Protein AF-A0A931KEI7-F1 (afdb_monomer)

Nearest PDB structures (foldseek):
  4uic-assembly1_A  TM=3.845E-01  e=1.133E+00  Geobacillus stearothermophilus
  4i5s-assembly1_B  TM=2.636E-01  e=1.294E+00  Streptococcus mutans UA159

Radius of gyration: 51.46 Å; Cα contacts (8 Å, |Δi|>4): 623; chains: 1; bounding box: 124×108×132 Å

Solvent-accessible surface area (backbone atoms only — not comparable to full-atom v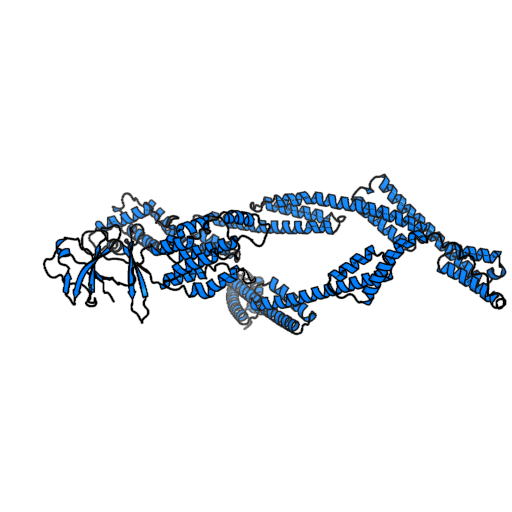alues): 50758 Å² total; per-residue (Å²): 132,82,58,68,68,63,52,48,57,49,47,52,54,50,32,71,74,45,74,80,46,62,66,50,55,54,51,45,53,54,50,49,56,53,47,52,56,47,49,53,54,51,42,55,52,24,54,77,69,64,37,60,74,56,41,51,51,52,51,45,54,66,71,73,52,90,58,92,64,77,76,58,66,67,58,57,51,47,54,54,48,47,49,53,50,47,52,51,51,51,52,25,50,54,42,50,55,31,48,52,48,25,51,51,20,52,75,71,66,37,65,74,66,22,47,63,32,49,55,52,37,52,59,47,37,73,77,36,74,76,48,51,55,76,70,55,45,49,52,52,50,52,53,50,53,50,52,53,50,52,52,53,48,53,50,51,52,47,55,51,49,51,48,52,51,51,49,52,51,37,60,73,72,60,53,59,63,84,68,48,50,61,49,53,51,53,49,56,73,66,78,54,90,71,56,69,67,60,50,53,50,51,56,49,49,52,55,50,50,63,53,42,70,69,45,65,80,72,56,85,81,71,84,85,76,74,85,82,75,82,83,86,82,86,81,76,85,84,34,76,79,54,38,56,60,43,49,49,50,46,50,47,47,49,38,48,49,24,50,74,68,67,34,48,70,59,28,50,51,51,48,53,45,30,51,71,77,37,48,76,54,43,69,32,72,68,43,46,51,49,51,53,50,48,54,50,51,44,56,53,49,51,52,40,50,53,52,38,51,54,51,50,50,51,48,50,52,58,50,50,54,35,51,74,70,51,47,65,79,39,56,87,30,44,67,56,45,52,49,54,49,52,52,51,46,48,38,57,72,65,70,49,38,76,49,72,65,52,42,48,53,52,50,52,51,46,52,55,44,49,55,48,42,52,54,32,43,51,52,38,43,50,54,51,50,61,67,44,48,62,52,54,50,54,56,72,69,53,57,84,85,64,55,47,70,71,54,47,52,50,45,52,51,46,52,55,50,50,54,49,49,65,66,69,40,76,79,40,53,67,72,64,57,55,62,51,49,64,53,50,54,50,48,51,54,49,41,54,54,36,52,54,44,36,51,49,52,53,54,47,50,58,32,57,74,24,66,95,39,58,71,54,27,51,50,41,51,50,52,48,26,68,76,37,67,88,39,73,64,28,51,53,48,46,55,43,47,69,68,47,50,75,48,44,61,52,49,49,52,49,53,53,45,50,55,55,51,71,72,42,68,74,91,49,65,90,70,63,50,70,68,58,52,50,53,51,49,55,52,48,55,55,43,58,75,68,55,85,83,58,71,84,55,21,45,102,83,67,46,70,64,86,50,74,62,60,55,50,52,54,49,57,58,52,65,58,48,78,75,49,102,57,100,45,79,52,60,61,49,63,78,77,68,61,89,81,54,77,93,77,69,77,69,72,50,82,48,72,47,79,45,91,68,87,93,48,88,41,65,36,47,31,47,38,66,66,85,77,94,67,92,80,92,77,90,80,84,70,58,57,79,47,57,57,69,56,55,53,47,49,36,48,49,50,53,62,69,51,51,72,82,53,82,86,46,80,89,54,95,44,66,65,52,73,53,48,49,51,42,64,68,52,46,70,68,62,46,75,57,102,46,39,71,62,49,47,53,47,52,51,47,52,56,69,70,41,84,80,52,55,73,67,60,33,50,58,51,47,46,51,50,52,52,51,37,32,76,59,30,74,67,42,35,62,77,42,41,69,58,54,51,52,64,59,68,67,68,69,70,87,87,68,70,76,86,45,92,77,38,64,65,54,54,53,42,50,57,53,52,73,68,58,62,87,75,73,50,89,57,50,66,59,49,54,52,46,52,63,64,72,44,91,67,83,69,92,71,64,51,64,42,86,60,49,72,53,76,88,89,61,94,70,85,82,80,77,91,57,75,92,82,66,76,61,31,44,24,27,34,71,46,63,90,52,103,62,72,44,78,42,81,46,33,37,34,55,82,94,45,77,50,62,46,70,78,58,76,72,59,75,66,90,59,68,56,39,30,35,31,41,76,120

Foldseek 3Di:
DDDLVVVLVVLVVVCVVPVPPPVSVVVNLVSLVVVLVVLLVQLVVCLVVLPLVSLVVSLCCLVVDPRPDRRPPVSNVSSVVSNVVSVLVVLLVLLVVLLVQLLVCVVVVPLVSNPVSLVSNVVSCVVPVVSDDPVSVVSSVVSVVVSVVVVVVVVLVVVLVVLLVVLVVCLVVVPQLVVNVVSVVVNVVSVDDDPPVSVVSNVVSVVVNVVCVVCVVPPPPPPDPPVPPDDPDDDPDVQDPVVLVCVLVVLLVQLVVCVVVLVLVSNVVSLVCCCVVPVVSNPPPSNVVSVVVSVVSVVVVVVLVVVLCVVVVVLVVVVVVCVVVVVLQELVCLVVLVVSLVVLVCCVPVCSQVDPVSNVSSVVVNVVSVVSNVNSQVVLLVVLVVQCVVLVVLLVVLDLVDQDPVSLVVLVVSLVSLVVSLVVSPSHDPVSSVVCVVSNVSSVVSNVSSVVVVVVVVLVVCLVVCPPPLVSNLVSLVVVLVVVPPDPVSVVSVVCCVVCVLVSVLVVLVVVVVVVVVVDPLVPLVPDDPVNVVVVVVSVVVNVVSPDDDQVCADVVSHGPPDPVVVSVVVSLQVVVVPDPDPDVSVVCPPPPPPPDPVPADDWDWAWDWDDDDPDTWIWIWTWGDFDDDDDDDRDTDTDTDGLVVLLVQLCCCCVVVVLPCVVVPPDPQPLCVLVVCCVPPNSVPCSDPCLLVSLLVSLVCLLVDPRDDLLRSLSSNQSSLVSSLSRDVLSVVLCVVVNVLSVVLPLDPPDPCVDPPDPSNVVSVVSSVPVCVSVPPCSSVVSVVSSVPPDDPPPQKHKAFQAFDAPPDDDDDFGPDDQPDDKAFKWAFDPVDPDTDTDTFFIDDRRDTGGDPVVVVPPDRGGTMIGIDGD

Structure (mmCIF, N/CA/C/O backbone):
data_AF-A0A931KEI7-F1
#
_entry.id   AF-A0A931KEI7-F1
#
loop_
_atom_site.group_PDB
_atom_site.id
_atom_site.type_symbol
_atom_site.label_atom_id
_atom_site.label_alt_id
_atom_site.label_comp_id
_atom_site.label_asym_id
_atom_site.label_entity_id
_atom_site.label_seq_id
_atom_site.pdbx_PDB_ins_code
_atom_site.Cartn_x
_atom_site.Cartn_y
_atom_site.Cartn_z
_atom_site.occupancy
_atom_site.B_iso_or_equiv
_atom_site.auth_seq_id
_atom_site.auth_comp_id
_atom_site.auth_asym_id
_atom_site.auth_atom_id
_atom_site.pdbx_PDB_model_num
ATOM 1 N N . MET A 1 1 ? 12.509 -29.101 49.940 1.00 75.06 1 MET A N 1
ATOM 2 C CA . MET A 1 1 ? 11.294 -29.617 49.263 1.00 75.06 1 MET A CA 1
ATOM 3 C C . MET A 1 1 ? 11.361 -29.255 47.787 1.00 75.06 1 MET A C 1
ATOM 5 O O . MET A 1 1 ? 11.865 -28.183 47.482 1.00 75.06 1 MET A O 1
ATOM 9 N N . ALA A 1 2 ? 10.894 -30.124 46.886 1.00 88.81 2 ALA A N 1
ATOM 10 C CA . ALA A 1 2 ? 10.884 -29.839 45.448 1.00 88.81 2 ALA A CA 1
ATOM 11 C C . ALA A 1 2 ? 9.892 -28.702 45.088 1.00 88.81 2 AL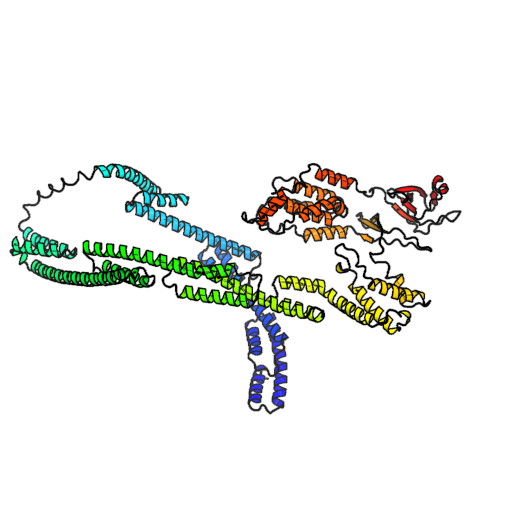A A C 1
ATOM 13 O O . ALA A 1 2 ? 8.851 -28.584 45.749 1.00 88.81 2 ALA A O 1
ATOM 14 N N . PRO A 1 3 ? 10.168 -27.889 44.048 1.00 94.88 3 PRO A N 1
ATOM 15 C CA . PRO A 1 3 ? 9.237 -26.889 43.517 1.00 94.88 3 PRO A CA 1
ATOM 16 C C . PRO A 1 3 ? 7.835 -27.456 43.258 1.00 94.88 3 PRO A C 1
ATOM 18 O O . PRO A 1 3 ? 7.691 -28.615 42.861 1.00 94.88 3 PRO A O 1
ATOM 21 N N . LEU A 1 4 ? 6.791 -26.650 43.484 1.00 94.75 4 LEU A N 1
ATOM 22 C CA . LEU A 1 4 ? 5.400 -27.101 43.359 1.00 94.75 4 LEU A CA 1
ATOM 23 C C . LEU A 1 4 ? 5.068 -27.590 41.943 1.00 94.75 4 LEU A C 1
ATOM 25 O O . LEU A 1 4 ? 4.407 -28.613 41.803 1.00 94.75 4 LEU A O 1
ATOM 29 N N . ARG A 1 5 ? 5.615 -26.936 40.912 1.00 94.38 5 ARG A N 1
ATOM 30 C CA . ARG A 1 5 ? 5.492 -27.358 39.509 1.00 94.38 5 ARG A CA 1
ATOM 31 C C . ARG A 1 5 ? 5.973 -28.794 39.266 1.00 94.38 5 ARG A C 1
ATOM 33 O O . ARG A 1 5 ? 5.245 -29.585 38.683 1.00 94.38 5 ARG A O 1
ATOM 40 N N . ILE A 1 6 ? 7.163 -29.150 39.759 1.00 94.69 6 ILE A N 1
ATOM 41 C CA . ILE A 1 6 ? 7.731 -30.502 39.589 1.00 94.69 6 ILE A CA 1
ATOM 42 C C . ILE A 1 6 ? 6.861 -31.539 40.310 1.00 94.69 6 ILE A C 1
ATOM 44 O O . ILE A 1 6 ? 6.619 -32.629 39.795 1.00 94.69 6 ILE A O 1
ATOM 48 N N . ARG A 1 7 ? 6.354 -31.190 41.499 1.00 96.25 7 ARG A N 1
ATOM 49 C CA . ARG A 1 7 ? 5.428 -32.053 42.245 1.00 96.25 7 ARG A CA 1
ATOM 50 C C . ARG A 1 7 ? 4.106 -32.249 41.499 1.00 96.25 7 ARG A C 1
ATOM 52 O O . ARG A 1 7 ? 3.625 -33.373 41.456 1.00 96.25 7 ARG A O 1
ATOM 59 N N . LEU A 1 8 ? 3.562 -31.198 40.882 1.00 95.38 8 LEU A N 1
ATOM 60 C CA . LEU A 1 8 ? 2.362 -31.265 40.041 1.00 95.38 8 LEU A CA 1
ATOM 61 C C . LEU A 1 8 ? 2.558 -32.150 38.811 1.00 95.38 8 LEU A C 1
ATOM 63 O O . LEU A 1 8 ? 1.709 -32.988 38.534 1.00 95.38 8 LEU A O 1
ATOM 67 N N . GLU A 1 9 ? 3.678 -32.010 38.100 1.00 95.00 9 GLU A N 1
ATOM 68 C CA . GLU A 1 9 ? 3.996 -32.864 36.948 1.00 95.00 9 GLU A CA 1
ATOM 69 C C . GLU A 1 9 ? 4.062 -34.348 37.341 1.00 95.00 9 GLU A C 1
ATOM 71 O O . GLU A 1 9 ? 3.535 -35.201 36.628 1.00 95.00 9 GLU A O 1
ATOM 76 N N . LEU A 1 10 ? 4.664 -34.669 38.493 1.00 95.94 10 LEU A N 1
ATOM 77 C CA . LEU A 1 10 ? 4.686 -36.038 39.011 1.00 95.94 10 LEU A CA 1
ATOM 78 C C . LEU A 1 10 ? 3.283 -36.522 39.404 1.00 95.94 10 LEU A C 1
ATOM 80 O O . LEU A 1 10 ? 2.912 -37.642 39.067 1.00 95.94 10 LEU A O 1
ATOM 84 N N . LEU A 1 11 ? 2.498 -35.683 40.082 1.00 95.88 11 LEU A N 1
ATOM 85 C CA . LEU A 1 11 ? 1.150 -36.029 40.533 1.00 95.88 11 LEU A CA 1
ATOM 86 C C . LEU A 1 11 ? 0.189 -36.250 39.355 1.00 95.88 11 LEU A C 1
ATOM 88 O O . LEU A 1 11 ? -0.601 -37.185 39.392 1.00 95.88 11 LEU A O 1
ATOM 92 N N . ARG A 1 12 ? 0.323 -35.470 38.273 1.00 96.12 12 ARG A N 1
ATOM 93 C CA . ARG A 1 12 ? -0.392 -35.693 37.005 1.00 96.12 12 ARG A CA 1
ATOM 94 C C . ARG A 1 12 ? -0.027 -37.037 36.379 1.00 96.12 12 ARG A C 1
ATOM 96 O O . ARG A 1 12 ? -0.917 -37.765 35.958 1.00 96.12 12 ARG A O 1
ATOM 103 N N . LYS A 1 13 ? 1.262 -37.403 36.367 1.00 96.38 13 LYS A N 1
ATOM 104 C CA . LYS A 1 13 ? 1.710 -38.723 35.884 1.00 96.38 13 LYS A CA 1
ATOM 105 C C . LYS A 1 13 ? 1.154 -39.864 36.733 1.00 96.38 13 LYS A C 1
ATOM 107 O O . LYS A 1 13 ? 0.731 -40.865 36.172 1.00 96.38 13 LYS A O 1
ATOM 112 N N . LEU A 1 14 ? 1.135 -39.715 38.059 1.00 96.31 14 LEU A N 1
ATOM 113 C CA . LEU A 1 14 ? 0.547 -40.709 38.960 1.00 96.31 14 LEU A CA 1
ATOM 114 C C . LEU A 1 14 ? -0.962 -40.840 38.718 1.00 96.31 14 LEU A C 1
ATOM 116 O O . LEU A 1 14 ? -1.428 -41.936 38.433 1.00 96.31 14 LEU A O 1
ATOM 120 N N . HIS A 1 15 ? -1.702 -39.730 38.711 1.00 96.31 15 HIS A N 1
ATOM 121 C CA . HIS A 1 15 ? -3.138 -39.718 38.416 1.00 96.31 15 HIS A CA 1
ATOM 122 C C . HIS A 1 15 ? -3.471 -40.314 37.037 1.00 96.31 15 HIS A C 1
ATOM 124 O O . HIS A 1 15 ? -4.461 -41.022 36.898 1.00 96.31 15 HIS A O 1
ATOM 130 N N . ALA A 1 16 ? -2.632 -40.090 36.021 1.00 96.06 16 ALA A N 1
ATOM 131 C CA . ALA A 1 16 ? -2.802 -40.710 34.707 1.00 96.06 16 ALA A CA 1
ATOM 132 C C . ALA A 1 16 ? -2.604 -42.240 34.724 1.00 96.06 16 ALA A C 1
ATOM 134 O O . ALA A 1 16 ? -3.198 -42.933 33.902 1.00 96.06 16 ALA A O 1
ATOM 135 N N . ILE A 1 17 ? -1.781 -42.768 35.640 1.00 97.50 17 ILE A N 1
ATOM 136 C CA . ILE A 1 17 ? -1.536 -44.212 35.798 1.00 97.50 17 ILE A CA 1
ATOM 137 C C . ILE A 1 17 ? -2.688 -44.897 36.550 1.00 97.50 17 ILE A C 1
ATOM 139 O O . ILE A 1 17 ? -3.071 -46.001 36.171 1.00 97.50 17 ILE A O 1
ATOM 143 N N . ASP A 1 18 ? -3.258 -44.262 37.580 1.00 97.19 18 ASP A N 1
ATOM 144 C CA . ASP A 1 18 ? -4.456 -44.758 38.278 1.00 97.19 18 ASP A CA 1
ATOM 145 C C . ASP A 1 18 ? -5.475 -43.624 38.519 1.00 97.19 18 ASP A C 1
ATOM 147 O O . ASP A 1 18 ? -5.464 -42.968 39.567 1.00 97.19 18 ASP A O 1
ATOM 151 N N . PRO A 1 19 ? -6.392 -43.408 37.554 1.00 96.50 19 PRO A N 1
ATOM 152 C CA . PRO A 1 19 ? -7.440 -42.391 37.650 1.00 96.50 19 PRO A CA 1
ATOM 153 C C . PRO A 1 19 ? -8.527 -42.706 38.688 1.00 96.50 19 PRO A C 1
ATOM 155 O O . PRO A 1 19 ? -9.360 -41.849 38.977 1.00 96.50 19 PRO A O 1
ATOM 158 N N . THR A 1 20 ? -8.581 -43.936 39.216 1.00 95.75 20 THR A N 1
ATOM 159 C CA . THR A 1 20 ? -9.622 -44.348 40.176 1.00 95.75 20 THR A CA 1
ATOM 160 C C . THR A 1 20 ? -9.281 -43.963 41.614 1.00 95.75 20 THR A C 1
ATOM 162 O O . THR A 1 20 ? -10.154 -43.961 42.486 1.00 95.75 20 THR A O 1
ATOM 165 N N . ASN A 1 21 ? -8.028 -43.577 41.864 1.00 97.06 21 ASN A N 1
ATOM 166 C CA . ASN A 1 21 ? -7.574 -43.121 43.164 1.00 97.06 21 ASN A CA 1
ATOM 167 C C . ASN A 1 21 ? -8.061 -41.693 43.466 1.00 97.06 21 ASN A C 1
ATOM 169 O O . ASN A 1 21 ? -7.445 -40.698 43.078 1.00 97.06 21 ASN A O 1
ATOM 173 N N . ILE A 1 22 ? -9.154 -41.601 44.228 1.00 95.31 22 ILE A N 1
ATOM 174 C CA . ILE A 1 22 ? -9.779 -40.333 44.645 1.00 95.31 22 ILE A CA 1
ATOM 175 C C . ILE A 1 22 ? -8.781 -39.418 45.377 1.00 95.31 22 ILE A C 1
ATOM 177 O O . ILE A 1 22 ? -8.804 -38.204 45.178 1.00 95.31 22 ILE A O 1
ATOM 181 N N . GLY A 1 23 ? -7.858 -39.986 46.164 1.00 95.38 23 GLY A N 1
ATOM 182 C CA . GLY A 1 23 ? -6.859 -39.208 46.900 1.00 95.38 23 GLY A CA 1
ATOM 183 C C . GLY A 1 23 ? -5.922 -38.426 45.979 1.00 95.38 23 GLY A C 1
ATOM 184 O O . GLY A 1 23 ? -5.623 -37.265 46.247 1.00 95.38 23 GLY A O 1
ATOM 185 N N . TRP A 1 24 ? -5.515 -39.016 44.850 1.00 96.31 24 TRP A N 1
ATOM 186 C CA . TRP A 1 24 ? -4.667 -38.331 43.870 1.00 96.31 24 TRP A CA 1
ATOM 187 C C . TRP A 1 24 ? -5.403 -37.209 43.144 1.00 96.31 24 TRP A C 1
ATOM 189 O O . TRP A 1 24 ? -4.799 -36.171 42.882 1.00 96.31 24 TRP A O 1
ATOM 199 N N . ALA A 1 25 ? -6.695 -37.379 42.860 1.00 95.50 25 ALA A N 1
ATOM 200 C CA . ALA A 1 25 ? -7.513 -36.329 42.258 1.00 95.50 25 ALA A CA 1
ATOM 201 C C . ALA A 1 25 ? -7.696 -35.126 43.207 1.00 95.50 25 ALA A C 1
ATOM 203 O O . ALA A 1 25 ? -7.568 -33.974 42.781 1.00 95.50 25 ALA A O 1
ATOM 204 N N . ASP A 1 26 ? -7.945 -35.376 44.496 1.00 96.19 26 ASP A N 1
ATOM 205 C CA . ASP A 1 26 ? -8.097 -34.318 45.502 1.00 96.19 26 ASP A CA 1
ATOM 206 C C . ASP A 1 26 ? -6.776 -33.584 45.773 1.00 96.19 26 ASP A C 1
ATOM 208 O O . ASP A 1 26 ? -6.748 -32.345 45.799 1.00 96.19 26 ASP A O 1
ATOM 212 N N . ASP A 1 27 ? -5.667 -34.323 45.890 1.00 97.19 27 ASP A N 1
ATOM 213 C CA . ASP A 1 27 ? -4.329 -33.740 46.006 1.00 97.19 27 ASP A CA 1
ATOM 214 C C . ASP A 1 27 ? -3.969 -32.925 44.758 1.00 97.19 27 ASP A C 1
ATOM 216 O O . ASP A 1 27 ? -3.408 -31.832 44.878 1.00 97.19 27 ASP A O 1
ATOM 220 N N . LEU A 1 28 ? -4.333 -33.398 43.560 1.00 96.56 28 LEU A N 1
ATOM 221 C CA . LEU A 1 28 ? -4.081 -32.688 42.307 1.00 96.56 28 LEU A CA 1
ATOM 222 C C . LEU A 1 28 ? -4.798 -31.340 42.292 1.00 96.56 28 LEU A C 1
ATOM 224 O O . LEU A 1 28 ? -4.142 -30.312 42.123 1.00 96.56 28 LEU A O 1
ATOM 228 N N . ARG A 1 29 ? -6.099 -31.310 42.598 1.00 96.88 29 ARG A N 1
ATOM 229 C CA . ARG A 1 29 ? -6.868 -30.057 42.717 1.00 96.88 29 ARG A CA 1
ATOM 230 C C . ARG A 1 29 ? -6.311 -29.128 43.796 1.00 96.88 29 ARG A C 1
ATOM 232 O O . ARG A 1 29 ? -6.292 -27.908 43.625 1.00 96.88 29 ARG A O 1
ATOM 239 N N . LEU A 1 30 ? -5.869 -29.669 44.934 1.00 96.75 30 LEU A N 1
ATOM 240 C CA . LEU A 1 30 ? -5.268 -28.874 46.009 1.00 96.75 30 LEU A CA 1
ATOM 241 C C . LEU A 1 30 ? -3.943 -28.233 45.567 1.00 96.75 30 LEU A C 1
ATOM 243 O O . LEU A 1 30 ? -3.689 -27.060 45.861 1.00 96.75 30 LEU A O 1
ATOM 247 N N . PHE A 1 31 ? -3.090 -28.987 44.873 1.00 96.88 31 PHE A N 1
ATOM 248 C CA . PHE A 1 31 ? -1.799 -28.508 44.385 1.00 96.88 31 PHE A CA 1
ATOM 249 C C . PHE A 1 31 ? -1.965 -27.525 43.224 1.00 96.88 31 PHE A C 1
ATOM 251 O O . PHE A 1 31 ? -1.252 -26.521 43.191 1.00 96.88 31 PHE A O 1
ATOM 258 N N . GLU A 1 32 ? -2.924 -27.753 42.325 1.00 97.00 32 GLU A N 1
ATOM 259 C CA . GLU A 1 32 ? -3.250 -26.838 41.229 1.00 97.00 32 GLU A CA 1
ATOM 260 C C . GLU A 1 32 ? -3.725 -25.483 41.758 1.00 97.00 32 GLU A C 1
ATOM 262 O O . GLU A 1 32 ? -3.168 -24.455 41.374 1.00 97.00 32 GLU A O 1
ATOM 267 N N . ARG A 1 33 ? -4.643 -25.463 42.735 1.00 97.50 33 ARG A N 1
ATOM 268 C CA . ARG A 1 33 ? -5.083 -24.218 43.392 1.00 97.50 33 ARG A CA 1
ATOM 269 C C . ARG A 1 33 ? -3.926 -23.462 44.047 1.00 97.50 33 ARG A C 1
ATOM 271 O O . ARG A 1 33 ? -3.823 -22.243 43.903 1.00 97.50 33 ARG A O 1
ATOM 278 N N . L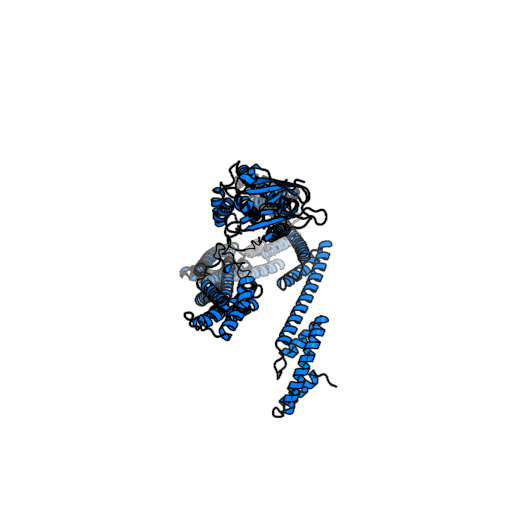YS A 1 34 ? -3.016 -24.169 44.729 1.00 97.31 34 LYS A N 1
ATOM 279 C CA . LYS A 1 34 ? -1.803 -23.553 45.299 1.00 97.31 34 LYS A CA 1
ATOM 280 C C . LYS A 1 34 ? -0.873 -23.008 44.215 1.00 97.31 34 LYS A C 1
ATOM 282 O O . LYS A 1 34 ? -0.327 -21.922 44.392 1.00 97.31 34 LYS A O 1
ATOM 287 N N . ARG A 1 35 ? -0.710 -23.720 43.096 1.00 96.94 35 ARG A N 1
ATOM 288 C CA . ARG A 1 35 ? 0.150 -23.281 41.992 1.00 96.94 35 ARG A CA 1
ATOM 289 C C . ARG A 1 35 ? -0.420 -22.070 41.274 1.00 96.94 35 ARG A C 1
ATOM 291 O O . ARG A 1 35 ? 0.343 -21.166 40.968 1.00 96.94 35 ARG A O 1
ATOM 298 N N . LEU A 1 36 ? -1.732 -21.996 41.073 1.00 97.44 36 LEU A N 1
ATOM 299 C CA . LEU A 1 36 ? -2.374 -20.810 40.502 1.00 97.44 36 LEU A CA 1
ATOM 300 C C . LEU A 1 36 ? -2.149 -19.567 41.381 1.00 97.44 36 LEU A C 1
ATOM 302 O O . LEU A 1 36 ? -1.811 -18.510 40.853 1.00 97.44 36 LEU A O 1
ATOM 306 N N . ALA A 1 37 ? -2.213 -19.705 42.711 1.00 97.44 37 ALA A N 1
ATOM 307 C CA . ALA A 1 37 ? -1.876 -18.620 43.638 1.00 97.44 37 ALA A CA 1
ATOM 308 C C . ALA A 1 37 ? -0.376 -18.244 43.624 1.00 97.44 37 ALA A C 1
ATOM 310 O O . ALA A 1 37 ? -0.025 -17.077 43.812 1.00 97.44 37 ALA A O 1
ATOM 311 N N . GLU A 1 38 ? 0.530 -19.206 43.405 1.00 97.62 38 GLU A N 1
ATOM 312 C CA . GLU A 1 38 ? 1.952 -18.914 43.159 1.00 97.62 38 GLU A CA 1
ATOM 313 C C . GLU A 1 38 ? 2.149 -18.172 41.832 1.00 97.62 38 GLU A C 1
ATOM 315 O O . GLU A 1 38 ? 2.857 -17.169 41.811 1.00 97.62 38 GLU A O 1
ATOM 320 N N . ILE A 1 39 ? 1.493 -18.613 40.752 1.00 97.75 39 ILE A N 1
ATOM 321 C CA . ILE A 1 39 ? 1.566 -17.979 39.430 1.00 97.75 39 ILE A CA 1
ATOM 322 C C . ILE A 1 39 ? 1.065 -16.535 39.496 1.00 97.75 39 ILE A C 1
ATOM 324 O O . ILE A 1 39 ? 1.699 -15.662 38.916 1.00 97.75 39 ILE A O 1
ATOM 328 N N . GLU A 1 40 ? -0.010 -16.252 40.233 1.00 98.06 40 GLU A N 1
ATOM 329 C CA . GLU A 1 40 ? -0.500 -14.885 40.445 1.00 98.06 40 GLU A CA 1
ATOM 330 C C . GLU A 1 40 ? 0.561 -13.986 41.102 1.00 98.06 40 GLU A C 1
ATOM 332 O O . GLU A 1 40 ? 0.867 -12.898 40.603 1.00 98.06 40 GLU A O 1
ATOM 337 N N . LYS A 1 41 ? 1.197 -14.462 42.181 1.00 98.00 41 LYS A N 1
ATOM 338 C CA . LYS A 1 41 ? 2.279 -13.730 42.861 1.00 98.00 41 LYS A CA 1
ATOM 339 C C . LYS A 1 41 ? 3.507 -13.564 41.969 1.00 98.00 41 LYS A C 1
ATOM 341 O O . LYS A 1 41 ? 4.096 -12.484 41.924 1.00 98.00 41 LYS A O 1
ATOM 346 N N . GLU A 1 42 ? 3.900 -14.619 41.258 1.00 98.00 42 GLU A N 1
ATOM 347 C CA . GLU A 1 42 ? 5.031 -14.596 40.331 1.00 98.00 42 GLU A CA 1
ATOM 348 C C . GLU A 1 42 ? 4.777 -13.665 39.142 1.00 98.00 42 GLU A C 1
ATOM 350 O O . GLU A 1 42 ? 5.704 -12.973 38.724 1.00 98.00 42 GLU A O 1
ATOM 355 N N . ALA A 1 43 ? 3.547 -13.620 38.625 1.00 97.75 43 ALA A N 1
ATOM 356 C CA . ALA A 1 43 ? 3.141 -12.742 37.538 1.00 97.75 43 ALA A CA 1
ATOM 357 C C . ALA A 1 43 ? 3.159 -11.277 37.970 1.00 97.75 43 ALA A C 1
ATOM 359 O O . ALA A 1 43 ? 3.747 -10.455 37.275 1.00 97.75 43 ALA A O 1
ATOM 360 N N . SER A 1 44 ? 2.605 -10.955 39.143 1.00 97.12 44 SER A N 1
ATOM 361 C CA . SER A 1 44 ? 2.664 -9.596 39.694 1.00 97.12 44 SER A CA 1
ATOM 362 C C . SER A 1 44 ? 4.111 -9.145 39.938 1.00 97.12 44 SER A C 1
ATOM 364 O O . SER A 1 44 ? 4.498 -8.037 39.563 1.00 97.12 44 SER A O 1
ATOM 366 N N . ALA A 1 45 ? 4.958 -10.022 40.491 1.00 97.44 45 ALA A N 1
ATOM 367 C CA . ALA A 1 45 ? 6.381 -9.734 40.664 1.00 97.44 45 ALA A CA 1
ATOM 368 C C . ALA A 1 45 ? 7.101 -9.531 39.317 1.00 97.44 45 ALA A C 1
ATOM 370 O O . ALA A 1 45 ? 7.886 -8.595 39.180 1.00 97.44 45 ALA A O 1
ATOM 371 N N . ALA A 1 46 ? 6.811 -10.370 38.317 1.00 97.50 46 ALA A N 1
ATOM 372 C CA . ALA A 1 46 ? 7.382 -10.263 36.976 1.00 97.50 46 ALA A CA 1
ATOM 373 C C . ALA A 1 46 ? 6.923 -8.993 36.243 1.00 97.50 46 ALA A C 1
ATOM 375 O O . ALA A 1 46 ? 7.719 -8.373 35.542 1.00 97.50 46 ALA A O 1
ATOM 376 N N . GLU A 1 47 ? 5.666 -8.581 36.421 1.00 97.12 47 GLU A N 1
ATOM 377 C CA . GLU A 1 47 ? 5.139 -7.327 35.884 1.00 97.12 47 GLU A CA 1
ATOM 378 C C . GLU A 1 47 ? 5.873 -6.119 36.470 1.00 97.12 47 GLU A C 1
ATOM 380 O O . GLU A 1 47 ? 6.399 -5.294 35.720 1.00 97.12 47 GLU A O 1
ATOM 385 N N . ASN A 1 48 ? 5.988 -6.063 37.800 1.00 95.75 48 ASN A N 1
ATOM 386 C CA . ASN A 1 48 ? 6.689 -4.987 38.502 1.00 95.75 48 ASN A CA 1
ATOM 387 C C . ASN A 1 48 ? 8.177 -4.918 38.124 1.00 95.75 48 ASN A C 1
ATOM 389 O O . ASN A 1 48 ? 8.735 -3.829 37.996 1.00 95.75 48 ASN A O 1
ATOM 393 N N . ALA A 1 49 ? 8.811 -6.073 37.903 1.00 96.69 49 ALA A N 1
ATOM 394 C CA . ALA A 1 49 ? 10.203 -6.167 37.471 1.00 96.69 49 ALA A CA 1
ATOM 395 C C . ALA A 1 49 ? 10.404 -5.973 35.951 1.00 96.69 49 ALA A C 1
ATOM 397 O O . ALA A 1 49 ? 11.540 -5.866 35.493 1.00 96.69 49 ALA A O 1
ATOM 398 N N . GLY A 1 50 ? 9.338 -5.928 35.141 1.00 95.50 50 GLY A N 1
ATOM 399 C CA . GLY A 1 50 ? 9.445 -5.844 33.678 1.00 95.50 50 GLY A CA 1
ATOM 400 C C . GLY A 1 50 ? 9.991 -7.116 33.002 1.00 95.50 50 GLY A C 1
ATOM 401 O O . GLY A 1 50 ? 10.536 -7.054 31.890 1.00 95.50 50 GLY A O 1
ATOM 402 N N . GLU A 1 51 ? 9.863 -8.277 33.650 1.00 97.81 51 GLU A N 1
ATOM 403 C CA . GLU A 1 51 ? 10.394 -9.572 33.205 1.00 97.81 51 GLU A CA 1
ATOM 404 C C . GLU A 1 51 ? 9.480 -10.256 32.172 1.00 97.81 51 GLU A C 1
ATOM 406 O O . GLU A 1 51 ? 8.776 -11.227 32.465 1.00 97.81 51 GLU A O 1
ATOM 411 N N . LEU A 1 52 ? 9.527 -9.783 30.921 1.00 96.88 52 LEU A N 1
ATOM 412 C CA . LEU A 1 52 ? 8.715 -10.319 29.818 1.00 96.88 52 LEU A CA 1
ATOM 413 C C . LEU A 1 52 ? 8.804 -11.850 29.688 1.00 96.88 52 LEU A C 1
ATOM 415 O O . LEU A 1 52 ? 7.781 -12.526 29.660 1.00 96.88 52 LEU A O 1
ATOM 419 N N . SER A 1 53 ? 10.017 -12.408 29.671 1.00 96.88 53 SER A N 1
ATOM 420 C CA . SER A 1 53 ? 10.232 -13.850 29.485 1.00 96.88 53 SER A CA 1
ATOM 421 C C . SER A 1 53 ? 9.687 -14.696 30.639 1.00 96.88 53 SER A C 1
ATOM 423 O O . SER A 1 53 ? 9.393 -15.877 30.464 1.00 96.88 53 SER A O 1
ATOM 425 N N . LYS A 1 54 ? 9.555 -14.131 31.847 1.00 97.69 54 LYS A N 1
ATOM 426 C CA . LYS A 1 54 ? 8.915 -14.829 32.966 1.00 97.69 54 LYS A CA 1
ATOM 427 C C . LYS A 1 54 ? 7.399 -14.836 32.793 1.00 97.69 54 LYS A C 1
ATOM 429 O O . LYS A 1 54 ? 6.805 -15.902 32.903 1.00 97.69 54 LYS A O 1
ATOM 434 N N . LEU A 1 55 ? 6.796 -13.706 32.422 1.00 97.75 55 LEU A N 1
ATOM 435 C CA . LEU A 1 55 ? 5.365 -13.641 32.114 1.00 97.75 55 LEU A CA 1
ATOM 436 C C . LEU A 1 55 ? 4.963 -14.535 30.932 1.00 97.75 55 LEU A C 1
ATOM 438 O O . LEU A 1 55 ? 3.908 -15.155 30.987 1.00 97.75 55 LEU A O 1
ATOM 442 N N . GLU A 1 56 ? 5.791 -14.641 29.889 1.00 97.62 56 GLU A N 1
ATOM 443 C CA . GLU A 1 56 ? 5.519 -15.526 28.743 1.00 97.62 56 GLU A CA 1
ATOM 444 C C . GLU A 1 56 ? 5.522 -16.995 29.172 1.00 97.62 56 GLU A C 1
ATOM 446 O O . GLU A 1 56 ? 4.610 -17.740 28.824 1.00 97.62 56 GLU A O 1
ATOM 451 N N . ARG A 1 57 ? 6.488 -17.395 30.009 1.00 97.31 57 ARG A N 1
ATOM 452 C CA . ARG A 1 57 ? 6.518 -18.745 30.589 1.00 97.31 57 ARG A CA 1
ATOM 453 C C . ARG A 1 57 ? 5.292 -19.030 31.455 1.00 97.31 57 ARG A C 1
ATOM 455 O O . ARG A 1 57 ? 4.737 -20.115 31.341 1.00 97.31 57 ARG A O 1
ATOM 462 N N . LEU A 1 58 ? 4.861 -18.079 32.288 1.00 97.25 58 LEU A N 1
ATOM 463 C CA . LEU A 1 58 ? 3.664 -18.232 33.126 1.00 97.25 58 LEU A CA 1
ATOM 464 C C . LEU A 1 58 ? 2.379 -18.297 32.284 1.00 97.25 58 LEU A C 1
ATOM 466 O O . LEU A 1 58 ? 1.494 -19.094 32.579 1.00 97.25 58 LEU A O 1
ATOM 470 N N . ALA A 1 59 ? 2.285 -17.501 31.214 1.00 97.31 59 ALA A N 1
ATOM 471 C CA . ALA A 1 59 ? 1.160 -17.547 30.283 1.00 97.31 59 ALA A CA 1
ATOM 472 C C . ALA A 1 59 ? 1.075 -18.893 29.550 1.00 97.31 59 ALA A C 1
ATOM 474 O O . ALA A 1 59 ? -0.014 -19.462 29.459 1.00 97.31 59 ALA A O 1
ATOM 475 N N . ASN A 1 60 ? 2.213 -19.423 29.091 1.00 96.56 60 ASN A N 1
ATOM 476 C CA . ASN A 1 60 ? 2.277 -20.746 28.475 1.00 96.56 60 ASN A CA 1
ATOM 477 C C . ASN A 1 60 ? 1.950 -21.848 29.491 1.00 96.56 60 ASN A C 1
ATOM 479 O O . ASN A 1 60 ? 1.167 -22.733 29.178 1.00 96.56 60 ASN A O 1
ATOM 483 N N . GLU A 1 61 ? 2.453 -21.764 30.731 1.00 96.06 61 GLU A N 1
ATOM 484 C CA . GLU A 1 61 ? 2.130 -22.731 31.796 1.00 96.06 61 GLU A CA 1
ATOM 485 C C . GLU A 1 61 ? 0.616 -22.801 32.057 1.00 96.06 61 GLU A C 1
ATOM 487 O O . GLU A 1 61 ? 0.069 -23.889 32.240 1.00 96.06 61 GLU A O 1
ATOM 492 N N . ILE A 1 62 ? -0.077 -21.660 32.012 1.00 96.81 62 ILE A N 1
ATOM 493 C CA . ILE A 1 62 ? -1.536 -21.582 32.137 1.00 96.81 62 ILE A CA 1
ATOM 494 C C . ILE A 1 62 ? -2.261 -22.135 30.898 1.00 96.81 62 ILE A C 1
ATOM 496 O O . ILE A 1 62 ? -3.294 -22.776 31.069 1.00 96.81 62 ILE A O 1
ATOM 500 N N . GLN A 1 63 ? -1.761 -21.895 29.678 1.00 95.38 63 GLN A N 1
ATOM 501 C CA . GLN A 1 63 ? -2.420 -22.324 28.431 1.00 95.38 63 GLN A CA 1
ATOM 502 C C . GLN A 1 63 ? -2.185 -23.791 28.056 1.00 95.38 63 GLN A C 1
ATOM 504 O O . GLN A 1 63 ? -3.090 -24.415 27.512 1.00 95.38 63 GLN A O 1
ATOM 509 N N . GLU A 1 64 ? -0.982 -24.316 28.285 1.00 87.50 64 GLU A N 1
ATOM 510 C CA . GLU A 1 64 ? -0.563 -25.647 27.823 1.00 87.50 64 GLU A CA 1
ATOM 511 C C . GLU A 1 64 ? -0.867 -26.754 28.839 1.00 87.50 64 GLU A C 1
ATOM 513 O O . GLU A 1 64 ? -0.908 -27.928 28.480 1.00 87.50 64 GLU A O 1
ATOM 518 N N . SER A 1 65 ? -1.068 -26.408 30.113 1.00 79.69 65 SER A N 1
ATOM 519 C CA . SER A 1 65 ? -1.325 -27.409 31.149 1.00 79.69 65 SER A CA 1
ATOM 520 C C . SER A 1 65 ? -2.759 -27.935 31.088 1.00 79.69 65 SER A C 1
ATOM 522 O O . SER A 1 65 ? -3.717 -27.163 31.081 1.00 79.69 65 SER A O 1
ATOM 524 N N . GLU A 1 66 ? -2.902 -29.258 31.169 1.00 89.81 66 GLU A N 1
ATOM 525 C CA . GLU A 1 66 ? -4.165 -29.954 31.439 1.00 89.81 66 GLU A CA 1
ATOM 526 C C . GLU A 1 66 ? -4.600 -29.715 32.893 1.00 89.81 66 GLU A C 1
ATOM 528 O O . GLU A 1 66 ? -4.456 -30.573 33.763 1.00 89.81 66 GLU A O 1
ATOM 533 N N . TRP A 1 67 ? -5.054 -28.499 33.191 1.00 95.69 67 TRP A N 1
ATOM 534 C CA . TRP A 1 67 ? -5.593 -28.172 34.504 1.00 95.69 67 TRP A CA 1
ATOM 535 C C . TRP A 1 67 ? -6.891 -28.943 34.745 1.00 95.69 67 TRP A C 1
ATOM 537 O O . TRP A 1 67 ? -7.801 -28.910 33.916 1.00 95.69 67 TRP A O 1
ATOM 547 N N . THR A 1 68 ? -6.998 -29.593 35.902 1.00 95.25 68 THR A N 1
ATOM 548 C CA . THR A 1 68 ? -8.227 -30.295 36.307 1.00 95.25 68 THR A CA 1
ATOM 549 C C . THR A 1 68 ? -9.329 -29.289 36.635 1.00 95.25 68 THR A C 1
ATOM 551 O O . THR A 1 68 ? -10.499 -29.506 36.326 1.00 95.25 68 THR A O 1
ATOM 554 N N . GLU A 1 69 ? -8.944 -28.165 37.244 1.00 92.75 69 GLU A N 1
ATOM 555 C CA . GLU A 1 69 ? -9.786 -26.985 37.439 1.00 92.75 69 GLU A CA 1
ATOM 556 C C . GLU A 1 69 ? -9.286 -25.861 36.529 1.00 92.75 69 GLU A C 1
ATOM 558 O O . GLU A 1 69 ? -8.134 -25.440 36.636 1.00 92.75 69 GLU A O 1
ATOM 563 N N . SER A 1 70 ? -10.139 -25.359 35.631 1.00 95.69 70 SER A N 1
ATOM 564 C CA . SER A 1 70 ? -9.744 -24.284 34.717 1.00 95.69 70 SER A CA 1
ATOM 565 C C . SER A 1 70 ? -9.199 -23.067 35.486 1.00 95.69 70 SER A C 1
ATOM 567 O O . SER A 1 70 ? -9.831 -22.633 36.457 1.00 95.69 70 SER A O 1
ATOM 569 N N . PRO A 1 71 ? -8.055 -22.488 35.066 1.00 97.31 71 PRO A N 1
ATOM 570 C CA . PRO A 1 71 ? -7.494 -21.299 35.700 1.00 97.31 71 PRO A CA 1
ATOM 571 C C . PRO A 1 71 ? -8.517 -20.152 35.750 1.00 97.31 71 PRO A C 1
ATOM 573 O O . PRO A 1 71 ? -9.235 -19.956 34.768 1.00 97.31 71 PRO A O 1
ATOM 576 N N . PRO A 1 72 ? -8.576 -19.351 36.833 1.00 97.31 72 PRO A N 1
ATOM 577 C CA . PRO A 1 72 ? -9.498 -18.224 36.916 1.00 97.31 72 PRO A CA 1
ATOM 578 C C . PRO A 1 72 ? -9.315 -17.249 35.746 1.00 97.31 72 PRO A C 1
ATOM 580 O O . PRO A 1 72 ? -8.213 -16.738 35.534 1.00 97.31 72 PRO A O 1
ATOM 583 N N . ASP A 1 73 ? -10.397 -16.920 35.034 1.00 96.12 73 ASP A N 1
ATOM 584 C CA . ASP A 1 73 ? -10.359 -16.016 33.871 1.00 96.12 73 ASP A CA 1
ATOM 585 C C . ASP A 1 73 ? -9.704 -14.664 34.190 1.00 96.12 73 ASP A C 1
ATOM 587 O O . ASP A 1 73 ? -8.997 -14.091 33.359 1.00 96.12 73 ASP A O 1
ATOM 591 N N . ALA A 1 74 ? -9.887 -14.171 35.420 1.00 95.75 74 ALA A N 1
ATOM 592 C CA . ALA A 1 74 ? -9.264 -12.944 35.906 1.00 95.75 74 ALA A CA 1
ATOM 593 C C . ALA A 1 74 ? -7.725 -13.022 35.915 1.00 95.75 74 ALA A C 1
ATOM 595 O O . ALA A 1 74 ? -7.066 -12.068 35.502 1.00 95.75 74 ALA A O 1
ATOM 596 N N . LEU A 1 75 ? -7.148 -14.162 36.319 1.00 97.31 75 LEU A N 1
ATOM 597 C CA . LEU A 1 75 ? -5.699 -14.388 36.316 1.00 97.31 75 LEU A CA 1
ATOM 598 C C . LEU A 1 75 ? -5.161 -14.459 34.880 1.00 97.31 75 LEU A C 1
ATOM 600 O O . LEU A 1 75 ? -4.161 -13.818 34.557 1.00 97.31 75 LEU A O 1
ATOM 604 N N . VAL A 1 76 ? -5.861 -15.179 33.995 1.00 97.62 76 VAL A N 1
ATOM 605 C CA . VAL A 1 76 ? -5.508 -15.276 32.567 1.00 97.62 76 VAL A CA 1
ATOM 606 C C . VAL A 1 76 ? -5.529 -13.892 31.909 1.00 97.62 76 VAL A C 1
ATOM 608 O O . VAL A 1 76 ? -4.599 -13.520 31.187 1.00 97.62 76 VAL A O 1
ATOM 611 N N . ALA A 1 77 ? -6.583 -13.112 32.161 1.00 95.62 77 ALA A N 1
ATOM 612 C CA . ALA A 1 77 ? -6.737 -11.759 31.640 1.00 95.62 77 ALA A CA 1
ATOM 613 C C . ALA A 1 77 ? -5.679 -10.799 32.201 1.00 95.62 77 ALA A C 1
ATOM 615 O O . ALA A 1 77 ? -5.125 -10.002 31.438 1.00 95.62 77 ALA A O 1
ATOM 616 N N . SER A 1 78 ? -5.365 -10.900 33.497 1.00 97.00 78 SER A N 1
ATOM 617 C CA . SER A 1 78 ? -4.308 -10.121 34.147 1.00 97.00 78 SER A CA 1
ATOM 618 C C . SER A 1 78 ? -2.956 -10.382 33.480 1.00 97.00 78 SER A C 1
ATOM 620 O O . SER A 1 78 ? -2.389 -9.453 32.912 1.00 97.00 78 SER A O 1
ATOM 622 N N . ILE A 1 79 ? -2.508 -11.640 33.388 1.00 97.69 79 ILE A N 1
ATOM 623 C CA . ILE A 1 79 ? -1.212 -11.994 32.779 1.00 97.69 79 ILE A CA 1
ATOM 624 C C . ILE A 1 79 ? -1.121 -11.540 31.318 1.00 97.69 79 ILE A C 1
ATOM 626 O O . ILE A 1 79 ? -0.098 -10.997 30.896 1.00 97.69 79 ILE A O 1
ATOM 630 N N . ARG A 1 80 ? -2.192 -11.708 30.530 1.00 97.50 80 ARG A N 1
ATOM 631 C CA . ARG A 1 80 ? -2.238 -11.226 29.136 1.00 97.50 80 ARG A CA 1
ATOM 632 C C . ARG A 1 80 ? -2.137 -9.704 29.044 1.00 97.50 80 ARG A C 1
ATOM 634 O O . ARG A 1 80 ? -1.471 -9.190 28.142 1.00 97.50 80 ARG A O 1
ATOM 641 N N . THR A 1 81 ? -2.781 -8.989 29.962 1.00 96.25 81 THR A N 1
ATOM 642 C CA . THR A 1 81 ? -2.730 -7.524 30.028 1.00 96.25 81 THR A CA 1
ATOM 643 C C . THR A 1 81 ? -1.329 -7.051 30.407 1.00 96.25 81 THR A C 1
ATOM 645 O O . THR A 1 81 ? -0.778 -6.208 29.696 1.00 96.25 81 THR A O 1
ATOM 648 N N . SER A 1 82 ? -0.708 -7.655 31.424 1.00 96.38 82 SER A N 1
ATOM 649 C CA . SER A 1 82 ? 0.669 -7.367 31.846 1.00 96.38 82 SER A CA 1
ATOM 650 C C . SER A 1 82 ? 1.676 -7.661 30.725 1.00 96.38 82 SER A C 1
ATOM 652 O O . SER A 1 82 ? 2.540 -6.834 30.426 1.00 96.38 82 SER A O 1
ATOM 654 N N . LEU A 1 83 ? 1.520 -8.786 30.010 1.00 96.69 83 LEU A N 1
ATOM 655 C CA . LEU A 1 83 ? 2.325 -9.126 28.828 1.00 96.69 83 LEU A CA 1
ATOM 656 C C . LEU A 1 83 ? 2.221 -8.068 27.732 1.00 96.69 83 LEU A C 1
ATOM 658 O O . LEU A 1 83 ? 3.238 -7.602 27.213 1.00 96.69 83 LEU A O 1
ATOM 662 N N . LYS A 1 84 ? 0.993 -7.679 27.373 1.00 95.69 84 LYS A N 1
ATOM 663 C CA . LYS A 1 84 ? 0.754 -6.639 26.369 1.00 95.69 84 LYS A CA 1
ATOM 664 C C . LYS A 1 84 ? 1.363 -5.308 26.812 1.00 95.69 84 LYS A C 1
ATOM 666 O O . LYS A 1 84 ? 2.017 -4.655 26.002 1.00 95.69 84 LYS A O 1
ATOM 671 N N . GLY A 1 85 ? 1.195 -4.935 28.081 1.00 94.81 85 GLY A N 1
ATOM 672 C CA . GLY A 1 85 ? 1.747 -3.715 28.668 1.00 94.81 85 GLY A CA 1
ATOM 673 C C . GLY A 1 85 ? 3.273 -3.661 28.596 1.00 94.81 85 GLY A C 1
ATOM 674 O O . GLY A 1 85 ? 3.828 -2.680 28.101 1.00 94.81 85 GLY A O 1
ATOM 675 N N . ILE A 1 86 ? 3.961 -4.732 29.005 1.00 95.81 86 ILE A N 1
ATOM 676 C CA . ILE A 1 86 ? 5.430 -4.797 28.967 1.00 95.81 86 ILE A CA 1
ATOM 677 C C . ILE A 1 86 ? 5.958 -4.835 27.532 1.00 95.81 86 ILE A C 1
ATOM 679 O O . ILE A 1 86 ? 6.915 -4.122 27.226 1.00 95.81 86 ILE A O 1
ATOM 683 N N . ARG A 1 87 ? 5.335 -5.610 26.632 1.00 95.25 87 ARG A N 1
ATOM 684 C CA . ARG A 1 87 ? 5.712 -5.619 25.206 1.00 95.25 87 ARG A CA 1
ATOM 685 C C . ARG A 1 87 ? 5.591 -4.227 24.599 1.00 95.25 87 ARG A C 1
ATOM 687 O O . ARG A 1 87 ? 6.515 -3.776 23.930 1.00 95.25 87 ARG A O 1
ATOM 694 N N . LEU A 1 88 ? 4.495 -3.526 24.890 1.00 93.56 88 LEU A N 1
ATOM 695 C CA . LEU A 1 88 ? 4.284 -2.156 24.435 1.00 93.56 88 LEU A CA 1
ATOM 696 C C . LEU A 1 88 ? 5.344 -1.210 25.008 1.00 93.56 88 LEU A C 1
ATOM 698 O O . LEU A 1 88 ? 5.931 -0.434 24.265 1.00 93.56 88 LEU A O 1
ATOM 702 N N . LYS A 1 89 ? 5.646 -1.303 26.309 1.00 94.31 89 LYS A N 1
ATOM 703 C CA . LYS A 1 89 ? 6.684 -0.486 26.954 1.00 94.31 89 LYS A CA 1
ATOM 704 C C . LYS A 1 89 ? 8.059 -0.686 26.303 1.00 94.31 89 LYS A C 1
ATOM 706 O O . LYS A 1 89 ? 8.680 0.302 25.921 1.00 94.31 89 LYS A O 1
ATOM 711 N N . ARG A 1 90 ? 8.486 -1.937 26.093 1.00 95.06 90 ARG A N 1
ATOM 712 C CA . ARG A 1 90 ? 9.757 -2.257 25.414 1.00 95.06 90 ARG A CA 1
ATOM 713 C C . ARG A 1 90 ? 9.780 -1.770 23.967 1.00 95.06 90 ARG A C 1
ATOM 715 O O . ARG A 1 90 ? 10.776 -1.212 23.523 1.00 95.06 90 ARG A O 1
ATOM 722 N N . HIS A 1 91 ? 8.674 -1.930 23.243 1.00 92.69 91 HIS A N 1
ATOM 723 C CA . HIS A 1 91 ? 8.538 -1.444 21.866 1.00 92.69 91 HIS A CA 1
ATOM 724 C C . HIS A 1 91 ? 8.696 0.080 21.781 1.00 92.69 91 HIS A C 1
ATOM 726 O O . HIS A 1 91 ? 9.383 0.600 20.901 1.00 92.69 91 HIS A O 1
ATOM 732 N N . ARG A 1 92 ? 8.121 0.810 22.742 1.00 96.38 92 ARG A N 1
ATOM 733 C CA . ARG A 1 92 ? 8.268 2.269 22.871 1.00 96.38 92 ARG A CA 1
ATOM 734 C C . ARG A 1 92 ? 9.687 2.695 23.213 1.00 96.38 92 ARG A C 1
ATOM 736 O O . ARG A 1 92 ? 10.168 3.686 22.670 1.00 96.38 92 ARG A O 1
ATOM 743 N N . GLU A 1 93 ? 10.348 1.972 24.111 1.00 96.50 93 GLU A N 1
ATOM 744 C CA . GLU A 1 93 ? 11.750 2.212 24.468 1.00 96.50 93 GLU A CA 1
ATOM 745 C C . GLU A 1 93 ? 12.665 1.998 23.257 1.00 96.50 93 GLU A C 1
ATOM 747 O O . GLU A 1 93 ? 13.395 2.918 22.895 1.00 96.50 93 GLU A O 1
ATOM 752 N N . ALA A 1 94 ? 12.521 0.880 22.541 1.00 96.50 94 ALA A N 1
ATOM 753 C CA . ALA A 1 94 ? 13.269 0.610 21.312 1.00 96.50 94 ALA A CA 1
ATOM 754 C C . ALA A 1 94 ? 13.026 1.679 20.230 1.00 96.50 94 ALA A C 1
ATOM 756 O O . ALA A 1 94 ? 13.961 2.164 19.599 1.00 96.50 94 ALA A O 1
ATOM 757 N N . THR A 1 95 ? 11.774 2.114 20.047 1.00 97.62 95 THR A N 1
ATOM 758 C CA . THR A 1 95 ? 11.437 3.189 19.093 1.00 97.62 95 THR A CA 1
ATOM 759 C C . THR A 1 95 ? 12.098 4.515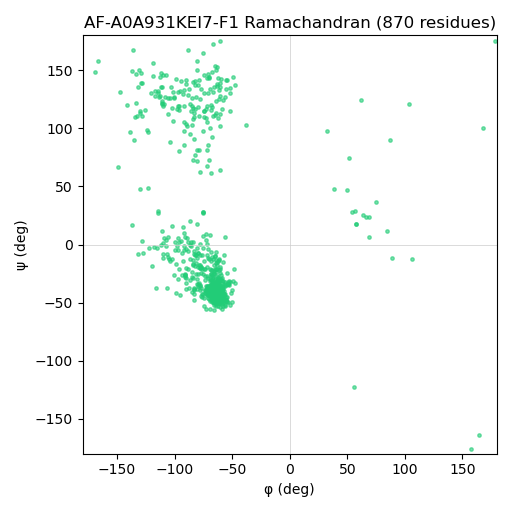 19.474 1.00 97.62 95 THR A C 1
ATOM 761 O O . THR A 1 95 ? 12.534 5.266 18.605 1.00 97.62 95 THR A O 1
ATOM 764 N N . ARG A 1 96 ? 12.219 4.804 20.774 1.00 97.94 96 ARG A N 1
ATOM 765 C CA . ARG A 1 96 ? 12.903 6.003 21.267 1.00 97.94 96 ARG A CA 1
ATOM 766 C C . ARG A 1 96 ? 14.411 5.939 21.040 1.00 97.94 96 ARG A C 1
ATOM 768 O O . ARG A 1 96 ? 14.995 6.944 20.657 1.00 97.94 96 ARG A O 1
ATOM 775 N N . GLU A 1 97 ? 15.031 4.782 21.252 1.00 97.94 97 GLU A N 1
ATOM 776 C CA . GLU A 1 97 ? 16.455 4.586 20.954 1.00 97.94 97 GLU A CA 1
ATOM 777 C C . GLU A 1 97 ? 16.749 4.754 19.462 1.00 97.94 97 GLU A C 1
ATOM 779 O O . GLU A 1 97 ? 17.709 5.433 19.102 1.00 97.94 97 GLU A O 1
ATOM 784 N N . LEU A 1 98 ? 15.895 4.206 18.593 1.00 98.31 98 LEU A N 1
ATOM 785 C CA . LEU A 1 98 ? 15.997 4.410 17.148 1.00 98.31 98 LEU A CA 1
ATOM 786 C C . LEU A 1 98 ? 15.854 5.888 16.777 1.00 98.31 98 LEU A C 1
ATOM 788 O O . LEU A 1 98 ? 16.636 6.382 15.971 1.00 98.31 98 LEU A O 1
ATOM 792 N N . LEU A 1 99 ? 14.909 6.611 17.390 1.00 98.38 99 LEU A N 1
ATOM 793 C CA . LEU A 1 99 ? 14.752 8.046 17.144 1.00 98.38 99 LEU A CA 1
ATOM 794 C C . LEU A 1 99 ? 15.999 8.831 17.560 1.00 98.38 99 LEU A C 1
ATOM 796 O O . LEU A 1 99 ? 16.410 9.727 16.836 1.00 98.38 99 LEU A O 1
ATOM 800 N N . ASN A 1 100 ? 16.630 8.473 18.680 1.00 98.00 100 ASN A N 1
ATOM 801 C CA . ASN A 1 100 ? 17.878 9.108 19.104 1.00 98.00 100 ASN A CA 1
ATOM 802 C C . ASN A 1 100 ? 19.019 8.849 18.104 1.00 98.00 100 ASN A C 1
ATOM 804 O O . ASN A 1 100 ? 19.806 9.754 17.842 1.00 98.00 100 ASN A O 1
ATOM 808 N N . LYS A 1 101 ? 19.101 7.643 17.521 1.00 98.19 101 LYS A N 1
ATOM 809 C CA . LYS A 1 101 ? 20.068 7.331 16.451 1.00 98.19 101 LYS A CA 1
ATOM 810 C C . LYS A 1 101 ? 19.784 8.135 15.180 1.00 98.19 101 LYS A C 1
ATOM 812 O O . LYS A 1 101 ? 20.708 8.702 14.610 1.00 98.19 101 LYS A O 1
ATOM 817 N N . ALA A 1 102 ? 18.515 8.223 14.777 1.00 98.19 102 ALA A N 1
ATOM 818 C CA . ALA A 1 102 ? 18.093 9.015 13.624 1.00 98.19 102 ALA A CA 1
ATOM 819 C C . ALA A 1 102 ? 18.396 10.512 13.817 1.00 98.19 102 ALA A C 1
ATOM 821 O O . ALA A 1 102 ? 18.896 11.156 12.903 1.00 98.19 102 ALA A O 1
ATOM 822 N N . ASP A 1 103 ? 18.131 11.060 15.008 1.00 98.19 103 ASP A N 1
ATOM 823 C CA . ASP A 1 103 ? 18.425 12.460 15.348 1.00 98.19 103 ASP A CA 1
A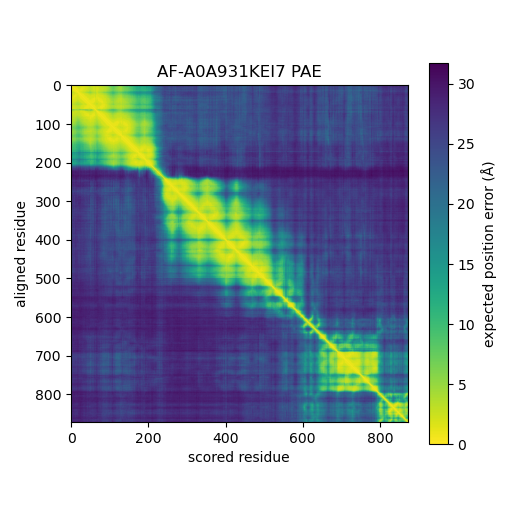TOM 824 C C . ASP A 1 103 ? 19.938 12.729 15.377 1.00 98.19 103 ASP A C 1
ATOM 826 O O . ASP A 1 103 ? 20.392 13.760 14.886 1.00 98.19 103 ASP A O 1
ATOM 830 N N . ALA A 1 104 ? 20.749 11.789 15.876 1.00 97.94 104 ALA A N 1
ATOM 831 C CA . ALA A 1 104 ? 22.207 11.902 15.807 1.00 97.94 104 ALA A CA 1
ATOM 832 C C . ALA A 1 104 ? 22.704 11.946 14.349 1.00 97.94 104 ALA A C 1
ATOM 834 O O . ALA A 1 104 ? 23.410 12.883 13.977 1.00 97.94 104 ALA A O 1
ATOM 835 N N . ALA A 1 105 ? 22.252 11.010 13.507 1.00 98.00 105 ALA A N 1
ATOM 836 C CA . ALA A 1 105 ? 22.589 10.977 12.082 1.00 98.00 105 ALA A CA 1
ATOM 837 C C . ALA A 1 105 ? 22.123 12.244 11.341 1.00 98.00 105 ALA A C 1
ATOM 839 O O . ALA A 1 105 ? 22.854 12.801 10.523 1.00 98.00 105 ALA A O 1
ATOM 840 N N . PHE A 1 106 ? 20.939 12.763 11.680 1.00 98.12 106 PHE A N 1
ATOM 841 C CA . PHE A 1 106 ? 20.419 14.021 11.145 1.00 98.12 106 PHE A CA 1
ATOM 842 C C . PHE A 1 106 ? 21.314 15.219 11.485 1.00 98.12 106 PHE A C 1
ATOM 844 O O . PHE A 1 106 ? 21.637 16.022 10.608 1.00 98.12 106 PHE A O 1
ATOM 851 N N . ARG A 1 107 ? 21.763 15.328 12.741 1.00 97.38 107 ARG A N 1
ATOM 852 C CA . ARG A 1 107 ? 22.668 16.403 13.185 1.00 97.38 107 ARG A CA 1
ATOM 853 C C . ARG A 1 107 ? 24.038 16.325 12.516 1.00 97.38 107 ARG A C 1
ATOM 855 O O . ARG A 1 107 ? 24.616 17.364 12.206 1.00 97.38 107 ARG A O 1
ATOM 862 N N . GLU A 1 108 ? 24.528 15.116 12.265 1.00 97.94 108 GLU A N 1
ATOM 863 C CA . GLU A 1 108 ? 25.778 14.859 11.538 1.00 97.94 108 GLU A CA 1
ATOM 864 C C . GLU A 1 108 ? 25.619 14.965 10.011 1.00 97.94 108 GLU A C 1
ATOM 866 O O . GLU A 1 108 ? 26.610 14.972 9.284 1.00 97.94 108 GLU A O 1
ATOM 871 N N . LYS A 1 109 ? 24.380 15.121 9.520 1.00 97.38 109 LYS A N 1
ATOM 872 C CA . LYS A 1 109 ? 24.000 15.100 8.099 1.00 97.38 109 LYS A CA 1
ATOM 873 C C . LYS A 1 109 ? 24.404 13.806 7.378 1.00 97.38 109 LYS A C 1
ATOM 875 O O . LYS A 1 109 ? 24.613 13.819 6.164 1.00 97.38 109 LYS A O 1
ATOM 880 N N . ASP A 1 110 ? 24.475 12.694 8.105 1.00 98.00 110 ASP A N 1
ATOM 881 C CA . ASP A 1 110 ? 24.739 11.372 7.541 1.00 98.00 110 ASP A CA 1
ATOM 882 C C . ASP A 1 110 ? 23.428 10.745 7.046 1.00 98.00 110 ASP A C 1
ATOM 884 O O . ASP A 1 110 ? 22.588 10.270 7.815 1.00 98.00 110 ASP A O 1
ATOM 888 N N . LYS A 1 111 ? 23.244 10.784 5.723 1.00 96.81 111 LYS A N 1
ATOM 889 C CA . LYS A 1 111 ? 22.058 10.260 5.042 1.00 96.81 111 LYS A CA 1
ATOM 890 C C . LYS A 1 111 ? 21.889 8.753 5.264 1.00 96.81 111 LYS A C 1
ATOM 892 O O . LYS A 1 111 ? 20.775 8.294 5.516 1.00 96.81 111 LYS A O 1
ATOM 897 N N . GLU A 1 112 ? 22.973 7.990 5.139 1.00 96.31 112 GLU A N 1
ATOM 898 C CA . GLU A 1 112 ? 22.913 6.527 5.153 1.00 96.31 112 GLU A CA 1
ATOM 899 C C . GLU A 1 112 ? 22.662 6.016 6.575 1.00 96.31 112 GLU A C 1
ATOM 901 O O . GLU A 1 112 ? 21.813 5.147 6.776 1.00 96.31 112 GLU A O 1
ATOM 906 N N . ALA A 1 113 ? 23.285 6.639 7.581 1.00 97.12 113 ALA A N 1
ATOM 907 C CA . ALA A 1 113 ? 23.050 6.301 8.984 1.00 97.12 113 ALA A CA 1
ATOM 908 C C . ALA A 1 113 ? 21.621 6.628 9.470 1.00 97.12 113 ALA A C 1
ATOM 910 O O . ALA A 1 113 ? 21.134 6.005 10.416 1.00 97.12 113 ALA A O 1
ATOM 911 N N . ALA A 1 114 ? 20.926 7.585 8.840 1.00 97.50 114 ALA A N 1
ATOM 912 C CA . ALA A 1 114 ? 19.559 7.962 9.210 1.00 97.50 114 ALA A CA 1
ATOM 913 C C . ALA A 1 114 ? 18.478 7.027 8.632 1.00 97.50 114 ALA A C 1
ATOM 915 O O . ALA A 1 114 ? 17.391 6.921 9.208 1.00 97.50 114 ALA A O 1
ATOM 916 N N . ARG A 1 115 ? 18.755 6.349 7.508 1.00 96.88 115 ARG A N 1
ATOM 917 C CA . ARG A 1 115 ? 17.751 5.606 6.727 1.00 96.88 115 ARG A CA 1
ATOM 918 C C . ARG A 1 115 ? 17.170 4.412 7.486 1.00 96.88 115 ARG A C 1
ATOM 920 O O . ARG A 1 115 ? 15.959 4.347 7.694 1.00 96.88 115 ARG A O 1
ATOM 927 N N . GLU A 1 116 ? 18.028 3.500 7.940 1.00 96.94 116 GLU A N 1
ATOM 928 C CA . GLU A 1 116 ? 17.601 2.275 8.632 1.00 96.94 116 GLU A CA 1
ATOM 929 C C . GLU A 1 116 ? 16.812 2.580 9.925 1.00 96.94 116 GLU A C 1
ATOM 931 O O . GLU A 1 116 ? 15.707 2.046 10.086 1.00 96.94 116 GLU A O 1
ATOM 936 N N . PRO A 1 117 ? 17.272 3.472 10.832 1.00 98.00 117 PRO A N 1
ATOM 937 C CA . PRO A 1 117 ? 16.489 3.836 12.008 1.00 98.00 117 PRO A CA 1
ATOM 938 C C . PRO A 1 117 ? 15.102 4.394 11.673 1.00 98.00 117 PRO A C 1
ATOM 940 O O . PRO A 1 117 ? 14.138 4.044 12.353 1.00 98.00 117 PRO A O 1
ATOM 943 N N . LEU A 1 118 ? 14.968 5.225 10.631 1.00 97.44 118 LEU A N 1
ATOM 944 C CA . LEU A 1 118 ? 13.675 5.785 10.223 1.00 97.44 118 LEU A CA 1
ATOM 945 C C . LEU A 1 118 ? 12.709 4.721 9.690 1.00 97.44 118 LEU A C 1
ATOM 947 O O . LEU A 1 118 ? 11.530 4.748 10.048 1.00 97.44 118 LEU A O 1
ATOM 951 N N . GLU A 1 119 ? 13.186 3.767 8.889 1.00 97.06 119 GLU A N 1
ATOM 952 C CA . GLU A 1 119 ? 12.364 2.653 8.392 1.00 97.06 119 GLU A CA 1
ATOM 953 C C . GLU A 1 119 ? 11.867 1.757 9.542 1.00 97.06 119 GLU A C 1
ATOM 955 O O . GLU A 1 119 ? 10.688 1.374 9.597 1.00 97.06 119 GLU A O 1
ATOM 960 N N . LEU A 1 120 ? 12.732 1.485 10.525 1.00 96.50 120 LEU A N 1
ATOM 961 C CA . LEU A 1 120 ? 12.360 0.738 11.728 1.00 96.50 120 LEU A CA 1
ATOM 962 C C . LEU A 1 120 ? 11.371 1.520 12.608 1.00 96.50 120 LEU A C 1
ATOM 964 O O . LEU A 1 120 ? 10.407 0.936 13.109 1.00 96.50 120 LEU A O 1
ATOM 968 N N . ILE A 1 121 ? 11.539 2.840 12.758 1.00 97.81 121 ILE A N 1
ATOM 969 C CA . ILE A 1 121 ? 10.570 3.699 13.462 1.00 97.81 121 ILE A CA 1
ATOM 970 C C . ILE A 1 121 ? 9.215 3.675 12.752 1.00 97.81 121 ILE A C 1
ATOM 972 O O . ILE A 1 121 ? 8.195 3.512 13.419 1.00 97.81 121 ILE A O 1
ATOM 976 N N . ALA A 1 122 ? 9.180 3.780 11.420 1.00 96.69 122 ALA A N 1
ATOM 977 C CA . ALA A 1 122 ? 7.940 3.717 10.646 1.00 96.69 122 ALA A CA 1
ATOM 978 C C . ALA A 1 122 ? 7.210 2.379 10.859 1.00 96.69 122 ALA A C 1
ATOM 980 O O . ALA A 1 122 ? 6.008 2.356 11.138 1.00 96.69 122 ALA A O 1
ATOM 981 N N . THR A 1 123 ? 7.954 1.269 10.830 1.00 95.75 123 THR A N 1
ATOM 982 C CA . THR A 1 123 ? 7.432 -0.074 11.127 1.00 95.75 123 THR A CA 1
ATOM 983 C C . THR A 1 123 ? 6.891 -0.168 12.557 1.00 95.75 123 THR A C 1
ATOM 985 O O . THR A 1 123 ? 5.849 -0.783 12.805 1.00 95.75 123 THR A O 1
ATOM 988 N N . ASN A 1 124 ? 7.568 0.464 13.516 1.00 94.62 124 ASN A N 1
ATOM 989 C CA . ASN A 1 124 ? 7.143 0.471 14.910 1.00 94.62 124 ASN A CA 1
ATOM 990 C C . ASN A 1 124 ? 5.893 1.327 15.143 1.00 94.62 124 ASN A C 1
ATOM 992 O O . ASN A 1 124 ? 5.013 0.891 15.889 1.00 94.62 124 ASN A O 1
ATOM 996 N N . LEU A 1 125 ? 5.789 2.485 14.487 1.00 95.12 125 LEU A N 1
ATOM 997 C CA . LEU A 1 125 ? 4.626 3.375 14.541 1.00 95.12 125 LEU A CA 1
ATOM 998 C C . LEU A 1 125 ? 3.389 2.755 13.878 1.00 95.12 125 LEU A C 1
ATOM 1000 O O . LEU A 1 125 ? 2.275 2.996 14.335 1.00 95.12 125 LEU A O 1
ATOM 1004 N N . ALA A 1 126 ? 3.564 1.905 12.862 1.00 93.62 126 ALA A N 1
ATOM 1005 C CA . ALA A 1 126 ? 2.460 1.136 12.286 1.00 93.62 126 ALA A CA 1
ATOM 1006 C C . ALA A 1 126 ? 1.852 0.133 13.290 1.00 93.62 126 ALA A C 1
ATOM 1008 O O . ALA A 1 126 ? 0.649 -0.120 13.259 1.00 93.62 126 ALA A O 1
ATOM 1009 N N . LYS A 1 127 ? 2.668 -0.423 14.202 1.00 92.12 127 LYS A N 1
ATOM 1010 C CA . LYS A 1 127 ? 2.222 -1.356 15.257 1.00 92.12 127 LYS A CA 1
ATOM 1011 C C . LYS A 1 127 ? 1.653 -0.640 16.488 1.00 92.12 127 LYS A C 1
ATOM 1013 O O . LYS A 1 127 ? 0.690 -1.124 17.080 1.00 92.12 127 LYS A O 1
ATOM 1018 N N . ASP A 1 128 ? 2.245 0.486 16.885 1.00 95.44 128 ASP A N 1
ATOM 1019 C CA . ASP A 1 128 ? 1.760 1.353 17.966 1.00 95.44 128 ASP A CA 1
ATOM 1020 C C . ASP A 1 128 ? 1.912 2.831 17.569 1.00 95.44 128 ASP A C 1
ATOM 1022 O O . ASP A 1 128 ? 2.977 3.418 17.776 1.00 95.44 128 ASP A O 1
ATOM 1026 N N . PRO A 1 129 ? 0.845 3.476 17.062 1.00 94.00 129 PRO A N 1
ATOM 1027 C CA . PRO A 1 129 ? 0.882 4.891 16.691 1.00 94.00 129 PRO A CA 1
ATOM 1028 C C . PRO A 1 129 ? 1.205 5.831 17.858 1.00 94.00 129 PRO A C 1
ATOM 1030 O O . PRO A 1 129 ? 1.616 6.964 17.637 1.00 94.00 129 PRO A O 1
ATOM 1033 N N . LYS A 1 130 ? 1.035 5.373 19.109 1.00 94.62 130 LYS A N 1
ATOM 1034 C CA . LYS A 1 130 ? 1.364 6.130 20.327 1.00 94.62 130 LYS A CA 1
ATOM 1035 C C . LYS A 1 130 ? 2.777 5.834 20.831 1.00 94.62 130 LYS A C 1
ATOM 1037 O O . LYS A 1 130 ? 3.076 6.115 21.995 1.00 94.62 130 LYS A O 1
ATOM 1042 N N . ALA A 1 131 ? 3.633 5.220 20.007 1.00 94.75 131 ALA A N 1
ATOM 1043 C CA . ALA A 1 131 ? 4.970 4.856 20.449 1.00 94.75 131 ALA A CA 1
ATOM 1044 C C . ALA A 1 131 ? 5.874 6.070 20.702 1.00 94.75 131 ALA A C 1
ATOM 1046 O O . ALA A 1 131 ? 6.766 6.018 21.553 1.00 94.75 131 ALA A O 1
ATOM 1047 N N . LEU A 1 132 ? 5.600 7.170 20.001 1.00 96.06 132 LEU A N 1
ATOM 1048 C CA . LEU A 1 132 ? 6.207 8.478 20.203 1.00 96.06 132 LEU A CA 1
ATOM 1049 C C . LEU A 1 132 ? 5.147 9.461 20.718 1.00 96.06 132 LEU A C 1
ATOM 1051 O O . LEU A 1 132 ? 3.984 9.389 20.332 1.00 96.06 132 LEU A O 1
ATOM 1055 N N . ASP A 1 133 ? 5.558 10.365 21.606 1.00 96.00 133 ASP A N 1
ATOM 1056 C CA . ASP A 1 133 ? 4.753 11.532 21.978 1.00 96.00 133 ASP A CA 1
ATOM 1057 C C . ASP A 1 133 ? 4.795 12.596 20.864 1.00 96.00 133 ASP A C 1
ATOM 1059 O O . ASP A 1 133 ? 5.660 12.542 19.988 1.00 96.00 133 ASP A O 1
ATOM 1063 N N . ASP A 1 134 ? 3.884 13.573 20.895 1.00 93.44 134 ASP A N 1
ATOM 1064 C CA . ASP A 1 134 ? 3.754 14.589 19.836 1.00 93.44 134 ASP A CA 1
ATOM 1065 C C . ASP A 1 134 ? 5.059 15.366 19.580 1.00 93.44 134 ASP A C 1
ATOM 1067 O O . ASP A 1 134 ? 5.369 15.724 18.443 1.00 93.44 134 ASP A O 1
ATOM 1071 N N . SER A 1 135 ? 5.857 15.596 20.629 1.00 96.31 135 SER A N 1
ATOM 1072 C CA . SER A 1 135 ? 7.149 16.282 20.520 1.00 96.31 135 SER A CA 1
ATOM 1073 C C . SER A 1 135 ? 8.148 15.450 19.711 1.00 96.31 135 SER A C 1
ATOM 1075 O O . SER A 1 135 ? 8.755 15.941 18.759 1.00 96.31 135 SER A O 1
ATOM 1077 N N . LYS A 1 136 ? 8.273 14.160 20.035 1.00 97.19 136 LYS A N 1
ATOM 1078 C CA . LYS A 1 136 ? 9.137 13.214 19.317 1.00 97.19 136 LYS A CA 1
ATOM 1079 C C . LYS A 1 136 ? 8.646 12.911 17.907 1.00 97.19 136 LYS A C 1
ATOM 1081 O O . LYS A 1 136 ? 9.464 12.737 17.007 1.00 97.19 136 LYS A O 1
ATOM 1086 N N . LEU A 1 137 ? 7.331 12.871 17.700 1.00 96.44 137 LEU A N 1
ATOM 1087 C CA . LEU A 1 137 ? 6.740 12.692 16.377 1.00 96.44 137 LEU A CA 1
ATOM 1088 C C . LEU A 1 137 ? 7.130 13.850 15.447 1.00 96.44 137 LEU A C 1
ATOM 1090 O O . LEU A 1 137 ? 7.451 13.626 14.282 1.00 96.44 137 LEU A O 1
ATOM 1094 N N . ARG A 1 138 ? 7.179 15.082 15.976 1.00 96.88 138 ARG A N 1
ATOM 1095 C CA . ARG A 1 138 ? 7.656 16.251 15.227 1.00 96.88 138 ARG A CA 1
ATOM 1096 C C . ARG A 1 138 ? 9.105 16.085 14.767 1.00 96.88 138 ARG A C 1
ATOM 1098 O O . ARG A 1 138 ? 9.380 16.330 13.599 1.00 96.88 138 ARG A O 1
ATOM 1105 N N . ILE A 1 139 ? 9.994 15.630 15.656 1.00 97.12 139 ILE A N 1
ATOM 1106 C CA . ILE A 1 139 ? 11.408 15.362 15.330 1.00 97.12 139 ILE A CA 1
ATOM 1107 C C . ILE A 1 139 ? 11.508 14.285 14.242 1.00 97.12 139 ILE A C 1
ATOM 1109 O O . ILE A 1 139 ? 12.203 14.471 13.250 1.00 97.12 139 ILE A O 1
ATOM 1113 N N . TYR A 1 140 ? 10.766 13.184 14.382 1.00 98.19 140 TYR A N 1
ATOM 1114 C CA . TYR A 1 140 ? 10.717 12.128 13.367 1.00 98.19 140 TYR A CA 1
ATOM 1115 C C . TYR A 1 140 ? 10.315 12.667 11.983 1.00 98.19 140 TYR A C 1
ATOM 1117 O O . TYR A 1 140 ? 10.974 12.362 10.989 1.00 98.19 140 TYR A O 1
ATOM 1125 N N . HIS A 1 141 ? 9.265 13.492 11.909 1.00 96.94 141 HIS A N 1
ATOM 1126 C CA . HIS A 1 141 ? 8.828 14.094 10.648 1.00 96.94 141 HIS A CA 1
ATOM 1127 C C . HIS A 1 141 ? 9.852 15.070 10.067 1.00 96.94 141 HIS A C 1
ATOM 1129 O O . HIS A 1 141 ? 10.028 15.105 8.854 1.00 96.94 141 HIS A O 1
ATOM 1135 N N . GLU A 1 142 ? 10.545 15.833 10.908 1.00 97.75 142 GLU A N 1
ATOM 1136 C CA . GLU A 1 142 ? 11.610 16.738 10.476 1.00 97.75 142 GLU A CA 1
ATOM 1137 C C . GLU A 1 142 ? 12.764 15.974 9.809 1.00 97.75 142 GLU A C 1
ATOM 1139 O O . GLU A 1 142 ? 13.133 16.294 8.677 1.00 97.75 142 GLU A O 1
ATOM 1144 N N . ILE A 1 143 ? 13.256 14.908 10.451 1.00 97.75 143 ILE A N 1
ATOM 1145 C CA . ILE A 1 143 ? 14.330 14.059 9.909 1.00 97.75 143 ILE A CA 1
ATOM 1146 C C . ILE A 1 143 ? 13.877 13.379 8.611 1.00 97.75 143 ILE A C 1
ATOM 1148 O O . ILE A 1 143 ? 14.619 13.338 7.630 1.00 97.75 143 ILE A O 1
ATOM 1152 N N . ARG A 1 144 ? 12.641 12.869 8.575 1.00 97.81 144 ARG A N 1
ATOM 1153 C CA . ARG A 1 144 ? 12.082 12.230 7.380 1.00 97.81 144 ARG A CA 1
ATOM 1154 C C . ARG A 1 144 ? 11.980 13.203 6.203 1.00 97.81 144 ARG A C 1
ATOM 1156 O O . ARG A 1 144 ? 12.421 12.866 5.111 1.00 97.81 144 ARG A O 1
ATOM 1163 N N . ASN A 1 145 ? 11.450 14.405 6.424 1.00 96.38 145 ASN A N 1
ATOM 1164 C CA . ASN A 1 145 ? 11.330 15.421 5.377 1.00 96.38 145 ASN A CA 1
ATOM 1165 C C . ASN A 1 145 ? 12.704 15.856 4.853 1.00 96.38 145 ASN A C 1
ATOM 1167 O O . ASN A 1 145 ? 12.863 16.103 3.660 1.00 96.38 145 ASN A O 1
ATOM 1171 N N . TRP A 1 146 ? 13.705 15.940 5.733 1.00 97.31 146 TRP A N 1
ATOM 1172 C CA . TRP A 1 146 ? 15.085 16.194 5.327 1.00 97.31 146 TRP A CA 1
ATOM 1173 C C . TRP A 1 146 ? 15.630 15.092 4.412 1.00 97.31 146 TRP A C 1
ATOM 1175 O O . TRP A 1 146 ? 16.203 15.402 3.367 1.00 97.31 146 TRP A O 1
ATOM 1185 N N . LEU A 1 147 ? 15.418 13.820 4.765 1.00 96.62 147 LEU A N 1
ATOM 1186 C CA . LEU A 1 147 ? 15.863 12.687 3.953 1.00 96.62 147 LEU A CA 1
ATOM 1187 C C . LEU A 1 147 ? 15.169 12.672 2.582 1.00 96.62 147 LEU A C 1
ATOM 1189 O O . LEU A 1 147 ? 15.838 12.548 1.558 1.00 96.62 147 LEU A O 1
ATOM 1193 N N . GLU A 1 148 ? 13.849 12.876 2.558 1.00 94.62 148 GLU A N 1
ATOM 1194 C CA . GLU A 1 148 ? 13.056 12.977 1.326 1.00 94.62 148 GLU A CA 1
ATOM 1195 C C . GLU A 1 148 ? 13.536 14.147 0.445 1.00 94.62 148 GLU A C 1
ATOM 1197 O O . GLU A 1 148 ? 13.665 13.995 -0.770 1.00 94.62 148 GLU A O 1
ATOM 1202 N N . ALA A 1 149 ? 13.884 15.294 1.040 1.00 94.50 149 ALA A N 1
ATOM 1203 C CA . ALA A 1 149 ? 14.441 16.432 0.309 1.00 94.50 149 ALA A CA 1
ATOM 1204 C C . ALA A 1 149 ? 15.827 16.131 -0.293 1.00 94.50 149 ALA A C 1
ATOM 1206 O O . ALA A 1 149 ? 16.095 16.529 -1.428 1.00 94.50 149 ALA A O 1
ATOM 1207 N N . LEU A 1 150 ? 16.698 15.411 0.427 1.00 93.94 150 LEU A N 1
ATOM 1208 C CA . LEU A 1 150 ? 18.000 14.977 -0.096 1.00 93.94 150 LEU A CA 1
ATOM 1209 C C . LEU A 1 150 ? 17.855 13.982 -1.252 1.00 93.94 150 LEU A C 1
ATOM 1211 O O . LEU A 1 150 ? 18.591 14.073 -2.234 1.00 93.94 150 LEU A O 1
ATOM 1215 N N . GLU A 1 151 ? 16.923 13.035 -1.152 1.00 93.75 151 GLU A N 1
ATOM 1216 C CA . GLU A 1 151 ? 16.657 12.069 -2.221 1.00 93.75 151 GLU A CA 1
ATOM 1217 C C . GLU A 1 151 ? 16.057 12.739 -3.457 1.00 93.75 151 GLU A C 1
ATOM 1219 O O . GLU A 1 151 ? 16.525 12.491 -4.568 1.00 93.75 151 GLU A O 1
ATOM 1224 N N . ALA A 1 152 ? 15.102 13.653 -3.272 1.00 91.81 152 ALA A N 1
ATOM 1225 C CA . ALA A 1 152 ? 14.543 14.445 -4.362 1.00 91.81 152 ALA A CA 1
ATOM 1226 C C . ALA A 1 152 ? 15.610 15.312 -5.053 1.00 91.81 152 ALA A C 1
ATOM 1228 O O . ALA A 1 152 ? 15.637 15.394 -6.281 1.00 91.81 152 ALA A O 1
ATOM 1229 N N . ALA A 1 153 ? 16.520 15.924 -4.285 1.00 91.88 153 ALA A N 1
ATOM 1230 C CA . ALA A 1 153 ? 17.636 16.688 -4.836 1.00 91.88 153 ALA A CA 1
ATOM 1231 C C . ALA A 1 153 ? 18.609 15.796 -5.627 1.00 91.88 153 ALA A C 1
ATOM 1233 O O . ALA A 1 153 ? 18.994 16.155 -6.737 1.00 91.88 153 ALA A O 1
ATOM 1234 N N . ALA A 1 154 ? 18.959 14.618 -5.103 1.00 92.00 154 ALA A N 1
ATOM 1235 C CA . ALA A 1 154 ? 19.843 13.672 -5.784 1.00 92.00 154 ALA A CA 1
ATOM 1236 C C . ALA A 1 154 ? 19.237 13.130 -7.091 1.00 92.00 154 ALA A C 1
ATOM 1238 O O . ALA A 1 154 ? 19.950 12.981 -8.086 1.00 92.00 154 ALA A O 1
ATOM 1239 N N . GLU A 1 155 ? 17.928 12.868 -7.114 1.00 92.50 155 GLU A N 1
ATOM 1240 C CA . GLU A 1 155 ? 17.229 12.443 -8.329 1.00 92.50 155 GLU A CA 1
ATOM 1241 C C . GLU A 1 155 ? 17.142 13.586 -9.349 1.00 92.50 155 GLU A C 1
ATOM 1243 O O . GLU A 1 155 ? 17.421 13.381 -10.529 1.00 92.50 155 GLU A O 1
ATOM 1248 N N . ALA A 1 156 ? 16.865 14.817 -8.906 1.00 91.06 156 ALA A N 1
ATOM 1249 C CA . ALA A 1 156 ? 16.922 15.992 -9.774 1.00 91.06 156 ALA A CA 1
ATOM 1250 C C . ALA A 1 156 ? 18.331 16.203 -10.367 1.00 91.06 156 ALA A C 1
ATOM 1252 O O . ALA A 1 156 ? 18.462 16.487 -11.558 1.00 91.06 156 ALA A O 1
ATOM 1253 N N . ASP A 1 157 ? 19.391 16.007 -9.574 1.00 92.56 157 ASP A N 1
ATOM 1254 C CA . ASP A 1 157 ? 20.788 16.057 -10.028 1.00 92.56 157 ASP A CA 1
ATOM 1255 C C . ASP A 1 157 ? 21.104 14.964 -11.053 1.00 92.56 157 ASP A C 1
ATOM 1257 O O . ASP A 1 157 ? 21.868 15.184 -11.997 1.00 92.56 157 ASP A O 1
ATOM 1261 N N . ARG A 1 158 ? 20.558 13.760 -10.859 1.00 94.94 158 ARG A N 1
ATOM 1262 C CA . ARG A 1 158 ? 20.710 12.642 -11.792 1.00 94.94 158 ARG A CA 1
ATOM 1263 C C . ARG A 1 158 ? 20.017 12.945 -13.117 1.00 94.94 158 ARG A C 1
ATOM 1265 O O . ARG A 1 158 ? 20.681 12.899 -14.145 1.00 94.94 158 ARG A O 1
ATOM 1272 N N . LEU A 1 159 ? 18.743 13.337 -13.086 1.00 93.31 159 LEU A N 1
ATOM 1273 C CA . LEU A 1 159 ? 17.984 13.711 -14.282 1.00 93.31 159 LEU A CA 1
ATOM 1274 C C . LEU A 1 159 ? 18.667 14.850 -15.045 1.00 93.31 159 LEU A C 1
ATOM 1276 O O . LEU A 1 159 ? 18.787 14.787 -16.266 1.00 93.31 159 LEU A O 1
ATOM 1280 N N . TYR A 1 160 ? 19.172 15.858 -14.333 1.00 96.38 160 TYR A N 1
ATOM 1281 C CA . TYR A 1 160 ? 19.937 16.949 -14.930 1.00 96.38 160 TYR A CA 1
ATOM 1282 C C . TYR A 1 160 ? 21.203 16.447 -15.646 1.00 96.38 160 TYR A C 1
ATOM 1284 O O . TYR A 1 160 ? 21.448 16.809 -16.798 1.00 96.38 160 TYR A O 1
ATOM 1292 N N . ARG A 1 161 ? 21.994 15.578 -14.997 1.00 96.06 161 ARG A N 1
ATOM 1293 C CA . ARG A 1 161 ? 23.195 14.974 -15.603 1.00 96.06 161 ARG A CA 1
ATOM 1294 C C . ARG A 1 161 ? 22.861 14.112 -16.815 1.00 96.06 161 ARG A C 1
ATOM 1296 O O . ARG A 1 161 ? 23.545 14.221 -17.828 1.00 96.06 161 ARG A O 1
ATOM 1303 N N . ASP A 1 162 ? 21.809 13.308 -16.735 1.00 95.50 162 ASP A N 1
ATOM 1304 C CA . ASP A 1 162 ? 21.377 12.448 -17.834 1.00 95.50 162 ASP A CA 1
ATOM 1305 C C . ASP A 1 162 ? 20.948 13.288 -19.047 1.00 95.50 162 ASP A C 1
ATOM 1307 O O . ASP A 1 162 ? 21.350 12.994 -20.172 1.00 95.50 162 ASP A O 1
ATOM 1311 N N . GLN A 1 163 ? 20.225 14.394 -18.834 1.00 96.31 163 GLN A N 1
ATOM 1312 C CA . GLN A 1 163 ? 19.874 15.324 -19.913 1.00 96.31 163 GLN A CA 1
ATOM 1313 C C . GLN A 1 163 ? 21.104 16.020 -20.512 1.00 96.31 163 GLN A C 1
ATOM 1315 O O . GLN A 1 163 ? 21.185 16.151 -21.732 1.00 96.31 163 GLN A O 1
ATOM 1320 N N . LEU A 1 164 ? 22.090 16.417 -19.697 1.00 97.00 164 LEU A N 1
ATOM 1321 C CA . LEU A 1 164 ? 23.355 16.960 -20.208 1.00 97.00 164 LEU A CA 1
ATOM 1322 C C . LEU A 1 164 ? 24.100 15.942 -21.083 1.00 97.00 164 LEU A C 1
ATOM 1324 O O . LEU A 1 164 ? 24.577 16.309 -22.154 1.00 97.00 164 LEU A O 1
ATOM 1328 N N . ILE A 1 165 ? 24.161 14.673 -20.665 1.00 96.56 165 ILE A N 1
ATOM 1329 C CA . ILE A 1 165 ? 24.778 13.590 -21.447 1.00 96.56 165 ILE A CA 1
ATOM 1330 C C . ILE A 1 165 ? 24.015 13.370 -22.757 1.00 96.56 165 ILE A C 1
ATOM 1332 O O . ILE A 1 165 ? 24.636 13.192 -23.803 1.00 96.56 165 ILE A O 1
ATOM 1336 N N . LEU A 1 166 ? 22.680 13.391 -22.722 1.00 95.69 166 LEU A N 1
ATOM 1337 C CA . LEU A 1 166 ? 21.847 13.261 -23.919 1.00 95.69 166 LEU A CA 1
ATOM 1338 C C . LEU A 1 166 ? 22.049 14.428 -24.889 1.00 95.69 166 LEU A C 1
ATOM 1340 O O . LEU A 1 166 ? 22.117 14.203 -26.096 1.00 95.69 166 LEU A O 1
ATOM 1344 N N . LEU A 1 167 ? 22.169 15.657 -24.379 1.00 97.56 167 LEU A N 1
ATOM 1345 C CA . LEU A 1 167 ? 22.455 16.827 -25.203 1.00 97.56 167 LEU A CA 1
ATOM 1346 C C . LEU A 1 167 ? 23.849 16.731 -25.832 1.00 97.56 167 LEU A C 1
ATOM 1348 O O . LEU A 1 167 ? 23.981 16.962 -27.029 1.00 97.56 167 LEU A O 1
ATOM 1352 N N . ASP A 1 168 ? 24.869 16.370 -25.052 1.00 97.81 168 ASP A N 1
ATOM 1353 C CA . ASP A 1 168 ? 26.254 16.260 -25.525 1.00 97.81 168 ASP A CA 1
ATOM 1354 C C . ASP A 1 168 ? 26.412 15.156 -26.576 1.00 97.81 168 ASP A C 1
ATOM 1356 O O . ASP A 1 168 ? 26.856 15.432 -27.691 1.00 97.81 168 ASP A O 1
ATOM 1360 N N . ARG A 1 169 ? 25.907 13.946 -26.296 1.00 96.81 169 ARG A N 1
ATOM 1361 C CA . ARG A 1 169 ? 25.871 12.849 -27.278 1.00 96.81 169 ARG A CA 1
ATOM 1362 C C . ARG A 1 169 ? 25.062 13.215 -28.510 1.00 96.81 169 ARG A C 1
ATOM 1364 O O . ARG A 1 169 ? 25.485 12.955 -29.625 1.00 96.81 169 ARG A O 1
ATOM 1371 N N . GLY A 1 170 ? 23.911 13.858 -28.332 1.00 96.12 170 GLY A N 1
ATOM 1372 C CA . GLY A 1 170 ? 23.087 14.266 -29.460 1.00 96.12 170 GLY A CA 1
ATOM 1373 C C . GLY A 1 170 ? 23.760 15.315 -30.355 1.00 96.12 170 GLY A C 1
ATOM 1374 O O . GLY A 1 170 ? 23.505 15.341 -31.562 1.00 96.12 170 GLY A O 1
ATOM 1375 N N . LEU A 1 171 ? 24.629 16.156 -29.785 1.00 96.69 171 LEU A N 1
ATOM 1376 C CA . LEU A 1 171 ? 25.484 17.075 -30.534 1.00 96.69 171 LEU A CA 1
ATOM 1377 C C . LEU A 1 171 ? 26.639 16.347 -31.235 1.00 96.69 171 LEU A C 1
ATOM 1379 O O . LEU A 1 171 ? 26.951 16.700 -32.373 1.00 96.69 171 LEU A O 1
ATOM 1383 N N . ASP A 1 172 ? 27.246 15.344 -30.595 1.00 96.31 172 ASP A N 1
ATOM 1384 C CA . ASP A 1 172 ? 28.292 14.497 -31.192 1.00 96.31 172 ASP A CA 1
ATOM 1385 C C . ASP A 1 172 ? 27.756 13.687 -32.382 1.00 96.31 172 ASP A C 1
ATOM 1387 O O . ASP A 1 172 ? 28.317 13.736 -33.479 1.00 96.31 172 ASP A O 1
ATOM 1391 N N . ASP A 1 173 ? 26.606 13.039 -32.199 1.00 95.94 173 ASP A N 1
ATOM 1392 C CA . ASP A 1 173 ? 25.933 12.201 -33.197 1.00 95.94 173 ASP A CA 1
ATOM 1393 C C . ASP A 1 173 ? 25.230 13.022 -34.292 1.00 95.94 173 ASP A C 1
ATOM 1395 O O . ASP A 1 173 ? 24.654 12.469 -35.232 1.00 95.94 173 ASP A O 1
ATOM 1399 N N . ARG A 1 174 ? 25.254 14.359 -34.180 1.00 93.44 174 ARG A N 1
ATOM 1400 C CA . ARG A 1 174 ? 24.574 15.299 -35.086 1.00 93.44 174 ARG A CA 1
ATOM 1401 C C . ARG A 1 174 ? 23.106 14.933 -35.308 1.00 93.44 174 ARG A C 1
ATOM 1403 O O . ARG A 1 174 ? 22.595 14.944 -36.433 1.00 93.44 174 ARG A O 1
ATOM 1410 N N . ILE A 1 175 ? 22.396 14.636 -34.222 1.00 93.06 175 ILE A N 1
ATOM 1411 C CA . ILE A 1 175 ? 20.957 14.384 -34.277 1.00 93.06 175 ILE A CA 1
ATOM 1412 C C . ILE A 1 175 ? 20.263 15.671 -34.766 1.00 93.06 175 ILE A C 1
ATOM 1414 O O . ILE A 1 175 ? 20.698 16.789 -34.483 1.00 93.06 175 ILE A O 1
ATOM 1418 N N . GLY A 1 176 ? 19.207 15.540 -35.575 1.00 92.06 176 GLY A N 1
ATOM 1419 C CA . GLY A 1 176 ? 18.519 16.695 -36.160 1.00 92.06 176 GLY A CA 1
ATOM 1420 C C . GLY A 1 176 ? 18.044 17.697 -35.101 1.00 92.06 176 GLY A C 1
ATOM 1421 O O . GLY A 1 176 ? 17.539 17.300 -34.050 1.00 92.06 176 GLY A O 1
ATOM 1422 N N . ILE A 1 177 ? 18.153 18.999 -35.398 1.00 94.44 177 ILE A N 1
ATOM 1423 C CA . ILE A 1 177 ? 17.910 20.084 -34.429 1.00 94.44 177 ILE A CA 1
ATOM 1424 C C . ILE A 1 177 ? 16.539 20.000 -33.738 1.00 94.44 177 ILE A C 1
ATOM 1426 O O . ILE A 1 177 ? 16.433 20.257 -32.544 1.00 94.44 177 ILE A O 1
ATOM 1430 N N . ARG A 1 178 ? 15.510 19.516 -34.451 1.00 90.56 178 ARG A N 1
ATOM 1431 C CA . ARG A 1 178 ? 14.153 19.301 -33.913 1.00 90.56 178 ARG A CA 1
ATOM 1432 C C . ARG A 1 178 ? 14.100 18.323 -32.733 1.00 90.56 178 ARG A C 1
ATOM 1434 O O . ARG A 1 178 ? 13.171 18.402 -31.940 1.00 90.56 178 ARG A O 1
ATOM 1441 N N . LYS A 1 179 ? 15.056 17.394 -32.628 1.00 93.94 179 LYS A N 1
ATOM 1442 C CA . LYS A 1 179 ? 15.172 16.451 -31.503 1.00 93.94 179 LYS A CA 1
ATOM 1443 C C . LYS A 1 179 ? 16.054 16.993 -30.372 1.00 93.94 179 LYS A C 1
ATOM 1445 O O . LYS A 1 179 ? 15.828 16.629 -29.226 1.00 93.94 179 LYS A O 1
ATOM 1450 N N . LEU A 1 180 ? 17.019 17.866 -30.677 1.00 95.56 180 LEU A N 1
ATOM 1451 C CA . LEU A 1 180 ? 17.909 18.477 -29.678 1.00 95.56 180 LEU A CA 1
ATOM 1452 C C . LEU A 1 180 ? 17.259 19.639 -28.923 1.00 95.56 180 LEU A C 1
ATOM 1454 O O . LEU A 1 180 ? 17.528 19.827 -27.741 1.00 95.56 180 LEU A O 1
ATOM 1458 N N . GLU A 1 181 ? 16.391 20.405 -29.580 1.00 95.88 181 GLU A N 1
ATOM 1459 C CA . GLU A 1 181 ? 15.750 21.579 -28.980 1.00 95.88 181 GLU A CA 1
ATOM 1460 C C . GLU A 1 181 ? 14.866 21.242 -27.759 1.00 95.88 181 GLU A C 1
ATOM 1462 O O . GLU A 1 181 ? 15.012 21.916 -26.739 1.00 95.88 181 GLU A O 1
ATOM 1467 N N . PRO A 1 182 ? 14.046 20.166 -27.759 1.00 96.31 182 PRO A N 1
ATOM 1468 C CA . PRO A 1 182 ? 13.334 19.728 -26.557 1.00 96.31 182 PRO A CA 1
ATOM 1469 C C . PRO A 1 182 ? 14.260 19.340 -25.397 1.00 96.31 182 PRO A C 1
ATOM 1471 O O . PRO A 1 182 ? 13.938 19.623 -24.245 1.00 96.31 182 PRO A O 1
ATOM 1474 N N . ILE A 1 183 ? 15.405 18.713 -25.692 1.00 96.12 183 ILE A N 1
ATOM 1475 C CA . ILE A 1 183 ? 16.397 18.315 -24.681 1.00 96.12 183 ILE A CA 1
ATOM 1476 C C . ILE A 1 183 ? 17.008 19.574 -24.054 1.00 96.12 183 ILE A C 1
ATOM 1478 O O . ILE A 1 183 ? 16.993 19.715 -22.832 1.00 96.12 183 ILE A O 1
ATOM 1482 N N . TYR A 1 184 ? 17.451 20.534 -24.871 1.00 96.62 184 TYR A N 1
ATOM 1483 C CA . TYR A 1 184 ? 17.995 21.811 -24.398 1.00 96.62 184 TYR A CA 1
ATOM 1484 C C . TYR A 1 184 ? 16.976 22.614 -23.569 1.00 96.62 184 TYR A C 1
ATOM 1486 O O . TYR A 1 184 ? 17.299 23.089 -22.479 1.00 96.62 184 TYR A O 1
ATOM 1494 N N . GLU A 1 185 ? 15.723 22.708 -24.023 1.00 95.75 185 GLU A N 1
ATOM 1495 C CA . GLU A 1 185 ? 14.656 23.374 -23.264 1.00 95.75 185 GLU A CA 1
ATOM 1496 C C . GLU A 1 185 ? 14.335 22.650 -21.946 1.00 95.75 185 GLU A C 1
ATOM 1498 O O . GLU A 1 185 ? 14.060 23.302 -20.939 1.00 95.75 185 GLU A O 1
ATOM 1503 N N . SER A 1 186 ? 14.415 21.313 -21.906 1.00 94.25 186 SER A N 1
ATOM 1504 C CA . SER A 1 186 ? 14.228 20.548 -20.665 1.00 94.25 186 SER A CA 1
ATOM 1505 C C . SER A 1 186 ? 15.297 20.881 -19.619 1.00 94.25 186 SER A C 1
ATOM 1507 O O . SER A 1 186 ? 14.960 21.109 -18.459 1.00 94.25 186 SER A O 1
ATOM 1509 N N . ILE A 1 187 ? 16.560 21.013 -20.039 1.00 96.31 187 ILE A N 1
ATOM 1510 C CA . ILE A 1 187 ? 17.686 21.387 -19.173 1.00 96.31 187 ILE A CA 1
ATOM 1511 C C . ILE A 1 187 ? 17.503 22.820 -18.661 1.00 96.31 187 ILE A C 1
ATOM 1513 O O . ILE A 1 187 ? 17.681 23.085 -17.473 1.00 96.31 187 ILE A O 1
ATOM 1517 N N . ARG A 1 188 ? 17.070 23.741 -19.530 1.00 95.56 188 ARG A N 1
ATOM 1518 C CA . ARG A 1 188 ? 16.826 25.144 -19.169 1.00 95.56 188 ARG A CA 1
ATOM 1519 C C . ARG A 1 188 ? 15.675 25.309 -18.169 1.00 95.56 188 ARG A C 1
ATOM 1521 O O . ARG A 1 188 ? 15.772 26.136 -17.266 1.00 95.56 188 ARG A O 1
ATOM 1528 N N . ARG A 1 189 ? 14.612 24.501 -18.283 1.00 94.50 189 ARG A N 1
ATOM 1529 C CA . ARG A 1 189 ? 13.493 24.471 -17.317 1.00 94.50 189 ARG A CA 1
ATOM 1530 C C . ARG A 1 189 ? 13.896 23.989 -15.926 1.00 94.50 189 ARG A C 1
ATOM 1532 O O . ARG A 1 189 ? 13.189 24.289 -14.974 1.00 94.50 189 ARG A O 1
ATOM 1539 N N . MET A 1 190 ? 15.005 23.259 -15.798 1.00 93.31 190 MET A N 1
ATOM 1540 C CA . MET A 1 190 ? 15.540 22.847 -14.496 1.00 93.31 190 MET A CA 1
ATOM 1541 C C . MET A 1 190 ? 16.287 23.985 -13.770 1.00 93.31 190 MET A C 1
ATOM 1543 O O . MET A 1 190 ? 16.801 23.748 -12.682 1.00 93.31 190 MET A O 1
ATOM 1547 N N . GLU A 1 191 ? 16.360 25.192 -14.358 1.00 93.75 191 GLU A N 1
ATOM 1548 C CA . GLU A 1 191 ? 16.965 26.415 -13.790 1.00 93.75 191 GLU A CA 1
ATOM 1549 C C . GLU A 1 191 ? 18.423 26.247 -13.323 1.00 93.75 191 GLU A C 1
ATOM 1551 O O . GLU A 1 191 ? 18.907 26.941 -12.429 1.00 93.75 191 GLU A O 1
ATOM 1556 N N . ARG A 1 192 ? 19.156 25.323 -13.951 1.00 92.88 192 ARG A N 1
ATOM 1557 C CA . ARG A 1 192 ? 20.561 25.034 -13.648 1.00 92.88 192 ARG A CA 1
ATOM 1558 C C . ARG A 1 192 ? 21.480 25.488 -14.783 1.00 92.88 192 ARG A C 1
ATOM 1560 O O . ARG A 1 192 ? 21.085 25.428 -15.947 1.00 92.88 192 ARG A O 1
ATOM 1567 N N . PRO A 1 193 ? 22.705 25.945 -14.467 1.00 93.06 193 PRO A N 1
ATOM 1568 C CA . PRO A 1 193 ? 23.623 26.469 -15.468 1.00 93.06 193 PRO A CA 1
ATOM 1569 C C . PRO A 1 193 ? 24.185 25.345 -16.344 1.00 93.06 193 PRO A C 1
ATOM 1571 O O . PRO A 1 193 ? 24.884 24.452 -15.860 1.00 93.06 193 PRO A O 1
ATOM 1574 N N . ILE A 1 194 ? 23.919 25.426 -17.647 1.00 95.50 194 ILE A N 1
ATOM 1575 C CA . ILE A 1 194 ? 24.557 24.591 -18.670 1.00 95.50 194 ILE A CA 1
ATOM 1576 C C . ILE A 1 194 ? 26.019 25.032 -18.794 1.00 95.50 194 ILE A C 1
ATOM 1578 O O . ILE A 1 194 ? 26.327 26.216 -18.654 1.00 95.50 194 ILE A O 1
ATOM 1582 N N . SER A 1 195 ? 26.945 24.101 -19.041 1.00 96.25 195 SER A N 1
ATOM 1583 C CA . SER A 1 195 ? 28.335 24.496 -19.273 1.00 96.25 195 SER A CA 1
ATOM 1584 C C . SER A 1 195 ? 28.420 25.391 -20.515 1.00 96.25 195 SER A C 1
ATOM 1586 O O . SER A 1 195 ? 27.865 25.074 -21.569 1.00 96.25 195 SER A O 1
ATOM 1588 N N . GLU A 1 196 ? 29.138 26.511 -20.406 1.00 95.12 196 GLU A N 1
ATOM 1589 C CA . GLU A 1 196 ? 29.232 27.509 -21.482 1.00 95.12 196 GLU A CA 1
ATOM 1590 C C . GLU A 1 196 ? 29.744 26.887 -22.795 1.00 95.12 196 GLU A C 1
ATOM 1592 O O . GLU A 1 196 ? 29.349 27.283 -23.890 1.00 95.12 196 GLU A O 1
ATOM 1597 N N . GLN A 1 197 ? 30.602 25.867 -22.696 1.00 95.88 197 GLN A N 1
ATOM 1598 C CA . GLN A 1 197 ? 31.093 25.113 -23.847 1.00 95.88 197 GLN A CA 1
ATOM 1599 C C . GLN A 1 197 ? 29.975 24.321 -24.535 1.00 95.88 197 GLN A C 1
ATOM 1601 O O . GLN A 1 197 ? 29.838 24.418 -25.755 1.00 95.88 197 GLN A O 1
ATOM 1606 N N . LEU A 1 198 ? 29.165 23.574 -23.779 1.00 96.62 198 LEU A N 1
ATOM 1607 C CA . LEU A 1 198 ? 28.074 22.768 -24.329 1.00 96.62 198 LEU A CA 1
ATOM 1608 C C . LEU A 1 198 ? 26.975 23.653 -24.927 1.00 96.62 198 LEU A C 1
ATOM 1610 O O . LEU A 1 198 ? 26.470 23.375 -26.014 1.00 96.62 198 LEU A O 1
ATOM 1614 N N . GLU A 1 199 ? 26.671 24.774 -24.273 1.00 97.31 199 GLU A N 1
ATOM 1615 C CA . GLU A 1 199 ? 25.721 25.757 -24.787 1.00 97.31 199 GLU A CA 1
ATOM 1616 C C . GLU A 1 199 ? 26.222 26.420 -26.081 1.00 97.31 199 GLU A C 1
ATOM 1618 O O . GLU A 1 199 ? 25.490 26.471 -27.072 1.00 97.31 199 GLU A O 1
ATOM 1623 N N . LYS A 1 200 ? 27.496 26.839 -26.143 1.00 96.69 200 LYS A N 1
ATOM 1624 C CA . LYS A 1 200 ? 28.106 27.355 -27.384 1.00 96.69 200 LYS A CA 1
ATOM 1625 C C . LYS A 1 200 ? 28.087 26.320 -28.509 1.00 96.69 200 LYS A C 1
ATOM 1627 O O . LYS A 1 200 ? 27.834 26.689 -29.657 1.00 96.69 200 LYS A O 1
ATOM 1632 N N . ARG A 1 201 ? 28.343 25.041 -28.203 1.00 97.31 201 ARG A N 1
ATOM 1633 C CA . ARG A 1 201 ? 28.257 23.937 -29.176 1.00 97.31 201 ARG A CA 1
ATOM 1634 C C . ARG A 1 201 ? 26.838 23.790 -29.720 1.00 97.31 201 ARG A C 1
ATOM 1636 O O . ARG A 1 201 ? 26.672 23.738 -30.937 1.00 97.31 201 ARG A O 1
ATOM 1643 N N . TYR A 1 202 ? 25.832 23.790 -28.848 1.00 97.50 202 TYR A N 1
ATOM 1644 C CA . TYR A 1 202 ? 24.427 23.726 -29.249 1.00 97.50 202 TYR A CA 1
ATOM 1645 C C . TYR A 1 202 ? 24.018 24.910 -30.130 1.00 97.50 202 TYR A C 1
ATOM 1647 O O . TYR A 1 202 ? 23.476 24.712 -31.216 1.00 97.50 202 TYR A O 1
ATOM 1655 N N . LEU A 1 203 ? 24.323 26.142 -29.711 1.00 96.31 203 LEU A N 1
ATOM 1656 C CA . LEU A 1 203 ? 23.972 27.347 -30.466 1.00 96.31 203 LEU A CA 1
ATOM 1657 C C . LEU A 1 203 ? 24.649 27.382 -31.842 1.00 96.31 203 LEU A C 1
ATOM 1659 O O . LEU A 1 203 ? 24.004 27.737 -32.831 1.00 96.31 203 LEU A O 1
ATOM 1663 N N . ARG A 1 204 ? 25.918 26.960 -31.927 1.00 95.50 204 ARG A N 1
ATOM 1664 C CA . ARG A 1 204 ? 26.626 26.816 -33.205 1.00 95.50 204 ARG A CA 1
ATOM 1665 C C . ARG A 1 204 ? 25.955 25.769 -34.090 1.00 95.50 204 ARG A C 1
ATOM 1667 O O . ARG A 1 204 ? 25.670 26.059 -35.245 1.00 95.50 204 ARG A O 1
ATOM 1674 N N . TYR A 1 205 ? 25.647 24.592 -33.547 1.00 95.00 205 TYR A N 1
ATOM 1675 C CA . TYR A 1 205 ? 24.987 23.523 -34.297 1.00 95.00 205 TYR A CA 1
ATOM 1676 C C . TYR A 1 205 ? 23.593 23.934 -34.798 1.00 95.00 205 TYR A C 1
ATOM 1678 O O . TYR A 1 205 ? 23.228 23.644 -35.936 1.00 95.00 205 TYR A O 1
ATOM 1686 N N . ARG A 1 206 ? 22.826 24.677 -33.992 1.00 94.50 206 ARG A N 1
ATOM 1687 C CA . ARG A 1 206 ? 21.528 25.245 -34.385 1.00 94.50 206 ARG A CA 1
ATOM 1688 C C . ARG A 1 206 ? 21.657 26.208 -35.569 1.00 94.50 206 ARG A C 1
ATOM 1690 O O . ARG A 1 206 ? 20.855 26.122 -36.499 1.00 94.50 206 ARG A O 1
ATOM 1697 N N . ALA A 1 207 ? 22.659 27.089 -35.546 1.00 91.44 207 ALA A N 1
ATOM 1698 C CA . ALA A 1 207 ? 22.950 28.013 -36.644 1.00 91.44 207 ALA A CA 1
ATOM 1699 C C . ALA A 1 207 ? 23.437 27.276 -37.907 1.00 91.44 207 ALA A C 1
ATOM 1701 O O . ALA A 1 207 ? 22.977 27.555 -39.009 1.00 91.44 207 ALA A O 1
ATOM 1702 N N . GLU A 1 208 ? 24.308 26.276 -37.758 1.00 90.25 208 GLU A N 1
ATOM 1703 C CA . GLU A 1 208 ? 24.787 25.464 -38.882 1.00 90.25 208 GLU A CA 1
ATOM 1704 C C . GLU A 1 208 ? 23.667 24.622 -39.504 1.00 90.25 208 GLU A C 1
ATOM 1706 O O . GLU A 1 208 ? 23.593 24.497 -40.725 1.00 90.25 208 GLU A O 1
ATOM 1711 N N . SER A 1 209 ? 22.768 24.056 -38.694 1.00 83.94 209 SER A N 1
ATOM 1712 C CA . SER A 1 209 ? 21.660 23.236 -39.185 1.00 83.94 209 SER A CA 1
ATOM 1713 C C . SER A 1 209 ? 20.620 24.065 -39.946 1.00 83.94 209 SER A C 1
ATOM 1715 O O . SER A 1 209 ? 20.118 23.587 -40.964 1.00 83.94 209 SER A O 1
ATOM 1717 N N . SER A 1 210 ? 20.332 25.303 -39.524 1.00 78.50 210 SER A N 1
ATOM 1718 C CA . SER A 1 210 ? 19.432 26.201 -40.269 1.00 78.50 210 SER A CA 1
ATOM 1719 C C . SER A 1 210 ? 20.033 26.650 -41.611 1.00 78.50 210 SER A C 1
ATOM 1721 O O . SER A 1 210 ? 19.315 26.813 -42.602 1.00 78.50 210 SER A O 1
ATOM 1723 N N . GLU A 1 211 ? 21.361 26.753 -41.698 1.00 76.12 211 GLU A N 1
ATOM 1724 C CA . GLU A 1 211 ? 22.075 27.013 -42.951 1.00 76.12 211 GLU A CA 1
ATOM 1725 C C . GLU A 1 211 ? 22.260 25.758 -43.826 1.00 76.12 211 GLU A C 1
ATOM 1727 O O . GLU A 1 211 ? 22.312 25.850 -45.052 1.00 76.12 211 GLU A O 1
ATOM 1732 N N . SER A 1 212 ? 22.351 24.565 -43.234 1.00 63.31 212 SER A N 1
ATOM 1733 C CA . SER A 1 212 ? 22.491 23.290 -43.955 1.00 63.31 212 SER A CA 1
ATOM 1734 C C . SER A 1 212 ? 21.200 22.899 -44.672 1.00 63.31 212 SER A C 1
ATOM 1736 O O . SER A 1 212 ? 21.249 22.429 -45.812 1.00 63.31 212 SER A O 1
ATOM 1738 N N . ASP A 1 213 ? 20.049 23.138 -44.043 1.00 57.84 213 ASP A N 1
ATOM 1739 C CA . ASP A 1 213 ? 18.741 22.804 -44.616 1.00 57.84 213 ASP A CA 1
ATOM 1740 C C . ASP A 1 213 ? 18.413 23.675 -45.843 1.00 57.84 213 ASP A C 1
ATOM 1742 O O . ASP A 1 213 ? 17.684 23.246 -46.735 1.00 57.84 213 ASP A O 1
ATOM 1746 N N . SER A 1 214 ? 19.054 24.844 -45.973 1.00 52.88 214 SER A N 1
ATOM 1747 C CA . SER A 1 214 ? 18.974 25.695 -47.169 1.00 52.88 214 SER A CA 1
ATOM 1748 C C . SER A 1 214 ? 20.022 25.368 -48.251 1.00 52.88 214 SER A C 1
ATOM 1750 O O . SER A 1 214 ? 19.801 25.663 -49.430 1.00 52.88 214 SER A O 1
ATOM 1752 N N . ARG A 1 215 ? 21.141 24.705 -47.908 1.00 49.59 215 ARG A N 1
ATOM 1753 C CA . ARG A 1 215 ? 22.227 24.348 -48.852 1.00 49.59 215 ARG A CA 1
ATOM 1754 C C . ARG A 1 215 ? 22.147 22.915 -49.399 1.00 49.59 215 ARG A C 1
ATOM 1756 O O . ARG A 1 215 ? 22.547 22.683 -50.540 1.00 49.59 215 ARG A O 1
ATOM 1763 N N . LYS A 1 216 ? 21.590 21.951 -48.654 1.00 45.09 216 LYS A N 1
ATOM 1764 C CA . LYS A 1 216 ? 21.497 20.527 -49.059 1.00 45.09 216 LYS A CA 1
ATOM 1765 C C . LYS A 1 216 ? 20.499 20.247 -50.193 1.00 45.09 216 LYS A C 1
ATOM 1767 O O . LYS A 1 216 ? 20.582 19.190 -50.815 1.00 45.09 216 LYS A O 1
ATOM 1772 N N . PHE A 1 217 ? 19.648 21.212 -50.545 1.00 44.91 217 PHE A N 1
ATOM 1773 C CA . PHE A 1 217 ? 18.870 21.188 -51.791 1.00 44.91 217 PHE A CA 1
ATOM 1774 C C . PHE A 1 217 ? 19.725 21.505 -53.040 1.00 44.91 217 PHE A C 1
ATOM 1776 O O . PHE A 1 217 ? 19.362 21.112 -54.142 1.00 44.91 217 PHE A O 1
ATOM 1783 N N . LYS A 1 218 ? 20.889 22.163 -52.894 1.00 42.16 218 LYS A N 1
ATOM 1784 C CA . LYS A 1 218 ? 21.701 22.670 -54.022 1.00 42.16 218 LYS A CA 1
ATOM 1785 C C . LYS A 1 218 ? 22.986 21.878 -54.323 1.00 42.16 218 LYS A C 1
ATOM 1787 O O . LYS A 1 218 ? 23.587 22.095 -55.366 1.00 42.16 218 LYS A O 1
ATOM 1792 N N . LEU A 1 219 ? 23.404 20.945 -53.460 1.00 40.78 219 LEU A N 1
ATOM 1793 C CA . LEU A 1 219 ? 24.700 20.242 -53.576 1.00 40.78 219 LEU A CA 1
ATOM 1794 C C . LEU A 1 219 ? 24.628 18.767 -54.021 1.00 40.78 219 LEU A C 1
ATOM 1796 O O . LEU A 1 219 ? 25.670 18.159 -54.249 1.00 40.78 219 LEU A O 1
ATOM 1800 N N . ARG A 1 220 ? 23.434 18.197 -54.248 1.00 43.56 220 ARG A N 1
ATOM 1801 C CA . ARG A 1 220 ? 23.280 16.828 -54.797 1.00 43.56 220 ARG A CA 1
ATOM 1802 C C . ARG A 1 220 ? 23.647 16.691 -56.290 1.00 43.56 220 ARG A C 1
ATOM 1804 O O . ARG A 1 220 ? 23.578 15.592 -56.819 1.00 43.56 220 ARG A O 1
ATOM 1811 N N . ILE A 1 221 ? 24.073 17.768 -56.960 1.00 44.06 221 ILE A N 1
ATOM 1812 C CA . ILE A 1 221 ? 24.410 17.786 -58.400 1.00 44.06 221 ILE A CA 1
ATOM 1813 C C . ILE A 1 221 ? 25.938 17.758 -58.665 1.00 44.06 221 ILE A C 1
ATOM 1815 O O . ILE A 1 221 ? 26.360 17.498 -59.785 1.00 44.06 221 ILE A O 1
ATOM 1819 N N . GLY A 1 222 ? 26.802 17.969 -57.662 1.00 40.47 222 GLY A N 1
ATOM 1820 C CA . GLY A 1 222 ? 28.221 18.295 -57.916 1.00 40.47 222 GLY A CA 1
ATOM 1821 C C . GLY A 1 222 ? 29.283 17.207 -57.692 1.00 40.47 222 GLY A C 1
ATOM 1822 O O . GLY A 1 222 ? 30.427 17.407 -58.086 1.00 40.47 222 GLY A O 1
ATOM 1823 N N . ALA A 1 223 ? 28.969 16.078 -57.050 1.00 39.00 223 ALA A N 1
ATOM 1824 C CA . ALA A 1 223 ? 29.996 15.219 -56.431 1.00 39.00 223 ALA A CA 1
ATOM 1825 C C . ALA A 1 223 ? 30.379 13.936 -57.207 1.00 39.00 223 ALA A C 1
ATOM 1827 O O . ALA A 1 223 ? 31.014 13.057 -56.634 1.00 39.00 223 ALA A O 1
ATOM 1828 N N . ALA A 1 224 ? 30.031 13.813 -58.494 1.00 41.16 224 ALA A N 1
ATOM 1829 C CA . ALA A 1 224 ? 30.272 12.586 -59.272 1.00 41.16 224 ALA A CA 1
ATOM 1830 C C . ALA A 1 224 ? 31.518 12.609 -60.189 1.00 41.16 224 ALA A C 1
ATOM 1832 O O . ALA A 1 224 ? 31.837 11.588 -60.786 1.00 41.16 224 ALA A O 1
ATOM 1833 N N . LEU A 1 225 ? 32.243 13.730 -60.321 1.00 39.47 225 LEU A N 1
ATOM 1834 C CA . LEU A 1 225 ? 33.243 13.890 -61.399 1.00 39.47 225 LEU A CA 1
ATOM 1835 C C . LEU A 1 225 ? 34.712 14.019 -60.962 1.00 39.47 225 LEU A C 1
ATOM 1837 O O . LEU A 1 225 ? 35.589 14.066 -61.817 1.00 39.47 225 LEU A O 1
ATOM 1841 N N . ILE A 1 226 ? 35.017 14.042 -59.661 1.00 42.97 226 ILE A N 1
ATOM 1842 C CA . ILE A 1 226 ? 36.379 14.367 -59.179 1.00 42.97 226 ILE A CA 1
ATOM 1843 C C . ILE A 1 226 ? 37.115 13.150 -58.582 1.00 42.97 226 ILE A C 1
ATOM 1845 O O . ILE A 1 226 ? 38.335 13.169 -58.442 1.00 42.97 226 ILE A O 1
ATOM 1849 N N . ALA A 1 227 ? 36.422 12.034 -58.336 1.00 41.91 227 ALA A N 1
ATOM 1850 C CA . ALA A 1 227 ? 37.051 10.799 -57.853 1.00 41.91 227 ALA A CA 1
ATOM 1851 C C . ALA A 1 227 ? 37.808 10.012 -58.948 1.00 41.91 227 ALA A C 1
ATOM 1853 O O . ALA A 1 227 ? 38.534 9.074 -58.632 1.00 41.91 227 ALA A O 1
ATOM 1854 N N . LEU A 1 228 ? 37.670 10.393 -60.226 1.00 38.81 228 LEU A N 1
ATOM 1855 C CA . LEU A 1 228 ? 38.147 9.589 -61.358 1.00 38.81 228 LEU A CA 1
ATOM 1856 C C . LEU A 1 228 ? 39.610 9.850 -61.780 1.00 38.81 228 LEU A C 1
ATOM 1858 O O . LEU A 1 228 ? 40.100 9.146 -62.655 1.00 38.81 228 LEU A O 1
ATOM 1862 N N . PHE A 1 229 ? 40.316 10.838 -61.207 1.00 41.19 229 PHE A N 1
ATOM 1863 C CA . PHE A 1 229 ? 41.573 11.333 -61.808 1.00 41.19 229 PHE A CA 1
ATOM 1864 C C . PHE A 1 229 ? 42.854 11.281 -60.956 1.00 41.19 229 PHE A C 1
ATOM 1866 O O . PHE A 1 229 ? 43.922 11.582 -61.484 1.00 41.19 229 PHE A O 1
ATOM 1873 N N . SER A 1 230 ? 42.821 10.858 -59.687 1.00 40.09 230 SER A N 1
ATOM 1874 C CA . SER A 1 230 ? 43.955 11.132 -58.775 1.00 40.09 230 SER A CA 1
ATOM 1875 C C . SER A 1 230 ? 44.841 9.942 -58.369 1.00 40.09 230 SER A C 1
ATOM 1877 O O . SER A 1 230 ? 45.741 10.134 -57.556 1.00 40.09 230 SER A O 1
ATOM 1879 N N . ILE A 1 231 ? 44.656 8.728 -58.908 1.00 42.09 231 ILE A N 1
ATOM 1880 C CA . ILE A 1 231 ? 45.370 7.524 -58.404 1.00 42.09 231 ILE A CA 1
ATOM 1881 C C . ILE A 1 231 ? 46.497 7.011 -59.340 1.00 42.09 231 ILE A C 1
ATOM 1883 O O . ILE A 1 231 ? 47.314 6.191 -58.934 1.00 42.09 231 ILE A O 1
ATOM 1887 N N . ALA A 1 232 ? 46.658 7.532 -60.561 1.00 38.34 232 ALA A N 1
ATOM 1888 C CA . ALA A 1 232 ? 47.498 6.884 -61.588 1.00 38.34 232 ALA A CA 1
ATOM 1889 C C . ALA A 1 232 ? 49.006 7.264 -61.637 1.00 38.34 232 ALA A C 1
ATOM 1891 O O . ALA A 1 232 ? 49.704 6.845 -62.555 1.00 38.34 232 ALA A O 1
ATOM 1892 N N . GLY A 1 233 ? 49.545 8.064 -60.711 1.00 40.28 233 GLY A N 1
ATOM 1893 C CA . GLY A 1 233 ? 50.774 8.825 -61.005 1.00 40.28 233 GLY A CA 1
ATOM 1894 C C . GLY A 1 233 ? 52.150 8.264 -60.609 1.00 40.28 233 GLY A C 1
ATOM 1895 O O . GLY A 1 233 ? 53.098 8.442 -61.366 1.00 40.28 233 GLY A O 1
ATOM 1896 N N . ALA A 1 234 ? 52.345 7.700 -59.410 1.00 42.94 234 ALA A N 1
ATOM 1897 C CA . ALA A 1 234 ? 53.601 8.049 -58.715 1.00 42.94 234 ALA A CA 1
ATOM 1898 C C . ALA A 1 234 ? 54.533 6.941 -58.174 1.00 42.94 234 ALA A C 1
ATOM 1900 O O . ALA A 1 234 ? 55.542 7.301 -57.576 1.00 42.94 234 ALA A O 1
ATOM 1901 N N . LEU A 1 235 ? 54.304 5.630 -58.342 1.00 39.00 235 LEU A N 1
ATOM 1902 C CA . LEU A 1 235 ? 55.088 4.622 -57.579 1.00 39.00 235 LEU A CA 1
ATOM 1903 C C . LEU A 1 235 ? 55.704 3.478 -58.414 1.00 39.00 235 LEU A C 1
ATOM 1905 O O . LEU A 1 235 ? 55.601 2.306 -58.060 1.00 39.00 235 LEU A O 1
ATOM 1909 N N . GLY A 1 236 ? 56.373 3.810 -59.524 1.00 43.03 236 GLY A N 1
ATOM 1910 C CA . GLY A 1 236 ? 56.834 2.825 -60.515 1.00 43.03 236 GLY A CA 1
ATOM 1911 C C . GLY A 1 236 ? 58.159 2.082 -60.261 1.00 43.03 236 GLY A C 1
ATOM 1912 O O . GLY A 1 236 ? 58.238 0.899 -60.574 1.00 43.03 236 GLY A O 1
ATOM 1913 N N . THR A 1 237 ? 59.230 2.692 -59.736 1.00 42.34 237 THR A N 1
ATOM 1914 C CA . THR A 1 237 ? 60.584 2.195 -60.110 1.00 42.34 237 THR A CA 1
ATOM 1915 C C . THR A 1 237 ? 61.493 1.638 -59.008 1.00 42.34 237 THR A C 1
ATOM 1917 O O . THR A 1 237 ? 62.523 1.061 -59.334 1.00 42.34 237 THR A O 1
ATOM 1920 N N . VAL A 1 238 ? 61.095 1.639 -57.729 1.00 48.34 238 VAL A N 1
ATOM 1921 C CA . VAL A 1 238 ? 61.758 0.817 -56.671 1.00 48.34 238 VAL A CA 1
ATOM 1922 C C . VAL A 1 238 ? 61.037 -0.535 -56.481 1.00 48.34 238 VAL A C 1
ATOM 1924 O O . VAL A 1 238 ? 61.381 -1.354 -55.631 1.00 48.34 238 VAL A O 1
ATOM 1927 N N . SER A 1 239 ? 60.013 -0.784 -57.301 1.00 46.44 239 SER A N 1
ATOM 1928 C CA . SER A 1 239 ? 59.042 -1.852 -57.105 1.00 46.44 239 SER A CA 1
ATOM 1929 C C . SER A 1 239 ? 59.626 -3.238 -57.377 1.00 46.44 239 SER A C 1
ATOM 1931 O O . SER A 1 239 ? 59.354 -4.136 -56.613 1.00 46.44 239 SER A O 1
ATOM 1933 N N . MET A 1 240 ? 60.485 -3.474 -58.368 1.00 44.25 240 MET A N 1
ATOM 1934 C CA . MET A 1 240 ? 60.536 -4.809 -58.990 1.00 44.25 240 MET A CA 1
ATOM 1935 C C . MET A 1 240 ? 60.992 -6.001 -58.108 1.00 44.25 240 MET A C 1
ATOM 1937 O O . MET A 1 240 ? 60.412 -7.076 -58.232 1.00 44.25 240 MET A O 1
ATOM 1941 N N . THR A 1 241 ? 61.901 -5.853 -57.138 1.00 48.78 241 THR A N 1
ATOM 1942 C CA . THR A 1 241 ? 62.307 -6.978 -56.250 1.00 48.78 241 THR A CA 1
ATOM 1943 C C . THR A 1 241 ? 61.522 -7.049 -54.938 1.00 48.78 241 THR A C 1
ATOM 1945 O O . THR A 1 241 ? 61.294 -8.135 -54.407 1.00 48.78 241 THR A O 1
ATOM 1948 N N . ASN A 1 242 ? 61.007 -5.914 -54.462 1.00 53.53 242 ASN A N 1
ATOM 1949 C CA . ASN A 1 242 ? 59.980 -5.877 -53.422 1.00 53.53 242 ASN A CA 1
ATOM 1950 C C . ASN A 1 242 ? 58.592 -6.216 -53.981 1.00 53.53 242 ASN A C 1
ATOM 1952 O O . ASN A 1 242 ? 57.734 -6.592 -53.208 1.00 53.53 242 ASN A O 1
ATOM 1956 N N . SER A 1 243 ? 58.358 -6.119 -55.291 1.00 57.84 243 SER A N 1
ATOM 1957 C CA . SER A 1 243 ? 57.050 -6.276 -55.940 1.00 57.84 243 SER A CA 1
ATOM 1958 C C . SER A 1 243 ? 56.633 -7.720 -56.007 1.00 57.84 243 SER A C 1
ATOM 1960 O O . SER A 1 243 ? 55.449 -7.984 -56.029 1.00 57.84 243 SER A O 1
ATOM 1962 N N . TRP A 1 244 ? 57.575 -8.659 -56.003 1.00 68.19 244 TRP A N 1
ATOM 1963 C CA . TRP A 1 244 ? 57.232 -10.069 -55.940 1.00 68.19 244 TRP A CA 1
ATOM 1964 C C . TRP A 1 244 ? 56.651 -10.415 -54.563 1.00 68.19 244 TRP A C 1
ATOM 1966 O O . TRP A 1 244 ? 55.497 -10.822 -54.465 1.00 68.19 244 TRP A O 1
ATOM 1976 N N . LYS A 1 245 ? 57.395 -10.107 -53.490 1.00 70.81 245 LYS A N 1
ATOM 1977 C CA . LYS A 1 245 ? 56.918 -10.269 -52.106 1.00 70.81 245 LYS A CA 1
ATOM 1978 C C . LYS A 1 245 ? 55.722 -9.375 -51.798 1.00 70.81 245 LYS A C 1
ATOM 1980 O O . LYS A 1 245 ? 54.811 -9.810 -51.118 1.00 70.81 245 LYS A O 1
ATOM 1985 N N . ARG A 1 246 ? 55.698 -8.142 -52.311 1.00 74.00 246 ARG A N 1
ATOM 1986 C CA . ARG A 1 246 ? 54.557 -7.236 -52.166 1.00 74.00 246 ARG A CA 1
ATOM 1987 C C . ARG A 1 246 ? 53.357 -7.738 -52.934 1.00 74.00 246 ARG A C 1
ATOM 1989 O O . ARG A 1 246 ? 52.315 -7.701 -52.340 1.00 74.00 246 ARG A O 1
ATOM 1996 N N . ARG A 1 247 ? 53.459 -8.270 -54.153 1.00 81.06 247 ARG A N 1
ATOM 1997 C CA . ARG A 1 247 ? 52.290 -8.783 -54.888 1.00 81.06 247 ARG A CA 1
ATOM 1998 C C . ARG A 1 247 ? 51.729 -10.055 -54.268 1.00 81.06 247 ARG A C 1
ATOM 2000 O O . ARG A 1 247 ? 50.517 -10.187 -54.225 1.00 81.06 247 ARG A O 1
ATOM 2007 N N . VAL A 1 248 ? 52.578 -10.952 -53.756 1.00 84.06 248 VAL A N 1
ATOM 2008 C CA . VAL A 1 248 ? 52.110 -12.117 -52.982 1.00 84.06 248 VAL A CA 1
ATOM 2009 C C . VAL A 1 248 ? 51.493 -11.659 -51.658 1.00 84.06 248 VAL A C 1
ATOM 2011 O O . VAL A 1 248 ? 50.382 -12.065 -51.358 1.00 84.06 248 VAL A O 1
ATOM 2014 N N . ASN A 1 249 ? 52.131 -10.746 -50.916 1.00 85.00 249 ASN A N 1
ATOM 2015 C CA . ASN A 1 249 ? 51.572 -10.203 -49.671 1.00 85.00 249 ASN A CA 1
ATOM 2016 C C . ASN A 1 249 ? 50.344 -9.307 -49.904 1.00 85.00 249 ASN A C 1
ATOM 2018 O O . ASN A 1 249 ? 49.492 -9.231 -49.037 1.00 85.00 249 ASN A O 1
ATOM 2022 N N . GLU A 1 250 ? 50.246 -8.600 -51.028 1.00 87.19 250 GLU A N 1
ATOM 2023 C CA . GLU A 1 250 ? 49.118 -7.750 -51.431 1.00 87.19 250 GLU A CA 1
ATOM 2024 C C . GLU A 1 250 ? 47.955 -8.635 -51.856 1.00 87.19 250 GLU A C 1
ATOM 2026 O O . GLU A 1 250 ? 46.839 -8.361 -51.446 1.00 87.19 250 GLU A O 1
ATOM 2031 N N . ALA A 1 251 ? 48.207 -9.714 -52.604 1.00 89.31 251 ALA A N 1
ATOM 2032 C CA . ALA A 1 251 ? 47.208 -10.730 -52.915 1.00 89.31 251 ALA A CA 1
ATOM 2033 C C . ALA A 1 251 ? 46.745 -11.463 -51.647 1.00 89.31 251 ALA A C 1
ATOM 2035 O O . ALA A 1 251 ? 45.548 -11.617 -51.432 1.00 89.31 251 ALA A O 1
ATOM 2036 N N . GLU A 1 252 ? 47.670 -11.860 -50.769 1.00 92.19 252 GLU A N 1
ATOM 2037 C CA . GLU A 1 252 ? 47.341 -12.483 -49.486 1.00 92.19 252 GLU A CA 1
ATOM 2038 C C . GLU A 1 252 ? 46.552 -11.519 -48.593 1.00 92.19 252 GLU A C 1
ATOM 2040 O O . GLU A 1 252 ? 45.545 -11.912 -48.013 1.00 92.19 252 GLU A O 1
ATOM 2045 N N . LEU A 1 253 ? 46.973 -10.255 -48.499 1.00 90.19 253 LEU A N 1
ATOM 2046 C CA . LEU A 1 253 ? 46.288 -9.230 -47.720 1.00 90.19 253 LEU A CA 1
ATOM 2047 C C . LEU A 1 253 ? 44.934 -8.884 -48.336 1.00 90.19 253 LEU A C 1
ATOM 2049 O O . LEU A 1 253 ? 43.992 -8.701 -47.582 1.00 90.19 253 LEU A O 1
ATOM 2053 N N . ALA A 1 254 ? 44.805 -8.818 -49.662 1.00 91.50 254 ALA A N 1
ATOM 2054 C CA . ALA A 1 254 ? 43.538 -8.561 -50.339 1.00 91.50 254 ALA A CA 1
ATOM 2055 C C . ALA A 1 254 ? 42.557 -9.713 -50.107 1.00 91.50 254 ALA A C 1
ATOM 2057 O O . ALA A 1 254 ? 41.455 -9.473 -49.623 1.00 91.50 254 ALA A O 1
ATOM 2058 N N . ILE A 1 255 ? 42.969 -10.965 -50.343 1.00 91.94 255 ILE A N 1
ATOM 2059 C CA . ILE A 1 255 ? 42.143 -12.151 -50.066 1.00 91.94 255 ILE A CA 1
ATOM 2060 C C . ILE A 1 255 ? 41.834 -12.248 -48.566 1.00 91.94 255 ILE A C 1
ATOM 2062 O O . ILE A 1 255 ? 40.697 -12.502 -48.186 1.00 91.94 255 ILE A O 1
ATOM 2066 N N . GLY A 1 256 ? 42.815 -11.988 -47.702 1.00 89.81 256 GLY A N 1
ATOM 2067 C CA . GLY A 1 256 ? 42.658 -11.990 -46.249 1.00 89.81 256 GLY A CA 1
ATOM 2068 C C . GLY A 1 256 ? 41.737 -10.881 -45.739 1.00 89.81 256 GLY A C 1
ATOM 2069 O O . GLY A 1 256 ? 40.942 -11.129 -44.844 1.00 89.81 256 GLY A O 1
ATOM 2070 N N . GLN A 1 257 ? 41.786 -9.679 -46.319 1.00 89.69 257 GLN A N 1
ATOM 2071 C CA . GLN A 1 257 ? 40.863 -8.578 -46.022 1.00 89.69 257 GLN A CA 1
ATOM 2072 C C . GLN A 1 257 ? 39.460 -8.880 -46.540 1.00 89.69 257 GLN A C 1
ATOM 2074 O O . GLN A 1 257 ? 38.490 -8.583 -45.849 1.00 89.69 257 GLN A O 1
ATOM 2079 N N . LEU A 1 258 ? 39.335 -9.493 -47.719 1.00 90.56 258 LEU A N 1
ATOM 2080 C CA . LEU A 1 258 ? 38.054 -9.928 -48.273 1.00 90.56 258 LEU A CA 1
ATOM 2081 C C . LEU A 1 258 ? 37.434 -11.029 -47.403 1.00 90.56 258 LEU A C 1
ATOM 2083 O O . LEU A 1 258 ? 36.270 -10.923 -47.047 1.00 90.56 258 LEU A O 1
ATOM 2087 N N . LEU A 1 259 ? 38.217 -12.005 -46.939 1.00 89.38 259 LEU A N 1
ATOM 2088 C CA . LEU A 1 259 ? 37.768 -13.013 -45.973 1.00 89.38 259 LEU A CA 1
ATOM 2089 C C . LEU A 1 259 ? 37.451 -12.420 -44.593 1.00 89.38 259 LEU A C 1
ATOM 2091 O O . LEU A 1 259 ? 36.433 -12.765 -44.002 1.00 89.38 259 LEU A O 1
ATOM 2095 N N . ALA A 1 260 ? 38.278 -11.503 -44.083 1.00 86.38 260 ALA A N 1
ATOM 2096 C CA . ALA A 1 260 ? 38.050 -10.832 -42.799 1.00 86.38 260 ALA A CA 1
ATOM 2097 C C . ALA A 1 260 ? 36.842 -9.881 -42.825 1.00 86.38 260 ALA A C 1
ATOM 2099 O O . ALA A 1 260 ? 36.244 -9.625 -41.784 1.00 86.38 260 ALA A O 1
ATOM 2100 N N . SER A 1 261 ? 36.479 -9.371 -44.004 1.00 84.50 261 SER A N 1
ATOM 2101 C CA . SER A 1 261 ? 35.236 -8.629 -44.250 1.00 84.50 261 SER A CA 1
ATOM 2102 C C . SER A 1 261 ? 34.081 -9.528 -44.709 1.00 84.50 261 SER A C 1
ATOM 2104 O O . SER A 1 261 ? 33.044 -9.014 -45.116 1.00 84.50 261 SER A O 1
ATOM 2106 N N . GLU A 1 262 ? 34.252 -10.855 -44.637 1.00 85.81 262 GLU A N 1
ATOM 2107 C CA . GLU A 1 262 ? 33.280 -11.885 -45.033 1.00 85.81 262 GLU A CA 1
ATOM 2108 C C . GLU A 1 262 ? 32.807 -11.810 -46.504 1.00 85.81 262 GLU A C 1
ATOM 2110 O O . GLU A 1 262 ? 31.819 -12.433 -46.886 1.00 85.81 262 GLU A O 1
ATOM 2115 N N . ASN A 1 263 ? 33.531 -11.098 -47.370 1.00 89.25 263 ASN A N 1
ATOM 2116 C CA . ASN A 1 263 ? 33.264 -10.991 -48.803 1.00 89.25 263 ASN A CA 1
ATOM 2117 C C . ASN A 1 263 ? 33.873 -12.177 -49.574 1.00 89.25 263 ASN A C 1
ATOM 2119 O O . ASN A 1 263 ? 34.874 -12.042 -50.286 1.00 89.25 263 ASN A O 1
ATOM 2123 N N . VAL A 1 264 ? 33.259 -13.353 -49.419 1.00 91.88 264 VAL A N 1
ATOM 2124 C CA . VAL A 1 264 ? 33.719 -14.609 -50.037 1.00 91.88 264 VAL A CA 1
ATOM 2125 C C . VAL A 1 264 ? 33.710 -14.533 -51.570 1.00 91.88 264 VAL A C 1
ATOM 2127 O O . VAL A 1 264 ? 34.676 -14.958 -52.197 1.00 91.88 264 VAL A O 1
ATOM 2130 N N . ASP A 1 265 ? 32.684 -13.920 -52.172 1.00 90.00 265 ASP A N 1
ATOM 2131 C CA . ASP A 1 265 ? 32.589 -13.736 -53.631 1.00 90.00 265 ASP A CA 1
ATOM 2132 C C . ASP A 1 265 ? 33.727 -12.857 -54.175 1.00 90.00 265 ASP A C 1
ATOM 2134 O O . ASP A 1 265 ? 34.270 -13.109 -55.252 1.00 90.00 265 ASP A O 1
ATOM 2138 N N . GLY A 1 266 ? 34.098 -11.806 -53.437 1.00 91.19 266 GLY A N 1
ATOM 2139 C CA . GLY A 1 266 ? 35.235 -10.957 -53.776 1.00 91.19 266 GLY A CA 1
ATOM 2140 C C . GLY A 1 266 ? 36.558 -11.713 -53.678 1.00 91.19 266 GLY A C 1
ATOM 2141 O O . GLY A 1 266 ? 37.399 -11.576 -54.563 1.00 91.19 266 GLY A O 1
ATOM 2142 N N . ALA A 1 267 ? 36.731 -12.529 -52.634 1.00 92.38 267 ALA A N 1
ATOM 2143 C CA . ALA A 1 267 ? 37.927 -13.348 -52.445 1.00 92.38 267 ALA A CA 1
ATOM 2144 C C . ALA A 1 267 ? 38.082 -14.415 -53.546 1.00 92.38 267 ALA A C 1
ATOM 2146 O O . ALA A 1 267 ? 39.187 -14.630 -54.041 1.00 92.38 267 ALA A O 1
ATOM 2147 N N . GLU A 1 268 ? 36.980 -15.042 -53.965 1.00 92.62 268 GLU A N 1
ATOM 2148 C CA . GLU A 1 268 ? 36.944 -16.023 -55.055 1.00 92.62 268 GLU A CA 1
ATOM 2149 C C . GLU A 1 268 ? 37.281 -15.378 -56.406 1.00 92.62 268 GLU A C 1
ATOM 2151 O O . GLU A 1 268 ? 38.181 -15.851 -57.100 1.00 92.62 268 GLU A O 1
ATOM 2156 N N . LYS A 1 269 ? 36.670 -14.230 -56.730 1.00 93.44 269 LYS A N 1
ATOM 2157 C CA . LYS A 1 269 ? 37.001 -13.456 -57.940 1.00 93.44 269 LYS A CA 1
ATOM 2158 C C . LYS A 1 269 ? 38.451 -12.988 -57.966 1.00 93.44 269 LYS A C 1
ATOM 2160 O O . LYS A 1 269 ? 39.060 -12.949 -59.031 1.00 93.44 269 LYS A O 1
ATOM 2165 N N . GLU A 1 270 ? 39.010 -12.623 -56.815 1.00 92.25 270 GLU A N 1
ATOM 2166 C CA . GLU A 1 270 ? 40.412 -12.222 -56.721 1.00 92.25 270 GLU A CA 1
ATOM 2167 C C . GLU A 1 270 ? 41.349 -13.415 -56.968 1.00 92.25 270 GLU A C 1
ATOM 2169 O O . GLU A 1 270 ? 42.353 -13.265 -57.663 1.00 92.25 270 GLU A O 1
ATOM 2174 N N . ILE A 1 271 ? 40.996 -14.619 -56.502 1.00 92.81 271 ILE A N 1
ATOM 2175 C CA . ILE A 1 271 ? 41.722 -15.854 -56.836 1.00 92.81 271 ILE A CA 1
ATOM 2176 C C . ILE A 1 271 ? 41.607 -16.175 -58.332 1.00 92.81 271 ILE A C 1
ATOM 2178 O O . ILE A 1 271 ? 42.632 -16.415 -58.965 1.00 92.81 271 ILE A O 1
ATOM 2182 N N . GLU A 1 272 ? 40.408 -16.129 -58.921 1.00 93.25 272 GLU A N 1
ATOM 2183 C CA . GLU A 1 272 ? 40.201 -16.355 -60.364 1.00 93.25 272 GLU A CA 1
ATOM 2184 C C . GLU A 1 272 ? 40.990 -15.350 -61.219 1.00 93.25 272 GLU A C 1
ATOM 2186 O O . GLU A 1 272 ? 41.607 -15.708 -62.231 1.00 93.25 272 GLU A O 1
ATOM 2191 N N . ARG A 1 273 ? 41.027 -14.082 -60.787 1.00 94.06 273 ARG A N 1
ATOM 2192 C CA . ARG A 1 273 ? 41.838 -13.031 -61.409 1.00 94.06 273 ARG A CA 1
ATOM 2193 C C . ARG A 1 273 ? 43.322 -13.361 -61.317 1.00 94.06 273 ARG A C 1
ATOM 2195 O O . ARG A 1 273 ? 44.017 -13.251 -62.321 1.00 94.06 273 ARG A O 1
ATOM 2202 N N . LEU A 1 274 ? 43.816 -13.794 -60.157 1.00 92.88 274 LEU A N 1
ATOM 2203 C CA . LEU A 1 274 ? 45.217 -14.192 -59.987 1.00 92.88 274 LEU A CA 1
ATOM 2204 C C . LEU A 1 274 ? 45.570 -15.422 -60.831 1.00 92.88 274 LEU A C 1
ATOM 2206 O O . LEU A 1 274 ? 46.649 -15.456 -61.416 1.00 92.88 274 LEU A O 1
ATOM 2210 N N . GLU A 1 275 ? 44.671 -16.395 -60.960 1.00 92.38 275 GLU A N 1
ATOM 2211 C CA . GLU A 1 275 ? 44.855 -17.567 -61.824 1.00 92.38 275 GLU A CA 1
ATOM 2212 C C . GLU A 1 275 ? 44.918 -17.197 -63.309 1.00 92.38 275 GLU A C 1
ATOM 2214 O O . GLU A 1 275 ? 45.702 -17.786 -64.052 1.00 92.38 275 GLU A O 1
ATOM 2219 N N . THR A 1 276 ? 44.145 -16.192 -63.727 1.00 92.62 276 THR A N 1
ATOM 2220 C CA . THR A 1 276 ? 44.083 -15.734 -65.123 1.00 92.62 276 THR A CA 1
ATOM 2221 C C . THR A 1 276 ? 45.220 -14.768 -65.473 1.00 92.62 276 THR A C 1
ATOM 2223 O O . THR A 1 276 ? 45.885 -14.922 -66.497 1.00 92.62 276 THR A O 1
ATOM 2226 N N . GLU A 1 277 ? 45.460 -13.760 -64.634 1.00 92.19 277 GLU A N 1
ATOM 2227 C CA . GLU A 1 277 ? 46.383 -12.650 -64.906 1.00 92.19 277 GLU A CA 1
ATOM 2228 C C . GLU A 1 277 ? 47.808 -12.913 -64.407 1.00 92.19 277 GLU A C 1
ATOM 2230 O O . GLU A 1 277 ? 48.765 -12.312 -64.900 1.00 92.19 277 GLU A O 1
ATOM 2235 N N . SER A 1 278 ? 47.991 -13.758 -63.389 1.00 90.69 278 SER A N 1
ATOM 2236 C CA . SER A 1 278 ? 49.303 -14.024 -62.781 1.00 90.69 278 SER A CA 1
ATOM 2237 C C . SER A 1 278 ? 49.417 -15.454 -62.232 1.00 90.69 278 SER A C 1
ATOM 2239 O O . SER A 1 278 ? 49.598 -15.630 -61.023 1.00 90.69 278 SER A O 1
ATOM 2241 N N . PRO A 1 279 ? 49.404 -16.489 -63.101 1.00 89.56 279 PRO A N 1
ATOM 2242 C CA . PRO A 1 279 ? 49.366 -17.892 -62.677 1.00 89.56 279 PRO A CA 1
ATOM 2243 C C . PRO A 1 279 ? 50.467 -18.263 -61.678 1.00 89.56 279 PRO A C 1
ATOM 2245 O O . PRO A 1 279 ? 50.255 -19.051 -60.765 1.00 89.56 279 PRO A O 1
ATOM 2248 N N . TRP A 1 280 ? 51.651 -17.672 -61.810 1.00 86.25 280 TRP A N 1
ATOM 2249 C CA . TRP A 1 280 ? 52.786 -17.923 -60.925 1.00 86.25 280 TRP A CA 1
ATOM 2250 C C . TRP A 1 280 ? 52.584 -17.404 -59.484 1.00 86.25 280 TRP A C 1
ATOM 2252 O O . TRP A 1 280 ? 53.193 -17.961 -58.579 1.00 86.25 280 TRP A O 1
ATOM 2262 N N . ILE A 1 281 ? 51.737 -16.387 -59.251 1.00 89.12 281 ILE A N 1
ATOM 2263 C CA . ILE A 1 281 ? 51.320 -15.946 -57.899 1.00 89.12 281 ILE A CA 1
ATOM 2264 C C . ILE A 1 281 ? 50.295 -16.924 -57.329 1.00 89.12 281 ILE A C 1
ATOM 2266 O O . ILE A 1 281 ? 50.378 -17.291 -56.162 1.00 89.12 281 ILE A O 1
ATOM 2270 N N . ALA A 1 282 ? 49.343 -17.367 -58.154 1.00 89.19 282 ALA A N 1
ATOM 2271 C CA . ALA A 1 282 ? 48.284 -18.281 -57.729 1.00 89.19 282 ALA A CA 1
ATOM 2272 C C . ALA A 1 282 ? 48.819 -19.645 -57.246 1.00 89.19 282 ALA A C 1
ATOM 2274 O O . ALA A 1 282 ? 48.210 -20.270 -56.381 1.00 89.19 282 ALA A O 1
ATOM 2275 N N . HIS A 1 283 ? 49.974 -20.087 -57.764 1.00 89.31 283 HIS A N 1
ATOM 2276 C CA . HIS A 1 283 ? 50.654 -21.316 -57.331 1.00 89.31 283 HIS A CA 1
ATOM 2277 C C . HIS A 1 283 ? 51.583 -21.127 -56.115 1.00 89.31 283 HIS A C 1
ATOM 2279 O O . HIS A 1 283 ? 52.187 -22.105 -55.668 1.00 89.31 283 HIS A O 1
ATOM 2285 N N . ASP A 1 284 ? 51.731 -19.911 -55.576 1.00 92.00 284 ASP A N 1
ATOM 2286 C CA . ASP A 1 284 ? 52.504 -19.700 -54.350 1.00 92.00 284 ASP A CA 1
ATOM 2287 C C . ASP A 1 284 ? 51.836 -20.441 -53.170 1.00 92.00 284 ASP A C 1
ATOM 2289 O O . ASP A 1 284 ? 50.609 -20.370 -53.026 1.00 92.00 284 ASP A O 1
ATOM 2293 N N . PRO A 1 285 ? 52.594 -21.148 -52.305 1.00 88.88 285 PRO A N 1
ATOM 2294 C CA . PRO A 1 285 ? 52.027 -21.912 -51.193 1.00 88.88 285 PRO A CA 1
ATOM 2295 C C . PRO A 1 285 ? 51.100 -21.104 -50.275 1.00 88.88 285 PRO A C 1
ATOM 2297 O O . PRO A 1 285 ? 50.133 -21.656 -49.750 1.00 88.88 285 PRO A O 1
ATOM 2300 N N . ILE A 1 286 ? 51.368 -19.805 -50.094 1.00 90.31 286 ILE A N 1
ATOM 2301 C CA . ILE A 1 286 ? 50.556 -18.921 -49.248 1.00 90.31 286 ILE A CA 1
ATOM 2302 C C . ILE A 1 286 ? 49.187 -18.675 -49.895 1.00 90.31 286 ILE A C 1
ATOM 2304 O O . ILE A 1 286 ? 48.153 -18.790 -49.236 1.00 90.31 286 ILE A O 1
ATOM 2308 N N . ILE A 1 287 ? 49.157 -18.403 -51.201 1.00 92.50 287 ILE A N 1
ATOM 2309 C CA . ILE A 1 287 ? 47.910 -18.162 -51.940 1.00 92.50 287 ILE A CA 1
ATOM 2310 C C . ILE A 1 287 ? 47.112 -19.461 -52.108 1.00 92.50 287 ILE A C 1
ATOM 2312 O O . ILE A 1 287 ? 45.891 -19.447 -51.968 1.00 92.50 287 ILE A O 1
ATOM 2316 N N . ALA A 1 288 ? 47.776 -20.606 -52.290 1.00 86.75 288 ALA A N 1
ATOM 2317 C CA . ALA A 1 288 ? 47.120 -21.914 -52.311 1.00 86.75 288 ALA A CA 1
ATOM 2318 C C . ALA A 1 288 ? 46.441 -22.259 -50.965 1.00 86.75 288 ALA A C 1
ATOM 2320 O O . ALA A 1 288 ? 45.327 -22.798 -50.942 1.00 86.75 288 ALA A O 1
ATOM 2321 N N . ALA A 1 289 ? 47.070 -21.901 -49.837 1.00 87.88 289 ALA A N 1
ATOM 2322 C CA . ALA A 1 289 ? 46.455 -22.021 -48.516 1.00 87.88 289 ALA A CA 1
ATOM 2323 C C . ALA A 1 289 ? 45.213 -21.118 -48.395 1.00 87.88 289 ALA A C 1
ATOM 2325 O O . ALA A 1 289 ? 44.147 -21.598 -48.006 1.00 87.88 289 ALA A O 1
ATOM 2326 N N . ARG A 1 290 ? 45.300 -19.853 -48.834 1.00 90.94 290 ARG A N 1
ATOM 2327 C CA . ARG A 1 290 ? 44.148 -18.933 -48.875 1.00 90.94 290 ARG A CA 1
ATOM 2328 C C . ARG A 1 290 ? 43.026 -19.420 -49.786 1.00 90.94 290 ARG A C 1
ATOM 2330 O O . ARG A 1 290 ? 41.868 -19.308 -49.409 1.00 90.94 290 ARG A O 1
ATOM 2337 N N . LYS A 1 291 ? 43.330 -20.034 -50.931 1.00 92.38 291 LYS A N 1
ATOM 2338 C CA . LYS A 1 291 ? 42.320 -20.655 -51.803 1.00 92.38 291 LYS A CA 1
ATOM 2339 C C . LYS A 1 291 ? 41.536 -21.753 -51.084 1.00 92.38 291 LYS A C 1
ATOM 2341 O O . LYS A 1 291 ? 40.321 -21.847 -51.238 1.00 92.38 291 LYS A O 1
ATOM 2346 N N . THR A 1 292 ? 42.214 -22.543 -50.255 1.00 89.69 292 THR A N 1
ATOM 2347 C CA . THR A 1 292 ? 41.562 -23.559 -49.417 1.00 89.69 292 THR A CA 1
ATOM 2348 C C . THR A 1 292 ? 40.678 -22.916 -48.340 1.00 89.69 292 THR A C 1
ATOM 2350 O O . THR A 1 292 ? 39.567 -23.388 -48.098 1.00 89.69 292 THR A O 1
ATOM 2353 N N . GLU A 1 293 ? 41.125 -21.814 -47.728 1.00 90.12 293 GLU A N 1
ATOM 2354 C CA . GLU A 1 293 ? 40.317 -21.030 -46.781 1.00 90.12 293 GLU A CA 1
ATOM 2355 C C . GLU A 1 293 ? 39.081 -20.402 -47.443 1.00 90.12 293 GLU A C 1
ATOM 2357 O O . GLU A 1 293 ? 37.993 -20.499 -46.880 1.00 90.12 293 GLU A O 1
ATOM 2362 N N . VAL A 1 294 ? 39.208 -19.840 -48.653 1.00 92.56 294 VAL A N 1
ATOM 2363 C CA . VAL A 1 294 ? 38.080 -19.301 -49.436 1.00 92.56 294 VAL A CA 1
ATOM 2364 C C . VAL A 1 294 ? 37.080 -20.401 -49.783 1.00 92.56 294 VAL A C 1
ATOM 2366 O O . VAL A 1 294 ? 35.886 -20.214 -49.570 1.00 92.56 294 VAL A O 1
ATOM 2369 N N . ALA A 1 295 ? 37.538 -21.575 -50.229 1.00 89.75 295 ALA A N 1
ATOM 2370 C CA . ALA A 1 295 ? 36.654 -22.707 -50.514 1.00 89.75 295 ALA A CA 1
ATOM 2371 C C . ALA A 1 295 ? 35.900 -23.193 -49.261 1.00 89.75 295 ALA A C 1
ATOM 2373 O O . ALA A 1 295 ? 34.716 -23.530 -49.332 1.00 89.75 295 ALA A O 1
ATOM 2374 N N . LYS A 1 296 ? 36.560 -23.194 -48.095 1.00 90.69 296 LYS A N 1
ATOM 2375 C CA . LYS A 1 296 ? 35.916 -23.513 -46.814 1.00 90.69 296 LYS A CA 1
ATOM 2376 C C . LYS A 1 296 ? 34.886 -22.447 -46.421 1.00 90.69 296 LYS A C 1
ATOM 2378 O O . LYS A 1 296 ? 33.761 -22.809 -46.087 1.00 90.69 296 LYS A O 1
ATOM 2383 N N . ALA A 1 297 ? 35.241 -21.164 -46.511 1.00 89.50 297 ALA A N 1
ATOM 2384 C CA . ALA A 1 297 ? 34.336 -20.049 -46.234 1.00 89.50 297 ALA A CA 1
ATOM 2385 C C . ALA A 1 297 ? 33.120 -20.053 -47.178 1.00 89.50 297 ALA A C 1
ATOM 2387 O O . ALA A 1 297 ? 32.001 -19.807 -46.738 1.00 89.50 297 ALA A O 1
ATOM 2388 N N . ARG A 1 298 ? 33.307 -20.428 -48.451 1.00 91.25 298 ARG A N 1
ATOM 2389 C CA . ARG A 1 298 ? 32.228 -20.619 -49.430 1.00 91.25 298 ARG A CA 1
ATOM 2390 C C . ARG A 1 298 ? 31.269 -21.727 -49.016 1.00 91.25 298 ARG A C 1
ATOM 2392 O O . ARG A 1 298 ? 30.061 -21.522 -49.026 1.00 91.25 298 ARG A O 1
ATOM 2399 N N . ALA A 1 299 ? 31.793 -22.888 -48.626 1.00 88.81 299 ALA A N 1
ATOM 2400 C CA . ALA A 1 299 ? 30.962 -23.998 -48.169 1.00 88.81 299 ALA A CA 1
ATOM 2401 C C . ALA A 1 299 ? 30.186 -23.661 -46.879 1.00 88.81 299 ALA A C 1
ATOM 2403 O O . ALA A 1 299 ? 29.056 -24.116 -46.706 1.00 88.81 299 ALA A O 1
ATOM 2404 N N . GLU A 1 300 ? 30.772 -22.872 -45.974 1.00 88.75 300 GLU A N 1
ATOM 2405 C CA . GLU A 1 300 ? 30.094 -22.369 -44.772 1.00 88.75 300 GLU A CA 1
ATOM 2406 C C . GLU A 1 300 ? 28.999 -21.346 -45.115 1.00 88.75 300 GLU A C 1
ATOM 2408 O O . GLU A 1 300 ? 27.897 -21.427 -44.571 1.00 88.75 300 GLU A O 1
ATOM 2413 N N . GLU A 1 301 ? 29.262 -20.443 -46.061 1.00 88.75 301 GLU A N 1
ATOM 2414 C CA . GLU A 1 301 ? 28.310 -19.428 -46.519 1.00 88.75 301 GLU A CA 1
ATOM 2415 C C . GLU A 1 301 ? 27.115 -20.033 -47.273 1.00 88.75 301 GLU A C 1
ATOM 2417 O O . GLU A 1 301 ? 25.976 -19.639 -47.027 1.00 88.75 301 GLU A O 1
ATOM 2422 N N . GLU A 1 302 ? 27.323 -21.040 -48.128 1.00 89.44 302 GLU A N 1
ATOM 2423 C CA . GLU A 1 302 ? 26.210 -21.743 -48.787 1.00 89.44 302 GLU A CA 1
ATOM 2424 C C . GLU A 1 302 ? 25.342 -22.505 -47.775 1.00 89.44 302 GLU A C 1
ATOM 2426 O O . GLU A 1 302 ? 24.117 -22.410 -47.816 1.00 89.44 302 GLU A O 1
ATOM 2431 N N . ARG A 1 303 ? 25.947 -23.171 -46.779 1.00 88.31 303 ARG A N 1
ATOM 2432 C CA . ARG A 1 303 ? 25.181 -23.806 -45.688 1.00 88.31 303 ARG A CA 1
ATOM 2433 C C . ARG A 1 303 ? 24.375 -22.791 -44.882 1.00 88.31 303 ARG A C 1
ATOM 2435 O O . ARG A 1 303 ? 23.251 -23.089 -44.474 1.00 88.31 303 ARG A O 1
ATOM 2442 N N . ARG A 1 304 ? 24.932 -21.600 -44.633 1.00 91.81 304 ARG A N 1
ATOM 2443 C CA . ARG A 1 304 ? 24.218 -20.498 -43.975 1.00 91.81 304 ARG A CA 1
ATOM 2444 C C . ARG A 1 304 ? 23.023 -20.058 -44.818 1.00 91.81 304 ARG A C 1
ATOM 2446 O O . ARG A 1 304 ? 21.929 -19.986 -44.267 1.00 91.81 304 ARG A O 1
ATOM 2453 N N . LYS A 1 305 ? 23.211 -19.816 -46.122 1.00 89.75 305 LYS A N 1
ATOM 2454 C CA . LYS A 1 305 ? 22.134 -19.433 -47.054 1.00 89.75 305 LYS A CA 1
ATOM 2455 C C . LYS A 1 305 ? 21.027 -20.480 -47.112 1.00 89.75 305 LYS A C 1
ATOM 2457 O O . LYS A 1 305 ? 19.860 -20.129 -46.972 1.00 89.75 305 LYS A O 1
ATOM 2462 N N . GLU A 1 306 ? 21.375 -21.760 -47.237 1.00 89.06 306 GLU A N 1
ATOM 2463 C CA . GLU A 1 306 ? 20.404 -22.861 -47.204 1.00 89.06 306 GLU A CA 1
ATOM 2464 C C . GLU A 1 306 ? 19.627 -22.889 -45.882 1.00 89.06 306 GLU A C 1
ATOM 2466 O O . GLU A 1 306 ? 18.400 -23.004 -45.878 1.00 89.06 306 GLU A O 1
ATOM 2471 N N . THR A 1 307 ? 20.325 -22.727 -44.753 1.00 87.56 307 THR A N 1
ATOM 2472 C CA . THR A 1 307 ? 19.697 -22.675 -43.425 1.00 87.56 307 THR A CA 1
ATOM 2473 C C . THR A 1 307 ? 18.774 -21.464 -43.298 1.00 87.56 307 THR A C 1
ATOM 2475 O O . THR A 1 307 ? 17.658 -21.594 -42.791 1.00 87.56 307 THR A O 1
ATOM 2478 N N . PHE A 1 308 ? 19.204 -20.297 -43.781 1.00 92.00 308 PHE A N 1
ATOM 2479 C CA . PHE A 1 308 ? 18.411 -19.074 -43.787 1.00 92.00 308 PHE A CA 1
ATOM 2480 C C . PHE A 1 308 ? 17.147 -19.238 -44.635 1.00 92.00 308 PHE A C 1
ATOM 2482 O O . PHE A 1 308 ? 16.055 -19.040 -44.111 1.00 92.00 308 PHE A O 1
ATOM 2489 N N . GLU A 1 309 ? 17.260 -19.666 -45.895 1.00 91.88 309 GLU A N 1
ATOM 2490 C CA . GLU A 1 309 ? 16.106 -19.824 -46.790 1.00 91.88 309 GLU A CA 1
ATOM 2491 C C . GLU A 1 309 ? 15.143 -20.908 -46.303 1.00 91.88 309 GLU A C 1
ATOM 2493 O O . GLU A 1 309 ? 13.932 -20.701 -46.327 1.00 91.88 309 GLU A O 1
ATOM 2498 N N . MET A 1 310 ? 15.644 -22.034 -45.783 1.00 89.81 310 MET A N 1
ATOM 2499 C CA . MET A 1 310 ? 14.791 -23.070 -45.192 1.00 89.81 310 MET A CA 1
ATOM 2500 C C . MET A 1 310 ? 14.007 -22.527 -43.991 1.00 89.81 310 MET A C 1
ATOM 2502 O O . MET A 1 310 ? 12.799 -22.754 -43.878 1.00 89.81 310 MET A O 1
ATOM 2506 N N . THR A 1 311 ? 14.675 -21.789 -43.100 1.00 87.50 311 THR A N 1
ATOM 2507 C CA . THR A 1 311 ? 14.030 -21.245 -41.900 1.00 87.50 311 THR A CA 1
ATOM 2508 C C . THR A 1 311 ? 13.054 -20.122 -42.269 1.00 87.50 311 THR A C 1
ATOM 2510 O O . THR A 1 311 ? 11.917 -20.116 -41.800 1.00 87.50 311 THR A O 1
ATOM 2513 N N . PHE A 1 312 ? 13.446 -19.216 -43.168 1.00 91.06 312 PHE A N 1
ATOM 2514 C CA . PHE A 1 312 ? 12.611 -18.118 -43.659 1.00 91.06 312 PHE A CA 1
ATOM 2515 C C . PHE A 1 312 ? 11.384 -18.619 -44.435 1.00 91.06 312 PHE A C 1
ATOM 2517 O O . PHE A 1 312 ? 10.278 -18.121 -44.231 1.00 91.06 312 PHE A O 1
ATOM 2524 N N . ALA A 1 313 ? 11.533 -19.643 -45.280 1.00 89.50 313 ALA A N 1
ATOM 2525 C CA . ALA A 1 313 ? 10.406 -20.280 -45.959 1.00 89.50 313 ALA A CA 1
ATOM 2526 C C . ALA A 1 313 ? 9.445 -20.940 -44.959 1.00 89.50 313 ALA A C 1
ATOM 2528 O O . ALA A 1 313 ? 8.228 -20.825 -45.113 1.00 89.50 313 ALA A O 1
ATOM 2529 N N . GLY A 1 314 ? 9.975 -21.572 -43.905 1.00 88.81 314 GLY A N 1
ATOM 2530 C CA . GLY A 1 314 ? 9.180 -22.081 -42.787 1.00 88.81 314 GLY A CA 1
ATOM 2531 C C . GLY A 1 314 ? 8.377 -20.980 -42.085 1.00 88.81 314 GLY A C 1
ATOM 2532 O O . GLY A 1 314 ? 7.184 -21.165 -41.830 1.00 88.81 314 GLY A O 1
ATOM 2533 N N . PHE A 1 315 ? 8.994 -19.815 -41.846 1.00 87.81 315 PHE A N 1
ATOM 2534 C CA . PHE A 1 315 ? 8.320 -18.635 -41.291 1.00 87.81 315 PHE A CA 1
ATOM 2535 C C . PHE A 1 315 ? 7.180 -18.150 -42.178 1.00 87.81 315 PHE A C 1
ATOM 2537 O O . PHE A 1 315 ? 6.044 -18.052 -41.710 1.00 87.81 315 PHE A O 1
ATOM 2544 N N . ASN A 1 316 ? 7.463 -17.898 -43.457 1.00 88.31 316 ASN A N 1
ATOM 2545 C CA . ASN A 1 316 ? 6.459 -17.405 -44.395 1.00 88.31 316 ASN A CA 1
ATOM 2546 C C . ASN A 1 316 ? 5.307 -18.394 -44.568 1.00 88.31 316 ASN A C 1
ATOM 2548 O O . ASN A 1 316 ? 4.153 -17.982 -44.558 1.00 88.31 316 ASN A O 1
ATOM 2552 N N . ALA A 1 317 ? 5.582 -19.697 -44.652 1.00 90.06 317 ALA A N 1
ATOM 2553 C CA . ALA A 1 317 ? 4.530 -20.702 -44.764 1.00 90.06 317 ALA A CA 1
ATOM 2554 C C . ALA A 1 317 ? 3.619 -20.727 -43.524 1.00 90.06 317 ALA A C 1
ATOM 2556 O O . ALA A 1 317 ? 2.394 -20.770 -43.663 1.00 90.06 317 ALA A O 1
ATOM 2557 N N . ALA A 1 318 ? 4.195 -20.662 -42.317 1.00 89.25 318 ALA A N 1
ATOM 2558 C CA . ALA A 1 318 ? 3.431 -20.625 -41.071 1.00 89.25 318 ALA A CA 1
ATOM 2559 C C . ALA A 1 318 ? 2.595 -19.338 -40.943 1.00 89.25 318 ALA A C 1
ATOM 2561 O O . ALA A 1 318 ? 1.435 -19.387 -40.521 1.00 89.25 318 ALA A O 1
ATOM 2562 N N . PHE A 1 319 ? 3.172 -18.199 -41.333 1.00 91.81 319 PHE A N 1
ATOM 2563 C CA . PHE A 1 319 ? 2.496 -16.906 -41.363 1.00 91.81 319 PHE A CA 1
ATOM 2564 C C . PHE A 1 319 ? 1.342 -16.894 -42.377 1.00 91.81 319 PHE A C 1
ATOM 2566 O O . PHE A 1 319 ? 0.196 -16.634 -42.004 1.00 91.81 319 PHE A O 1
ATOM 2573 N N . ASP A 1 320 ? 1.606 -17.274 -43.629 1.00 89.75 320 ASP A N 1
ATOM 2574 C CA . ASP A 1 320 ? 0.624 -17.314 -44.715 1.00 89.75 320 ASP A CA 1
ATOM 2575 C C . ASP A 1 320 ? -0.536 -18.258 -44.412 1.00 89.75 320 ASP A C 1
ATOM 2577 O O . ASP A 1 320 ? -1.690 -17.943 -44.711 1.00 89.75 320 ASP A O 1
ATOM 2581 N N . GLN A 1 321 ? -0.254 -19.421 -43.819 1.00 91.62 321 GLN A N 1
ATOM 2582 C CA . GLN A 1 321 ? -1.287 -20.383 -43.457 1.00 91.62 321 GLN A CA 1
ATOM 2583 C C . GLN A 1 321 ? -2.285 -19.774 -42.466 1.00 91.62 321 GLN A C 1
ATOM 2585 O O . GLN A 1 321 ? -3.492 -19.872 -42.691 1.00 91.62 321 GLN A O 1
ATOM 2590 N N . ARG A 1 322 ? -1.807 -19.107 -41.405 1.00 89.31 322 ARG A N 1
ATOM 2591 C CA . ARG A 1 322 ? -2.689 -18.458 -40.419 1.00 89.31 322 ARG A CA 1
ATOM 2592 C C . ARG A 1 322 ? -3.346 -17.185 -40.943 1.00 89.31 322 ARG A C 1
ATOM 2594 O O . ARG A 1 322 ? -4.468 -16.877 -40.537 1.00 89.31 322 ARG A O 1
ATOM 2601 N N . ASN A 1 323 ? -2.682 -16.457 -41.838 1.00 90.19 323 ASN A N 1
ATOM 2602 C CA . ASN A 1 323 ? -3.268 -15.287 -42.482 1.00 90.19 323 ASN A CA 1
ATOM 2603 C C . ASN A 1 323 ? -4.457 -15.693 -43.370 1.00 90.19 323 ASN A C 1
ATOM 2605 O O . ASN A 1 323 ? -5.545 -15.132 -43.258 1.00 90.19 323 ASN A O 1
ATOM 2609 N N . LYS A 1 324 ? -4.297 -16.753 -44.176 1.00 90.50 324 LYS A N 1
ATOM 2610 C CA . LYS A 1 324 ? -5.352 -17.287 -45.057 1.00 90.50 324 LYS A CA 1
ATOM 2611 C C . LYS A 1 324 ? -6.579 -17.789 -44.302 1.00 90.50 324 LYS A C 1
ATOM 2613 O O . LYS A 1 324 ? -7.690 -17.642 -44.799 1.00 90.50 324 LYS A O 1
ATOM 2618 N N . THR A 1 325 ? -6.403 -18.370 -43.117 1.00 90.75 325 THR A N 1
ATOM 2619 C CA . THR A 1 325 ? -7.532 -18.817 -42.286 1.00 90.75 325 THR A CA 1
ATOM 2620 C C . THR A 1 325 ? -8.180 -17.681 -41.494 1.00 90.75 325 THR A C 1
ATOM 2622 O O . THR A 1 325 ? -9.143 -17.927 -40.775 1.00 90.75 325 THR A O 1
ATOM 2625 N N . GLY A 1 326 ? -7.649 -16.454 -41.569 1.00 89.00 326 GLY A N 1
ATOM 2626 C CA . GLY A 1 326 ? -8.080 -15.328 -40.740 1.00 89.00 326 GLY A CA 1
ATOM 2627 C C . GLY A 1 326 ? -7.726 -15.477 -39.257 1.00 89.00 326 GLY A C 1
ATOM 2628 O O . GLY A 1 326 ? -8.115 -14.627 -38.459 1.00 89.00 326 GLY A O 1
ATOM 2629 N N . ALA A 1 327 ? -6.966 -16.513 -38.882 1.00 88.94 327 ALA A N 1
ATOM 2630 C CA . ALA A 1 327 ? -6.613 -16.804 -37.493 1.00 88.94 327 ALA A CA 1
ATOM 2631 C C . ALA A 1 327 ? -5.720 -15.715 -36.881 1.00 88.94 327 ALA A C 1
ATOM 2633 O O . ALA A 1 327 ? -5.721 -15.545 -35.671 1.00 88.94 327 ALA A O 1
ATOM 2634 N N . LEU A 1 328 ? -5.001 -14.937 -37.701 1.00 87.69 328 LEU A N 1
ATOM 2635 C CA . LEU A 1 328 ? -4.223 -13.773 -37.247 1.00 87.69 328 LEU A CA 1
ATOM 2636 C C . LEU A 1 328 ? -5.081 -12.597 -36.755 1.00 87.69 328 LEU A C 1
ATOM 2638 O O . LEU A 1 328 ? -4.528 -11.624 -36.255 1.00 87.69 328 LEU A O 1
ATOM 2642 N N . ASN A 1 329 ? -6.407 -12.657 -36.901 1.00 87.06 329 ASN A N 1
ATOM 2643 C CA . ASN A 1 329 ? -7.314 -11.637 -36.372 1.00 87.06 329 ASN A CA 1
ATOM 2644 C C . ASN A 1 329 ? -7.865 -11.970 -34.980 1.00 87.06 329 ASN A C 1
ATOM 2646 O O . ASN A 1 329 ? -8.558 -11.119 -34.409 1.00 87.06 329 ASN A O 1
ATOM 2650 N N . ASP A 1 330 ? -7.589 -13.176 -34.483 1.00 89.12 330 ASP A N 1
ATOM 2651 C CA . ASP A 1 330 ? -8.015 -13.672 -33.178 1.00 89.12 330 ASP A CA 1
ATOM 2652 C C . ASP A 1 330 ? -6.963 -13.347 -32.109 1.00 89.12 330 ASP A C 1
ATOM 2654 O O . ASP A 1 330 ? -5.760 -13.426 -32.369 1.00 89.12 330 ASP A O 1
ATOM 2658 N N . VAL A 1 331 ? -7.411 -12.988 -30.906 1.00 86.06 331 VAL A N 1
ATOM 2659 C CA . VAL A 1 331 ? -6.542 -12.657 -29.766 1.00 86.06 331 VAL A CA 1
ATOM 2660 C C . VAL A 1 331 ? -5.626 -13.839 -29.421 1.00 86.06 331 VAL A C 1
ATOM 2662 O O . VAL A 1 331 ? -4.444 -13.634 -29.149 1.00 86.06 331 VAL A O 1
ATOM 2665 N N . ASP A 1 332 ? -6.102 -15.072 -29.610 1.00 87.81 332 ASP A N 1
ATOM 2666 C CA . ASP A 1 332 ? -5.329 -16.306 -29.416 1.00 87.81 332 ASP A CA 1
ATOM 2667 C C . ASP A 1 332 ? -4.092 -16.427 -30.335 1.00 87.81 332 ASP A C 1
ATOM 2669 O O . ASP A 1 332 ? -3.217 -17.275 -30.126 1.00 87.81 332 ASP A O 1
ATOM 2673 N N . ALA A 1 333 ? -3.974 -15.591 -31.373 1.00 90.31 333 ALA A N 1
ATOM 2674 C CA . ALA A 1 333 ? -2.792 -15.549 -32.230 1.00 90.31 333 ALA A CA 1
ATOM 2675 C C . ALA A 1 333 ? -1.632 -14.721 -31.658 1.00 90.31 333 ALA A C 1
ATOM 2677 O O . ALA A 1 333 ? -0.531 -14.801 -32.207 1.00 90.31 333 ALA A O 1
ATOM 2678 N N . LEU A 1 334 ? -1.826 -13.969 -30.570 1.00 89.50 334 LEU A N 1
ATOM 2679 C CA . LEU A 1 334 ? -0.805 -13.077 -30.015 1.00 89.50 334 LEU A CA 1
ATOM 2680 C C . LEU A 1 334 ? 0.485 -13.827 -29.635 1.00 89.50 334 LEU A C 1
ATOM 2682 O O . LEU A 1 334 ? 1.579 -13.403 -30.007 1.00 89.50 334 LEU A O 1
ATOM 2686 N N . ASP A 1 335 ? 0.370 -14.981 -28.973 1.00 88.62 335 ASP A N 1
ATOM 2687 C CA . ASP A 1 335 ? 1.530 -15.791 -28.568 1.00 88.62 335 ASP A CA 1
ATOM 2688 C C . ASP A 1 335 ? 2.272 -16.380 -29.771 1.00 88.62 335 ASP A C 1
ATOM 2690 O O . ASP A 1 335 ? 3.503 -16.464 -29.786 1.00 88.62 335 ASP A O 1
ATOM 2694 N N . PHE A 1 336 ? 1.529 -16.736 -30.821 1.00 92.50 336 PHE A N 1
ATOM 2695 C CA . PHE A 1 336 ? 2.114 -17.174 -32.082 1.00 92.50 336 PHE A CA 1
ATOM 2696 C C . PHE A 1 336 ? 2.905 -16.039 -32.743 1.00 92.50 336 PHE A C 1
ATOM 2698 O O . PHE A 1 336 ? 4.063 -16.242 -33.098 1.00 92.50 336 PHE A O 1
ATOM 2705 N N . VAL A 1 337 ? 2.326 -14.839 -32.854 1.00 91.62 337 VAL A N 1
ATOM 2706 C CA . VAL A 1 337 ? 2.988 -13.668 -33.458 1.00 91.62 337 VAL A CA 1
ATOM 2707 C C . VAL A 1 337 ? 4.234 -13.263 -32.665 1.00 91.62 337 VAL A C 1
ATOM 2709 O O . VAL A 1 337 ? 5.286 -13.039 -33.261 1.00 91.62 337 VAL A O 1
ATOM 2712 N N . ARG A 1 338 ? 4.165 -13.261 -31.327 1.00 92.56 338 ARG A N 1
ATOM 2713 C CA . ARG A 1 338 ? 5.319 -13.006 -30.446 1.00 92.56 338 ARG A CA 1
ATOM 2714 C C . ARG A 1 338 ? 6.438 -14.014 -30.635 1.00 92.56 338 ARG A C 1
ATOM 2716 O O . ARG A 1 338 ? 7.608 -13.634 -30.673 1.00 92.56 338 ARG A O 1
ATOM 2723 N N . LYS A 1 339 ? 6.087 -15.295 -30.771 1.00 93.50 339 LYS A N 1
ATOM 2724 C CA . LYS A 1 339 ? 7.060 -16.343 -31.072 1.00 93.50 339 LYS A CA 1
ATOM 2725 C C . LYS A 1 339 ? 7.744 -16.076 -32.415 1.00 93.50 339 LYS A C 1
ATOM 2727 O O . LYS A 1 339 ? 8.968 -16.054 -32.452 1.00 93.50 339 LYS A O 1
ATOM 2732 N N . LEU A 1 340 ? 6.983 -15.781 -33.474 1.00 91.50 340 LEU A N 1
ATOM 2733 C CA . LEU A 1 340 ? 7.562 -15.457 -34.784 1.00 91.50 340 LEU A CA 1
ATOM 2734 C C . LEU A 1 340 ? 8.460 -14.212 -34.733 1.00 91.50 340 LEU A C 1
ATOM 2736 O O . LEU A 1 340 ? 9.523 -14.211 -35.342 1.00 91.50 340 LEU A O 1
ATOM 2740 N N . LEU A 1 341 ? 8.071 -13.169 -33.992 1.00 91.38 341 LEU A N 1
ATOM 2741 C CA . LEU A 1 341 ? 8.895 -11.970 -33.799 1.00 91.38 341 LEU A CA 1
ATOM 2742 C C . LEU A 1 341 ? 10.213 -12.277 -33.089 1.00 91.38 341 LEU A C 1
ATOM 2744 O O . LEU A 1 341 ? 11.255 -11.760 -33.488 1.00 91.38 341 LEU A O 1
ATOM 2748 N N . ASN A 1 342 ? 10.180 -13.099 -32.040 1.00 92.06 342 ASN A N 1
ATOM 2749 C CA . ASN A 1 342 ? 11.386 -13.506 -31.324 1.00 92.06 342 ASN A CA 1
ATOM 2750 C C . ASN A 1 342 ? 12.289 -14.372 -32.198 1.00 92.06 342 ASN A C 1
ATOM 2752 O O . ASN A 1 342 ? 13.495 -14.142 -32.234 1.00 92.06 342 ASN A O 1
ATOM 2756 N N . ASP A 1 343 ? 11.718 -15.316 -32.941 1.00 89.44 343 ASP A N 1
ATOM 2757 C CA . ASP A 1 343 ? 12.505 -16.164 -33.824 1.00 89.44 343 ASP A CA 1
ATOM 2758 C C . ASP A 1 343 ? 13.105 -15.354 -34.997 1.00 89.44 343 ASP A C 1
ATOM 2760 O O . ASP A 1 343 ? 14.270 -15.543 -35.348 1.00 89.44 343 ASP A O 1
ATOM 2764 N N . ALA A 1 344 ? 12.370 -14.379 -35.551 1.00 89.62 344 ALA A N 1
ATOM 2765 C CA . ALA A 1 344 ? 12.883 -13.452 -36.565 1.00 89.62 344 ALA A CA 1
ATOM 2766 C C . ALA A 1 344 ? 14.019 -12.561 -36.024 1.00 89.62 344 ALA A C 1
ATOM 2768 O O . ALA A 1 344 ? 15.015 -12.350 -36.716 1.00 89.62 344 ALA A O 1
ATOM 2769 N N . LYS A 1 345 ? 13.917 -12.092 -34.771 1.00 90.75 345 LYS A N 1
ATOM 2770 C CA . LYS A 1 345 ? 15.011 -11.380 -34.085 1.00 90.75 345 LYS A CA 1
ATOM 2771 C C . LYS A 1 345 ? 16.233 -12.274 -33.896 1.00 90.75 345 LYS A C 1
ATOM 2773 O O . LYS A 1 345 ? 17.336 -11.841 -34.195 1.00 90.75 345 LYS A O 1
ATOM 2778 N N . LEU A 1 346 ? 16.047 -13.527 -33.476 1.00 88.94 346 LEU A N 1
ATOM 2779 C CA . LEU A 1 346 ? 17.144 -14.491 -33.341 1.00 88.94 346 LEU A CA 1
ATOM 2780 C C . LEU A 1 346 ? 17.848 -14.755 -34.679 1.00 88.94 346 LEU A C 1
ATOM 2782 O O . LEU A 1 346 ? 19.068 -14.893 -34.696 1.00 88.94 346 LEU A O 1
ATOM 2786 N N . LEU A 1 347 ? 17.119 -14.778 -35.800 1.00 88.69 347 LEU A N 1
ATOM 2787 C CA . LEU A 1 347 ? 17.728 -14.861 -37.132 1.00 88.69 347 LEU A CA 1
ATOM 2788 C C . LEU A 1 347 ? 18.529 -13.604 -37.497 1.00 88.69 347 LEU A C 1
ATOM 2790 O O . LEU A 1 347 ? 19.600 -13.713 -38.102 1.00 88.69 347 LEU A O 1
ATOM 2794 N N . MET A 1 348 ? 18.018 -12.426 -37.132 1.00 87.38 348 MET A N 1
ATOM 2795 C CA . MET A 1 348 ? 18.672 -11.144 -37.398 1.00 87.38 348 MET A CA 1
ATOM 2796 C C . MET A 1 348 ? 19.944 -10.962 -36.553 1.00 87.38 348 MET A C 1
ATOM 2798 O O . MET A 1 348 ? 20.969 -10.534 -37.081 1.00 87.38 348 MET A O 1
ATOM 2802 N N . ASP A 1 349 ? 19.899 -11.347 -35.276 1.00 86.81 349 ASP A N 1
ATOM 2803 C CA . ASP A 1 349 ? 21.002 -11.201 -34.319 1.00 86.81 349 ASP A CA 1
ATOM 2804 C C . ASP A 1 349 ? 22.012 -12.365 -34.393 1.00 86.81 349 ASP A C 1
ATOM 2806 O O . ASP A 1 349 ? 23.194 -12.197 -34.097 1.00 86.81 349 ASP A O 1
ATOM 2810 N N . GLY A 1 350 ? 21.575 -13.558 -34.808 1.00 84.56 350 GLY A N 1
ATOM 2811 C CA . GLY A 1 350 ? 22.361 -14.798 -34.810 1.00 84.56 350 GLY A CA 1
ATOM 2812 C C . GLY A 1 350 ? 23.338 -14.970 -35.978 1.00 84.56 350 GLY A C 1
ATOM 2813 O O . GLY A 1 350 ? 23.753 -16.095 -36.248 1.00 84.56 350 GLY A O 1
ATOM 2814 N N . ASN A 1 351 ? 23.688 -13.899 -36.699 1.00 78.62 351 ASN A N 1
ATOM 2815 C CA . ASN A 1 351 ? 24.520 -13.926 -37.916 1.00 78.62 351 ASN A CA 1
ATOM 2816 C C . ASN A 1 351 ? 23.974 -14.810 -39.059 1.00 78.62 351 ASN A C 1
ATOM 2818 O O . ASN A 1 351 ? 24.720 -15.151 -39.980 1.00 78.62 351 ASN A O 1
ATOM 2822 N N . LEU A 1 352 ? 22.687 -15.180 -39.025 1.00 84.50 352 LEU A N 1
ATOM 2823 C CA . LEU A 1 352 ? 22.044 -15.953 -40.092 1.00 84.50 352 LEU A CA 1
ATOM 2824 C C . LEU A 1 352 ? 21.562 -15.066 -41.240 1.00 84.50 352 LEU A C 1
ATOM 2826 O O . LEU A 1 352 ? 21.569 -15.547 -42.362 1.00 84.50 352 LEU A O 1
ATOM 2830 N N . ALA A 1 353 ? 21.207 -13.800 -40.994 1.00 87.38 353 ALA A N 1
ATOM 2831 C CA . ALA A 1 353 ? 20.913 -12.805 -42.031 1.00 87.38 353 ALA A CA 1
ATOM 2832 C C . ALA A 1 353 ? 22.086 -11.822 -42.188 1.00 87.38 353 ALA A C 1
ATOM 2834 O O . ALA A 1 353 ? 22.158 -10.785 -41.511 1.00 87.38 353 ALA A O 1
ATOM 2835 N N . LYS A 1 354 ? 23.044 -12.175 -43.048 1.00 85.44 354 LYS A N 1
ATOM 2836 C CA . LYS A 1 354 ? 24.264 -11.380 -43.261 1.00 85.44 354 LYS A CA 1
ATOM 2837 C C . LYS A 1 354 ? 24.091 -10.359 -44.371 1.00 85.44 354 LYS A C 1
ATOM 2839 O O . LYS A 1 354 ? 24.604 -9.248 -44.250 1.00 85.44 354 LYS A O 1
ATOM 2844 N N . LEU A 1 355 ? 23.376 -10.734 -45.427 1.00 86.88 355 LEU A N 1
ATOM 2845 C CA . LEU A 1 355 ? 23.232 -9.905 -46.612 1.00 86.88 355 LEU A CA 1
ATOM 2846 C C . LEU A 1 355 ? 22.159 -8.829 -46.399 1.00 86.88 355 LEU A C 1
ATOM 2848 O O . LEU A 1 355 ? 21.196 -9.012 -45.647 1.00 86.88 355 LEU A O 1
ATOM 2852 N N . ASP A 1 356 ? 22.325 -7.686 -47.063 1.00 85.75 356 ASP A N 1
ATOM 2853 C CA . ASP A 1 356 ? 21.405 -6.552 -46.926 1.00 85.75 356 ASP A CA 1
ATOM 2854 C C . ASP A 1 356 ? 19.980 -6.893 -47.401 1.00 85.75 356 ASP A C 1
ATOM 2856 O O . ASP A 1 356 ? 19.002 -6.383 -46.850 1.00 85.75 356 ASP A O 1
ATOM 2860 N N . ASP A 1 357 ? 19.836 -7.782 -48.385 1.00 89.75 357 ASP A N 1
ATOM 2861 C CA . ASP A 1 357 ? 18.548 -8.265 -48.893 1.00 89.75 357 ASP A CA 1
ATOM 2862 C C . ASP A 1 357 ? 17.843 -9.206 -47.900 1.00 89.75 357 ASP A C 1
ATOM 2864 O O . ASP A 1 357 ? 16.650 -9.037 -47.643 1.00 89.75 357 ASP A O 1
ATOM 2868 N N . GLU A 1 358 ? 18.573 -10.133 -47.277 1.00 90.69 358 GLU A N 1
ATOM 2869 C CA . GLU A 1 358 ? 18.090 -11.007 -46.198 1.00 90.69 358 GLU A CA 1
ATOM 2870 C C . GLU A 1 358 ? 17.612 -10.182 -44.994 1.00 90.69 358 GLU A C 1
ATOM 2872 O O . GLU A 1 358 ? 16.511 -10.393 -44.475 1.00 90.69 358 GLU A O 1
ATOM 2877 N N . ARG A 1 359 ? 18.410 -9.186 -44.587 1.00 90.38 359 ARG A N 1
ATOM 2878 C CA . ARG A 1 359 ? 18.062 -8.249 -43.508 1.00 90.38 359 ARG A CA 1
ATOM 2879 C C . ARG A 1 359 ? 16.846 -7.403 -43.855 1.00 90.38 359 ARG A C 1
ATOM 2881 O O . ARG A 1 359 ? 15.987 -7.194 -43.001 1.00 90.38 359 ARG A O 1
ATOM 2888 N N . THR A 1 360 ? 16.744 -6.945 -45.101 1.00 90.44 360 THR A N 1
ATOM 2889 C CA . THR A 1 360 ? 15.575 -6.197 -45.583 1.00 90.44 360 THR A CA 1
ATOM 2890 C C . THR A 1 360 ? 14.321 -7.067 -45.535 1.00 90.44 360 THR A C 1
ATOM 2892 O O . THR A 1 360 ? 13.314 -6.631 -44.982 1.00 90.44 360 THR A O 1
ATOM 2895 N N . ARG A 1 361 ? 14.388 -8.317 -46.017 1.00 91.69 361 ARG A N 1
ATOM 2896 C CA . ARG A 1 361 ? 13.271 -9.281 -45.970 1.00 91.69 361 ARG A CA 1
ATOM 2897 C C . ARG A 1 361 ? 12.807 -9.551 -44.536 1.00 91.69 361 ARG A C 1
ATOM 2899 O O . ARG A 1 361 ? 11.607 -9.495 -44.273 1.00 91.69 361 ARG A O 1
ATOM 2906 N N . LEU A 1 362 ? 13.735 -9.799 -43.607 1.00 90.88 362 LEU A N 1
ATOM 2907 C CA . LEU A 1 362 ? 13.404 -9.983 -42.189 1.00 90.88 362 LEU A CA 1
ATOM 2908 C C . LEU A 1 362 ? 12.821 -8.715 -41.560 1.00 90.88 362 LEU A C 1
ATOM 2910 O O . LEU A 1 362 ? 11.836 -8.801 -40.835 1.00 90.88 362 LEU A O 1
ATOM 2914 N N . SER A 1 363 ? 13.380 -7.542 -41.855 1.00 89.25 363 SER A N 1
ATOM 2915 C CA . SER A 1 363 ? 12.893 -6.260 -41.335 1.00 89.25 363 SER A CA 1
ATOM 2916 C C . SER A 1 363 ? 11.464 -5.949 -41.799 1.00 89.25 363 SER A C 1
ATOM 2918 O O . SER A 1 363 ? 10.626 -5.525 -40.996 1.00 89.25 363 SER A O 1
ATOM 2920 N N . THR A 1 364 ? 11.145 -6.222 -43.070 1.00 92.31 364 THR A N 1
ATOM 2921 C CA . THR A 1 364 ? 9.777 -6.111 -43.598 1.00 92.31 364 THR A CA 1
ATOM 2922 C C . THR A 1 364 ? 8.827 -7.047 -42.852 1.00 92.31 364 THR A C 1
ATOM 2924 O O . THR A 1 364 ? 7.819 -6.581 -42.325 1.00 92.31 364 THR A O 1
ATOM 2927 N N . LEU A 1 365 ? 9.186 -8.327 -42.706 1.00 91.12 365 LEU A N 1
ATOM 2928 C CA . LEU A 1 365 ? 8.373 -9.301 -41.972 1.00 91.12 365 LEU A CA 1
ATOM 2929 C C . LEU A 1 365 ? 8.183 -8.904 -40.498 1.00 91.12 365 LEU A C 1
ATOM 2931 O O . LEU A 1 365 ? 7.077 -8.975 -39.970 1.00 91.12 365 LEU A O 1
ATOM 2935 N N . MET A 1 366 ? 9.238 -8.441 -39.824 1.00 92.12 366 MET A N 1
ATOM 2936 C CA . MET A 1 366 ? 9.165 -7.965 -38.440 1.00 92.12 366 MET A CA 1
ATOM 2937 C C . MET A 1 366 ? 8.246 -6.751 -38.300 1.00 92.12 366 MET A C 1
ATOM 2939 O O . MET A 1 366 ? 7.521 -6.648 -37.311 1.00 92.12 366 MET A O 1
ATOM 2943 N N . THR A 1 367 ? 8.251 -5.844 -39.278 1.00 92.31 367 THR A N 1
ATOM 2944 C CA . THR A 1 367 ? 7.357 -4.677 -39.297 1.00 92.31 367 THR A CA 1
ATOM 2945 C C . THR A 1 367 ? 5.898 -5.119 -39.406 1.00 92.31 367 THR A C 1
ATOM 2947 O O . THR A 1 367 ? 5.073 -4.688 -38.600 1.00 92.31 367 THR A O 1
ATOM 2950 N N . GLU A 1 368 ? 5.593 -6.033 -40.330 1.00 92.81 368 GLU A N 1
ATOM 2951 C CA . GLU A 1 368 ? 4.246 -6.597 -40.496 1.00 92.81 368 GLU A CA 1
ATOM 2952 C C . GLU A 1 368 ? 3.779 -7.345 -39.239 1.00 92.81 368 GLU A C 1
ATOM 2954 O O . GLU A 1 368 ? 2.670 -7.121 -38.751 1.00 92.81 368 GLU A O 1
ATOM 2959 N N . LEU A 1 369 ? 4.640 -8.184 -38.657 1.00 92.31 369 LEU A N 1
ATOM 2960 C CA . LEU A 1 369 ? 4.333 -8.911 -37.425 1.00 92.31 369 LEU A CA 1
ATOM 2961 C C . LEU A 1 369 ? 4.122 -7.972 -36.231 1.00 92.31 369 LEU A C 1
ATOM 2963 O O . LEU A 1 369 ? 3.229 -8.218 -35.425 1.00 92.31 369 LEU A O 1
ATOM 2967 N N . THR A 1 370 ? 4.895 -6.887 -36.124 1.00 91.94 370 THR A N 1
ATOM 2968 C CA . THR A 1 370 ? 4.732 -5.886 -35.054 1.00 91.94 370 THR A CA 1
ATOM 2969 C C . THR A 1 370 ? 3.406 -5.135 -35.201 1.00 91.94 370 THR A C 1
ATOM 2971 O O . THR A 1 370 ? 2.725 -4.873 -34.209 1.00 91.94 370 THR A O 1
ATOM 2974 N N . GLU A 1 371 ? 2.998 -4.812 -36.433 1.00 93.31 371 GLU A N 1
ATOM 2975 C CA . GLU A 1 371 ? 1.693 -4.197 -36.692 1.00 93.31 371 GLU A CA 1
ATOM 2976 C C . GLU A 1 371 ? 0.543 -5.139 -36.299 1.00 93.31 371 GLU A C 1
ATOM 2978 O O . GLU A 1 371 ? -0.434 -4.708 -35.679 1.00 93.31 371 GLU A O 1
ATOM 2983 N N . ILE A 1 372 ? 0.666 -6.433 -36.614 1.00 91.56 372 ILE A N 1
ATOM 2984 C CA . ILE A 1 372 ? -0.317 -7.454 -36.228 1.00 91.56 372 ILE A CA 1
ATOM 2985 C C . ILE A 1 372 ? -0.347 -7.632 -34.707 1.00 91.56 372 ILE A C 1
ATOM 2987 O O . ILE A 1 372 ? -1.435 -7.627 -34.131 1.00 91.56 372 ILE A O 1
ATOM 2991 N N . GLU A 1 373 ? 0.812 -7.728 -34.044 1.00 92.88 373 GLU A N 1
ATOM 2992 C CA . GLU A 1 373 ? 0.899 -7.814 -32.581 1.00 92.88 373 GLU A CA 1
ATOM 2993 C C . GLU A 1 373 ? 0.185 -6.629 -31.928 1.00 92.88 373 GLU A C 1
ATOM 2995 O O . GLU A 1 373 ? -0.651 -6.828 -31.051 1.00 92.88 373 GLU A O 1
ATOM 3000 N N . SER A 1 374 ? 0.443 -5.404 -32.397 1.00 90.69 374 SER A N 1
ATOM 3001 C CA . SER A 1 374 ? -0.202 -4.200 -31.867 1.00 90.69 374 SER A CA 1
ATOM 3002 C C . SER A 1 374 ? -1.727 -4.242 -32.021 1.00 90.69 374 SER A C 1
ATOM 3004 O O . SER A 1 374 ? -2.446 -3.962 -31.062 1.00 90.69 374 SER A O 1
ATOM 3006 N N . LYS A 1 375 ? -2.246 -4.652 -33.188 1.00 92.88 375 LYS A N 1
ATOM 3007 C CA . LYS A 1 375 ? -3.698 -4.787 -33.417 1.00 92.88 375 LYS A CA 1
ATOM 3008 C C . LYS A 1 375 ? -4.332 -5.842 -32.511 1.00 92.88 375 LYS A C 1
ATOM 3010 O O . LYS A 1 375 ? -5.413 -5.611 -31.969 1.00 92.88 375 LYS A O 1
ATOM 3015 N N . LEU A 1 376 ? -3.676 -6.990 -32.345 1.00 90.50 376 LEU A N 1
ATOM 3016 C CA . LEU A 1 376 ? -4.148 -8.062 -31.469 1.00 90.50 376 LEU A CA 1
ATOM 3017 C C . LEU A 1 376 ? -4.097 -7.654 -29.996 1.00 90.50 376 LEU A C 1
ATOM 3019 O O . LEU A 1 376 ? -5.033 -7.933 -29.254 1.00 90.50 376 LEU A O 1
ATOM 3023 N N . GLN A 1 377 ? -3.055 -6.932 -29.589 1.00 90.81 377 GLN A N 1
ATOM 3024 C CA . GLN A 1 377 ? -2.912 -6.418 -28.232 1.00 90.81 377 GLN A CA 1
ATOM 3025 C C . GLN A 1 377 ? -4.002 -5.397 -27.893 1.00 90.81 377 GLN A C 1
ATOM 3027 O O . GLN A 1 377 ? -4.566 -5.453 -26.801 1.00 90.81 377 GLN A O 1
ATOM 3032 N N . ILE A 1 378 ? -4.343 -4.501 -28.829 1.00 90.81 378 ILE A N 1
ATOM 3033 C CA . ILE A 1 378 ? -5.464 -3.562 -28.671 1.00 90.81 378 ILE A CA 1
ATOM 3034 C C . ILE A 1 378 ? -6.772 -4.333 -28.478 1.00 90.81 378 ILE A C 1
ATOM 3036 O O . ILE A 1 378 ? -7.471 -4.079 -27.503 1.00 90.81 378 ILE A O 1
ATOM 3040 N N . LYS A 1 379 ? -7.061 -5.328 -29.328 1.00 91.62 379 LYS A N 1
ATOM 3041 C CA . LYS A 1 379 ? -8.261 -6.170 -29.185 1.00 91.62 379 LYS A CA 1
ATOM 3042 C C . LYS A 1 379 ? -8.307 -6.920 -27.853 1.00 91.62 379 LYS A C 1
ATOM 3044 O O . LYS A 1 379 ? -9.356 -6.966 -27.220 1.00 91.62 379 LYS A O 1
ATOM 3049 N N . ALA A 1 380 ? -7.182 -7.485 -27.410 1.00 91.25 380 ALA A N 1
ATOM 3050 C CA . ALA A 1 380 ? -7.080 -8.170 -26.121 1.00 91.25 380 ALA A CA 1
ATOM 3051 C C . ALA A 1 380 ? -7.370 -7.212 -24.954 1.00 91.25 380 ALA A C 1
ATOM 3053 O O . ALA A 1 380 ? -8.097 -7.551 -24.020 1.00 91.25 380 ALA A O 1
ATOM 3054 N N . ASN A 1 381 ? -6.826 -5.994 -25.027 1.00 92.38 381 ASN A N 1
ATOM 3055 C CA . ASN A 1 381 ? -7.061 -4.947 -24.040 1.00 92.38 381 ASN A CA 1
ATOM 3056 C C . ASN A 1 381 ? -8.536 -4.495 -24.040 1.00 92.38 381 ASN A C 1
ATOM 3058 O O . ASN A 1 381 ? -9.121 -4.356 -22.969 1.00 92.38 381 ASN A O 1
ATOM 3062 N N . GLU A 1 382 ? -9.145 -4.291 -25.212 1.00 92.38 382 GLU A N 1
ATOM 3063 C CA . GLU A 1 382 ? -10.559 -3.914 -25.360 1.00 92.38 382 GLU A CA 1
ATOM 3064 C C . GLU A 1 382 ? -11.493 -4.992 -24.799 1.00 92.38 382 GLU A C 1
ATOM 3066 O O . GLU A 1 382 ? -12.326 -4.683 -23.948 1.00 92.38 382 GLU A O 1
ATOM 3071 N N . ALA A 1 383 ? -11.296 -6.259 -25.177 1.00 91.56 383 ALA A N 1
ATOM 3072 C CA . ALA A 1 383 ? -12.085 -7.382 -24.668 1.00 91.56 383 ALA A CA 1
ATOM 3073 C C . ALA A 1 383 ? -11.997 -7.497 -23.135 1.00 91.56 383 ALA A C 1
ATOM 3075 O O . ALA A 1 383 ? -13.005 -7.664 -22.449 1.00 91.56 383 ALA A O 1
ATOM 3076 N N . PHE A 1 384 ? -10.801 -7.325 -22.566 1.00 94.69 384 PHE A N 1
ATOM 3077 C CA . PHE A 1 384 ? -10.614 -7.326 -21.115 1.00 94.69 384 PHE A CA 1
ATOM 3078 C C . PHE A 1 384 ? -11.350 -6.170 -20.419 1.00 94.69 384 PHE A C 1
ATOM 3080 O O . PHE A 1 384 ? -11.958 -6.364 -19.362 1.00 94.69 384 PHE A O 1
ATOM 3087 N N . LEU A 1 385 ? -11.325 -4.966 -21.001 1.00 91.62 385 LEU A N 1
ATOM 3088 C CA . LEU A 1 385 ? -12.056 -3.813 -20.467 1.00 91.62 385 LEU A CA 1
ATOM 3089 C C . LEU A 1 385 ? -13.576 -4.020 -20.539 1.00 91.62 385 LEU A C 1
ATOM 3091 O O . LEU A 1 385 ? -14.278 -3.684 -19.581 1.00 91.62 385 LEU A O 1
ATOM 3095 N N . GLU A 1 386 ? -14.081 -4.621 -21.617 1.00 93.19 386 GLU A N 1
ATOM 3096 C CA . GLU A 1 386 ? -15.492 -5.004 -21.744 1.00 93.19 386 GLU A CA 1
ATOM 3097 C C . GLU A 1 386 ? -15.908 -6.029 -20.677 1.00 93.19 386 GLU A C 1
ATOM 3099 O O . GLU A 1 386 ? -16.982 -5.903 -20.086 1.00 93.19 386 GLU A O 1
ATOM 3104 N N . GLU A 1 387 ? -15.051 -7.000 -20.348 1.00 93.31 387 GLU A N 1
ATOM 3105 C CA . GLU A 1 387 ? -15.336 -7.990 -19.302 1.00 93.31 387 GLU A CA 1
ATOM 3106 C C . GLU A 1 387 ? -15.297 -7.411 -17.875 1.00 93.31 387 GLU A C 1
ATOM 3108 O O . GLU A 1 387 ? -16.020 -7.891 -16.984 1.00 93.31 387 GLU A O 1
ATOM 3113 N N . ILE A 1 388 ? -14.496 -6.362 -17.654 1.00 94.50 388 ILE A N 1
ATOM 3114 C CA . ILE A 1 388 ? -14.408 -5.630 -16.381 1.00 94.50 388 ILE A CA 1
ATOM 3115 C C . ILE A 1 388 ? -15.573 -4.658 -16.184 1.00 94.50 388 ILE A C 1
ATOM 3117 O O . ILE A 1 388 ? -16.033 -4.497 -15.048 1.00 94.50 388 ILE A O 1
ATOM 3121 N N . ALA A 1 389 ? -16.084 -4.030 -17.245 1.00 94.38 389 ALA A N 1
ATOM 3122 C CA . ALA A 1 389 ? -17.120 -3.000 -17.146 1.00 94.38 389 ALA A CA 1
ATOM 3123 C C . ALA A 1 389 ? -18.358 -3.420 -16.309 1.00 94.38 389 ALA A C 1
ATOM 3125 O O . ALA A 1 389 ? -18.789 -2.634 -15.458 1.00 94.38 389 ALA A O 1
ATOM 3126 N N . PRO A 1 390 ? -18.892 -4.658 -16.410 1.00 94.12 390 PRO A N 1
ATOM 3127 C CA . PRO A 1 390 ? -19.972 -5.129 -15.541 1.00 94.12 390 PRO A CA 1
ATOM 3128 C C . PRO A 1 390 ? -19.605 -5.180 -14.052 1.00 94.12 390 PRO A C 1
ATOM 3130 O O . PRO A 1 390 ? -20.473 -4.979 -13.204 1.00 94.12 390 PRO A O 1
ATOM 3133 N N . VAL A 1 391 ? -18.341 -5.456 -13.710 1.00 94.12 391 VAL A N 1
ATOM 3134 C CA . VAL A 1 391 ? -17.860 -5.460 -12.317 1.00 94.12 391 VAL A CA 1
ATOM 3135 C C . VAL A 1 391 ? -17.820 -4.033 -11.775 1.00 94.12 391 VAL A C 1
ATOM 3137 O O . VAL A 1 391 ? -18.272 -3.789 -10.656 1.00 94.12 391 VAL A O 1
ATOM 3140 N N . GLU A 1 392 ? -17.348 -3.073 -12.575 1.00 92.69 392 GLU A N 1
ATOM 3141 C CA . GLU A 1 392 ? -17.386 -1.656 -12.201 1.00 92.69 392 GLU A CA 1
ATOM 3142 C C . GLU A 1 392 ? -18.812 -1.141 -12.022 1.00 92.69 392 GLU A C 1
ATOM 3144 O O . GLU A 1 392 ? -19.107 -0.460 -11.037 1.00 92.69 392 GLU A O 1
ATOM 3149 N N . GLN A 1 393 ? -19.707 -1.467 -12.956 1.00 94.56 393 GLN A N 1
ATOM 3150 C CA . GLN A 1 393 ? -21.108 -1.071 -12.877 1.00 94.56 393 GLN A CA 1
ATOM 3151 C C . GLN A 1 393 ? -21.777 -1.677 -11.638 1.00 94.56 393 GLN A C 1
ATOM 3153 O O . GLN A 1 393 ? -22.400 -0.952 -10.863 1.00 94.56 393 GLN A O 1
ATOM 3158 N N . ALA A 1 394 ? -21.583 -2.975 -11.393 1.00 92.19 394 ALA A N 1
ATOM 3159 C CA . ALA A 1 394 ? -22.140 -3.648 -10.226 1.00 92.19 394 ALA A CA 1
ATOM 3160 C C . ALA A 1 394 ? -21.599 -3.086 -8.899 1.00 92.19 394 ALA A C 1
ATOM 3162 O O . ALA A 1 394 ? -22.337 -3.064 -7.912 1.00 92.19 394 ALA A O 1
ATOM 3163 N N . LEU A 1 395 ? -20.353 -2.595 -8.871 1.00 92.00 395 LEU A N 1
ATOM 3164 C CA . LEU A 1 395 ? -19.798 -1.873 -7.725 1.00 92.00 395 LEU A CA 1
ATOM 3165 C C . LEU A 1 395 ? -20.448 -0.490 -7.539 1.00 92.00 395 LEU A C 1
ATOM 3167 O O . LEU A 1 395 ? -20.703 -0.103 -6.403 1.00 92.00 395 LEU A O 1
ATOM 3171 N N . ARG A 1 396 ? -20.742 0.250 -8.618 1.00 91.06 396 ARG A N 1
ATOM 3172 C CA . ARG A 1 396 ? -21.442 1.554 -8.540 1.00 91.06 396 ARG A CA 1
ATOM 3173 C C . ARG A 1 396 ? -22.894 1.411 -8.085 1.00 91.06 396 ARG A C 1
ATOM 3175 O O . ARG A 1 396 ? -23.393 2.264 -7.361 1.00 91.06 396 ARG A O 1
ATOM 3182 N N . GLU A 1 397 ? -23.558 0.335 -8.496 1.00 92.69 397 GLU A N 1
ATOM 3183 C CA . GLU A 1 397 ? -24.924 -0.005 -8.079 1.00 92.69 397 GLU A CA 1
ATOM 3184 C C . GLU A 1 397 ? -24.996 -0.551 -6.646 1.00 92.69 397 GLU A C 1
ATOM 3186 O O . GLU A 1 397 ? -26.081 -0.646 -6.066 1.00 92.69 397 GLU A O 1
ATOM 3191 N N . LEU A 1 398 ? -23.858 -0.936 -6.061 1.00 91.81 398 LEU A N 1
ATOM 3192 C CA . LEU A 1 398 ? -23.804 -1.444 -4.701 1.00 91.81 398 LEU A CA 1
ATOM 3193 C C . LEU A 1 398 ? -24.107 -0.300 -3.724 1.00 91.81 398 LEU A C 1
ATOM 3195 O O . LEU A 1 398 ? -23.242 0.510 -3.407 1.00 91.81 398 LEU A O 1
ATOM 3199 N N . ASN A 1 399 ? -25.343 -0.235 -3.229 1.00 86.94 399 ASN A N 1
ATOM 3200 C CA . ASN A 1 399 ? -25.726 0.736 -2.213 1.00 86.94 399 ASN A CA 1
ATOM 3201 C C . ASN A 1 399 ? -25.151 0.319 -0.843 1.00 86.94 399 ASN A C 1
ATOM 3203 O O . ASN A 1 399 ? -25.664 -0.627 -0.236 1.00 86.94 399 ASN A O 1
ATOM 3207 N N . PRO A 1 400 ? -24.146 1.030 -0.295 1.00 78.44 400 PRO A N 1
ATOM 3208 C CA . PRO A 1 400 ? -23.518 0.656 0.972 1.00 78.44 400 PRO A CA 1
ATOM 3209 C C . PRO A 1 400 ? -24.457 0.804 2.182 1.00 78.44 400 PRO A C 1
ATOM 3211 O O . PRO A 1 400 ? -24.125 0.353 3.281 1.00 78.44 400 PRO A O 1
ATOM 3214 N N . ALA A 1 401 ? -25.621 1.446 2.024 1.00 79.38 401 ALA A N 1
ATOM 3215 C CA . ALA A 1 401 ? -26.627 1.548 3.079 1.00 79.38 401 ALA A CA 1
ATOM 3216 C C . ALA A 1 401 ? -27.347 0.215 3.345 1.00 79.38 401 ALA A C 1
ATOM 3218 O O . ALA A 1 401 ? -27.798 -0.016 4.466 1.00 79.38 401 ALA A O 1
ATOM 3219 N N . ILE A 1 402 ? -27.433 -0.671 2.349 1.00 82.69 402 ILE A N 1
ATOM 3220 C CA . ILE A 1 402 ? -28.136 -1.953 2.458 1.00 82.69 402 ILE A CA 1
ATOM 3221 C C . ILE A 1 402 ? -27.108 -3.038 2.795 1.00 82.69 402 ILE A C 1
ATOM 3223 O O . ILE A 1 402 ? -26.616 -3.748 1.923 1.00 82.69 402 ILE A O 1
ATOM 3227 N N .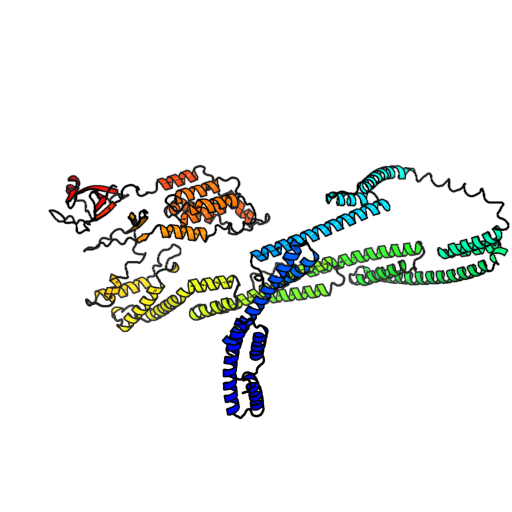 ALA A 1 403 ? -26.741 -3.138 4.074 1.00 87.75 403 ALA A N 1
ATOM 3228 C CA . ALA A 1 403 ? -25.802 -4.150 4.557 1.00 87.75 403 ALA A CA 1
ATOM 3229 C C . ALA A 1 403 ? -26.529 -5.459 4.910 1.00 87.75 403 ALA A C 1
ATOM 3231 O O . ALA A 1 403 ? -27.048 -5.607 6.019 1.00 87.75 403 ALA A O 1
ATOM 3232 N N . ASN A 1 404 ? -26.562 -6.400 3.962 1.00 92.88 404 ASN A N 1
ATOM 3233 C CA . ASN A 1 404 ? -27.110 -7.750 4.122 1.00 92.88 404 ASN A CA 1
ATOM 3234 C C . ASN A 1 404 ? -26.192 -8.820 3.490 1.00 92.88 404 ASN A C 1
ATOM 3236 O O . ASN A 1 404 ? -25.261 -8.492 2.750 1.00 92.88 404 ASN A O 1
ATOM 3240 N N . GLU A 1 405 ? -26.445 -10.097 3.801 1.00 91.69 405 GLU A N 1
ATOM 3241 C CA . GLU A 1 405 ? -25.645 -11.233 3.301 1.00 91.69 405 GLU A CA 1
ATOM 3242 C C . GLU A 1 405 ? -25.673 -11.340 1.767 1.00 91.69 405 GLU A C 1
ATOM 3244 O O . GLU A 1 405 ? -24.633 -11.568 1.153 1.00 91.69 405 GLU A O 1
ATOM 3249 N N . ASP A 1 406 ? -26.811 -11.057 1.123 1.00 92.88 406 ASP A N 1
ATOM 3250 C CA . ASP A 1 406 ? -26.935 -11.115 -0.342 1.00 92.88 406 ASP A CA 1
ATOM 3251 C C . ASP A 1 406 ? -25.965 -10.159 -1.051 1.00 92.88 406 ASP A C 1
ATOM 3253 O O . ASP A 1 406 ? -25.327 -10.507 -2.051 1.00 92.88 406 ASP A O 1
ATOM 3257 N N . ALA A 1 407 ? -25.829 -8.939 -0.528 1.00 91.44 407 ALA A N 1
ATOM 3258 C CA . ALA A 1 407 ? -24.910 -7.953 -1.067 1.00 91.44 407 ALA A CA 1
ATOM 3259 C C . ALA A 1 407 ? -23.444 -8.327 -0.789 1.00 91.44 407 ALA A C 1
ATOM 3261 O O . ALA A 1 407 ? -22.596 -8.129 -1.662 1.00 91.44 407 ALA A O 1
ATOM 3262 N N . LEU A 1 408 ? -23.138 -8.930 0.367 1.00 93.31 408 LEU A N 1
ATOM 3263 C CA . LEU A 1 408 ? -21.806 -9.472 0.651 1.00 93.31 408 LEU A CA 1
ATOM 3264 C C . LEU A 1 408 ? -21.439 -10.603 -0.326 1.00 93.31 408 LEU A C 1
ATOM 3266 O O . LEU A 1 408 ? -20.335 -10.612 -0.876 1.00 93.31 408 LEU A O 1
ATOM 3270 N N . ASP A 1 409 ? -22.373 -11.506 -0.616 1.00 93.62 409 ASP A N 1
ATOM 3271 C CA . ASP A 1 409 ? -22.184 -12.576 -1.596 1.00 93.62 409 ASP A CA 1
ATOM 3272 C C . ASP A 1 409 ? -22.068 -12.053 -3.030 1.00 93.62 409 ASP A C 1
ATOM 3274 O O . ASP A 1 409 ? -21.329 -12.621 -3.842 1.00 93.62 409 ASP A O 1
ATOM 3278 N N . LYS A 1 410 ? -22.743 -10.945 -3.362 1.00 94.38 410 LYS A N 1
ATOM 3279 C CA . LYS A 1 410 ? -22.536 -10.241 -4.637 1.00 94.38 410 LYS A CA 1
ATOM 3280 C C . LYS A 1 410 ? -21.099 -9.713 -4.738 1.00 94.38 410 LYS A C 1
ATOM 3282 O O . LYS A 1 410 ? -20.454 -9.934 -5.760 1.00 94.38 410 LYS A O 1
ATOM 3287 N N . ILE A 1 411 ? -20.559 -9.100 -3.677 1.00 93.38 411 ILE A N 1
ATOM 3288 C CA . ILE A 1 411 ? -19.162 -8.623 -3.643 1.00 93.38 411 ILE A CA 1
ATOM 3289 C C . ILE A 1 411 ? -18.166 -9.782 -3.763 1.00 93.38 411 ILE A C 1
ATOM 3291 O O . ILE A 1 411 ? -17.216 -9.691 -4.540 1.00 93.38 411 ILE A O 1
ATOM 3295 N N . ARG A 1 412 ? -18.387 -10.897 -3.054 1.00 95.94 412 ARG A N 1
ATOM 3296 C CA . ARG A 1 412 ? -17.530 -12.093 -3.156 1.00 95.94 412 ARG A CA 1
ATOM 3297 C C . ARG A 1 412 ? -17.491 -12.647 -4.580 1.00 95.94 412 ARG A C 1
ATOM 3299 O O . ARG A 1 412 ? -16.408 -12.932 -5.084 1.00 95.94 412 ARG A O 1
ATOM 3306 N N . ARG A 1 413 ? -18.648 -12.744 -5.244 1.00 95.56 413 ARG A N 1
ATOM 3307 C CA . ARG A 1 413 ? -18.739 -13.173 -6.650 1.00 95.56 413 ARG A CA 1
ATOM 3308 C C . ARG A 1 413 ? -18.018 -12.209 -7.595 1.00 95.56 413 ARG A C 1
ATOM 3310 O O . ARG A 1 413 ? -17.333 -12.665 -8.504 1.00 95.56 413 ARG A O 1
ATOM 3317 N N . MET A 1 414 ? -18.111 -10.898 -7.358 1.00 95.62 414 MET A N 1
ATOM 3318 C CA . MET A 1 414 ? -17.360 -9.893 -8.123 1.00 95.62 414 MET A CA 1
ATOM 3319 C C . MET A 1 414 ? -15.845 -10.043 -7.949 1.00 95.62 414 MET A C 1
ATOM 3321 O O . MET A 1 414 ? -15.128 -10.025 -8.944 1.00 95.62 414 MET A O 1
ATOM 3325 N N . LEU A 1 415 ? -15.360 -10.247 -6.719 1.00 95.38 415 LEU A N 1
ATOM 3326 C CA . LEU A 1 415 ? -13.938 -10.490 -6.447 1.00 95.38 415 LEU A CA 1
ATOM 3327 C C . LEU A 1 415 ? -13.440 -11.774 -7.118 1.00 95.38 415 LEU A C 1
ATOM 3329 O O . LEU A 1 415 ? -12.406 -11.753 -7.774 1.00 95.38 415 LEU A O 1
ATOM 3333 N N . GLN A 1 416 ? -14.200 -12.869 -7.022 1.00 95.69 416 GLN A N 1
ATOM 3334 C CA . GLN A 1 416 ? -13.864 -14.128 -7.694 1.00 95.69 416 GLN A CA 1
ATOM 3335 C C . GLN A 1 416 ? -13.815 -13.973 -9.216 1.00 95.69 416 GLN A C 1
ATOM 3337 O O . GLN A 1 416 ? -12.882 -14.474 -9.845 1.00 95.69 416 GLN A O 1
ATOM 3342 N N . LYS A 1 417 ? -14.791 -13.263 -9.803 1.00 95.12 417 LYS A N 1
ATOM 3343 C CA . LYS A 1 417 ? -14.802 -12.960 -11.238 1.00 95.12 417 LYS A CA 1
ATOM 3344 C C . LYS A 1 417 ? -13.578 -12.125 -11.615 1.00 95.12 417 LYS A C 1
ATOM 3346 O O . LYS A 1 417 ? -12.878 -12.494 -12.546 1.00 95.12 417 LYS A O 1
ATOM 3351 N N . LEU A 1 418 ? -13.277 -11.061 -10.871 1.00 95.00 418 LEU A N 1
ATOM 3352 C CA . LEU A 1 418 ? -12.127 -10.196 -11.138 1.00 95.00 418 LEU A CA 1
ATOM 3353 C C . LEU A 1 418 ? -10.790 -10.944 -11.015 1.00 95.00 418 LEU A C 1
ATOM 3355 O O . LEU A 1 418 ? -9.917 -10.769 -11.856 1.00 95.00 418 LEU A O 1
ATOM 3359 N N . ASP A 1 419 ? -10.638 -11.820 -10.021 1.00 94.50 419 ASP A N 1
ATOM 3360 C CA . ASP A 1 419 ? -9.446 -12.662 -9.877 1.00 94.50 419 ASP A CA 1
ATOM 3361 C C . ASP A 1 419 ? -9.314 -13.683 -11.018 1.00 94.50 419 ASP A C 1
ATOM 3363 O O . ASP A 1 419 ? -8.202 -13.984 -11.448 1.00 94.50 419 ASP A O 1
ATOM 3367 N N . ALA A 1 420 ? -10.428 -14.228 -11.520 1.00 93.25 420 ALA A N 1
ATOM 3368 C CA . ALA A 1 420 ? -10.416 -15.095 -12.697 1.00 93.25 420 ALA A CA 1
ATOM 3369 C C . ALA A 1 420 ? -10.004 -14.323 -13.960 1.00 93.25 420 ALA A C 1
ATOM 3371 O O . ALA A 1 420 ? -9.136 -14.795 -14.689 1.00 93.25 420 ALA A O 1
ATOM 3372 N N . LEU A 1 421 ? -10.544 -13.116 -14.158 1.00 93.31 421 LEU A N 1
ATOM 3373 C CA . LEU A 1 421 ? -10.157 -12.223 -15.255 1.00 93.31 421 LEU A CA 1
ATOM 3374 C C . LEU A 1 421 ? -8.665 -11.885 -15.198 1.00 93.31 421 LEU A C 1
ATOM 3376 O O . LEU A 1 421 ? -7.960 -12.033 -16.187 1.00 93.31 421 LEU A O 1
ATOM 3380 N N . LEU A 1 422 ? -8.153 -11.503 -14.025 1.00 92.06 422 LEU A N 1
ATOM 3381 C CA . LEU A 1 422 ? -6.740 -11.167 -13.840 1.00 92.06 422 LEU A CA 1
ATOM 3382 C C . LEU A 1 422 ? -5.796 -12.352 -14.086 1.00 92.06 422 LEU A C 1
ATOM 3384 O O . LEU A 1 422 ? -4.696 -12.142 -14.593 1.00 92.06 422 LEU A O 1
ATOM 3388 N N . ARG A 1 423 ? -6.209 -13.580 -13.742 1.00 91.56 423 ARG A N 1
ATOM 3389 C CA . ARG A 1 423 ? -5.432 -14.800 -14.025 1.00 91.56 423 ARG A CA 1
ATOM 3390 C C . ARG A 1 423 ? -5.427 -15.163 -15.506 1.00 91.56 423 ARG A C 1
ATOM 3392 O O . ARG A 1 423 ? -4.389 -15.570 -16.008 1.00 91.56 423 ARG A O 1
ATOM 3399 N N . ASN A 1 424 ? -6.561 -15.006 -16.186 1.00 88.25 424 ASN A N 1
ATOM 3400 C CA . ASN A 1 424 ? -6.702 -15.374 -17.597 1.00 88.25 424 ASN A CA 1
ATOM 3401 C C . ASN A 1 424 ? -6.155 -14.303 -18.549 1.00 88.25 424 ASN A C 1
ATOM 3403 O O . ASN A 1 424 ? -5.894 -14.581 -19.712 1.00 88.25 424 ASN A O 1
ATOM 3407 N N . ALA A 1 425 ? -5.941 -13.082 -18.063 1.00 89.38 425 ALA A N 1
ATOM 3408 C CA . ALA A 1 425 ? -5.472 -11.959 -18.857 1.00 89.38 425 ALA A CA 1
ATOM 3409 C C . ALA A 1 425 ? -3.973 -12.022 -19.202 1.00 89.38 425 ALA A C 1
ATOM 3411 O O . ALA A 1 425 ? -3.369 -10.972 -19.364 1.00 89.38 425 ALA A O 1
ATOM 3412 N N . GLU A 1 426 ? -3.320 -13.185 -19.303 1.00 89.00 426 GLU A N 1
ATOM 3413 C CA . GLU A 1 426 ? -1.862 -13.289 -19.524 1.00 89.00 426 GLU A CA 1
ATOM 3414 C C . GLU A 1 426 ? -1.388 -12.418 -20.704 1.00 89.00 426 GLU A C 1
ATOM 3416 O O . GLU A 1 426 ? -0.423 -11.664 -20.567 1.00 89.00 426 GLU A O 1
ATOM 3421 N N . GLN A 1 427 ? -2.192 -12.375 -21.766 1.00 88.06 427 GLN A N 1
ATOM 3422 C CA . GLN A 1 427 ? -1.976 -11.612 -22.994 1.00 88.06 427 GLN A CA 1
ATOM 3423 C C . GLN A 1 427 ? -2.280 -10.101 -22.906 1.00 88.06 427 GLN A C 1
ATOM 3425 O O . GLN A 1 427 ? -1.934 -9.364 -23.822 1.00 88.06 427 GLN A O 1
ATOM 3430 N N . VAL A 1 428 ? -2.882 -9.602 -21.822 1.00 90.19 428 VAL A N 1
ATOM 3431 C CA . VAL A 1 428 ? -3.205 -8.173 -21.632 1.00 90.19 428 VAL A CA 1
ATOM 3432 C C . VAL A 1 428 ? -1.985 -7.399 -21.126 1.00 90.19 428 VAL A C 1
ATOM 3434 O O . VAL A 1 428 ? -1.236 -7.865 -20.256 1.00 90.19 428 VAL A O 1
ATOM 3437 N N . GLU A 1 429 ? -1.810 -6.184 -21.637 1.00 90.38 429 GLU A N 1
ATOM 3438 C CA . GLU A 1 429 ? -0.728 -5.281 -21.257 1.00 90.38 429 GLU A CA 1
ATOM 3439 C C . GLU A 1 429 ? -0.738 -4.929 -19.759 1.00 90.38 429 GLU A C 1
ATOM 3441 O O . GLU A 1 429 ? -1.783 -4.716 -19.136 1.00 90.38 429 GLU A O 1
ATOM 3446 N N . ALA A 1 430 ? 0.456 -4.821 -19.166 1.00 89.62 430 ALA A N 1
ATOM 3447 C CA . ALA A 1 430 ? 0.609 -4.545 -17.737 1.00 89.62 430 ALA A CA 1
ATOM 3448 C C . ALA A 1 430 ? -0.099 -3.252 -17.270 1.00 89.62 430 ALA A C 1
ATOM 3450 O O . ALA A 1 430 ? -0.764 -3.315 -16.235 1.00 89.62 430 ALA A O 1
ATOM 3451 N N . PRO A 1 431 ? -0.052 -2.114 -17.997 1.00 85.25 431 PRO A N 1
ATOM 3452 C CA . PRO A 1 431 ? -0.810 -0.915 -17.627 1.00 85.25 431 PRO A CA 1
ATOM 3453 C C . PRO A 1 431 ? -2.329 -1.134 -17.549 1.00 85.25 431 PRO A C 1
ATOM 3455 O O . PRO A 1 431 ? -2.981 -0.623 -16.639 1.00 85.25 431 PRO A O 1
ATOM 3458 N N . VAL A 1 432 ? -2.899 -1.936 -18.455 1.00 86.38 432 VAL A N 1
ATOM 3459 C CA . VAL A 1 432 ? -4.342 -2.231 -18.473 1.00 86.38 432 VAL A CA 1
ATOM 3460 C C . VAL A 1 432 ? -4.715 -3.145 -17.300 1.00 86.38 432 VAL A C 1
ATOM 3462 O O . VAL A 1 432 ? -5.676 -2.866 -16.581 1.00 86.38 432 VAL A O 1
ATOM 3465 N N . LYS A 1 433 ? -3.892 -4.164 -17.004 1.00 87.88 433 LYS A N 1
ATOM 3466 C CA . LYS A 1 433 ? -4.027 -4.992 -15.787 1.00 87.88 433 LYS A CA 1
ATOM 3467 C C . LYS A 1 433 ? -3.939 -4.163 -14.507 1.00 87.88 433 LYS A C 1
ATOM 3469 O O . LYS A 1 433 ? -4.700 -4.389 -13.567 1.00 87.88 433 LYS A O 1
ATOM 3474 N N . GLN A 1 434 ? -3.023 -3.196 -14.461 1.00 85.44 434 GLN A N 1
ATOM 3475 C CA . GLN A 1 434 ? -2.864 -2.303 -13.312 1.00 85.44 434 GLN A CA 1
ATOM 3476 C C . GLN A 1 434 ? -4.123 -1.462 -13.063 1.00 85.44 434 GLN A C 1
ATOM 3478 O O . GLN A 1 434 ? -4.443 -1.208 -11.903 1.00 85.44 434 GLN A O 1
ATOM 3483 N N . GLY A 1 435 ? -4.892 -1.119 -14.104 1.00 83.38 435 GLY A N 1
ATOM 3484 C CA . GLY A 1 435 ? -6.190 -0.446 -13.976 1.00 83.38 435 GLY A CA 1
ATOM 3485 C C . GLY A 1 435 ? -7.233 -1.232 -13.165 1.00 83.38 435 GLY A C 1
ATOM 3486 O O . GLY A 1 435 ? -8.048 -0.634 -12.462 1.00 83.38 435 GLY A O 1
ATOM 3487 N N . ALA A 1 436 ? -7.162 -2.567 -13.168 1.00 89.94 436 ALA A N 1
ATOM 3488 C CA . ALA A 1 436 ? -8.048 -3.437 -12.389 1.00 89.94 436 ALA A CA 1
ATOM 3489 C C . ALA A 1 436 ? -7.650 -3.550 -10.901 1.00 89.94 436 ALA A C 1
ATOM 3491 O O . ALA A 1 436 ? -8.478 -3.898 -10.054 1.00 89.94 436 ALA A O 1
ATOM 3492 N N . GLY A 1 437 ? -6.400 -3.221 -10.552 1.00 88.88 437 GLY A N 1
ATOM 3493 C CA . GLY A 1 437 ? -5.898 -3.248 -9.173 1.00 88.88 437 GLY A CA 1
ATOM 3494 C C . GLY A 1 437 ? -6.700 -2.349 -8.218 1.00 88.88 437 GLY A C 1
ATOM 3495 O O . GLY A 1 437 ? -7.211 -2.840 -7.209 1.00 88.88 437 GLY A O 1
ATOM 3496 N N . PRO A 1 438 ? -6.901 -1.055 -8.537 1.00 91.69 438 PRO A N 1
ATOM 3497 C CA . PRO A 1 438 ? -7.764 -0.166 -7.763 1.00 91.69 438 PRO A CA 1
ATOM 3498 C C . PRO A 1 438 ? -9.198 -0.684 -7.600 1.00 91.69 438 PRO A C 1
ATOM 3500 O O . PRO A 1 438 ? -9.806 -0.468 -6.552 1.00 91.69 438 PRO A O 1
ATOM 3503 N N . LEU A 1 439 ? -9.745 -1.374 -8.608 1.00 91.50 439 LEU A N 1
ATOM 3504 C CA . LEU A 1 439 ? -11.083 -1.961 -8.533 1.00 91.50 439 LEU A CA 1
ATOM 3505 C C . LEU A 1 439 ? -11.134 -3.111 -7.518 1.00 91.50 439 LEU A C 1
ATOM 3507 O O . LEU A 1 439 ? -12.052 -3.156 -6.698 1.00 91.50 439 LEU A O 1
ATOM 3511 N N . LYS A 1 440 ? -10.121 -3.986 -7.516 1.00 94.94 440 LYS A N 1
ATOM 3512 C CA . LYS A 1 440 ? -9.980 -5.057 -6.520 1.00 94.94 440 LYS A CA 1
ATOM 3513 C C . LYS A 1 440 ? -9.894 -4.496 -5.103 1.00 94.94 440 LYS A C 1
ATOM 3515 O O . LYS A 1 440 ? -10.661 -4.915 -4.241 1.00 94.94 440 LYS A O 1
ATOM 3520 N N . VAL A 1 441 ? -9.042 -3.493 -4.889 1.00 91.75 441 VAL A N 1
ATOM 3521 C CA . VAL A 1 441 ? -8.898 -2.830 -3.582 1.00 91.75 441 VAL A CA 1
ATOM 3522 C C . VAL A 1 441 ? -10.227 -2.220 -3.127 1.00 91.75 441 VAL A C 1
ATOM 3524 O O . VAL A 1 441 ? -10.621 -2.398 -1.977 1.00 91.75 441 VAL A O 1
ATOM 3527 N N . LYS A 1 442 ? -10.967 -1.551 -4.022 1.00 92.25 442 LYS A N 1
ATOM 3528 C CA . LYS A 1 442 ? -12.297 -1.004 -3.700 1.00 92.25 442 LYS A CA 1
ATOM 3529 C C . LYS A 1 442 ? -13.304 -2.094 -3.333 1.00 92.25 442 LYS A C 1
ATOM 3531 O O . LYS A 1 442 ? -14.080 -1.904 -2.401 1.00 92.25 442 LYS A O 1
ATOM 3536 N N . LEU A 1 443 ? -13.302 -3.227 -4.036 1.00 93.88 443 LEU A N 1
ATOM 3537 C CA . LEU A 1 443 ? -14.172 -4.365 -3.728 1.00 93.88 443 LEU A CA 1
ATOM 3538 C C . LEU A 1 443 ? -13.816 -5.024 -2.388 1.00 93.88 443 LEU A C 1
ATOM 3540 O O . LEU A 1 443 ? -14.718 -5.377 -1.634 1.00 93.88 443 LEU A O 1
ATOM 3544 N N . GLU A 1 444 ? -12.530 -5.161 -2.062 1.00 93.94 444 GLU A N 1
ATOM 3545 C CA . GLU A 1 444 ? -12.068 -5.666 -0.762 1.00 93.94 444 GLU A CA 1
ATOM 3546 C C . GLU A 1 444 ? -12.464 -4.717 0.375 1.00 93.94 444 GLU A C 1
ATOM 3548 O O . GLU A 1 444 ? -13.062 -5.148 1.359 1.00 93.94 444 GLU A O 1
ATOM 3553 N N . GLN A 1 445 ? -12.249 -3.411 0.200 1.00 91.19 445 GLN A N 1
ATOM 3554 C CA . GLN A 1 445 ? -12.696 -2.393 1.155 1.00 91.19 445 GLN A CA 1
ATOM 3555 C C . GLN A 1 445 ? -14.219 -2.402 1.335 1.00 91.19 445 GLN A C 1
ATOM 3557 O O . GLN A 1 445 ? -14.708 -2.282 2.463 1.00 91.19 445 GLN A O 1
ATOM 3562 N N . ALA A 1 446 ? -14.977 -2.565 0.245 1.00 89.88 446 ALA A N 1
ATOM 3563 C CA . ALA A 1 446 ? -16.430 -2.686 0.292 1.00 89.88 446 ALA A CA 1
ATOM 3564 C C . ALA A 1 446 ? -16.857 -3.956 1.040 1.00 89.88 446 ALA A C 1
ATOM 3566 O O . ALA A 1 446 ? -17.721 -3.873 1.910 1.00 89.88 446 ALA A O 1
ATOM 3567 N N . ARG A 1 447 ? -16.223 -5.105 0.767 1.00 95.25 447 ARG A N 1
ATOM 3568 C CA . ARG A 1 447 ? -16.459 -6.379 1.467 1.00 95.25 447 ARG A CA 1
ATOM 3569 C C . ARG A 1 447 ? -16.242 -6.229 2.967 1.00 95.25 447 ARG A C 1
ATOM 3571 O O . ARG A 1 447 ? -17.121 -6.585 3.746 1.00 95.25 447 ARG A O 1
ATOM 3578 N N . ASP A 1 448 ? -15.093 -5.696 3.364 1.00 90.19 448 ASP A N 1
ATOM 3579 C CA . ASP A 1 448 ? -14.702 -5.601 4.770 1.00 90.19 448 ASP A CA 1
ATOM 3580 C C . ASP A 1 448 ? -15.607 -4.609 5.517 1.00 90.19 448 ASP A C 1
ATOM 3582 O O . ASP A 1 448 ? -16.102 -4.904 6.607 1.00 90.19 448 ASP A O 1
ATOM 3586 N N . SER A 1 449 ? -15.943 -3.485 4.875 1.00 87.12 449 SER A N 1
ATOM 3587 C CA . SER A 1 449 ? -16.938 -2.538 5.394 1.00 87.12 449 SER A CA 1
ATOM 3588 C C . SER A 1 449 ? -18.323 -3.177 5.542 1.00 87.12 449 SER A C 1
ATOM 3590 O O . SER A 1 449 ? -19.031 -2.896 6.510 1.00 87.12 449 SER A O 1
ATOM 3592 N N . MET A 1 450 ? -18.722 -4.041 4.603 1.00 90.56 450 MET A N 1
ATOM 3593 C CA . MET A 1 450 ? -20.005 -4.744 4.642 1.00 90.56 450 MET A CA 1
ATOM 3594 C C . MET A 1 450 ? -20.051 -5.777 5.769 1.00 90.56 450 MET A C 1
ATOM 3596 O O . MET A 1 450 ? -21.046 -5.840 6.484 1.00 90.56 450 MET A O 1
ATOM 3600 N N . ILE A 1 451 ? -18.971 -6.538 5.972 1.00 90.00 451 ILE A N 1
ATOM 3601 C CA . ILE A 1 451 ? -18.836 -7.499 7.078 1.00 90.00 451 ILE A CA 1
ATOM 3602 C C . ILE A 1 451 ? -18.983 -6.781 8.421 1.00 90.00 451 ILE A C 1
ATOM 3604 O O . ILE A 1 451 ? -19.770 -7.211 9.266 1.00 90.00 451 ILE A O 1
ATOM 3608 N N . GLU A 1 452 ? -18.283 -5.659 8.602 1.00 87.38 452 GLU A N 1
ATOM 3609 C CA . GLU A 1 452 ? -18.384 -4.872 9.832 1.00 87.38 452 GLU A CA 1
ATOM 3610 C C . GLU A 1 452 ? -19.799 -4.315 10.041 1.00 87.38 452 GLU A C 1
ATOM 3612 O O . GLU A 1 452 ? -20.312 -4.359 11.159 1.00 87.38 452 GLU A O 1
ATOM 3617 N N . ARG A 1 453 ? -20.477 -3.860 8.977 1.00 86.50 453 ARG A N 1
ATOM 3618 C CA . ARG A 1 453 ? -21.871 -3.389 9.060 1.00 86.50 453 ARG A CA 1
ATOM 3619 C C . ARG A 1 453 ? -22.863 -4.507 9.364 1.00 86.50 453 ARG A C 1
ATOM 3621 O O . ARG A 1 453 ? -23.741 -4.302 10.191 1.00 86.50 453 ARG A O 1
ATOM 3628 N N . ILE A 1 454 ? -22.741 -5.678 8.739 1.00 88.75 454 ILE A N 1
ATOM 3629 C CA . ILE A 1 454 ? -23.603 -6.840 9.017 1.00 88.75 454 ILE A CA 1
ATOM 3630 C C . ILE A 1 454 ? -23.417 -7.285 10.468 1.00 88.75 454 ILE A C 1
ATOM 3632 O O . ILE A 1 454 ? -24.399 -7.521 11.175 1.00 88.75 454 ILE A O 1
ATOM 3636 N N . LYS A 1 455 ? -22.167 -7.341 10.940 1.00 88.38 455 LYS A N 1
ATOM 3637 C CA . LYS A 1 455 ? -21.850 -7.648 12.335 1.00 88.38 455 LYS A CA 1
ATOM 3638 C C . LYS A 1 455 ? -22.463 -6.618 13.282 1.00 88.38 455 LYS A C 1
ATOM 3640 O O . LYS A 1 455 ? -23.154 -7.012 14.218 1.00 88.38 455 LYS A O 1
ATOM 3645 N N . ALA A 1 456 ? -22.286 -5.325 13.005 1.00 84.69 456 ALA A N 1
ATOM 3646 C CA . ALA A 1 456 ? -22.895 -4.255 13.788 1.00 84.69 456 ALA A CA 1
ATOM 3647 C C . ALA A 1 456 ? -24.428 -4.359 13.786 1.00 84.69 456 ALA A C 1
ATOM 3649 O O . ALA A 1 456 ? -25.030 -4.349 14.851 1.00 84.69 456 ALA A O 1
ATOM 3650 N N . ASN A 1 457 ? -25.069 -4.554 12.629 1.00 87.25 457 ASN A N 1
ATOM 3651 C CA . ASN A 1 457 ? -26.521 -4.722 12.511 1.00 87.25 457 ASN A CA 1
ATOM 3652 C C . ASN A 1 457 ? -27.032 -5.929 13.306 1.00 87.25 457 ASN A C 1
ATOM 3654 O O . ASN A 1 457 ? -28.077 -5.841 13.947 1.00 87.25 457 ASN A O 1
ATOM 3658 N N . ARG A 1 458 ? -26.298 -7.048 13.305 1.00 88.88 458 ARG A N 1
ATOM 3659 C CA . ARG A 1 458 ? -26.633 -8.228 14.112 1.00 88.88 458 ARG A CA 1
ATOM 3660 C C . ARG A 1 458 ? -26.524 -7.929 15.604 1.00 88.88 458 ARG A C 1
ATOM 3662 O O . ARG A 1 458 ? -27.427 -8.275 16.359 1.00 88.88 458 ARG A O 1
ATOM 3669 N N . GLU A 1 459 ? -25.453 -7.262 16.025 1.00 87.75 459 GLU A N 1
ATOM 3670 C CA . GLU A 1 459 ? -25.265 -6.847 17.417 1.00 87.75 459 GLU A CA 1
ATOM 3671 C C . GLU A 1 459 ? -26.339 -5.835 17.860 1.00 87.75 459 GLU A C 1
ATOM 3673 O O . GLU A 1 459 ? -26.910 -5.986 18.940 1.00 87.75 459 GLU A O 1
ATOM 3678 N N . PHE A 1 460 ? -26.691 -4.866 17.010 1.00 86.88 460 PHE A N 1
ATOM 3679 C CA . PHE A 1 460 ? -27.807 -3.946 17.237 1.00 86.88 460 PHE A CA 1
ATOM 3680 C C . PHE A 1 460 ? -29.146 -4.675 17.295 1.00 86.88 460 PHE A C 1
ATOM 3682 O O . PHE A 1 460 ? -29.962 -4.350 18.149 1.00 86.88 460 PHE A O 1
ATOM 3689 N N . GLY A 1 461 ? -29.370 -5.687 16.456 1.00 87.94 461 GLY A N 1
ATOM 3690 C CA . GLY A 1 461 ? -30.559 -6.535 16.522 1.00 87.94 461 GLY A CA 1
ATOM 3691 C C . GLY A 1 461 ? -30.708 -7.224 17.881 1.00 87.94 461 GLY A C 1
ATOM 3692 O O . GLY A 1 461 ? -31.803 -7.245 18.439 1.00 87.94 461 GLY A O 1
ATOM 3693 N N . GLU A 1 462 ? -29.611 -7.722 18.459 1.00 87.44 462 GLU A N 1
ATOM 3694 C CA . GLU A 1 462 ? -29.618 -8.283 19.818 1.00 87.44 462 GLU A CA 1
ATOM 3695 C C . GLU A 1 462 ? -29.904 -7.220 20.888 1.00 87.44 462 GLU A C 1
ATOM 3697 O O . GLU A 1 462 ? -30.664 -7.484 21.817 1.00 87.44 462 GLU A O 1
ATOM 3702 N N . ILE A 1 463 ? -29.380 -5.997 20.741 1.00 90.31 463 ILE A N 1
ATOM 3703 C CA . ILE A 1 463 ? -29.731 -4.878 21.631 1.00 90.31 463 ILE A CA 1
ATOM 3704 C C . ILE A 1 463 ? -31.226 -4.539 21.503 1.00 90.31 463 ILE A C 1
ATOM 3706 O O . ILE A 1 463 ? -31.917 -4.420 22.514 1.00 90.31 463 ILE A O 1
ATOM 3710 N N . VAL A 1 464 ? -31.768 -4.445 20.288 1.00 88.88 464 VAL A N 1
ATOM 3711 C CA . VAL A 1 464 ? -33.185 -4.116 20.051 1.00 88.88 464 VAL A CA 1
ATOM 3712 C C . VAL A 1 464 ? -34.116 -5.152 20.688 1.00 88.88 464 VAL A C 1
ATOM 3714 O O . VAL A 1 464 ? -35.114 -4.772 21.293 1.00 88.88 464 VAL A O 1
ATOM 3717 N N . LYS A 1 465 ? -33.765 -6.445 20.660 1.00 89.38 465 LYS A N 1
ATOM 3718 C CA . LYS A 1 465 ? -34.532 -7.506 21.345 1.00 89.38 465 LYS A CA 1
ATOM 3719 C C . LYS A 1 465 ? -34.622 -7.324 22.864 1.00 89.38 465 LYS A C 1
ATOM 3721 O O . LYS A 1 465 ? -35.504 -7.903 23.490 1.00 89.38 465 LYS A O 1
ATOM 3726 N N . THR A 1 466 ? -33.713 -6.555 23.462 1.00 90.00 466 THR A N 1
ATOM 3727 C CA . THR A 1 466 ? -33.713 -6.271 24.906 1.00 90.00 466 THR A CA 1
ATOM 3728 C C . THR A 1 466 ? -34.473 -4.998 25.282 1.00 90.00 466 THR A C 1
ATOM 3730 O O . THR A 1 466 ? -34.645 -4.721 26.469 1.00 90.00 466 THR A O 1
ATOM 3733 N N . VAL A 1 467 ? -34.961 -4.229 24.302 1.00 82.44 467 VAL A N 1
ATOM 3734 C CA . VAL A 1 467 ? -35.772 -3.029 24.551 1.00 82.44 467 VAL A CA 1
ATOM 3735 C C . VAL A 1 467 ? -37.047 -3.418 25.308 1.00 82.44 467 VAL A C 1
ATOM 3737 O O . VAL A 1 467 ? -37.777 -4.316 24.900 1.00 82.44 467 VAL A O 1
ATOM 3740 N N . GLY A 1 468 ? -37.303 -2.736 26.429 1.00 77.94 468 GLY A N 1
ATOM 3741 C CA . GLY A 1 468 ? -38.406 -3.030 27.357 1.00 77.94 468 GLY A CA 1
ATOM 3742 C C . GLY A 1 468 ? -37.973 -3.688 28.675 1.00 77.94 468 GLY A C 1
ATOM 3743 O O . GLY A 1 468 ? -38.753 -3.709 29.624 1.00 77.94 468 GLY A O 1
ATOM 3744 N N . ASP A 1 469 ? -36.729 -4.164 28.763 1.00 85.44 469 ASP A N 1
ATOM 3745 C CA . ASP A 1 469 ? -36.090 -4.682 29.981 1.00 85.44 469 ASP A CA 1
ATOM 3746 C C . ASP A 1 469 ? -34.798 -3.880 30.203 1.00 85.44 469 ASP A C 1
ATOM 3748 O O . ASP A 1 469 ? -33.793 -4.107 29.527 1.00 85.44 469 ASP A O 1
ATOM 3752 N N . SER A 1 470 ? -34.826 -2.866 31.073 1.00 81.62 470 SER A N 1
ATOM 3753 C CA . SER A 1 470 ? -33.749 -1.865 31.152 1.00 81.62 470 SER A CA 1
ATOM 3754 C C . SER A 1 470 ? -32.441 -2.478 31.623 1.00 81.62 470 SER A C 1
ATOM 3756 O O . SER A 1 470 ? -31.375 -2.110 31.125 1.00 81.62 470 SER A O 1
ATOM 3758 N N . LYS A 1 471 ? -32.508 -3.464 32.522 1.00 85.44 471 LYS A N 1
ATOM 3759 C CA . LYS A 1 471 ? -31.346 -4.247 32.944 1.00 85.44 471 LYS A CA 1
ATOM 3760 C C . LYS A 1 471 ? -30.710 -5.013 31.782 1.00 85.44 471 LYS A C 1
ATOM 3762 O O . LYS A 1 471 ? -29.491 -4.932 31.605 1.00 85.44 471 LYS A O 1
ATOM 3767 N N . LYS A 1 472 ? -31.498 -5.729 30.967 1.00 88.88 472 LYS A N 1
ATOM 3768 C CA . LYS A 1 472 ? -30.965 -6.433 29.783 1.00 88.88 472 LYS A CA 1
ATOM 3769 C C . LYS A 1 472 ? -30.481 -5.468 28.708 1.00 88.88 472 LYS A C 1
ATOM 3771 O O . LYS A 1 472 ? -29.428 -5.714 28.129 1.00 88.88 472 LYS A O 1
ATOM 3776 N N . PHE A 1 473 ? -31.187 -4.361 28.494 1.00 88.81 473 PHE A N 1
ATOM 3777 C CA . PHE A 1 473 ? -30.806 -3.320 27.541 1.00 88.81 473 PHE A CA 1
ATOM 3778 C C . PHE A 1 473 ? -29.473 -2.668 27.907 1.00 88.81 473 PHE A C 1
ATOM 3780 O O . PHE A 1 473 ? -28.565 -2.598 27.077 1.00 88.81 473 PHE A O 1
ATOM 3787 N N . ARG A 1 474 ? -29.291 -2.298 29.181 1.00 88.62 474 ARG A N 1
ATOM 3788 C CA . ARG A 1 474 ? -28.011 -1.813 29.716 1.00 88.62 474 ARG A CA 1
ATOM 3789 C C . ARG A 1 474 ? -26.892 -2.823 29.508 1.00 88.62 474 ARG A C 1
ATOM 3791 O O . ARG A 1 474 ? -25.821 -2.454 29.036 1.00 88.62 474 ARG A O 1
ATOM 3798 N N . ALA A 1 475 ? -27.131 -4.087 29.857 1.00 90.12 475 ALA A N 1
ATOM 3799 C CA . ALA A 1 475 ? -26.136 -5.143 29.708 1.00 90.12 475 ALA A CA 1
ATOM 3800 C C . ALA A 1 475 ? -25.759 -5.373 28.234 1.00 90.12 475 ALA A C 1
ATOM 3802 O O . ALA A 1 475 ? -24.576 -5.516 27.924 1.00 90.12 475 ALA A O 1
ATOM 3803 N N . ALA A 1 476 ? -26.735 -5.349 27.323 1.00 90.75 476 ALA A N 1
ATOM 3804 C CA . ALA A 1 476 ? -26.514 -5.493 25.887 1.00 90.75 476 ALA A CA 1
ATOM 3805 C C . ALA A 1 476 ? -25.708 -4.318 25.309 1.00 90.75 476 ALA A C 1
ATOM 3807 O O . ALA A 1 476 ? -24.742 -4.545 24.577 1.00 90.75 476 ALA A O 1
ATOM 3808 N N . LEU A 1 477 ? -26.034 -3.078 25.693 1.00 92.38 477 LEU A N 1
ATOM 3809 C CA . LEU A 1 477 ? -25.272 -1.889 25.303 1.00 92.38 477 LEU A CA 1
ATOM 3810 C C . LEU A 1 477 ? -23.844 -1.913 25.867 1.00 92.38 477 LEU A C 1
ATOM 3812 O O . LEU A 1 477 ? -22.894 -1.650 25.134 1.00 92.38 477 LEU A O 1
ATOM 3816 N N . GLN A 1 478 ? -23.658 -2.288 27.135 1.00 93.50 478 GLN A N 1
ATOM 3817 C CA . GLN A 1 478 ? -22.321 -2.379 27.729 1.00 93.50 478 GLN A CA 1
ATOM 3818 C C . GLN A 1 478 ? -21.482 -3.484 27.069 1.00 93.50 478 GLN A C 1
ATOM 3820 O O . GLN A 1 478 ? -20.296 -3.291 26.803 1.00 93.50 478 GLN A O 1
ATOM 3825 N N . ALA A 1 479 ? -22.093 -4.629 26.747 1.00 91.00 479 ALA A N 1
ATOM 3826 C CA . ALA A 1 479 ? -21.435 -5.697 26.001 1.00 91.00 479 ALA A CA 1
ATOM 3827 C C . ALA A 1 479 ? -21.025 -5.241 24.590 1.00 91.00 479 ALA A C 1
ATOM 3829 O O . ALA A 1 479 ? -19.938 -5.598 24.131 1.00 91.00 479 ALA A O 1
ATOM 3830 N N . TYR A 1 480 ? -21.852 -4.427 23.922 1.00 92.56 480 TYR A N 1
ATOM 3831 C CA . TYR A 1 480 ? -21.504 -3.796 22.648 1.00 92.56 480 TYR A CA 1
ATOM 3832 C C . TYR A 1 480 ? -20.295 -2.871 22.778 1.00 92.56 480 TYR A C 1
ATOM 3834 O O . TYR A 1 480 ? -19.338 -3.024 22.019 1.00 92.56 480 TYR A O 1
ATOM 3842 N N . VAL A 1 481 ? -20.294 -1.965 23.764 1.00 93.19 481 VAL A N 1
ATOM 3843 C CA . VAL A 1 481 ? -19.165 -1.050 24.000 1.00 93.19 481 VAL A CA 1
ATOM 3844 C C . VAL A 1 481 ? -17.878 -1.822 24.274 1.00 93.19 481 VAL A C 1
ATOM 3846 O O . VAL A 1 481 ? -16.842 -1.512 23.691 1.00 93.19 481 VAL A O 1
ATOM 3849 N N . ASN A 1 482 ? -17.939 -2.856 25.115 1.00 90.81 482 ASN A N 1
ATOM 3850 C CA . ASN A 1 482 ? -16.767 -3.652 25.472 1.00 90.81 482 ASN A CA 1
ATOM 3851 C C . ASN A 1 482 ? -16.176 -4.390 24.260 1.00 90.81 482 ASN A C 1
ATOM 3853 O O . ASN A 1 482 ? -14.957 -4.442 24.114 1.00 90.81 482 ASN A O 1
ATOM 3857 N N . ARG A 1 483 ? -17.021 -4.929 23.368 1.00 89.00 483 ARG A N 1
ATOM 3858 C CA . ARG A 1 483 ? -16.573 -5.602 22.135 1.00 89.00 483 ARG A CA 1
ATOM 3859 C C . ARG A 1 483 ? -16.055 -4.635 21.068 1.00 89.00 483 ARG A C 1
ATOM 3861 O O . ARG A 1 483 ? -15.220 -5.032 20.260 1.00 89.00 483 ARG A O 1
ATOM 3868 N N . ASN A 1 484 ? -16.528 -3.389 21.069 1.00 89.50 484 ASN A N 1
ATOM 3869 C CA . ASN A 1 484 ? -16.227 -2.377 20.053 1.00 89.50 484 ASN A CA 1
ATOM 3870 C C . ASN A 1 484 ? -15.411 -1.188 20.607 1.00 89.50 484 ASN A C 1
ATOM 3872 O O . ASN A 1 484 ? -15.512 -0.072 20.095 1.00 89.50 484 ASN A O 1
ATOM 3876 N N . GLN A 1 485 ? -14.591 -1.403 21.645 1.00 90.62 485 GLN A N 1
ATOM 3877 C CA . GLN A 1 485 ? -13.806 -0.334 22.277 1.00 90.62 485 GLN A CA 1
ATOM 3878 C C . GLN A 1 485 ? -12.978 0.466 21.259 1.00 90.62 485 GLN A C 1
ATOM 3880 O O . GLN A 1 485 ? -12.235 -0.090 20.452 1.00 90.62 485 GLN A O 1
ATOM 3885 N N . GLY A 1 486 ? -13.092 1.795 21.329 1.00 84.50 486 GLY A N 1
ATOM 3886 C CA . GLY A 1 486 ? -12.376 2.732 20.459 1.00 84.50 486 GLY A CA 1
ATOM 3887 C C . GLY A 1 486 ? -13.095 3.089 19.155 1.00 84.50 486 GLY A C 1
ATOM 3888 O O . GLY A 1 486 ? -12.689 4.056 18.510 1.00 84.50 486 GLY A O 1
ATOM 3889 N N . LYS A 1 487 ? -14.174 2.388 18.779 1.00 85.56 487 LYS A N 1
ATOM 3890 C CA . LYS A 1 487 ? -15.027 2.810 17.658 1.00 85.56 487 LYS A CA 1
ATOM 3891 C C . LYS A 1 487 ? -15.905 4.007 18.064 1.00 85.56 487 LYS A C 1
ATOM 3893 O O . LYS A 1 487 ? -16.309 4.136 19.220 1.00 85.56 487 LYS A O 1
ATOM 3898 N N . ALA A 1 488 ? -16.181 4.910 17.119 1.00 82.38 488 ALA A N 1
ATOM 3899 C CA . ALA A 1 488 ? -16.883 6.174 17.386 1.00 82.38 488 ALA A CA 1
ATOM 3900 C C . ALA A 1 488 ? -18.312 5.975 17.927 1.00 82.38 488 ALA A C 1
ATOM 3902 O O . ALA A 1 488 ? -18.763 6.708 18.805 1.00 82.38 488 ALA A O 1
ATOM 3903 N N . ASP A 1 489 ? -19.004 4.955 17.432 1.00 83.19 489 ASP A N 1
ATOM 3904 C CA . ASP A 1 489 ? -20.325 4.527 17.883 1.00 83.19 489 ASP A CA 1
ATOM 3905 C C . ASP A 1 489 ? -20.294 3.923 19.295 1.00 83.19 489 ASP A C 1
ATOM 3907 O O . ASP A 1 489 ? -21.136 4.271 20.116 1.00 83.19 489 ASP A O 1
ATOM 3911 N N . ALA A 1 490 ? -19.295 3.102 19.628 1.00 88.56 490 ALA A N 1
ATOM 3912 C CA . ALA A 1 490 ? -19.105 2.585 20.983 1.00 88.56 490 ALA A CA 1
ATOM 3913 C C . ALA A 1 490 ? -18.826 3.712 21.991 1.00 88.56 490 ALA A C 1
ATOM 3915 O O . ALA A 1 490 ? -19.356 3.688 23.099 1.00 88.56 490 ALA A O 1
ATOM 3916 N N . ILE A 1 491 ? -18.059 4.736 21.601 1.00 86.94 491 ILE A N 1
ATOM 3917 C CA . ILE A 1 491 ? -17.835 5.937 22.423 1.00 86.94 491 ILE A CA 1
ATOM 3918 C C . ILE A 1 491 ? -19.148 6.709 22.618 1.00 86.94 491 ILE A C 1
ATOM 3920 O O . ILE A 1 491 ? -19.470 7.108 23.738 1.00 86.94 491 ILE A O 1
ATOM 3924 N N . ALA A 1 492 ? -19.932 6.894 21.551 1.00 85.56 492 ALA A N 1
ATOM 3925 C CA . ALA A 1 492 ? -21.229 7.562 21.628 1.00 85.56 492 ALA A CA 1
ATOM 3926 C C . ALA A 1 492 ? -22.225 6.792 22.514 1.00 85.56 492 ALA A C 1
ATOM 3928 O O . ALA A 1 492 ? -22.915 7.406 23.331 1.00 85.56 492 ALA A O 1
ATOM 3929 N N . ILE A 1 493 ? -22.263 5.461 22.394 1.00 89.88 493 ILE A N 1
ATOM 3930 C CA . ILE A 1 493 ? -23.095 4.577 23.217 1.00 89.88 493 ILE A CA 1
ATOM 3931 C C . ILE A 1 493 ? -22.622 4.591 24.668 1.00 89.88 493 ILE A C 1
ATOM 3933 O O . ILE A 1 493 ? -23.466 4.697 25.548 1.00 89.88 493 ILE A O 1
ATOM 3937 N N . GLN A 1 494 ? -21.316 4.567 24.949 1.00 93.38 494 GLN A N 1
ATOM 3938 C CA . GLN A 1 494 ? -20.816 4.701 26.321 1.00 93.38 494 GLN A CA 1
ATOM 3939 C C . GLN A 1 494 ? -21.243 6.041 26.923 1.00 93.38 494 GLN A C 1
ATOM 3941 O O . GLN A 1 494 ? -21.823 6.065 28.000 1.00 93.38 494 GLN A O 1
ATOM 3946 N N . GLY A 1 495 ? -21.095 7.144 26.185 1.00 86.25 495 GLY A N 1
ATOM 3947 C CA . GLY A 1 495 ? -21.595 8.445 26.628 1.00 86.25 495 GLY A CA 1
ATOM 3948 C C . GLY A 1 495 ? -23.120 8.483 26.799 1.00 86.25 495 GLY A C 1
ATOM 3949 O O . GLY A 1 495 ? -23.633 9.256 27.607 1.00 86.25 495 GLY A O 1
ATOM 3950 N N . MET A 1 496 ? -23.880 7.674 26.054 1.00 87.81 496 MET A N 1
ATOM 3951 C CA . MET A 1 496 ? -25.313 7.483 26.289 1.00 87.81 496 MET A CA 1
ATOM 3952 C C . MET A 1 496 ? -25.564 6.673 27.563 1.00 87.81 496 MET A C 1
ATOM 3954 O O . MET A 1 496 ? -26.383 7.107 28.356 1.00 87.81 496 MET A O 1
ATOM 3958 N N . ILE A 1 497 ? -24.858 5.564 27.798 1.00 88.00 497 ILE A N 1
ATOM 3959 C CA . ILE A 1 497 ? -24.955 4.766 29.031 1.00 88.00 497 ILE A CA 1
ATOM 3960 C C . ILE A 1 497 ? -24.594 5.622 30.249 1.00 88.00 497 ILE A C 1
ATOM 3962 O O . ILE A 1 497 ? -25.290 5.563 31.253 1.00 88.00 497 ILE A O 1
ATOM 3966 N N . ASP A 1 498 ? -23.559 6.454 30.170 1.00 83.62 498 ASP A N 1
ATOM 3967 C CA . ASP A 1 498 ? -23.120 7.287 31.292 1.00 83.62 498 ASP A CA 1
ATOM 3968 C C . ASP A 1 498 ? -24.130 8.402 31.593 1.00 83.62 498 ASP A C 1
ATOM 3970 O O . ASP A 1 498 ? -24.434 8.678 32.752 1.00 83.62 498 ASP A O 1
ATOM 3974 N N . ARG A 1 499 ? -24.699 9.021 30.547 1.00 81.25 499 ARG A N 1
ATOM 3975 C CA . ARG A 1 499 ? -25.719 10.071 30.699 1.00 81.25 499 ARG A CA 1
ATOM 3976 C C . ARG A 1 499 ? -27.081 9.512 31.086 1.00 81.25 499 ARG A C 1
ATOM 3978 O O . ARG A 1 499 ? -27.763 10.108 31.905 1.00 81.25 499 ARG A O 1
ATOM 3985 N N . GLN A 1 500 ? -27.494 8.407 30.471 1.00 82.00 500 GLN A N 1
ATOM 3986 C CA . GLN A 1 500 ? -28.844 7.854 30.585 1.00 82.00 500 GLN A CA 1
ATOM 3987 C C . GLN A 1 500 ? -28.953 6.702 31.589 1.00 82.00 500 GLN A C 1
ATOM 3989 O O . GLN A 1 500 ? -30.050 6.369 32.021 1.00 82.00 500 GLN A O 1
ATOM 3994 N N . GLY A 1 501 ? -27.842 6.095 31.998 1.00 76.31 501 GLY A N 1
ATOM 3995 C CA . GLY A 1 501 ? -27.836 4.935 32.890 1.00 76.31 501 GLY A CA 1
ATOM 3996 C C . GLY A 1 501 ? -28.448 5.235 34.254 1.00 76.31 501 GLY A C 1
ATOM 3997 O O . GLY A 1 501 ? -29.110 4.369 34.821 1.00 76.31 501 GLY A O 1
ATOM 3998 N N . GLY A 1 502 ? -28.314 6.478 34.730 1.00 75.19 502 GLY A N 1
ATOM 3999 C CA . GLY A 1 502 ? -29.001 6.965 35.929 1.00 75.19 502 GLY A CA 1
ATOM 4000 C C . GLY A 1 502 ? -30.523 7.100 35.781 1.00 75.19 502 GLY A C 1
ATOM 4001 O O . GLY A 1 502 ? -31.202 7.207 36.792 1.00 75.19 502 GLY A O 1
ATOM 4002 N N . PHE A 1 503 ? -31.074 7.066 34.559 1.00 69.75 503 PHE A N 1
ATOM 4003 C CA . PHE A 1 503 ? -32.519 7.152 34.282 1.00 69.75 503 PHE A CA 1
ATOM 4004 C C . PHE A 1 503 ? -33.201 5.798 34.223 1.00 69.75 503 PHE A C 1
ATOM 4006 O O . PHE A 1 503 ? -34.401 5.706 34.464 1.00 69.75 503 PHE A O 1
ATOM 4013 N N . TRP A 1 504 ? -32.456 4.751 33.882 1.00 76.00 504 TRP A N 1
ATOM 4014 C CA . TRP A 1 504 ? -33.037 3.438 33.642 1.00 76.00 504 TRP A CA 1
ATOM 4015 C C . TRP A 1 504 ? -33.577 2.799 34.924 1.00 76.00 504 TRP A C 1
ATOM 4017 O O . TRP A 1 504 ? -34.694 2.296 34.906 1.00 76.00 504 TRP A O 1
ATOM 4027 N N . GLU A 1 505 ? -32.864 2.906 36.048 1.00 72.25 505 GLU A N 1
ATOM 4028 C CA . GLU A 1 505 ? -33.354 2.440 37.358 1.00 72.25 505 GLU A CA 1
ATOM 4029 C C . GLU A 1 505 ? -34.621 3.193 37.828 1.00 72.25 505 GLU A C 1
ATOM 4031 O O . GLU A 1 505 ? -35.612 2.540 38.165 1.00 72.25 505 GLU A O 1
ATOM 4036 N N . PRO A 1 506 ? -34.672 4.542 37.794 1.00 68.50 506 PRO A N 1
ATOM 4037 C CA . PRO A 1 506 ? -35.898 5.291 38.080 1.00 68.50 506 PRO A CA 1
ATOM 4038 C C . PRO A 1 506 ? -37.062 4.956 37.143 1.00 68.50 506 PRO A C 1
ATOM 4040 O O . PRO A 1 506 ? -38.206 4.899 37.589 1.00 68.50 506 PRO A O 1
ATOM 4043 N N . LEU A 1 507 ? -36.792 4.716 35.856 1.00 68.38 507 LEU A N 1
ATOM 4044 C CA . LEU A 1 507 ? -37.810 4.340 34.875 1.00 68.38 507 LEU A CA 1
ATOM 4045 C C . LEU A 1 507 ? -38.383 2.942 35.160 1.00 68.38 507 LEU A C 1
ATOM 4047 O O . LEU A 1 507 ? -39.600 2.757 35.077 1.00 68.38 507 LEU A O 1
ATOM 4051 N N . GLU A 1 508 ? -37.547 1.971 35.544 1.00 70.88 508 GLU A N 1
ATOM 4052 C CA . GLU A 1 508 ? -38.008 0.655 36.014 1.00 70.88 508 GLU A CA 1
ATOM 4053 C C . GLU A 1 508 ? -38.848 0.791 37.284 1.00 70.88 508 GLU A C 1
ATOM 4055 O O . GLU A 1 508 ? -39.934 0.212 37.359 1.00 70.88 508 GLU A O 1
ATOM 4060 N N . ALA A 1 509 ? -38.398 1.599 38.251 1.00 69.44 509 ALA A N 1
ATOM 4061 C CA . ALA A 1 509 ? -39.143 1.873 39.476 1.00 69.44 509 ALA A CA 1
ATOM 4062 C C . ALA A 1 509 ? -40.507 2.518 39.176 1.00 69.44 509 ALA A C 1
ATOM 4064 O O . ALA A 1 509 ? -41.522 2.098 39.731 1.00 69.44 509 ALA A O 1
ATOM 4065 N N . MET A 1 510 ? -40.558 3.471 38.242 1.00 64.81 510 MET A N 1
ATOM 4066 C CA . MET A 1 510 ? -41.794 4.117 37.797 1.00 64.81 510 MET A CA 1
ATOM 4067 C C . MET A 1 510 ? -42.720 3.140 37.063 1.00 64.81 510 MET A C 1
ATOM 4069 O O . MET A 1 510 ? -43.920 3.125 37.313 1.00 64.81 510 MET A O 1
ATOM 4073 N N . THR A 1 511 ? -42.181 2.270 36.208 1.00 69.25 511 THR A N 1
ATOM 4074 C CA . THR A 1 511 ? -42.968 1.256 35.486 1.00 69.25 511 THR A CA 1
ATOM 4075 C C . THR A 1 511 ? -43.518 0.196 36.447 1.00 69.25 511 THR A C 1
ATOM 4077 O O . THR A 1 511 ? -44.682 -0.202 36.353 1.00 69.25 511 THR A O 1
ATOM 4080 N N . ALA A 1 512 ? -42.711 -0.250 37.413 1.00 68.31 512 ALA A N 1
ATOM 4081 C CA . ALA A 1 512 ? -43.138 -1.150 38.482 1.00 68.31 512 ALA A CA 1
ATOM 4082 C C . ALA A 1 512 ? -44.214 -0.498 39.363 1.00 68.31 512 ALA A C 1
ATOM 4084 O O . ALA A 1 512 ? -45.198 -1.149 39.719 1.00 68.31 512 ALA A O 1
ATOM 4085 N N . MET A 1 513 ? -44.066 0.798 39.652 1.00 66.62 513 MET A N 1
ATOM 4086 C CA . MET A 1 513 ? -45.062 1.595 40.356 1.00 66.62 513 MET A CA 1
ATOM 4087 C C . MET A 1 513 ? -46.357 1.687 39.557 1.00 66.62 513 MET A C 1
ATOM 4089 O O . MET A 1 513 ? -47.393 1.365 40.115 1.00 66.62 513 MET A O 1
ATOM 4093 N N . GLN A 1 514 ? -46.321 2.033 38.269 1.00 65.81 514 GLN A N 1
ATOM 4094 C CA . GLN A 1 514 ? -47.507 2.081 37.407 1.00 65.81 514 GLN A CA 1
ATOM 4095 C C . GLN A 1 514 ? -48.239 0.738 37.369 1.00 65.81 514 GLN A C 1
ATOM 4097 O O . GLN A 1 514 ? -49.457 0.717 37.520 1.00 65.81 514 GLN A O 1
ATOM 4102 N N . ARG A 1 515 ? -47.524 -0.392 37.253 1.00 71.19 515 ARG A N 1
ATOM 4103 C CA . ARG A 1 515 ? -48.137 -1.734 37.328 1.00 71.19 515 ARG A CA 1
ATOM 4104 C C . ARG A 1 515 ? -48.794 -1.987 38.684 1.00 71.19 515 ARG A C 1
ATOM 4106 O O . ARG A 1 515 ? -49.921 -2.471 38.737 1.00 71.19 515 ARG A O 1
ATOM 4113 N N . LYS A 1 516 ? -48.116 -1.629 39.777 1.00 67.12 516 LYS A N 1
ATOM 4114 C CA . LYS A 1 516 ? -48.647 -1.773 41.139 1.00 67.12 516 LYS A CA 1
ATOM 4115 C C . LYS A 1 516 ? -49.836 -0.836 41.384 1.00 67.12 516 LYS A C 1
ATOM 4117 O O . LYS A 1 516 ? -50.801 -1.232 42.023 1.00 67.12 516 LYS A O 1
ATOM 4122 N N . PHE A 1 517 ? -49.821 0.365 40.818 1.00 63.25 517 PHE A N 1
ATOM 4123 C CA . PHE A 1 517 ? -50.899 1.347 40.919 1.00 63.25 517 PHE A CA 1
ATOM 4124 C C . PHE A 1 517 ? -52.114 0.945 40.081 1.00 63.25 517 PHE A C 1
ATOM 4126 O O . PHE A 1 517 ? -53.235 1.057 40.553 1.00 63.25 517 PHE A O 1
ATOM 4133 N N . ALA A 1 518 ? -51.896 0.404 38.881 1.00 67.12 518 ALA A N 1
ATOM 4134 C CA . ALA A 1 518 ? -52.948 -0.171 38.046 1.00 67.12 518 ALA A CA 1
ATOM 4135 C C . ALA A 1 518 ? -53.614 -1.396 38.699 1.00 67.12 518 ALA A C 1
ATOM 4137 O O . ALA A 1 518 ? -54.777 -1.670 38.427 1.00 67.12 518 ALA A O 1
ATOM 4138 N N . SER A 1 519 ? -52.898 -2.118 39.573 1.00 68.25 519 SER A N 1
ATOM 4139 C CA . SER A 1 519 ? -53.480 -3.196 40.386 1.00 68.25 519 SER A CA 1
ATOM 4140 C C . SER A 1 519 ? -54.224 -2.723 41.641 1.00 68.25 519 SER A C 1
ATOM 4142 O O . SER A 1 519 ? -54.905 -3.526 42.275 1.00 68.25 519 SER A O 1
ATOM 4144 N N . LEU A 1 520 ? -54.099 -1.448 42.022 1.00 63.16 520 LEU A N 1
ATOM 4145 C CA . LEU A 1 520 ? -54.833 -0.861 43.142 1.00 63.16 520 LEU A CA 1
ATOM 4146 C C . LEU A 1 520 ? -56.159 -0.278 42.634 1.00 63.16 520 LEU A C 1
ATOM 4148 O O . LEU A 1 520 ? -56.200 0.374 41.594 1.00 63.16 520 LEU A O 1
ATOM 4152 N N . ASP A 1 521 ? -57.249 -0.484 43.376 1.00 63.19 521 ASP A N 1
ATOM 4153 C CA . ASP A 1 521 ? -58.547 0.134 43.074 1.00 63.19 521 ASP A CA 1
ATOM 4154 C C . ASP A 1 521 ? -58.494 1.644 43.377 1.00 63.19 521 ASP A C 1
ATOM 4156 O O . ASP A 1 521 ? -58.821 2.104 44.474 1.00 63.19 521 ASP A O 1
ATOM 4160 N N . VAL A 1 522 ? -58.021 2.422 42.398 1.00 54.97 522 VAL A N 1
ATOM 4161 C CA . VAL A 1 522 ? -57.794 3.875 42.500 1.00 54.97 522 VAL A CA 1
ATOM 4162 C C . VAL A 1 522 ? -59.096 4.652 42.747 1.00 54.97 522 VAL A C 1
ATOM 4164 O O . VAL A 1 522 ? -59.056 5.789 43.210 1.00 54.97 522 VAL A O 1
ATOM 4167 N N . ALA A 1 523 ? -60.262 4.049 42.498 1.00 53.09 523 ALA A N 1
ATOM 4168 C CA . ALA A 1 523 ? -61.546 4.665 42.824 1.00 53.09 523 ALA A CA 1
ATOM 4169 C C . ALA A 1 523 ? -61.815 4.703 44.343 1.00 53.09 523 ALA A C 1
ATOM 4171 O O . ALA A 1 523 ? -62.607 5.521 44.803 1.00 53.09 523 ALA A O 1
ATOM 4172 N N . ASN A 1 524 ? -61.128 3.872 45.137 1.00 60.06 524 ASN A N 1
ATOM 4173 C CA . ASN A 1 524 ? -61.315 3.747 46.585 1.00 60.06 524 ASN A CA 1
ATOM 4174 C C . ASN A 1 524 ? -60.020 4.009 47.372 1.00 60.06 524 ASN A C 1
ATOM 4176 O O . ASN A 1 524 ? -59.662 3.265 48.290 1.00 60.06 524 ASN A O 1
ATOM 4180 N N . LEU A 1 525 ? -59.325 5.107 47.057 1.00 54.34 525 LEU A N 1
ATOM 4181 C CA . LEU A 1 525 ? -58.084 5.532 47.728 1.00 54.34 525 LEU A CA 1
ATOM 4182 C C . LEU A 1 525 ? -58.213 5.666 49.261 1.00 54.34 525 LEU A C 1
ATOM 4184 O O . LEU A 1 525 ? -57.226 5.500 49.978 1.00 54.34 525 LEU A O 1
ATOM 4188 N N . SER A 1 526 ? -59.424 5.884 49.783 1.00 55.56 526 SER A N 1
ATOM 4189 C CA . SER A 1 526 ? -59.714 5.924 51.225 1.00 55.56 526 SER A CA 1
ATOM 4190 C C . SER A 1 526 ? -59.522 4.577 51.942 1.00 55.56 526 SER A C 1
ATOM 4192 O O . SER A 1 526 ? -59.373 4.555 53.163 1.00 55.56 526 SER A O 1
ATOM 4194 N N . LYS A 1 527 ? -59.476 3.455 51.207 1.00 55.25 527 LYS A N 1
ATOM 4195 C CA . LYS A 1 527 ? -59.318 2.092 51.751 1.00 55.25 527 LYS A CA 1
ATOM 4196 C C . LYS A 1 527 ? -57.888 1.543 51.675 1.00 55.25 527 LYS A C 1
ATOM 4198 O O . LYS A 1 527 ? -57.660 0.402 52.078 1.00 55.25 527 LYS A O 1
ATOM 4203 N N . LEU A 1 528 ? -56.919 2.326 51.190 1.00 58.91 528 LEU A N 1
ATOM 4204 C CA . LEU A 1 528 ? -55.507 1.928 51.154 1.00 58.91 528 LEU A CA 1
ATOM 4205 C C . LEU A 1 528 ? -54.992 1.626 52.569 1.00 58.91 528 LEU A C 1
ATOM 4207 O O . LEU A 1 528 ? -54.926 2.514 53.430 1.00 58.91 528 LEU A O 1
ATOM 4211 N N . LYS A 1 529 ? -54.594 0.373 52.812 1.00 68.94 529 LYS A N 1
ATOM 4212 C CA . LYS A 1 529 ? -54.007 -0.046 54.091 1.00 68.94 529 LYS A CA 1
ATOM 4213 C C . LYS A 1 529 ? -52.683 0.693 54.320 1.00 68.94 529 LYS A C 1
ATOM 4215 O O . LYS A 1 529 ? -51.998 1.074 53.372 1.00 68.94 529 LYS A O 1
ATOM 4220 N N . GLY A 1 530 ? -52.299 0.889 55.585 1.00 70.12 530 GLY A N 1
ATOM 4221 C CA . GLY A 1 530 ? -51.073 1.622 55.949 1.00 70.12 530 GLY A CA 1
ATOM 4222 C C . GLY A 1 530 ? -49.807 1.088 55.265 1.00 70.12 530 GLY A C 1
ATOM 4223 O O . GLY A 1 530 ? -48.955 1.866 54.850 1.00 70.12 530 GLY A O 1
ATOM 4224 N N . ASN A 1 531 ? -49.728 -0.227 55.041 1.00 66.06 531 ASN A N 1
ATOM 4225 C CA . ASN A 1 531 ? -48.597 -0.854 54.353 1.00 66.06 531 ASN A CA 1
ATOM 4226 C C . ASN A 1 531 ? -48.510 -0.479 52.865 1.00 66.06 531 ASN A C 1
ATOM 4228 O O . ASN A 1 531 ? -47.408 -0.276 52.359 1.00 66.06 531 ASN A O 1
ATOM 4232 N N . ASP A 1 532 ? -49.643 -0.325 52.176 1.00 62.72 532 ASP A N 1
ATOM 4233 C CA . ASP A 1 532 ? -49.670 0.075 50.764 1.00 62.72 532 ASP A CA 1
ATOM 4234 C C . ASP A 1 532 ? -49.293 1.554 50.605 1.00 62.72 532 ASP A C 1
ATOM 4236 O O . ASP A 1 532 ? -48.550 1.918 49.694 1.00 62.72 532 ASP A O 1
ATOM 4240 N N . ALA A 1 533 ? -49.719 2.398 51.551 1.00 64.94 533 ALA A N 1
ATOM 4241 C CA . ALA A 1 533 ? -49.328 3.805 51.611 1.00 64.94 533 ALA A CA 1
ATOM 4242 C C . ALA A 1 533 ? -47.833 3.989 51.924 1.00 64.94 533 ALA A C 1
ATOM 4244 O O . ALA A 1 533 ? -47.163 4.791 51.275 1.00 64.94 533 ALA A O 1
ATOM 4245 N N . ASN A 1 534 ? -47.281 3.204 52.854 1.00 64.25 534 ASN A N 1
ATOM 4246 C CA . ASN A 1 534 ? -45.847 3.213 53.155 1.00 64.25 534 ASN A CA 1
ATOM 4247 C C . ASN A 1 534 ? -45.010 2.699 51.974 1.00 64.25 534 ASN A C 1
ATOM 4249 O O . ASN A 1 534 ? -43.947 3.249 51.686 1.00 64.25 534 ASN A O 1
ATOM 4253 N N . ALA A 1 535 ? -45.500 1.689 51.248 1.00 63.69 535 ALA A N 1
ATOM 4254 C CA . ALA A 1 535 ? -44.856 1.2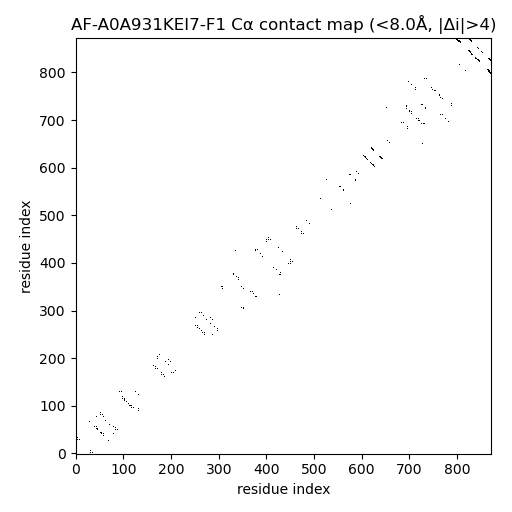16 50.027 1.00 63.69 535 ALA A CA 1
ATOM 4255 C C . ALA A 1 535 ? -44.853 2.296 48.929 1.00 63.69 535 ALA A C 1
ATOM 4257 O O . ALA A 1 535 ? -43.829 2.492 48.279 1.00 63.69 535 ALA A O 1
ATOM 4258 N N . LEU A 1 536 ? -45.956 3.033 48.752 1.00 64.19 536 LEU A N 1
ATOM 4259 C CA . LEU A 1 536 ? -46.019 4.173 47.830 1.00 64.19 536 LEU A CA 1
ATOM 4260 C C . LEU A 1 536 ? -45.080 5.312 48.254 1.00 64.19 536 LEU A C 1
ATOM 4262 O O . LEU A 1 536 ? -44.395 5.875 47.404 1.00 64.19 536 LEU A O 1
ATOM 4266 N N . HIS A 1 537 ? -44.983 5.607 49.555 1.00 64.38 537 HIS A N 1
ATOM 4267 C CA . HIS A 1 537 ? -44.074 6.627 50.084 1.00 64.38 537 HIS A CA 1
ATOM 4268 C C . HIS A 1 537 ? -42.598 6.271 49.867 1.00 64.38 537 HIS A C 1
ATOM 4270 O O . HIS A 1 537 ? -41.822 7.121 49.436 1.00 64.38 537 HIS A O 1
ATOM 4276 N N . SER A 1 538 ? -42.213 5.014 50.108 1.00 62.66 538 SER A N 1
ATOM 4277 C CA . SER A 1 538 ? -40.844 4.541 49.877 1.00 62.66 538 SER A CA 1
ATOM 4278 C C . SER A 1 538 ? -40.433 4.687 48.408 1.00 62.66 538 SER A C 1
ATOM 4280 O O . SER A 1 538 ? -39.349 5.195 48.121 1.00 62.66 538 SER A O 1
ATOM 4282 N N . VAL A 1 539 ? -41.321 4.326 47.477 1.00 59.62 539 VAL A N 1
ATOM 4283 C CA . VAL A 1 539 ? -41.059 4.459 46.036 1.00 59.62 539 VAL A CA 1
ATOM 4284 C C . VAL A 1 539 ? -41.072 5.931 45.596 1.00 59.62 539 VAL A C 1
ATOM 4286 O O . VAL A 1 539 ? -40.224 6.332 44.804 1.00 59.62 539 VAL A O 1
ATOM 4289 N N . TRP A 1 540 ? -41.956 6.774 46.148 1.00 63.16 540 TRP A N 1
ATOM 4290 C CA . TRP A 1 540 ? -41.924 8.226 45.912 1.00 63.16 540 TRP A CA 1
ATOM 4291 C C . TRP A 1 540 ? -40.624 8.864 46.416 1.00 63.16 540 TRP A C 1
ATOM 4293 O O . TRP A 1 540 ? -40.045 9.700 45.729 1.00 63.16 540 TRP A O 1
ATOM 4303 N N . GLY A 1 541 ? -40.118 8.432 47.574 1.00 62.84 541 GLY A N 1
ATOM 4304 C CA . GLY A 1 541 ? -38.824 8.866 48.101 1.00 62.84 541 GLY A CA 1
ATOM 4305 C C . GLY A 1 541 ? -37.658 8.535 47.163 1.00 62.84 541 GLY A C 1
ATOM 4306 O O . GLY A 1 541 ? -36.779 9.372 46.979 1.00 62.84 541 GLY A O 1
ATOM 4307 N N . GLN A 1 542 ? -37.684 7.360 46.523 1.00 60.12 542 GLN A N 1
ATOM 4308 C CA . GLN A 1 542 ? -36.690 6.942 45.521 1.00 60.12 542 GLN A CA 1
ATOM 4309 C C . GLN A 1 542 ? -36.817 7.715 44.197 1.00 60.12 542 GLN A C 1
ATOM 4311 O O . GLN A 1 542 ? -35.813 8.084 43.593 1.00 60.12 542 GLN A O 1
ATOM 4316 N N . LEU A 1 543 ? -38.042 8.002 43.751 1.00 54.97 543 LEU A N 1
ATOM 4317 C CA . LEU A 1 543 ? -38.290 8.832 42.567 1.00 54.97 543 LEU A CA 1
ATOM 4318 C C . LEU A 1 543 ? -37.840 10.279 42.800 1.00 54.97 543 LEU A C 1
ATOM 4320 O O . LEU A 1 543 ? -37.173 10.865 41.952 1.00 54.97 543 LEU A O 1
ATOM 4324 N N . LYS A 1 544 ? -38.135 10.844 43.974 1.00 54.56 544 LYS A N 1
ATOM 4325 C CA . LYS A 1 544 ? -37.782 12.219 44.346 1.00 54.56 544 LYS A CA 1
ATOM 4326 C C . LYS A 1 544 ? -36.275 12.473 44.355 1.00 54.56 544 LYS A C 1
ATOM 4328 O O . LYS A 1 544 ? -35.862 13.581 44.039 1.00 54.56 544 LYS A O 1
ATOM 4333 N N . THR A 1 545 ? -35.446 11.495 44.710 1.00 52.91 545 THR A N 1
ATOM 4334 C CA . THR A 1 545 ? -33.982 11.643 44.645 1.00 52.91 545 THR A CA 1
ATOM 4335 C C . THR A 1 545 ? -33.436 11.517 43.223 1.00 52.91 545 THR A C 1
ATOM 4337 O O . THR A 1 545 ? -32.387 12.085 42.931 1.00 52.91 545 THR A O 1
ATOM 4340 N N . ALA A 1 546 ? -34.151 10.832 42.328 1.00 51.41 546 ALA A N 1
ATOM 4341 C CA . ALA A 1 546 ? -33.744 10.632 40.939 1.00 51.41 546 ALA A CA 1
ATOM 4342 C C . ALA A 1 546 ? -34.242 11.714 39.957 1.00 51.41 546 ALA A C 1
ATOM 4344 O O . ALA A 1 546 ? -33.596 11.981 38.947 1.00 51.41 546 ALA A O 1
ATOM 4345 N N . LEU A 1 547 ? -35.386 12.339 40.241 1.00 48.84 547 LEU A N 1
ATOM 4346 C CA . LEU A 1 547 ? -36.094 13.283 39.367 1.00 48.84 547 LEU A CA 1
ATOM 4347 C C . LEU A 1 547 ? -35.606 14.755 39.289 1.00 48.84 547 LEU A C 1
ATOM 4349 O O . LEU A 1 547 ? -35.885 15.366 38.257 1.00 48.84 547 LEU A O 1
ATOM 4353 N N . PRO A 1 548 ? -34.921 15.392 40.268 1.00 41.97 548 PRO A N 1
ATOM 4354 C CA . PRO A 1 548 ? -34.941 16.862 40.351 1.00 41.97 548 PRO A CA 1
ATOM 4355 C C . PRO A 1 548 ? -34.174 17.656 39.278 1.00 41.97 548 PRO A C 1
ATOM 4357 O O . PRO A 1 548 ? -34.234 18.881 39.315 1.00 41.97 548 PRO A O 1
ATOM 4360 N N . TRP A 1 549 ? -33.451 17.031 38.339 1.00 46.00 549 TRP A N 1
ATOM 4361 C CA . TRP A 1 549 ? -32.509 17.765 37.472 1.00 46.00 549 TRP A CA 1
ATOM 4362 C C . TRP A 1 549 ? -32.504 17.392 35.979 1.00 46.00 549 TRP A C 1
ATOM 4364 O O . TRP A 1 549 ? -31.540 17.744 35.299 1.00 46.00 549 TRP A O 1
ATOM 4374 N N . HIS A 1 550 ? -33.522 16.712 35.423 1.00 40.78 550 HIS A N 1
ATOM 4375 C CA . HIS A 1 550 ? -33.443 16.256 34.020 1.00 40.78 550 HIS A CA 1
ATOM 4376 C C . HIS A 1 550 ? -34.447 16.882 33.020 1.00 40.78 550 HIS A C 1
ATOM 4378 O O . HIS A 1 550 ? -35.653 16.825 33.260 1.00 40.78 550 HIS A O 1
ATOM 4384 N N . PRO A 1 551 ? -33.985 17.378 31.846 1.00 39.75 551 PRO A N 1
ATOM 4385 C CA . PRO A 1 551 ? -34.809 18.046 30.824 1.00 39.75 551 PRO A CA 1
ATOM 4386 C C . PRO A 1 551 ? -35.920 17.213 30.168 1.00 39.75 551 PRO A C 1
ATOM 4388 O O . PRO A 1 551 ? -36.766 17.774 29.490 1.00 39.75 551 PRO A O 1
ATOM 4391 N N . SER A 1 552 ? -35.932 15.885 30.311 1.00 39.88 552 SER A N 1
ATOM 4392 C CA . SER A 1 552 ? -36.933 15.016 29.662 1.00 39.88 552 SER A CA 1
ATOM 4393 C C . SER A 1 552 ? -38.286 14.966 30.378 1.00 39.88 552 SER A C 1
ATOM 4395 O O . SER A 1 552 ? -39.225 14.381 29.850 1.00 39.88 552 SER A O 1
ATOM 4397 N N . PHE A 1 553 ? -38.390 15.568 31.567 1.00 44.22 553 PHE A N 1
ATOM 4398 C CA . PHE A 1 553 ? -39.673 15.881 32.210 1.00 44.22 553 PHE A CA 1
ATOM 4399 C C . PHE A 1 553 ? -40.179 17.269 31.832 1.00 44.22 553 PHE A C 1
ATOM 4401 O O . PHE A 1 553 ? -41.178 17.733 32.371 1.00 44.22 553 PHE A O 1
ATOM 4408 N N . SER A 1 554 ? -39.484 17.922 30.904 1.00 44.03 554 SER A N 1
ATOM 4409 C CA . SER A 1 554 ? -39.932 19.103 30.202 1.00 44.03 554 SER A CA 1
ATOM 4410 C C . SER A 1 554 ? -40.272 18.715 28.760 1.00 44.03 554 SER A C 1
ATOM 4412 O O . SER A 1 554 ? -39.616 17.845 28.186 1.00 44.03 554 SER A O 1
ATOM 4414 N N . ASP A 1 555 ? -41.276 19.333 28.148 1.00 46.50 555 ASP A N 1
ATOM 4415 C CA . ASP A 1 555 ? -41.455 19.246 26.702 1.00 46.50 555 ASP A CA 1
ATOM 4416 C C . ASP A 1 555 ? -40.221 19.825 25.972 1.00 46.50 555 ASP A C 1
ATOM 4418 O O . ASP A 1 555 ? -39.308 20.391 26.582 1.00 46.50 555 ASP A O 1
ATOM 4422 N N . LEU A 1 556 ? -40.183 19.724 24.640 1.00 34.59 556 LEU A N 1
ATOM 4423 C CA . LEU A 1 556 ? -39.087 20.271 23.820 1.00 34.59 556 LEU A CA 1
ATOM 4424 C C . LEU A 1 556 ? -38.865 21.792 24.004 1.00 34.59 556 LEU A C 1
ATOM 4426 O O . LEU A 1 556 ? -37.863 22.317 23.519 1.00 34.59 556 LEU A O 1
ATOM 4430 N N . ASN A 1 557 ? -39.761 22.487 24.714 1.00 40.59 557 ASN A N 1
ATOM 4431 C CA . ASN A 1 557 ? -39.711 23.914 25.020 1.00 40.59 557 ASN A CA 1
ATOM 4432 C C . ASN A 1 557 ? -39.372 24.213 26.493 1.00 40.59 557 ASN A C 1
ATOM 4434 O O . ASN A 1 557 ? -39.366 25.380 26.885 1.00 40.59 557 ASN A O 1
ATOM 4438 N N . GLY A 1 558 ? -39.090 23.198 27.317 1.00 38.94 558 GLY A N 1
ATOM 4439 C CA . GLY A 1 558 ? -38.730 23.385 28.723 1.00 38.94 558 GLY A CA 1
ATOM 4440 C C . GLY A 1 558 ? -39.916 23.522 29.690 1.00 38.94 558 GLY A C 1
ATOM 4441 O O . GLY A 1 558 ? -39.691 23.864 30.850 1.00 38.94 558 GLY A O 1
ATOM 4442 N N . LYS A 1 559 ? -41.160 23.237 29.273 1.00 43.66 559 LYS A N 1
ATOM 4443 C CA . LYS A 1 559 ? -42.326 23.211 30.180 1.00 43.66 559 LYS A CA 1
ATOM 4444 C C . LYS A 1 559 ? -42.493 21.839 30.833 1.00 43.66 559 LYS A C 1
ATOM 4446 O O . LYS A 1 559 ? -42.447 20.864 30.096 1.00 43.66 559 LYS A O 1
ATOM 4451 N N . PRO A 1 560 ? -42.732 21.721 32.154 1.00 47.81 560 PRO A N 1
ATOM 4452 C CA . PRO A 1 560 ? -42.980 20.429 32.794 1.00 47.81 560 PRO A CA 1
ATOM 4453 C C . PRO A 1 560 ? -44.089 19.642 32.078 1.00 47.81 560 PRO A C 1
ATOM 4455 O O . PRO A 1 560 ? -45.125 20.217 31.756 1.00 47.81 560 PRO A O 1
ATOM 4458 N N . LEU A 1 561 ? -43.886 18.346 31.835 1.00 44.53 561 LEU A N 1
ATOM 4459 C CA . LEU A 1 561 ? -44.917 17.448 31.310 1.00 44.53 561 LEU A CA 1
ATOM 4460 C C . LEU A 1 561 ? -46.081 17.377 32.313 1.00 44.53 561 LEU A C 1
ATOM 4462 O O . LEU A 1 561 ? -45.947 16.802 33.394 1.00 44.53 561 LEU A O 1
ATOM 4466 N N . GLU A 1 562 ? -47.221 17.970 31.958 1.00 46.34 562 GLU A N 1
ATOM 4467 C CA . GLU A 1 562 ? -48.483 17.851 32.694 1.00 46.34 562 GLU A CA 1
ATOM 4468 C C . GLU A 1 562 ? -49.055 16.440 32.487 1.00 46.34 562 GLU A C 1
ATOM 4470 O O . GLU A 1 562 ? -49.896 16.220 31.620 1.00 46.34 562 GLU A O 1
ATOM 4475 N N . ASP A 1 563 ? -48.561 15.447 33.233 1.00 49.94 563 ASP A N 1
ATOM 4476 C CA . ASP A 1 563 ? -49.159 14.109 33.237 1.00 49.94 563 ASP A CA 1
ATOM 4477 C C . ASP A 1 563 ? -50.316 14.059 34.263 1.00 49.94 563 ASP A C 1
ATOM 4479 O O . ASP A 1 563 ? -50.065 14.146 35.477 1.00 49.94 563 ASP A O 1
ATOM 4483 N N . PRO A 1 564 ? -51.582 13.871 33.826 1.00 53.12 564 PRO A N 1
ATOM 4484 C CA . PRO A 1 564 ? -52.753 13.785 34.706 1.00 53.12 564 PRO A CA 1
ATOM 4485 C C . PRO A 1 564 ? -52.665 12.674 35.762 1.00 53.12 564 PRO A C 1
ATOM 4487 O O . PRO A 1 564 ? -53.483 12.630 36.688 1.00 53.12 564 PRO A O 1
ATOM 4490 N N . TRP A 1 565 ? -51.740 11.724 35.606 1.00 52.50 565 TRP A N 1
ATOM 4491 C CA . TRP A 1 565 ? -51.470 10.670 36.577 1.00 52.50 565 TRP A CA 1
ATOM 4492 C C . TRP A 1 565 ? -50.655 11.171 37.778 1.00 52.50 565 TRP A C 1
ATOM 4494 O O . TRP A 1 565 ? -51.027 10.881 38.918 1.00 52.50 565 TRP A O 1
ATOM 4504 N N . ILE A 1 566 ? -49.605 11.973 37.550 1.00 52.16 566 ILE A N 1
ATOM 4505 C CA . ILE A 1 566 ? -48.782 12.559 38.626 1.00 52.16 566 ILE A CA 1
ATOM 4506 C C . ILE A 1 566 ? -49.643 13.498 39.469 1.00 52.16 566 ILE A C 1
ATOM 4508 O O . ILE A 1 566 ? -49.632 13.424 40.697 1.00 52.16 566 ILE A O 1
ATOM 4512 N N . GLU A 1 567 ? -50.460 14.319 38.811 1.00 51.47 567 GLU A N 1
ATOM 4513 C CA . GLU A 1 567 ? -51.393 15.218 39.485 1.00 51.47 567 GLU A CA 1
ATOM 4514 C C . GLU A 1 567 ? -52.402 14.451 40.358 1.00 51.47 567 GLU A C 1
ATOM 4516 O O . GLU A 1 567 ? -52.611 14.800 41.521 1.00 51.47 567 GLU A O 1
ATOM 4521 N N . ARG A 1 568 ? -52.987 13.357 39.846 1.00 53.03 568 ARG A N 1
ATOM 4522 C CA . ARG A 1 568 ? -53.906 12.501 40.615 1.00 53.03 568 ARG A CA 1
ATOM 4523 C C . ARG A 1 568 ? -53.231 11.829 41.807 1.00 53.03 568 ARG A C 1
ATOM 4525 O O . ARG A 1 568 ? -53.839 11.752 42.872 1.00 53.03 568 ARG A O 1
ATOM 4532 N N . MET A 1 569 ? -51.990 11.373 41.656 1.00 53.81 569 MET A N 1
ATOM 4533 C CA . MET A 1 569 ? -51.230 10.746 42.738 1.00 53.81 569 MET A CA 1
ATOM 4534 C C . MET A 1 569 ? -50.886 11.756 43.844 1.00 53.81 569 MET A C 1
ATOM 4536 O O . MET A 1 569 ? -51.080 11.467 45.023 1.00 53.81 569 MET A O 1
ATOM 4540 N N . VAL A 1 570 ? -50.447 12.963 43.474 1.00 50.28 570 VAL A N 1
ATOM 4541 C CA . VAL A 1 570 ? -50.143 14.046 44.424 1.00 50.28 570 VAL A CA 1
ATOM 4542 C C . VAL A 1 570 ? -51.416 14.540 45.122 1.00 50.28 570 VAL A C 1
ATOM 4544 O O . VAL A 1 570 ? -51.413 14.692 46.344 1.00 50.28 570 VAL A O 1
ATOM 4547 N N . ARG A 1 571 ? -52.537 14.687 44.398 1.00 50.25 571 ARG A N 1
ATOM 4548 C CA . ARG A 1 571 ? -53.852 14.998 44.993 1.00 50.25 571 ARG A CA 1
ATOM 4549 C C . ARG A 1 571 ? -54.319 13.902 45.958 1.00 50.25 571 ARG A C 1
ATOM 4551 O O . ARG A 1 571 ? -54.822 14.222 47.027 1.00 50.25 571 ARG A O 1
ATOM 4558 N N . ALA A 1 572 ? -54.115 12.624 45.636 1.00 51.22 572 ALA A N 1
ATOM 4559 C CA . ALA A 1 572 ? -54.479 11.507 46.514 1.00 51.22 572 ALA A CA 1
ATOM 4560 C C . ALA A 1 572 ? -53.674 11.486 47.826 1.00 51.22 572 ALA A C 1
ATOM 4562 O O . ALA A 1 572 ? -54.218 11.153 48.880 1.00 51.22 572 ALA A O 1
ATOM 4563 N N . ILE A 1 573 ? -52.392 11.861 47.772 1.00 49.25 573 ILE A N 1
ATOM 4564 C CA . ILE A 1 573 ? -51.538 12.011 48.958 1.00 49.25 573 ILE A CA 1
ATOM 4565 C C . ILE A 1 573 ? -51.987 13.222 49.795 1.00 49.25 573 ILE A C 1
ATOM 4567 O O . ILE A 1 573 ? -52.041 13.121 51.020 1.00 49.25 573 ILE A O 1
ATOM 4571 N N . ALA A 1 574 ? -52.368 14.329 49.148 1.00 44.59 574 ALA A N 1
ATOM 4572 C CA . ALA A 1 574 ? -52.844 15.546 49.810 1.00 44.59 574 ALA A CA 1
ATOM 4573 C C . ALA A 1 574 ? -54.201 15.360 50.519 1.00 44.59 574 ALA A C 1
ATOM 4575 O O . ALA A 1 574 ? -54.331 15.720 51.684 1.00 44.59 574 ALA A O 1
ATOM 4576 N N . VAL A 1 575 ? -55.179 14.702 49.881 1.00 46.88 575 VAL A N 1
ATOM 4577 C CA . VAL A 1 575 ? -56.527 14.464 50.450 1.00 46.88 575 VAL A CA 1
ATOM 4578 C C . VAL A 1 575 ? -56.485 13.639 51.748 1.00 46.88 575 VAL A C 1
ATOM 4580 O O . VAL A 1 575 ? -57.375 13.746 52.588 1.00 46.88 575 VAL A O 1
ATOM 4583 N N . ARG A 1 576 ? -55.438 12.833 51.972 1.00 43.34 576 ARG A N 1
ATOM 4584 C CA . ARG A 1 576 ? -55.279 12.069 53.220 1.00 43.34 576 ARG A CA 1
ATOM 4585 C C . ARG A 1 576 ? -54.676 12.890 54.370 1.00 43.34 576 ARG A C 1
ATOM 4587 O O . ARG A 1 576 ? -54.826 12.473 55.517 1.00 43.34 576 ARG A O 1
ATOM 4594 N N . SER A 1 577 ? -54.021 14.027 54.097 1.00 42.62 577 SER A N 1
ATOM 4595 C CA . SER A 1 577 ? -53.445 14.890 55.144 1.00 42.62 577 SER A CA 1
ATOM 4596 C C . SER A 1 577 ? -54.503 15.717 55.876 1.00 42.62 577 SER A C 1
ATOM 4598 O O . SER A 1 577 ? -54.257 16.147 56.993 1.00 42.62 577 SER A O 1
ATOM 4600 N N . GLU A 1 578 ? -55.676 15.915 55.272 1.00 42.88 578 GLU A N 1
ATOM 4601 C CA . GLU A 1 578 ? -56.779 16.698 55.846 1.00 42.88 578 GLU A CA 1
ATOM 4602 C C . GLU A 1 578 ? -57.660 15.881 56.812 1.00 42.88 578 GLU A C 1
ATOM 4604 O O . GLU A 1 578 ? -58.390 16.452 57.617 1.00 42.88 578 GLU A O 1
ATOM 4609 N N . ALA A 1 579 ? -57.596 14.543 56.758 1.00 43.94 579 ALA A N 1
ATOM 4610 C CA . ALA A 1 579 ? -58.542 13.668 57.460 1.00 43.94 579 ALA A CA 1
ATOM 4611 C C . ALA A 1 579 ? -58.106 13.217 58.869 1.00 43.94 579 ALA A C 1
ATOM 4613 O O . ALA A 1 579 ? -58.943 12.717 59.615 1.00 43.94 579 ALA A O 1
ATOM 4614 N N . ASN A 1 580 ? -56.834 13.376 59.254 1.00 40.94 580 ASN A N 1
ATOM 4615 C CA . ASN A 1 580 ? -56.337 12.972 60.575 1.00 40.94 580 ASN A CA 1
ATOM 4616 C C . ASN A 1 580 ? -55.507 14.095 61.200 1.00 40.94 580 ASN A C 1
ATOM 4618 O O . ASN A 1 580 ? -54.395 14.367 60.762 1.00 40.94 580 ASN A O 1
ATOM 4622 N N . ASN A 1 581 ? -56.052 14.694 62.259 1.00 44.69 581 ASN A N 1
ATOM 4623 C CA . ASN A 1 581 ? -55.495 15.812 63.027 1.00 44.69 581 ASN A CA 1
ATOM 4624 C C . ASN A 1 581 ? -54.338 15.399 63.965 1.00 44.69 581 ASN A C 1
ATOM 4626 O O . ASN A 1 581 ? -54.152 15.977 65.032 1.00 44.69 581 ASN A O 1
ATOM 4630 N N . ASP A 1 582 ? -53.611 14.348 63.598 1.00 42.31 582 ASP A N 1
ATOM 4631 C CA . ASP A 1 582 ? -52.500 13.794 64.364 1.00 42.31 582 ASP A CA 1
ATOM 4632 C C . ASP A 1 582 ? -51.241 13.898 63.506 1.00 42.31 582 ASP A C 1
ATOM 4634 O O . ASP A 1 582 ? -51.340 13.739 62.285 1.00 42.31 582 ASP A O 1
ATOM 4638 N N . GLN A 1 583 ? -50.085 14.153 64.133 1.00 43.09 583 GLN A N 1
ATOM 4639 C CA . GLN A 1 583 ? -48.767 14.401 63.516 1.00 43.09 583 GLN A CA 1
ATOM 4640 C C . GLN A 1 583 ? -48.264 13.218 62.666 1.00 43.09 583 GLN A C 1
ATOM 4642 O O . GLN A 1 583 ? -47.267 12.554 62.963 1.00 43.09 583 GLN A O 1
ATOM 4647 N N . SER A 1 584 ? -48.974 12.908 61.591 1.00 45.25 584 SER A N 1
ATOM 4648 C CA . SER A 1 584 ? -48.665 11.814 60.695 1.00 45.25 584 SER A CA 1
ATOM 4649 C C . SER A 1 584 ? -47.556 12.245 59.730 1.00 45.25 584 SER A C 1
ATOM 4651 O O . SER A 1 584 ? -47.390 13.438 59.451 1.00 45.25 584 SER A O 1
ATOM 4653 N N . PRO A 1 585 ? -46.812 11.290 59.143 1.00 39.34 585 PRO A N 1
ATOM 4654 C CA . PRO A 1 585 ? -45.813 11.560 58.107 1.00 39.34 585 PRO A CA 1
ATOM 4655 C C . PRO A 1 585 ? -46.316 12.461 56.963 1.00 39.34 585 PRO A C 1
ATOM 4657 O O . PRO A 1 585 ? -45.507 13.104 56.305 1.00 39.34 585 PRO A O 1
ATOM 4660 N N . THR A 1 586 ? -47.634 12.557 56.768 1.00 37.94 586 THR A N 1
ATOM 4661 C CA . THR A 1 586 ? -48.329 13.377 55.769 1.00 37.94 586 THR A CA 1
ATOM 4662 C C . THR A 1 586 ? -48.182 14.894 55.975 1.00 37.94 586 THR A C 1
ATOM 4664 O O . THR A 1 586 ? -48.058 15.617 54.991 1.00 37.94 586 THR A O 1
ATOM 4667 N N . GLU A 1 587 ? -48.085 15.401 57.211 1.00 38.62 587 GLU A N 1
ATOM 4668 C CA . GLU A 1 587 ? -47.831 16.837 57.465 1.00 38.62 587 GLU A CA 1
ATOM 4669 C C . GLU A 1 587 ? -46.406 17.256 57.051 1.00 38.62 587 GLU A C 1
ATOM 4671 O O . GLU A 1 587 ? -46.179 18.372 56.575 1.00 38.62 587 GLU A O 1
ATOM 4676 N N . ARG A 1 588 ? -45.435 16.331 57.125 1.00 42.16 588 ARG A N 1
ATOM 4677 C CA . ARG A 1 588 ? -44.079 16.554 56.590 1.00 42.16 588 ARG A CA 1
ATOM 4678 C C . ARG A 1 588 ? -44.056 16.650 55.059 1.00 42.16 588 ARG A C 1
ATOM 4680 O O . ARG A 1 588 ? -43.160 17.305 54.530 1.00 42.16 588 ARG A O 1
ATOM 4687 N N . ILE A 1 589 ? -45.023 16.037 54.366 1.00 39.94 589 ILE A N 1
ATOM 4688 C CA . ILE A 1 589 ? -45.108 16.011 52.894 1.00 39.94 589 ILE A CA 1
ATOM 4689 C C . ILE A 1 589 ? -45.484 17.395 52.341 1.00 39.94 589 ILE A C 1
ATOM 4691 O O . ILE A 1 589 ? -44.886 17.846 51.366 1.00 39.94 589 ILE A O 1
ATOM 4695 N N . VAL A 1 590 ? -46.430 18.098 52.974 1.00 41.44 590 VAL A N 1
ATOM 4696 C CA . VAL A 1 590 ? -46.957 19.377 52.458 1.00 41.44 590 VAL A CA 1
ATOM 4697 C C . VAL A 1 590 ? -46.092 20.573 52.877 1.00 41.44 590 VAL A C 1
ATOM 4699 O O . VAL A 1 590 ? -45.795 21.433 52.050 1.00 41.44 590 VAL A O 1
ATOM 4702 N N . GLY A 1 591 ? -45.612 20.611 54.127 1.00 39.03 591 GLY A N 1
ATOM 4703 C CA . GLY A 1 591 ? -44.935 21.792 54.683 1.00 39.03 591 GLY A CA 1
ATOM 4704 C C . GLY A 1 591 ? -43.482 22.020 54.240 1.00 39.03 591 GLY A C 1
ATOM 4705 O O . GLY A 1 591 ? -42.980 23.134 54.370 1.00 39.03 591 GLY A O 1
ATOM 4706 N N . LYS A 1 592 ? -42.783 20.999 53.719 1.00 38.00 592 LYS A N 1
ATOM 4707 C CA . LYS A 1 592 ? -41.368 21.123 53.306 1.00 38.00 592 LYS A CA 1
ATOM 4708 C C . LYS A 1 592 ? -41.082 20.838 51.832 1.00 38.00 592 LYS A C 1
ATOM 4710 O O . LYS A 1 592 ? -40.010 21.215 51.369 1.00 38.00 592 LYS A O 1
ATOM 4715 N N . GLU A 1 593 ? -41.969 20.161 51.096 1.00 42.75 593 GLU A N 1
ATOM 4716 C CA . GLU A 1 593 ? -41.525 19.419 49.901 1.00 42.75 593 GLU A CA 1
ATOM 4717 C C . GLU A 1 593 ? -42.354 19.636 48.618 1.00 42.75 593 GLU A C 1
ATOM 4719 O O . GLU A 1 593 ? -41.905 19.218 47.553 1.00 42.75 593 GLU A O 1
ATOM 4724 N N . GLY A 1 594 ? -43.504 20.326 48.675 1.00 38.09 594 GLY A N 1
ATOM 4725 C CA . GLY A 1 594 ? -44.390 20.543 47.512 1.00 38.09 594 GLY A CA 1
ATOM 4726 C C . GLY A 1 594 ? -44.221 21.868 46.744 1.00 38.09 594 GLY A C 1
ATOM 4727 O O . GLY A 1 594 ? -44.595 21.954 45.578 1.00 38.09 594 GLY A O 1
ATOM 4728 N N . LEU A 1 595 ? -43.637 22.909 47.347 1.00 38.31 595 LEU A N 1
ATOM 4729 C CA . LEU A 1 595 ? -43.711 24.295 46.834 1.00 38.31 595 LEU A CA 1
ATOM 4730 C C . LEU A 1 595 ? -42.652 24.686 45.773 1.00 38.31 595 LEU A C 1
ATOM 4732 O O . LEU A 1 595 ? -42.630 25.829 45.319 1.00 38.31 595 LEU A O 1
ATOM 4736 N N . GLY A 1 596 ? -41.778 23.761 45.357 1.00 38.72 596 GLY A N 1
ATOM 4737 C CA . GLY A 1 596 ? -40.651 24.033 44.447 1.00 38.72 596 GLY A CA 1
ATOM 4738 C C . GLY A 1 596 ? -40.881 23.755 42.951 1.00 38.72 596 GLY A C 1
ATOM 4739 O O . GLY A 1 596 ? -39.942 23.891 42.172 1.00 38.72 596 GLY A O 1
ATOM 4740 N N . HIS A 1 597 ? -42.076 23.331 42.524 1.00 38.84 597 HIS A N 1
ATOM 4741 C CA . HIS A 1 597 ? -42.309 22.877 41.143 1.00 38.84 597 HIS A CA 1
ATOM 4742 C C . HIS A 1 597 ? -42.548 24.051 40.151 1.00 38.84 597 HIS A C 1
ATOM 4744 O O . HIS A 1 597 ? -43.315 24.964 40.475 1.00 38.84 597 HIS A O 1
ATOM 4750 N N . PRO A 1 598 ? -41.968 24.045 38.925 1.00 37.34 598 PRO A N 1
ATOM 4751 C CA . PRO A 1 598 ? -42.051 25.162 37.966 1.00 37.34 598 PRO A CA 1
ATOM 4752 C C . PRO A 1 598 ? -43.465 25.519 37.486 1.00 37.34 598 PRO A C 1
ATOM 4754 O O . PRO A 1 598 ? -43.697 26.651 37.077 1.00 37.34 598 PRO A O 1
ATOM 4757 N N . ALA A 1 599 ? -44.419 24.588 37.583 1.00 37.31 599 ALA A N 1
ATOM 4758 C CA . ALA A 1 599 ? -45.830 24.830 37.253 1.00 37.31 599 ALA A CA 1
ATOM 4759 C C . ALA A 1 599 ? -46.522 25.876 38.164 1.00 37.31 599 ALA A C 1
ATOM 4761 O O . ALA A 1 599 ? -47.654 26.257 37.899 1.00 37.31 599 ALA A O 1
ATOM 4762 N N . PHE A 1 600 ? -45.852 26.352 39.224 1.00 36.12 600 PHE A N 1
ATOM 4763 C CA . PHE A 1 600 ? -46.375 27.329 40.191 1.00 36.12 600 PHE A CA 1
ATOM 4764 C C . PHE A 1 600 ? -45.636 28.687 40.166 1.00 36.12 600 PHE A C 1
ATOM 4766 O O . PHE A 1 600 ? -45.527 29.355 41.203 1.00 36.12 600 PHE A O 1
ATOM 4773 N N . ILE A 1 601 ? -45.042 29.097 39.037 1.00 39.88 601 ILE A N 1
ATOM 4774 C CA . ILE A 1 601 ? -44.268 30.350 38.926 1.00 39.88 601 ILE A CA 1
ATOM 4775 C C . ILE A 1 601 ? -44.833 31.244 37.815 1.00 39.88 601 ILE A C 1
ATOM 4777 O O . ILE A 1 601 ? -44.427 31.111 36.668 1.00 39.88 601 ILE A O 1
ATOM 4781 N N . ASP A 1 602 ? -45.686 32.211 38.166 1.00 32.50 602 ASP A N 1
ATOM 4782 C CA . ASP A 1 602 ? -46.059 33.305 37.259 1.00 32.50 602 ASP A CA 1
ATOM 4783 C C . ASP A 1 602 ? -45.491 34.654 37.739 1.00 32.50 602 ASP A C 1
ATOM 4785 O O . ASP A 1 602 ? -45.799 35.137 38.830 1.00 32.50 602 ASP A O 1
ATOM 4789 N N . THR A 1 603 ? -44.692 35.275 36.857 1.00 34.09 603 THR A N 1
ATOM 4790 C CA . THR A 1 603 ? -44.064 36.624 36.882 1.00 34.09 603 THR A CA 1
ATOM 4791 C C . THR A 1 603 ? -43.056 36.961 38.001 1.00 34.09 603 THR A C 1
ATOM 4793 O O . THR A 1 603 ? -43.365 36.911 39.190 1.00 34.09 603 THR A O 1
ATOM 4796 N N . ALA A 1 604 ? -41.842 37.380 37.601 1.00 36.03 604 ALA A N 1
ATOM 4797 C CA . ALA A 1 604 ? -40.706 37.693 38.479 1.00 36.03 604 ALA A CA 1
ATOM 4798 C C . ALA A 1 604 ? -40.082 39.079 38.196 1.00 36.03 604 ALA A C 1
ATOM 4800 O O . ALA A 1 604 ? -40.031 39.502 37.042 1.00 36.03 604 ALA A O 1
ATOM 4801 N N . TYR A 1 605 ? -39.563 39.748 39.237 1.00 40.12 605 TYR A N 1
ATOM 4802 C CA . TYR A 1 605 ? -38.806 41.016 39.159 1.00 40.12 605 TYR A CA 1
ATOM 4803 C C . TYR A 1 605 ? -37.369 40.861 39.700 1.00 40.12 605 TYR A C 1
ATOM 4805 O O . TYR A 1 605 ? -37.111 39.967 40.510 1.00 40.12 605 TYR A O 1
ATOM 4813 N N . LEU A 1 606 ? -36.454 41.737 39.248 1.00 32.97 606 LEU A N 1
ATOM 4814 C CA . LEU A 1 606 ? -35.008 41.717 39.529 1.00 32.97 606 LEU A CA 1
ATOM 4815 C C . LEU A 1 606 ? -34.628 42.750 40.611 1.00 32.97 606 LEU A C 1
ATOM 4817 O O . LEU A 1 606 ? -34.984 43.920 40.474 1.00 32.97 606 LEU A O 1
ATOM 4821 N N . ALA A 1 607 ? -33.866 42.357 41.638 1.00 35.66 607 ALA A N 1
ATOM 4822 C CA . ALA A 1 607 ? -33.289 43.281 42.629 1.00 35.66 607 ALA A CA 1
ATOM 4823 C C . ALA A 1 607 ? -31.783 43.036 42.847 1.00 35.66 607 ALA A C 1
ATOM 4825 O O . ALA A 1 607 ? -31.314 41.904 42.705 1.00 35.66 607 ALA A O 1
ATOM 4826 N N . VAL A 1 608 ? -31.047 44.101 43.197 1.00 35.50 608 VAL A N 1
ATOM 4827 C CA . VAL A 1 608 ? -29.576 44.144 43.324 1.00 35.50 608 VAL A CA 1
ATOM 4828 C C . VAL A 1 608 ? -29.172 44.454 44.773 1.00 35.50 608 VAL A C 1
ATOM 4830 O O . VAL A 1 608 ? -29.687 45.408 45.352 1.00 35.50 608 VAL A O 1
ATOM 4833 N N . MET A 1 609 ? -28.234 43.691 45.350 1.00 37.12 609 MET A N 1
ATOM 4834 C CA . MET A 1 609 ? -27.564 44.033 46.621 1.00 37.12 609 MET A CA 1
ATOM 4835 C C . MET A 1 609 ? -26.039 43.962 46.483 1.00 37.12 609 MET A C 1
ATOM 4837 O O . MET A 1 609 ? -25.548 42.973 45.926 1.00 37.12 609 MET A O 1
ATOM 4841 N N . PRO A 1 610 ? -25.290 44.915 47.066 1.00 38.06 610 PRO A N 1
ATOM 4842 C CA . PRO A 1 610 ? -23.865 44.754 47.311 1.00 38.06 610 PRO A CA 1
ATOM 4843 C C . PRO A 1 610 ? -23.598 43.991 48.619 1.00 38.06 610 PRO A C 1
ATOM 4845 O O . PRO A 1 610 ? -24.261 44.217 49.633 1.00 38.06 610 PRO A O 1
ATOM 4848 N N . LEU A 1 611 ? -22.601 43.104 48.611 1.00 43.78 611 LEU A N 1
ATOM 4849 C CA . LEU A 1 611 ? -22.065 42.457 49.813 1.00 43.78 611 LEU A CA 1
ATOM 4850 C C . LEU A 1 611 ? -20.651 42.965 50.094 1.00 43.78 611 LEU A C 1
ATOM 4852 O O . LEU A 1 611 ? -19.764 42.808 49.258 1.00 43.78 611 LEU A O 1
ATOM 4856 N N . ASP A 1 612 ? -20.436 43.504 51.294 1.00 40.50 612 ASP A N 1
ATOM 4857 C CA . ASP A 1 612 ? -19.107 43.881 51.768 1.00 40.50 612 ASP A CA 1
ATOM 4858 C C . ASP A 1 612 ? -18.478 42.712 52.540 1.00 40.50 612 ASP A C 1
ATOM 4860 O O . ASP A 1 612 ? -18.778 42.452 53.709 1.00 40.50 612 ASP A O 1
ATOM 4864 N N . LYS A 1 613 ? -17.631 41.950 51.846 1.00 37.31 613 LYS A N 1
ATOM 4865 C CA . LYS A 1 613 ? -16.639 41.073 52.472 1.00 37.31 613 LYS A CA 1
ATOM 4866 C C . LYS A 1 613 ? -15.312 41.274 51.750 1.00 37.31 613 LYS A C 1
ATOM 4868 O O . LYS A 1 613 ? -15.137 40.810 50.628 1.00 37.31 613 LYS A O 1
ATOM 4873 N N . ASN A 1 614 ? -14.371 41.908 52.447 1.00 38.72 614 ASN A N 1
ATOM 4874 C CA . ASN A 1 614 ? -12.966 42.095 52.065 1.00 38.72 614 ASN A CA 1
ATOM 4875 C C . ASN A 1 614 ? -12.677 43.140 50.966 1.00 38.72 614 ASN A C 1
ATOM 4877 O O . ASN A 1 614 ? -11.731 42.950 50.204 1.00 38.72 614 ASN A O 1
ATOM 4881 N N . ASN A 1 615 ? -13.399 44.269 50.920 1.00 38.16 615 ASN A N 1
ATOM 4882 C CA . ASN A 1 615 ? -13.066 45.401 50.031 1.00 38.16 615 ASN A CA 1
ATOM 4883 C C . ASN A 1 615 ? -13.138 45.087 48.518 1.00 38.16 615 ASN A C 1
ATOM 4885 O O . ASN A 1 615 ? -12.490 45.742 47.702 1.00 38.16 615 ASN A O 1
ATOM 4889 N N . VAL A 1 616 ? -13.948 44.100 48.131 1.00 35.75 616 VAL A N 1
ATOM 4890 C CA . VAL A 1 616 ? -14.333 43.851 46.737 1.00 35.75 616 VAL A CA 1
ATOM 4891 C C . VAL A 1 616 ? -15.857 43.839 46.697 1.00 35.75 616 VAL A C 1
ATOM 4893 O O . VAL A 1 616 ? -16.480 43.008 47.355 1.00 35.75 616 VAL A O 1
ATOM 4896 N N . GLU A 1 617 ? -16.461 44.790 45.984 1.00 36.75 617 GLU A N 1
ATOM 4897 C CA . GLU A 1 617 ? -17.917 44.871 45.844 1.00 36.75 617 GLU A CA 1
ATOM 4898 C C . GLU A 1 617 ? -18.430 43.680 45.021 1.00 36.75 617 GLU A C 1
ATOM 4900 O O . GLU A 1 617 ? -18.077 43.518 43.853 1.00 36.75 617 GLU A O 1
ATOM 4905 N N . PHE A 1 618 ? -19.276 42.839 45.622 1.00 40.50 618 PHE A N 1
ATOM 4906 C CA . PHE A 1 618 ? -19.986 41.772 44.911 1.00 40.50 618 PHE A CA 1
ATOM 4907 C C . PHE A 1 618 ? -21.453 42.153 44.734 1.00 40.50 618 PHE A C 1
ATOM 4909 O O . PHE A 1 618 ? -22.134 42.419 45.723 1.00 40.50 618 PHE A O 1
ATOM 4916 N N . MET A 1 619 ? -21.951 42.112 43.497 1.00 40.22 619 MET A N 1
ATOM 4917 C CA . MET A 1 619 ? -23.375 42.264 43.185 1.00 40.22 619 MET A CA 1
ATOM 4918 C C . MET A 1 619 ? -24.046 40.886 43.125 1.00 40.22 619 MET A C 1
ATOM 4920 O O . MET A 1 619 ? -23.573 39.988 42.426 1.00 40.22 619 MET A O 1
ATOM 4924 N N . ALA A 1 620 ? -25.163 40.714 43.831 1.00 38.19 620 ALA A N 1
ATOM 4925 C CA . ALA A 1 620 ? -26.030 39.543 43.692 1.00 38.19 620 ALA A CA 1
ATOM 4926 C C . ALA A 1 620 ? -27.375 39.944 43.071 1.00 38.19 620 ALA A C 1
ATOM 4928 O O . ALA A 1 620 ? -27.979 40.936 43.486 1.00 38.19 620 ALA A O 1
ATOM 4929 N N . TYR A 1 621 ? -27.848 39.149 42.106 1.00 37.28 621 TYR A N 1
ATOM 4930 C CA . TYR A 1 621 ? -29.164 39.310 41.485 1.00 37.28 621 TYR A CA 1
ATOM 4931 C C . TYR A 1 621 ? -30.172 38.377 42.153 1.00 37.28 621 TYR A C 1
ATOM 4933 O O . TYR A 1 621 ? -29.911 37.177 42.300 1.00 37.28 621 TYR A O 1
ATOM 4941 N N . TYR A 1 622 ? -31.330 38.922 42.520 1.00 37.88 622 TYR A N 1
ATOM 4942 C CA . TYR A 1 622 ? -32.432 38.160 43.102 1.00 37.88 622 TYR A CA 1
ATOM 4943 C C . TYR A 1 622 ? -33.642 38.162 42.174 1.00 37.88 622 TYR A C 1
ATOM 4945 O O . TYR A 1 622 ? -34.065 39.215 41.697 1.00 37.88 622 TYR A O 1
ATOM 4953 N N . LEU A 1 623 ? -34.207 36.972 41.958 1.00 34.81 623 LEU A N 1
ATOM 4954 C CA . LEU A 1 623 ? -35.492 36.766 41.292 1.00 34.81 623 LEU A CA 1
ATOM 4955 C C . LEU A 1 623 ? -36.576 36.643 42.370 1.00 34.81 623 LEU A C 1
ATOM 4957 O O . LEU A 1 623 ? -36.521 35.706 43.167 1.00 34.81 623 LEU A O 1
ATOM 4961 N N . VAL A 1 624 ? -37.537 37.568 42.424 1.00 37.44 624 VAL A N 1
ATOM 4962 C CA . VAL A 1 624 ? -38.596 37.560 43.453 1.00 37.44 624 VAL A CA 1
ATOM 4963 C C . VAL A 1 624 ? -39.964 37.273 42.826 1.00 37.44 624 VAL A C 1
ATOM 4965 O O . VAL A 1 624 ? -40.357 37.950 41.874 1.00 37.44 624 VAL A O 1
ATOM 4968 N N . LYS A 1 625 ? -40.693 36.275 43.358 1.00 39.84 625 LYS A N 1
ATOM 4969 C CA . LYS A 1 625 ? -42.100 35.987 43.006 1.00 39.84 625 LYS A CA 1
ATOM 4970 C C . LYS A 1 625 ? -43.036 37.067 43.562 1.00 39.84 625 LYS A C 1
ATOM 4972 O O . LYS A 1 625 ? -42.824 37.556 44.670 1.00 39.84 625 LYS A O 1
ATOM 4977 N N . LYS A 1 626 ? -44.129 37.366 42.851 1.00 36.84 626 LYS A N 1
ATOM 4978 C CA . LYS A 1 626 ? -45.261 38.120 43.420 1.00 36.84 626 LYS A CA 1
ATOM 4979 C C . LYS A 1 626 ? -45.847 37.332 44.612 1.00 36.84 626 LYS A C 1
ATOM 4981 O O . LYS A 1 626 ? -46.019 36.118 44.472 1.00 36.84 626 LYS A O 1
ATOM 4986 N N . PRO A 1 627 ? -46.162 37.953 45.765 1.00 39.50 627 PRO A N 1
ATOM 4987 C CA . PRO A 1 627 ? -46.865 37.250 46.833 1.00 39.50 627 PRO A CA 1
ATOM 4988 C C . PRO A 1 627 ? -48.233 36.809 46.302 1.00 39.50 627 PRO A C 1
ATOM 4990 O O . PRO A 1 627 ? -48.985 37.634 45.782 1.00 39.50 627 PRO A O 1
ATOM 4993 N N . GLN A 1 628 ? -48.561 35.520 46.394 1.00 38.53 628 GLN A N 1
ATOM 4994 C CA . GLN A 1 628 ? -49.948 35.102 46.211 1.00 38.53 628 GLN A CA 1
ATOM 4995 C C . GLN A 1 628 ? -50.709 35.422 47.498 1.00 38.53 628 GLN A C 1
ATOM 4997 O O . GLN A 1 628 ? -50.284 35.027 48.584 1.00 38.53 628 GLN A O 1
ATOM 5002 N N . GLN A 1 629 ? -51.806 36.172 47.371 1.00 34.31 629 GLN A N 1
ATOM 5003 C CA . GLN A 1 629 ? -52.725 36.454 48.470 1.00 34.31 629 GLN A CA 1
ATOM 5004 C C . GLN A 1 629 ? -53.299 35.137 48.998 1.00 34.31 629 GLN A C 1
ATOM 5006 O O . GLN A 1 629 ? -54.225 34.593 48.409 1.00 34.31 629 GLN A O 1
ATOM 5011 N N . ASN A 1 630 ? -52.787 34.661 50.128 1.00 37.12 630 ASN A N 1
ATOM 5012 C CA . ASN A 1 630 ? -53.495 33.721 50.985 1.00 37.12 630 ASN A CA 1
ATOM 5013 C C . ASN A 1 630 ? -53.647 34.366 52.360 1.00 37.12 630 ASN A C 1
ATOM 5015 O O . ASN A 1 630 ? -52.697 34.928 52.910 1.00 37.12 630 ASN A O 1
ATOM 5019 N N . GLN A 1 631 ? -54.872 34.337 52.884 1.00 42.59 631 GLN A N 1
ATOM 5020 C CA . GLN A 1 631 ? -55.176 34.863 54.206 1.00 42.59 631 GLN A CA 1
ATOM 5021 C C . GLN A 1 631 ? -54.408 34.075 55.276 1.00 42.59 631 GLN A C 1
ATOM 5023 O O . GLN A 1 631 ? -54.371 32.848 55.256 1.00 42.59 631 GLN A O 1
ATOM 5028 N N . VAL A 1 632 ? -53.883 34.838 56.237 1.00 39.97 632 VAL A N 1
ATOM 5029 C CA . VAL A 1 632 ? -53.213 34.439 57.484 1.00 39.97 632 VAL A CA 1
ATOM 5030 C C . VAL A 1 632 ? -51.697 34.184 57.382 1.00 39.97 632 VAL A C 1
ATOM 5032 O O . VAL A 1 632 ? -51.212 33.075 57.205 1.00 39.97 632 VAL A O 1
ATOM 5035 N N . ASN A 1 633 ? -50.966 35.283 57.612 1.00 44.00 633 ASN A N 1
ATOM 5036 C CA . ASN A 1 633 ? -49.719 35.399 58.380 1.00 44.00 633 ASN A CA 1
ATOM 5037 C C . ASN A 1 633 ? -48.557 34.443 58.053 1.00 44.00 633 ASN A C 1
ATOM 5039 O O . ASN A 1 633 ? -48.222 33.591 58.867 1.00 44.00 633 ASN A O 1
ATOM 5043 N N . GLN A 1 634 ? -47.877 34.682 56.925 1.00 39.03 634 GLN A N 1
ATOM 5044 C CA . GLN A 1 634 ? -46.406 34.798 56.789 1.00 39.03 634 GLN A CA 1
ATOM 5045 C C . GLN A 1 634 ? -46.040 34.759 55.295 1.00 39.03 634 GLN A C 1
ATOM 5047 O O . GLN A 1 634 ? -45.971 33.697 54.681 1.00 39.03 634 GLN A O 1
ATOM 5052 N N . ALA A 1 635 ? -45.783 35.921 54.690 1.00 35.31 635 ALA A N 1
ATOM 5053 C CA . ALA A 1 635 ? -45.246 35.993 53.332 1.00 35.31 635 ALA A CA 1
ATOM 5054 C C . ALA A 1 635 ? -43.718 35.817 53.377 1.00 35.31 635 ALA A C 1
ATOM 5056 O O . ALA A 1 635 ? -42.975 36.781 53.545 1.00 35.31 635 ALA A O 1
ATOM 5057 N N . ALA A 1 636 ? -43.233 34.579 53.257 1.00 34.69 636 ALA A N 1
ATOM 5058 C CA . ALA A 1 636 ? -41.808 34.322 53.066 1.00 34.69 636 ALA A CA 1
ATOM 5059 C C . ALA A 1 636 ? -41.432 34.569 51.596 1.00 34.69 636 ALA A C 1
ATOM 5061 O O . ALA A 1 636 ? -41.812 33.811 50.703 1.00 34.69 636 ALA A O 1
ATOM 5062 N N . ILE A 1 637 ? -40.670 35.633 51.340 1.00 37.41 637 ILE A N 1
ATOM 5063 C CA . ILE A 1 637 ? -40.074 35.892 50.027 1.00 37.41 637 ILE A CA 1
ATOM 5064 C C . ILE A 1 637 ? -38.925 34.893 49.814 1.00 37.41 637 ILE A C 1
ATOM 5066 O O . ILE A 1 637 ? -37.878 35.003 50.448 1.00 37.41 637 ILE A O 1
ATOM 5070 N N . GLN A 1 638 ? -39.097 33.917 48.918 1.00 37.25 638 GLN A N 1
ATOM 5071 C CA . GLN A 1 638 ? -37.992 33.080 48.436 1.00 37.25 638 GLN A CA 1
ATOM 5072 C C . GLN A 1 638 ? -37.358 33.731 47.203 1.00 37.25 638 GLN A C 1
ATOM 5074 O O . GLN A 1 638 ? -37.916 33.677 46.109 1.00 37.25 638 GLN A O 1
ATOM 5079 N N . GLY A 1 639 ? -36.192 34.352 47.387 1.00 36.16 639 GLY A N 1
ATOM 5080 C CA . GLY A 1 639 ? -35.329 34.784 46.288 1.00 36.16 639 GLY A CA 1
ATOM 5081 C C . GLY A 1 639 ? -34.304 33.704 45.937 1.00 36.16 639 GLY A C 1
ATOM 5082 O O . GLY A 1 639 ? -33.645 33.171 46.829 1.00 36.16 639 GLY A O 1
ATOM 5083 N N . ILE A 1 640 ? -34.134 33.393 44.648 1.00 37.25 640 ILE A N 1
ATOM 5084 C CA . ILE A 1 640 ? -33.006 32.573 44.173 1.00 37.25 640 ILE A CA 1
ATOM 5085 C C . ILE A 1 640 ? -31.818 33.508 43.926 1.00 37.25 640 ILE A C 1
ATOM 5087 O O . ILE A 1 640 ? -31.920 34.449 43.140 1.00 37.25 640 ILE A O 1
ATOM 5091 N N . ARG A 1 641 ? -30.707 33.254 44.625 1.00 35.62 641 ARG A N 1
ATOM 5092 C CA . ARG A 1 641 ? -29.456 34.024 44.567 1.00 35.62 641 ARG A CA 1
ATOM 5093 C C . ARG A 1 641 ? -28.587 33.527 43.410 1.00 35.62 641 ARG A C 1
ATOM 5095 O O . ARG A 1 641 ? -28.154 32.377 43.436 1.00 35.62 641 ARG A O 1
ATOM 5102 N N . TYR A 1 642 ? -28.277 34.396 42.448 1.00 37.38 642 TYR A N 1
ATOM 5103 C CA . TYR A 1 642 ? -27.235 34.137 41.449 1.00 37.38 642 TYR A CA 1
ATOM 5104 C C . TYR A 1 642 ? -25.968 34.912 41.814 1.00 37.38 642 TYR A C 1
ATOM 5106 O O . TYR A 1 642 ? -25.974 36.141 41.869 1.00 37.38 642 TYR A O 1
ATOM 5114 N N . GLU A 1 643 ? -24.884 34.186 42.086 1.00 38.69 643 GLU A N 1
ATOM 5115 C CA . GLU A 1 643 ? -23.554 34.771 42.265 1.00 38.69 643 GLU A CA 1
ATOM 5116 C C . GLU A 1 643 ? -22.886 34.942 40.895 1.00 38.69 643 GLU A C 1
ATOM 5118 O O . GLU A 1 643 ? -22.767 33.978 40.137 1.00 38.69 643 GLU A O 1
ATOM 5123 N N . ASP A 1 644 ? -22.425 36.155 40.592 1.00 42.72 644 ASP A N 1
ATOM 5124 C CA . ASP A 1 644 ? -21.780 36.565 39.329 1.00 42.72 644 ASP A CA 1
ATOM 5125 C C . ASP A 1 644 ? -20.649 35.608 38.871 1.00 42.72 644 ASP A C 1
ATOM 5127 O O . ASP A 1 644 ? -20.467 35.298 37.690 1.00 42.72 644 ASP A O 1
ATOM 5131 N N . LEU A 1 645 ? -19.961 34.989 39.836 1.00 40.41 645 LEU A N 1
ATOM 5132 C CA . LEU A 1 645 ? -18.931 33.972 39.608 1.00 40.41 645 LEU A CA 1
ATOM 5133 C C . LEU A 1 645 ? -19.416 32.742 38.821 1.00 40.41 645 LEU A C 1
ATOM 5135 O O . LEU A 1 645 ? -18.620 32.140 38.099 1.00 40.41 645 LEU A O 1
ATOM 5139 N N . GLN A 1 646 ? -20.687 32.350 38.944 1.00 43.78 646 GLN A N 1
ATOM 5140 C CA . GLN A 1 646 ? -21.257 31.201 38.230 1.00 43.78 646 GLN A CA 1
ATOM 5141 C C . GLN A 1 646 ? -21.573 31.535 36.771 1.00 43.78 646 GLN A C 1
ATOM 5143 O O . GLN A 1 646 ? -21.365 30.686 35.904 1.00 43.78 646 GLN A O 1
ATOM 5148 N N . LEU A 1 647 ? -22.017 32.763 36.481 1.00 44.88 647 LEU A N 1
ATOM 5149 C CA . LEU A 1 647 ? -22.262 33.214 35.111 1.00 44.88 647 LEU A CA 1
ATOM 5150 C C . LEU A 1 647 ? -20.926 33.358 34.370 1.00 44.88 647 LEU A C 1
ATOM 5152 O O . LEU A 1 647 ? -20.734 32.740 33.326 1.00 44.88 647 LEU A O 1
ATOM 5156 N N . SER A 1 648 ? -19.956 34.033 34.996 1.00 45.81 648 SER A N 1
ATOM 5157 C CA . SER A 1 648 ? -18.568 34.144 34.530 1.00 45.81 648 SER A CA 1
ATOM 5158 C C . SER A 1 648 ? -17.929 32.776 34.266 1.00 45.81 648 SER A C 1
ATOM 5160 O O . SER A 1 648 ? -17.430 32.534 33.166 1.00 45.81 648 SER A O 1
ATOM 5162 N N . LYS A 1 649 ? -18.017 31.826 35.213 1.00 49.03 649 LYS A N 1
ATOM 5163 C CA . LYS A 1 649 ? -17.515 30.457 35.007 1.00 49.03 649 LYS A CA 1
ATOM 5164 C C . LYS A 1 649 ? -18.287 29.697 33.945 1.00 49.03 649 LYS A C 1
ATOM 5166 O O . LYS A 1 649 ? -17.661 28.937 33.221 1.00 49.03 649 LYS A O 1
ATOM 5171 N N . THR A 1 650 ? -19.603 29.848 33.828 1.00 49.44 650 THR A N 1
ATOM 5172 C CA . THR A 1 650 ? -20.398 29.110 32.832 1.00 49.44 650 THR A CA 1
ATOM 5173 C C . THR A 1 650 ? -20.121 29.626 31.426 1.00 49.44 650 THR A C 1
ATOM 5175 O O . THR A 1 650 ? -19.971 28.820 30.511 1.00 49.44 650 THR A O 1
ATOM 5178 N N . VAL A 1 651 ? -19.960 30.940 31.260 1.00 47.59 651 VAL A N 1
ATOM 5179 C CA . VAL A 1 651 ? -19.543 31.567 30.001 1.00 47.59 651 VAL A CA 1
ATOM 5180 C C . VAL A 1 651 ? -18.102 31.212 29.681 1.00 47.59 651 VAL A C 1
ATOM 5182 O O . VAL A 1 651 ? -17.845 30.725 28.588 1.00 47.59 651 VAL A O 1
ATOM 5185 N N . GLN A 1 652 ? -17.173 31.332 30.633 1.00 51.47 652 GLN A N 1
ATOM 5186 C CA . GLN A 1 652 ? -15.797 30.867 30.451 1.00 51.47 652 GLN A CA 1
ATOM 5187 C C . GLN A 1 652 ? -15.763 29.395 30.069 1.00 51.47 652 GLN A C 1
ATOM 5189 O O . GLN A 1 652 ? -15.119 29.043 29.098 1.00 51.47 652 GLN A O 1
ATOM 5194 N N . THR A 1 653 ? -16.478 28.533 30.783 1.00 51.59 653 THR A N 1
ATOM 5195 C CA . THR A 1 653 ? -16.457 27.088 30.551 1.00 51.59 653 THR A CA 1
ATOM 5196 C C . THR A 1 653 ? -17.117 26.751 29.223 1.00 51.59 653 THR A C 1
ATOM 5198 O O . THR A 1 653 ? -16.568 25.955 28.483 1.00 51.59 653 THR A O 1
ATOM 5201 N N . LYS A 1 654 ? -18.236 27.375 28.843 1.00 52.06 654 LYS A N 1
ATOM 5202 C CA . LYS A 1 654 ? -18.875 27.121 27.543 1.00 52.06 654 LYS A CA 1
ATOM 5203 C C . LYS A 1 654 ? -18.105 27.731 26.377 1.00 52.06 654 LYS A C 1
ATOM 5205 O O . LYS A 1 654 ? -18.037 27.085 25.346 1.00 52.06 654 LYS A O 1
ATOM 5210 N N . VAL A 1 655 ? -17.488 28.902 26.520 1.00 49.22 655 VAL A N 1
ATOM 5211 C CA . VAL A 1 655 ? -16.688 29.548 25.462 1.00 49.22 655 VAL A CA 1
ATOM 5212 C C . VAL A 1 655 ? -15.282 28.938 25.347 1.00 49.22 655 VAL A C 1
ATOM 5214 O O . VAL A 1 655 ? -14.751 28.830 24.245 1.00 49.22 655 VAL A O 1
ATOM 5217 N N . LEU A 1 656 ? -14.681 28.487 26.455 1.00 50.53 656 LEU A N 1
ATOM 5218 C CA . LEU A 1 656 ? -13.401 27.763 26.461 1.00 50.53 656 LEU A CA 1
ATOM 5219 C C . LEU A 1 656 ? -13.574 26.281 26.081 1.00 50.53 656 LEU A C 1
ATOM 5221 O O . LEU A 1 656 ? -12.701 25.752 25.393 1.00 50.53 656 LEU A O 1
ATOM 5225 N N . ASN A 1 657 ? -14.673 25.618 26.480 1.00 47.62 657 ASN A N 1
ATOM 5226 C CA . ASN A 1 657 ? -14.946 24.214 26.122 1.00 47.62 657 ASN A CA 1
ATOM 5227 C C . ASN A 1 657 ? -15.578 24.072 24.735 1.00 47.62 657 ASN A C 1
ATOM 5229 O O . ASN A 1 657 ? -15.195 23.154 24.013 1.00 47.62 657 ASN A O 1
ATOM 5233 N N . ASN A 1 658 ? -16.470 24.977 24.307 1.00 45.16 658 ASN A N 1
ATOM 5234 C CA . ASN A 1 658 ? -16.759 25.150 22.881 1.00 45.16 658 ASN A CA 1
ATOM 5235 C C . ASN A 1 658 ? -15.621 25.962 22.281 1.00 45.16 658 ASN A C 1
ATOM 5237 O O . ASN A 1 658 ? -15.879 27.074 21.831 1.00 45.16 658 ASN A O 1
ATOM 5241 N N . GLN A 1 659 ? -14.384 25.441 22.302 1.00 48.62 659 GLN A N 1
ATOM 5242 C CA . GLN A 1 659 ? -13.287 25.988 21.509 1.00 48.62 659 GLN A CA 1
ATOM 5243 C C . GLN A 1 659 ? -13.884 26.404 20.165 1.00 48.62 659 GLN A C 1
ATOM 5245 O O . GLN A 1 659 ? -14.209 25.530 19.359 1.00 48.62 659 GLN A O 1
ATOM 5250 N N . ILE A 1 660 ? -14.119 27.710 19.958 1.00 49.59 660 ILE A N 1
ATOM 5251 C CA . ILE A 1 660 ? -14.547 28.228 18.659 1.00 49.59 660 ILE A CA 1
ATOM 5252 C C . ILE A 1 660 ? -13.495 27.638 17.744 1.00 49.59 660 ILE A C 1
ATOM 5254 O O . ILE A 1 660 ? -12.323 27.848 18.049 1.00 49.59 660 ILE A O 1
ATOM 5258 N N . ALA A 1 661 ? -13.883 26.746 16.826 1.00 45.94 661 ALA A N 1
ATOM 5259 C CA . ALA A 1 661 ? -13.035 25.663 16.310 1.00 45.94 661 ALA A CA 1
ATOM 5260 C C . ALA A 1 661 ? -11.868 26.176 15.440 1.00 45.94 661 ALA A C 1
ATOM 5262 O O . ALA A 1 661 ? -11.758 25.882 14.257 1.00 45.94 661 ALA A O 1
ATOM 5263 N N . PHE A 1 662 ? -10.987 26.966 16.039 1.00 47.22 662 PHE A N 1
ATOM 5264 C CA . PHE A 1 662 ? -9.812 27.598 15.479 1.00 47.22 662 PHE A CA 1
ATOM 5265 C C . PHE A 1 662 ? -8.627 26.636 15.520 1.00 47.22 662 PHE A C 1
ATOM 5267 O O . PHE A 1 662 ? -7.732 26.759 14.695 1.00 47.22 662 PHE A O 1
ATOM 5274 N N . GLY A 1 663 ? -8.643 25.643 16.423 1.00 42.28 663 GLY A N 1
ATOM 5275 C CA . GLY A 1 663 ? -7.543 24.688 16.615 1.00 42.28 663 GLY A CA 1
ATOM 5276 C C . GLY A 1 663 ? -7.259 23.780 15.413 1.00 42.28 663 GLY A C 1
ATOM 5277 O O . GLY A 1 663 ? -6.205 23.164 15.346 1.00 42.28 663 GLY A O 1
ATOM 5278 N N . LYS A 1 664 ? -8.156 23.711 14.417 1.00 45.34 664 LYS A N 1
ATOM 5279 C CA . LYS A 1 664 ? -7.874 23.012 13.147 1.00 45.34 664 LYS A CA 1
ATOM 5280 C C . LYS A 1 664 ? -7.100 23.862 12.129 1.00 45.34 664 LYS A C 1
ATOM 5282 O O . LYS A 1 664 ? -6.711 23.339 11.092 1.00 45.34 664 LYS A O 1
ATOM 5287 N N . PHE A 1 665 ? -6.859 25.143 12.413 1.00 45.09 665 PHE A N 1
ATOM 5288 C CA . PHE A 1 665 ? -6.196 26.090 11.507 1.00 45.09 665 PHE A CA 1
ATOM 5289 C C . PHE A 1 665 ? -4.794 26.514 11.979 1.00 45.09 665 PHE A C 1
ATOM 5291 O O . PHE A 1 665 ? -4.216 27.442 11.417 1.00 45.09 665 PHE A O 1
ATOM 5298 N N . ASP A 1 666 ? -4.223 25.846 12.986 1.00 42.97 666 ASP A N 1
ATOM 5299 C CA . ASP A 1 666 ? -2.982 26.280 13.648 1.00 42.97 666 ASP A CA 1
ATOM 5300 C C . ASP A 1 666 ? -1.734 26.293 12.732 1.00 42.97 666 ASP A C 1
ATOM 5302 O O . ASP A 1 666 ? -0.768 27.002 13.036 1.00 42.97 666 ASP A O 1
ATOM 5306 N N . ASN A 1 667 ? -1.787 25.628 11.570 1.00 45.03 667 ASN A N 1
ATOM 5307 C CA . ASN A 1 667 ? -0.667 25.508 10.624 1.00 45.03 667 ASN A CA 1
ATOM 5308 C C . ASN A 1 667 ? -0.688 26.508 9.446 1.00 45.03 667 ASN A C 1
ATOM 5310 O O . ASN A 1 667 ? 0.239 26.497 8.643 1.00 45.03 667 ASN A O 1
ATOM 5314 N N . PHE A 1 668 ? -1.695 27.386 9.335 1.00 40.91 668 PHE A N 1
ATOM 5315 C CA . PHE A 1 668 ? -1.761 28.421 8.288 1.00 40.91 668 PHE A CA 1
ATOM 5316 C C . PHE A 1 668 ? -2.037 29.810 8.894 1.00 40.91 668 PHE A C 1
ATOM 5318 O O . PHE A 1 668 ? -2.868 29.957 9.793 1.00 40.91 668 PHE A O 1
ATOM 5325 N N . GLU A 1 669 ? -1.374 30.864 8.399 1.00 43.50 669 GLU A N 1
ATOM 5326 C CA . GLU A 1 669 ? -1.706 32.264 8.724 1.00 43.50 669 GLU A CA 1
ATOM 5327 C C . GLU A 1 669 ? -3.029 32.690 8.054 1.00 43.50 669 GLU A C 1
ATOM 5329 O O . GLU A 1 669 ? -3.067 33.515 7.146 1.00 43.50 669 GLU A O 1
ATOM 5334 N N . SER A 1 670 ? -4.150 32.113 8.484 1.00 54.12 670 SER A N 1
ATOM 5335 C CA . SER A 1 670 ? -5.473 32.507 7.994 1.00 54.12 670 SER A CA 1
ATOM 5336 C C . SER A 1 670 ? -5.876 33.893 8.542 1.00 54.12 670 SER A C 1
ATOM 5338 O O . SER A 1 670 ? -5.623 34.169 9.722 1.00 54.12 670 SER A O 1
ATOM 5340 N N . PRO A 1 671 ? -6.567 34.755 7.762 1.00 54.19 671 PRO A N 1
ATOM 5341 C CA . PRO A 1 671 ? -7.214 35.980 8.258 1.00 54.19 671 PRO A CA 1
ATOM 5342 C C . PRO A 1 671 ? -8.056 35.744 9.522 1.00 54.19 671 PRO A C 1
ATOM 5344 O O . PRO A 1 671 ? -8.061 36.560 10.441 1.00 54.19 671 PRO A O 1
ATOM 5347 N N . VAL A 1 672 ? -8.657 34.555 9.634 1.00 54.28 672 VAL A N 1
ATOM 5348 C CA . VAL A 1 672 ? -9.413 34.094 10.804 1.00 54.28 672 VAL A CA 1
ATOM 5349 C C . VAL A 1 672 ? -8.552 34.083 12.076 1.00 54.28 672 VAL A C 1
ATOM 5351 O O . VAL A 1 672 ? -9.016 34.488 13.140 1.00 54.28 672 VAL A O 1
ATOM 5354 N N . ARG A 1 673 ? -7.272 33.696 11.985 1.00 60.69 673 ARG A N 1
ATOM 5355 C CA . ARG A 1 673 ? -6.331 33.685 13.119 1.00 60.69 673 ARG A CA 1
ATOM 5356 C C . ARG A 1 673 ? -5.979 35.098 13.584 1.00 60.69 673 ARG A C 1
ATOM 5358 O O . ARG A 1 673 ? -5.834 35.304 14.790 1.00 60.69 673 ARG A O 1
ATOM 5365 N N . LYS A 1 674 ? -5.882 36.071 12.668 1.00 60.91 674 LYS A N 1
ATOM 5366 C CA . LYS A 1 674 ? -5.611 37.484 13.004 1.00 60.91 674 LYS A CA 1
ATOM 5367 C C . LYS A 1 674 ? -6.729 38.114 13.840 1.00 60.91 674 LYS A C 1
ATOM 5369 O O . LYS A 1 674 ? -6.443 39.028 14.599 1.00 60.91 674 LYS A O 1
ATOM 5374 N N . ILE A 1 675 ? -7.946 37.573 13.769 1.00 57.84 675 ILE A N 1
ATOM 5375 C CA . ILE A 1 675 ? -9.127 38.040 14.516 1.00 57.84 675 ILE A CA 1
ATOM 5376 C C . ILE A 1 675 ? -9.367 37.184 15.766 1.00 57.84 675 ILE A C 1
ATOM 5378 O O . ILE A 1 675 ? -9.602 37.703 16.858 1.00 57.84 675 ILE A O 1
ATOM 5382 N N . ALA A 1 676 ? -9.206 35.865 15.643 1.00 59.75 676 ALA A N 1
ATOM 5383 C CA . ALA A 1 676 ? -9.315 34.918 16.750 1.00 59.75 676 ALA A CA 1
ATOM 5384 C C . ALA A 1 676 ? -8.260 35.152 17.841 1.00 59.75 676 ALA A C 1
ATOM 5386 O O . ALA A 1 676 ? -8.526 34.943 19.023 1.00 59.75 676 ALA A O 1
ATOM 5387 N N . THR A 1 677 ? -7.052 35.582 17.463 1.00 61.94 677 THR A N 1
ATOM 5388 C CA . THR A 1 677 ? -5.944 35.767 18.411 1.00 61.94 677 THR A CA 1
ATOM 5389 C C . THR A 1 677 ? -6.170 36.964 19.348 1.00 61.94 677 THR A C 1
ATOM 5391 O O . THR A 1 677 ? -6.025 36.768 20.556 1.00 61.94 677 THR A O 1
ATOM 5394 N N . PRO A 1 678 ? -6.584 38.162 18.878 1.00 57.44 678 PRO A N 1
ATOM 5395 C CA . PRO A 1 678 ? -7.041 39.252 19.747 1.00 57.44 678 PRO A CA 1
ATOM 5396 C C . PRO A 1 678 ? -8.260 38.881 20.604 1.00 57.44 678 PRO A C 1
ATOM 5398 O O . PRO A 1 678 ? -8.249 39.146 21.807 1.00 57.44 678 PRO A O 1
ATOM 5401 N N . LEU A 1 679 ? -9.262 38.197 20.029 1.00 57.12 679 LEU A N 1
ATOM 5402 C CA . LEU A 1 679 ? -10.431 37.668 20.756 1.00 57.12 679 LEU A CA 1
ATOM 5403 C C . LEU A 1 679 ? -10.014 36.769 21.933 1.00 57.12 679 LEU A C 1
ATOM 5405 O O . LEU A 1 679 ? -10.516 36.910 23.048 1.00 57.12 679 LEU A O 1
ATOM 5409 N N . ARG A 1 680 ? -9.049 35.873 21.695 1.00 60.84 680 ARG A N 1
ATOM 5410 C CA . ARG A 1 680 ? -8.544 34.900 22.674 1.00 60.84 680 ARG A CA 1
ATOM 5411 C C . ARG A 1 680 ? -7.588 35.513 23.701 1.00 60.84 680 ARG A C 1
ATOM 5413 O O . ARG A 1 680 ? -7.611 35.097 24.856 1.00 60.84 680 ARG A O 1
ATOM 5420 N N . ARG A 1 681 ? -6.728 36.457 23.298 1.00 59.44 681 ARG A N 1
ATOM 5421 C CA . ARG A 1 681 ? -5.719 37.071 24.184 1.00 59.44 681 ARG A CA 1
ATOM 5422 C C . ARG A 1 681 ? -6.280 38.211 25.030 1.00 59.44 681 ARG A C 1
ATOM 5424 O O . ARG A 1 681 ? -5.977 38.255 26.218 1.00 59.44 681 ARG A O 1
ATOM 5431 N N . ASN A 1 682 ? -7.095 39.085 24.440 1.00 55.00 682 ASN A N 1
ATOM 5432 C CA . ASN A 1 682 ? -7.501 40.348 25.061 1.00 55.00 682 ASN A CA 1
ATOM 5433 C C . ASN A 1 682 ? -9.013 40.412 25.321 1.00 55.00 682 ASN A C 1
ATOM 5435 O O . ASN A 1 682 ? -9.420 40.902 26.363 1.00 55.00 682 ASN A O 1
ATOM 5439 N N . GLY A 1 683 ? -9.853 39.877 24.430 1.00 54.94 683 GLY A N 1
ATOM 5440 C CA . GLY A 1 683 ? -11.312 40.006 24.534 1.00 54.94 683 GLY A CA 1
ATOM 5441 C C . GLY A 1 683 ? -11.955 39.160 25.636 1.00 54.94 683 GLY A C 1
ATOM 5442 O O . GLY A 1 683 ? -12.633 39.677 26.516 1.00 54.94 683 GLY A O 1
ATOM 5443 N N . LEU A 1 684 ? -11.708 37.849 25.618 1.00 54.69 684 LEU A N 1
ATOM 5444 C CA . LEU A 1 684 ? -12.371 36.895 26.521 1.00 54.69 684 LEU A CA 1
ATOM 5445 C C . LEU A 1 684 ? -11.814 36.878 27.951 1.00 54.69 684 LEU A C 1
ATOM 5447 O O . LEU A 1 684 ? -12.486 36.414 28.867 1.00 54.69 684 LEU A O 1
ATOM 5451 N N . ARG A 1 685 ? -10.587 37.373 28.151 1.00 51.72 685 ARG A N 1
ATOM 5452 C CA . ARG A 1 685 ? -9.979 37.521 29.483 1.00 51.72 685 ARG A CA 1
ATOM 5453 C C . ARG A 1 685 ? -10.343 38.841 30.164 1.00 51.72 685 ARG A C 1
ATOM 5455 O O . ARG A 1 685 ? -10.401 38.857 31.386 1.00 51.72 685 ARG A O 1
ATOM 5462 N N . VAL A 1 686 ? -10.567 39.914 29.398 1.00 49.19 686 VAL A N 1
ATOM 5463 C CA . VAL A 1 686 ? -10.894 41.252 29.930 1.00 49.19 686 VAL A CA 1
ATOM 5464 C C . VAL A 1 686 ? -12.406 41.456 30.073 1.00 49.19 686 VAL A C 1
ATOM 5466 O O . VAL A 1 686 ? -12.826 42.188 30.956 1.00 49.19 686 VAL A O 1
ATOM 5469 N N . ALA A 1 687 ? -13.244 40.751 29.303 1.00 52.44 687 ALA A N 1
ATOM 5470 C CA . ALA A 1 687 ? -14.708 40.844 29.398 1.00 52.44 687 ALA A CA 1
ATOM 5471 C C . ALA A 1 687 ? -15.328 40.120 30.618 1.00 52.44 687 ALA A C 1
ATOM 5473 O O . ALA A 1 687 ? -16.477 39.684 30.579 1.00 52.44 687 ALA A O 1
ATOM 5474 N N . ILE A 1 688 ? -14.563 39.982 31.702 1.00 51.19 688 ILE A N 1
ATOM 5475 C CA . ILE A 1 688 ? -15.038 39.521 33.006 1.00 51.19 688 ILE A CA 1
ATOM 5476 C C . ILE A 1 688 ? -15.417 40.790 33.786 1.00 51.19 688 ILE A C 1
ATOM 5478 O O . ILE A 1 688 ? -14.582 41.372 34.471 1.00 51.19 688 ILE A O 1
ATOM 5482 N N . GLY A 1 689 ? -16.649 41.269 33.596 1.00 57.09 689 GLY A N 1
ATOM 5483 C CA . GLY A 1 689 ? -17.183 42.489 34.216 1.00 57.09 689 GLY A CA 1
ATOM 5484 C C . GLY A 1 689 ? -18.364 43.083 33.436 1.00 57.09 689 GLY A C 1
ATOM 5485 O O . GLY A 1 689 ? -18.775 42.518 32.423 1.00 57.09 689 GLY A O 1
ATOM 5486 N N . PHE A 1 690 ? -18.876 44.242 33.876 1.00 55.81 690 PHE A N 1
ATOM 5487 C CA . PHE A 1 690 ? -20.055 44.976 33.357 1.00 55.81 690 PHE A CA 1
ATOM 5488 C C . PHE A 1 690 ? -20.041 45.351 31.852 1.00 55.81 690 PHE A C 1
ATOM 5490 O O . PHE A 1 690 ? -20.913 46.081 31.383 1.00 55.81 690 PHE A O 1
ATOM 5497 N N . GLU A 1 691 ? -19.049 44.897 31.083 1.00 73.94 691 GLU A N 1
ATOM 5498 C CA . GLU A 1 691 ? -18.852 45.247 29.674 1.00 73.94 691 GLU A CA 1
ATOM 5499 C C . GLU A 1 691 ? -19.130 44.099 28.693 1.00 73.94 691 GLU A C 1
ATOM 5501 O O . GLU A 1 691 ? -18.961 44.298 27.486 1.00 73.94 691 GLU A O 1
ATOM 5506 N N . TRP A 1 692 ? -19.541 42.910 29.157 1.00 80.31 692 TRP A N 1
ATOM 5507 C CA . TRP A 1 692 ? -19.745 41.750 28.277 1.00 80.31 692 TRP A CA 1
ATOM 5508 C C . TRP A 1 692 ? -20.713 42.050 27.126 1.00 80.31 692 TRP A C 1
ATOM 5510 O O . TRP A 1 692 ? -20.391 41.765 25.973 1.00 80.31 692 TRP A O 1
ATOM 5520 N N . GLU A 1 693 ? -21.849 42.695 27.400 1.00 83.50 693 GLU A N 1
ATOM 5521 C CA . GLU A 1 693 ? -22.831 43.083 26.385 1.00 83.50 693 GLU A CA 1
ATOM 5522 C C . GLU A 1 693 ? -22.218 43.997 25.319 1.00 83.50 693 GLU A C 1
ATOM 5524 O O . GLU A 1 693 ? -22.379 43.767 24.120 1.00 83.50 693 GLU A O 1
ATOM 5529 N N . SER A 1 694 ? -21.462 45.008 25.749 1.00 82.38 694 SER A N 1
ATOM 5530 C CA . SER A 1 694 ? -20.805 45.962 24.855 1.00 82.38 694 SER A CA 1
ATOM 5531 C C . SER A 1 694 ? -19.709 45.297 24.017 1.00 82.38 694 SER A C 1
ATOM 5533 O O . SER A 1 694 ? -19.609 45.559 22.819 1.00 82.38 694 SER A O 1
ATOM 5535 N N . ARG A 1 695 ? -18.903 44.410 24.615 1.00 79.75 695 ARG A N 1
ATOM 5536 C CA . ARG A 1 695 ? -17.816 43.694 23.922 1.00 79.75 695 ARG A CA 1
ATOM 5537 C C . ARG A 1 695 ? -18.328 42.626 22.968 1.00 79.75 695 ARG A C 1
ATOM 5539 O O . ARG A 1 695 ? -17.804 42.509 21.866 1.00 79.75 695 ARG A O 1
ATOM 5546 N N . ALA A 1 696 ? -19.373 41.892 23.334 1.00 83.69 696 ALA A N 1
ATOM 5547 C CA . ALA A 1 696 ? -20.016 40.942 22.435 1.00 83.69 696 ALA A CA 1
ATOM 5548 C C . ALA A 1 696 ? -20.557 41.644 21.178 1.00 83.69 696 ALA A C 1
ATOM 5550 O O . ALA A 1 696 ? -20.321 41.171 20.065 1.00 83.69 696 ALA A O 1
ATOM 5551 N N . LEU A 1 697 ? -21.211 42.802 21.337 1.00 87.50 697 LEU A N 1
ATOM 5552 C CA . LEU A 1 697 ? -21.671 43.615 20.206 1.00 87.50 697 LEU A CA 1
ATOM 5553 C C . LEU A 1 697 ? -20.508 44.184 19.379 1.00 87.50 697 LEU A C 1
ATOM 5555 O O . LEU A 1 697 ? -20.590 44.200 18.151 1.00 87.50 697 LEU A O 1
ATOM 5559 N N . GLU A 1 698 ? -19.410 44.596 20.016 1.00 84.56 698 GLU A N 1
ATOM 5560 C CA . GLU A 1 698 ? -18.201 45.030 19.308 1.00 84.56 698 GLU A CA 1
ATOM 5561 C C . GLU A 1 698 ? -17.596 43.900 18.465 1.00 84.56 698 GLU A C 1
ATOM 5563 O O . GLU A 1 698 ? -17.271 44.120 17.302 1.00 84.56 698 GLU A O 1
ATOM 5568 N N . PHE A 1 699 ? -17.496 42.677 18.994 1.00 83.19 699 PHE A N 1
ATOM 5569 C CA . PHE A 1 699 ? -16.975 41.538 18.232 1.00 83.19 699 PHE A CA 1
ATOM 5570 C C . PHE A 1 699 ? -17.864 41.169 17.050 1.00 83.19 699 PHE A C 1
ATOM 5572 O O . PHE A 1 699 ? -17.356 40.869 15.967 1.00 83.19 699 PHE A O 1
ATOM 5579 N N . ILE A 1 700 ? -19.185 41.229 17.236 1.00 89.00 700 ILE A N 1
ATOM 5580 C CA . ILE A 1 700 ? -20.142 41.073 16.139 1.00 89.00 700 ILE A CA 1
ATOM 5581 C C . ILE A 1 700 ? -19.881 42.143 15.064 1.00 89.00 700 ILE A C 1
ATOM 5583 O O . ILE A 1 700 ? -19.841 41.802 13.882 1.00 89.00 700 ILE A O 1
ATOM 5587 N N . SER A 1 701 ? -19.636 43.402 15.453 1.00 86.25 701 SER A N 1
ATOM 5588 C CA . SER A 1 701 ? -19.286 44.484 14.518 1.00 86.25 701 SER A CA 1
ATOM 5589 C C . SER A 1 701 ? -17.966 44.220 13.796 1.00 86.25 701 SER A C 1
ATOM 5591 O O . SER A 1 701 ? -17.924 44.283 12.575 1.00 86.25 701 SER A O 1
ATOM 5593 N N . GLN A 1 702 ? -16.899 43.868 14.518 1.00 85.56 702 GLN A N 1
ATOM 5594 C CA . GLN A 1 702 ? -15.570 43.650 13.940 1.00 85.56 702 GLN A CA 1
ATOM 5595 C C . GLN A 1 702 ? -15.585 42.539 12.884 1.00 85.56 702 GLN A C 1
ATOM 5597 O O . GLN A 1 702 ? -15.085 42.731 11.782 1.00 85.56 702 GLN A O 1
ATOM 5602 N N . VAL A 1 703 ? -16.209 41.392 13.177 1.00 86.94 703 VAL A N 1
ATOM 5603 C CA . VAL A 1 703 ? -16.298 40.278 12.215 1.00 86.94 703 VAL A CA 1
ATOM 5604 C C . VAL A 1 703 ? -17.158 40.639 11.003 1.00 86.94 703 VAL A C 1
ATOM 5606 O O . VAL A 1 703 ? -16.861 40.233 9.878 1.00 86.94 703 VAL A O 1
ATOM 5609 N N . ARG A 1 704 ? -18.236 41.393 11.221 1.00 87.31 704 ARG A N 1
ATOM 5610 C CA . ARG A 1 704 ? -19.110 41.873 10.150 1.00 87.31 704 ARG A CA 1
ATOM 5611 C C . ARG A 1 704 ? -18.366 42.822 9.207 1.00 87.31 704 ARG A C 1
ATOM 5613 O O . ARG A 1 704 ? -18.414 42.623 7.990 1.00 87.31 704 ARG A O 1
ATOM 5620 N N . ASP A 1 705 ? -17.680 43.807 9.778 1.00 84.31 705 ASP A N 1
ATOM 5621 C CA . ASP A 1 705 ? -17.115 44.955 9.066 1.00 84.31 705 ASP A CA 1
ATOM 5622 C C . ASP A 1 705 ? -15.741 44.663 8.435 1.00 84.31 705 ASP A C 1
ATOM 5624 O O . ASP A 1 705 ? -15.334 45.376 7.523 1.00 84.31 705 ASP A O 1
ATOM 5628 N N . ASP A 1 706 ? -15.044 43.597 8.846 1.00 83.25 706 ASP A N 1
ATOM 5629 C CA . ASP A 1 706 ? -13.728 43.233 8.300 1.00 83.25 706 ASP A CA 1
ATOM 5630 C C . ASP A 1 706 ? -13.834 42.675 6.870 1.00 83.25 706 ASP A C 1
ATOM 5632 O O . ASP A 1 706 ? -14.268 41.547 6.645 1.00 83.25 706 ASP A O 1
ATOM 5636 N N . ASP A 1 707 ? -13.443 43.457 5.870 1.00 84.12 707 ASP A N 1
ATOM 5637 C CA . ASP A 1 707 ? -13.479 43.109 4.446 1.00 84.12 707 ASP A CA 1
ATOM 5638 C C . ASP A 1 707 ? -12.511 41.982 4.037 1.00 84.12 707 ASP A C 1
ATOM 5640 O O . ASP A 1 707 ? -12.662 41.411 2.955 1.00 84.12 707 ASP A O 1
ATOM 5644 N N . LYS A 1 708 ? -11.564 41.604 4.904 1.00 81.06 708 LYS A N 1
ATOM 5645 C CA . LYS A 1 708 ? -10.561 40.558 4.644 1.00 81.06 708 LYS A CA 1
ATOM 5646 C C . LYS A 1 708 ? -11.053 39.157 4.989 1.00 81.06 708 LYS A C 1
ATOM 5648 O O . LYS A 1 708 ? -10.390 38.182 4.631 1.00 81.06 708 LYS A O 1
ATOM 5653 N N . ILE A 1 709 ? -12.180 39.030 5.692 1.00 78.00 709 ILE A N 1
ATOM 5654 C CA . ILE A 1 709 ? -12.805 37.735 5.976 1.00 78.00 709 ILE A CA 1
ATOM 5655 C C . ILE A 1 709 ? -13.763 37.380 4.836 1.00 78.00 709 ILE A C 1
ATOM 5657 O O . ILE A 1 709 ? -14.655 38.159 4.493 1.00 78.00 709 ILE A O 1
ATOM 5661 N N . ASP A 1 710 ? -13.645 36.178 4.278 1.00 81.38 710 ASP A N 1
ATOM 5662 C CA . ASP A 1 710 ? -14.610 35.700 3.293 1.00 81.38 710 ASP A CA 1
ATOM 5663 C C . ASP A 1 710 ? -16.013 35.521 3.911 1.00 81.38 710 ASP A C 1
ATOM 5665 O O . ASP A 1 710 ? -16.178 35.289 5.111 1.00 81.38 710 ASP A O 1
ATOM 5669 N N . ALA A 1 711 ? -17.058 35.626 3.087 1.00 82.69 711 ALA A N 1
ATOM 5670 C CA . ALA A 1 711 ? -18.445 35.625 3.558 1.00 82.69 711 ALA A CA 1
ATOM 5671 C C . ALA A 1 711 ? -18.839 34.352 4.336 1.00 82.69 711 ALA A C 1
ATOM 5673 O O . ALA A 1 711 ? -19.664 34.418 5.250 1.00 82.69 711 ALA A O 1
ATOM 5674 N N . LEU A 1 712 ? -18.250 33.201 3.995 1.00 80.62 712 LEU A N 1
ATOM 5675 C CA . LEU A 1 712 ? -18.531 31.930 4.656 1.00 80.62 712 LEU A CA 1
ATOM 5676 C C . LEU A 1 712 ? -17.868 31.891 6.038 1.00 80.62 712 LEU A C 1
ATOM 5678 O O . LEU A 1 712 ? -18.535 31.573 7.026 1.00 80.62 712 LEU A O 1
ATOM 5682 N N . ALA A 1 713 ? -16.598 32.286 6.138 1.00 80.88 713 ALA A N 1
ATOM 5683 C CA . ALA A 1 713 ? -15.918 32.427 7.421 1.00 80.88 713 ALA A CA 1
ATOM 5684 C C . ALA A 1 713 ? -16.601 33.471 8.319 1.00 80.88 713 ALA A C 1
ATOM 5686 O O . ALA A 1 713 ? -16.831 33.187 9.496 1.00 80.88 713 ALA A O 1
ATOM 5687 N N . LYS A 1 714 ? -17.025 34.624 7.775 1.00 85.88 714 LYS A N 1
ATOM 5688 C CA . LYS A 1 714 ? -17.827 35.620 8.514 1.00 85.88 714 LYS A CA 1
ATOM 5689 C C . LYS A 1 714 ? -19.077 35.001 9.117 1.00 85.88 714 LYS A C 1
ATOM 5691 O O . LYS A 1 714 ? -19.329 35.169 10.306 1.00 85.88 714 LYS A O 1
ATOM 5696 N N . TYR A 1 715 ? -19.842 34.259 8.320 1.00 87.31 715 TYR A N 1
ATOM 5697 C CA . TYR A 1 715 ? -21.063 33.605 8.781 1.00 87.31 715 TYR A CA 1
ATOM 5698 C C . TYR A 1 715 ? -20.795 32.642 9.950 1.00 87.31 715 TYR A C 1
ATOM 5700 O O . TYR A 1 715 ? -21.482 32.705 10.973 1.00 87.31 715 TYR A O 1
ATOM 5708 N N . TYR A 1 716 ? -19.774 31.783 9.846 1.00 83.19 716 TYR A N 1
ATOM 5709 C CA . TYR A 1 716 ? -19.439 30.846 10.924 1.00 83.19 716 TYR A CA 1
ATOM 5710 C C . TYR A 1 716 ? -18.974 31.551 12.198 1.00 83.19 716 TYR A C 1
ATOM 5712 O O . TYR A 1 716 ? -19.339 31.122 13.295 1.00 83.19 716 TYR A O 1
ATOM 5720 N N . LEU A 1 717 ? -18.185 32.617 12.060 1.00 82.44 717 LEU A N 1
ATOM 5721 C CA . LEU A 1 717 ? -17.720 33.417 13.189 1.00 82.44 717 LEU A CA 1
ATOM 5722 C C . LEU A 1 717 ? -18.883 34.133 13.873 1.00 82.44 717 LEU A C 1
ATOM 5724 O O . LEU A 1 717 ? -19.036 34.014 15.086 1.00 82.44 717 LEU A O 1
ATOM 5728 N N . LEU A 1 718 ? -19.751 34.793 13.105 1.00 88.44 718 LEU A N 1
ATOM 5729 C CA . LEU A 1 718 ? -20.937 35.470 13.627 1.00 88.44 718 LEU A CA 1
ATOM 5730 C C . LEU A 1 718 ? -21.876 34.492 14.333 1.00 88.44 718 LEU A C 1
ATOM 5732 O O . LEU A 1 718 ? -22.329 34.781 15.436 1.00 88.44 718 LEU A O 1
ATOM 5736 N N . ARG A 1 719 ? -22.117 33.305 13.764 1.00 88.44 719 ARG A N 1
ATOM 5737 C CA . ARG A 1 719 ? -22.927 32.262 14.413 1.00 88.44 719 ARG A CA 1
ATOM 5738 C C . ARG A 1 719 ? -22.368 31.857 15.773 1.00 88.44 719 ARG A C 1
ATOM 5740 O O . ARG A 1 719 ? -23.133 31.719 16.725 1.00 88.44 719 ARG A O 1
ATOM 5747 N N . GLN A 1 720 ? -21.054 31.672 15.873 1.00 83.94 720 GLN A N 1
ATOM 5748 C CA . GLN A 1 720 ? -20.415 31.266 17.125 1.00 83.94 720 GLN A CA 1
ATOM 5749 C C . GLN A 1 720 ? -20.404 32.398 18.158 1.00 83.94 720 GLN A C 1
ATOM 5751 O O . GLN A 1 720 ? -20.736 32.156 19.316 1.00 83.94 720 GLN A O 1
ATOM 5756 N N . ILE A 1 721 ? -20.103 33.630 17.740 1.00 84.19 721 ILE A N 1
ATOM 5757 C CA . ILE A 1 721 ? -20.103 34.803 18.624 1.00 84.19 721 ILE A CA 1
ATOM 5758 C C . ILE A 1 721 ? -21.519 35.104 19.128 1.00 84.19 721 ILE A C 1
ATOM 5760 O O . ILE A 1 721 ? -21.698 35.304 20.324 1.00 84.19 721 ILE A O 1
ATOM 5764 N N . VAL A 1 722 ? -22.536 35.074 18.259 1.00 89.12 722 VAL A N 1
ATOM 5765 C CA . VAL A 1 722 ? -23.939 35.298 18.650 1.00 89.12 722 VAL A CA 1
ATOM 5766 C C . VAL A 1 722 ? -24.419 34.216 19.614 1.00 89.12 722 VAL A C 1
ATOM 5768 O O . VAL A 1 722 ? -25.041 34.540 20.621 1.00 89.12 722 VAL A O 1
ATOM 5771 N N . GLN A 1 723 ? -24.106 32.941 19.361 1.00 85.00 723 GLN A N 1
ATOM 5772 C CA . GLN A 1 723 ? -24.478 31.864 20.282 1.00 85.00 723 GLN A CA 1
ATOM 5773 C C . GLN A 1 723 ? -23.807 32.041 21.654 1.00 85.00 723 GLN A C 1
ATOM 5775 O O . GLN A 1 723 ? -24.481 31.926 22.673 1.00 85.00 723 GLN A O 1
ATOM 5780 N N . ALA A 1 724 ? -22.520 32.400 21.687 1.00 78.75 724 ALA A N 1
ATOM 5781 C CA . ALA A 1 724 ? -21.806 32.686 22.930 1.00 78.75 724 ALA A CA 1
ATOM 5782 C C . ALA A 1 724 ? -22.366 33.915 23.672 1.00 78.75 724 ALA A C 1
ATOM 5784 O O . ALA A 1 724 ? -22.500 33.883 24.893 1.00 78.75 724 ALA A O 1
ATOM 5785 N N . ALA A 1 725 ? -22.723 34.979 22.947 1.00 84.38 725 ALA A N 1
ATOM 5786 C CA . ALA A 1 725 ? -23.329 36.188 23.503 1.00 84.38 725 ALA A CA 1
ATOM 5787 C C . ALA A 1 725 ? -24.672 35.883 24.183 1.00 84.38 725 ALA A C 1
ATOM 5789 O O . ALA A 1 725 ? -24.888 36.278 25.328 1.00 84.38 725 ALA A O 1
ATOM 5790 N N . VAL A 1 726 ? -25.535 35.121 23.502 1.00 84.69 726 VAL A N 1
ATOM 5791 C CA . VAL A 1 726 ? -26.841 34.674 24.013 1.00 84.69 726 VAL A CA 1
ATOM 5792 C C . VAL A 1 726 ? -26.685 33.768 25.233 1.00 84.69 726 VAL A C 1
ATOM 5794 O O . VAL A 1 726 ? -27.398 33.939 26.217 1.00 84.69 726 VAL A O 1
ATOM 5797 N N . ASP A 1 727 ? -25.741 32.826 25.196 1.00 75.62 727 ASP A N 1
ATOM 5798 C CA . ASP A 1 727 ? -25.501 31.915 26.320 1.00 75.62 727 ASP A CA 1
ATOM 5799 C C . ASP A 1 727 ? -24.914 32.630 27.547 1.00 75.62 727 ASP A C 1
ATOM 5801 O O . ASP A 1 727 ? -25.016 32.103 28.657 1.00 75.62 727 ASP A O 1
ATOM 5805 N N . GLY A 1 728 ? -24.290 33.800 27.354 1.00 73.19 728 GLY A N 1
ATOM 5806 C CA . GLY A 1 728 ? -23.612 34.541 28.413 1.00 73.19 728 GLY A CA 1
ATOM 5807 C C . GLY A 1 728 ? -24.314 35.768 28.971 1.00 73.19 728 GLY A C 1
ATOM 5808 O O . GLY A 1 728 ? -23.922 36.229 30.036 1.00 73.19 728 GLY A O 1
ATOM 5809 N N . SER A 1 729 ? -25.350 36.283 28.312 1.00 79.69 729 SER A N 1
ATOM 5810 C CA . SER A 1 729 ? -26.158 37.385 28.841 1.00 79.69 729 SER A CA 1
ATOM 5811 C C . SER A 1 729 ? -27.634 37.175 28.503 1.00 79.69 729 SER A C 1
ATOM 5813 O O . SER A 1 729 ? -27.987 37.156 27.323 1.00 79.69 729 SER A O 1
ATOM 5815 N N . PRO A 1 730 ? -28.530 37.076 29.505 1.00 70.81 730 PRO A N 1
ATOM 5816 C CA . PRO A 1 730 ? -29.978 37.030 29.277 1.00 70.81 730 PRO A CA 1
ATOM 5817 C C . PRO A 1 730 ? -30.507 38.269 28.533 1.00 70.81 730 PRO A C 1
ATOM 5819 O O . PRO A 1 730 ? -31.483 38.191 27.783 1.00 70.81 730 PRO A O 1
ATOM 5822 N N . ILE A 1 731 ? -29.834 39.411 28.707 1.00 77.50 731 ILE A N 1
ATOM 5823 C CA . ILE A 1 731 ? -30.147 40.658 28.006 1.00 77.50 731 ILE A CA 1
ATOM 5824 C C . ILE A 1 731 ? -29.831 40.486 26.513 1.00 77.50 731 ILE A C 1
ATOM 5826 O O . ILE A 1 731 ? -30.701 40.705 25.671 1.00 77.50 731 ILE A O 1
ATOM 5830 N N . LEU A 1 732 ? -28.637 39.985 26.170 1.00 83.75 732 LEU A N 1
ATOM 5831 C CA . LEU A 1 732 ? -28.284 39.668 24.778 1.00 83.75 732 LEU A CA 1
ATOM 5832 C C . LEU A 1 732 ? -29.113 38.521 24.204 1.00 83.75 732 LEU A C 1
ATOM 5834 O O . LEU A 1 732 ? -29.385 38.526 23.010 1.00 83.75 732 LEU A O 1
ATOM 5838 N N . ALA A 1 733 ? -29.553 37.561 25.020 1.00 82.00 733 ALA A N 1
ATOM 5839 C CA . ALA A 1 733 ? -30.476 36.514 24.589 1.00 82.00 733 ALA A CA 1
ATOM 5840 C C . ALA A 1 733 ? -31.797 37.091 24.069 1.00 82.00 733 ALA A C 1
ATOM 5842 O O . ALA A 1 733 ? -32.357 36.572 23.104 1.00 82.00 733 ALA A O 1
ATOM 5843 N N . THR A 1 734 ? -32.253 38.182 24.685 1.00 80.44 734 THR A N 1
ATOM 5844 C CA . THR A 1 734 ? -33.444 38.921 24.260 1.00 80.44 734 THR A CA 1
ATOM 5845 C C . THR A 1 734 ? -33.151 39.728 22.994 1.00 80.44 734 THR A C 1
ATOM 5847 O O . THR A 1 734 ? -33.820 39.529 21.984 1.00 80.44 734 THR A O 1
ATOM 5850 N N . VAL A 1 735 ? -32.096 40.550 23.013 1.00 86.56 735 VAL A N 1
ATOM 5851 C CA . VAL A 1 735 ? -31.717 41.463 21.913 1.00 86.56 735 VAL A CA 1
ATOM 5852 C C . VAL A 1 735 ? -31.297 40.717 20.631 1.00 86.56 735 VAL A C 1
ATOM 5854 O O . VAL A 1 735 ? -31.585 41.142 19.517 1.00 86.56 735 VAL A O 1
ATOM 5857 N N . LEU A 1 736 ? -30.627 39.566 20.750 1.00 89.88 736 LEU A N 1
ATOM 5858 C CA . LEU A 1 736 ? -30.111 38.788 19.613 1.00 89.88 736 LEU A CA 1
ATOM 5859 C C . LEU A 1 736 ? -31.030 37.633 19.187 1.00 89.88 736 LEU A C 1
ATOM 5861 O O . LEU A 1 736 ? -30.644 36.849 18.314 1.00 89.88 736 LEU A O 1
ATOM 5865 N N . LYS A 1 737 ? -32.230 37.502 19.772 1.00 87.00 737 LYS A N 1
ATOM 5866 C CA . LYS A 1 737 ? -33.136 36.360 19.552 1.00 87.00 737 LYS A CA 1
ATOM 5867 C C . LYS A 1 737 ? -33.394 36.096 18.067 1.00 87.00 737 LYS A C 1
ATOM 5869 O O . LYS A 1 737 ? -33.162 34.984 17.588 1.00 87.00 737 LYS A O 1
ATOM 5874 N N . ASP A 1 738 ? -33.801 37.123 17.331 1.00 84.62 738 ASP A N 1
ATOM 5875 C CA . ASP A 1 738 ? -34.152 36.995 15.914 1.00 84.62 738 ASP A CA 1
ATOM 5876 C C . ASP A 1 738 ? -32.926 36.688 15.046 1.00 84.62 738 ASP A C 1
ATOM 5878 O O . ASP A 1 738 ? -33.001 35.918 14.086 1.00 84.62 738 ASP A O 1
ATOM 5882 N N . TYR A 1 739 ? -31.766 37.243 15.403 1.00 86.50 739 TYR A N 1
ATOM 5883 C CA . TYR A 1 739 ? -30.506 37.011 14.696 1.00 86.50 739 TYR A CA 1
ATOM 5884 C C . TYR A 1 739 ? -30.012 35.582 14.878 1.00 86.50 739 TYR A C 1
ATOM 5886 O O . TYR A 1 739 ? -29.556 34.960 13.917 1.00 86.50 739 TYR A O 1
ATOM 5894 N N . ARG A 1 740 ? -30.150 35.037 16.090 1.00 87.06 740 ARG A N 1
ATOM 5895 C CA . ARG A 1 740 ? -29.825 33.642 16.384 1.00 87.06 740 ARG A CA 1
ATOM 5896 C C . ARG A 1 740 ? -30.678 32.689 15.552 1.00 87.06 740 ARG A C 1
ATOM 5898 O O . ARG A 1 740 ? -30.123 31.773 14.953 1.00 87.06 740 ARG A O 1
ATOM 5905 N N . VAL A 1 741 ? -31.992 32.911 15.490 1.00 85.19 741 VAL A N 1
ATOM 5906 C CA . VAL A 1 741 ? -32.914 32.076 14.698 1.00 85.19 741 VAL A CA 1
ATOM 5907 C C . VAL A 1 741 ? -32.512 32.092 13.228 1.00 85.19 741 VAL A C 1
ATOM 5909 O O . VAL A 1 741 ? -32.240 31.040 12.652 1.00 85.19 741 VAL A O 1
ATOM 5912 N N . LYS A 1 742 ? -32.324 33.282 12.655 1.00 83.31 742 LYS A N 1
ATOM 5913 C CA . LYS A 1 742 ? -31.914 33.433 11.256 1.00 83.31 742 LYS A CA 1
ATOM 5914 C C . LYS A 1 742 ? -30.578 32.730 10.969 1.00 83.31 742 LYS A C 1
ATOM 5916 O O . LYS A 1 742 ? -30.459 32.009 9.979 1.00 83.31 742 LYS A O 1
ATOM 5921 N N . LEU A 1 743 ? -29.570 32.898 11.832 1.00 84.31 743 LEU A N 1
ATOM 5922 C CA . LEU A 1 743 ? -28.263 32.234 11.698 1.00 84.31 743 LEU A CA 1
ATOM 5923 C C . LEU A 1 743 ? -28.338 30.702 11.822 1.00 84.31 743 LEU A C 1
ATOM 5925 O O . LEU A 1 743 ? -27.421 30.016 11.381 1.00 84.31 743 LEU A O 1
ATOM 5929 N N . LEU A 1 744 ? -29.388 30.143 12.427 1.00 79.25 744 LEU A N 1
ATOM 5930 C CA . LEU A 1 744 ? -29.620 28.696 12.473 1.00 79.25 744 LEU A CA 1
ATOM 5931 C C . LEU A 1 744 ? -30.393 28.205 11.239 1.00 79.25 744 LEU A C 1
ATOM 5933 O O . LEU A 1 744 ? -30.066 27.150 10.696 1.00 79.25 744 LEU A O 1
ATOM 5937 N N . GLU A 1 745 ? -31.356 28.991 10.759 1.00 81.38 745 GLU A N 1
ATOM 5938 C CA . GLU A 1 745 ? -32.212 28.670 9.609 1.00 81.38 745 GLU A CA 1
ATOM 5939 C C . GLU A 1 745 ? -31.481 28.677 8.261 1.00 81.38 745 GLU A C 1
ATOM 5941 O O . GLU A 1 745 ? -31.922 28.016 7.322 1.00 81.38 745 GLU A O 1
ATOM 5946 N N . ALA A 1 746 ? -30.329 29.348 8.145 1.00 78.50 746 ALA A N 1
ATOM 5947 C CA . ALA A 1 746 ? -29.559 29.370 6.895 1.00 78.50 746 ALA A CA 1
ATOM 5948 C C . ALA A 1 746 ? -29.067 27.972 6.443 1.00 78.50 746 ALA A C 1
ATOM 5950 O O . ALA A 1 746 ? -28.636 27.798 5.298 1.00 78.50 746 ALA A O 1
ATOM 5951 N N . GLY A 1 747 ? -29.145 26.956 7.317 1.00 73.75 747 GLY A N 1
ATOM 5952 C CA . GLY A 1 747 ? -28.991 25.547 6.940 1.00 73.75 747 GLY A CA 1
ATOM 5953 C C . GLY A 1 747 ? -27.589 25.176 6.453 1.00 73.75 747 GLY A C 1
ATOM 5954 O O . GLY A 1 747 ? -27.429 24.225 5.690 1.00 73.75 747 GLY A O 1
ATOM 5955 N N . VAL A 1 748 ? -26.575 25.943 6.854 1.00 79.38 748 VAL A N 1
ATOM 5956 C CA . VAL A 1 748 ? -25.167 25.679 6.541 1.00 79.38 748 VAL A CA 1
ATOM 5957 C C . VAL A 1 748 ? -24.631 24.671 7.565 1.00 79.38 748 VAL A C 1
ATOM 5959 O O . VAL A 1 748 ? -24.468 24.995 8.749 1.00 79.38 748 VAL A O 1
ATOM 5962 N N . ALA A 1 749 ? -24.411 23.430 7.121 1.00 69.75 749 ALA A N 1
ATOM 5963 C CA . ALA A 1 749 ? -23.922 22.332 7.955 1.00 69.75 749 ALA A CA 1
ATOM 5964 C C . ALA A 1 749 ? -22.497 22.599 8.480 1.00 69.75 749 ALA A C 1
ATOM 5966 O O . ALA A 1 749 ? -21.698 23.282 7.842 1.00 69.75 749 ALA A O 1
ATOM 5967 N N . ASN A 1 750 ? -22.167 22.066 9.658 1.00 62.34 750 ASN A N 1
ATOM 5968 C CA . ASN A 1 750 ? -20.819 22.115 10.231 1.00 62.34 750 ASN A CA 1
ATOM 5969 C C . ASN A 1 750 ? -20.288 20.673 10.370 1.00 62.34 750 ASN A C 1
ATOM 5971 O O . ASN A 1 750 ? -21.005 19.883 10.988 1.00 62.34 750 ASN A O 1
ATOM 5975 N N . PRO A 1 751 ? -19.086 20.302 9.870 1.00 54.81 751 PRO A N 1
ATOM 5976 C CA . PRO A 1 751 ? -18.119 21.063 9.067 1.00 54.81 751 PRO A CA 1
ATOM 5977 C C . PRO A 1 751 ? -18.186 20.725 7.562 1.00 54.81 751 PRO A C 1
ATOM 5979 O O . PRO A 1 751 ? -18.060 19.567 7.172 1.00 54.81 751 PRO A O 1
ATOM 5982 N N . LEU A 1 752 ? -18.338 21.737 6.702 1.00 58.66 752 LEU A N 1
ATOM 5983 C CA . LEU A 1 752 ? -18.174 21.584 5.249 1.00 58.66 752 LEU A CA 1
ATOM 5984 C C . LEU A 1 752 ? -16.681 21.561 4.882 1.00 58.66 752 LEU A C 1
ATOM 5986 O O . LEU A 1 752 ? -15.891 22.307 5.460 1.00 58.66 752 LEU A O 1
ATOM 5990 N N . ASN A 1 753 ? -16.289 20.728 3.913 1.00 55.59 753 ASN A N 1
ATOM 5991 C CA . ASN A 1 753 ? -14.917 20.679 3.399 1.00 55.59 753 ASN A CA 1
ATOM 5992 C C . ASN A 1 753 ? -14.671 21.844 2.420 1.00 55.59 753 ASN A C 1
ATOM 5994 O O . ASN A 1 753 ? -14.790 21.694 1.209 1.00 55.59 753 ASN A O 1
ATOM 5998 N N . PHE A 1 754 ? -14.378 23.026 2.961 1.00 62.16 754 PHE A N 1
ATOM 5999 C CA . PHE A 1 754 ? -14.222 24.282 2.209 1.00 62.16 754 PHE A CA 1
ATOM 6000 C C . PHE A 1 754 ? -12.937 24.360 1.366 1.00 62.16 754 PHE A C 1
ATOM 6002 O O . PHE A 1 754 ? -12.786 25.294 0.584 1.00 62.16 754 PHE A O 1
ATOM 6009 N N . VAL A 1 755 ? -12.011 23.409 1.527 1.00 52.84 755 VAL A N 1
ATOM 6010 C CA . VAL A 1 755 ? -10.760 23.349 0.749 1.00 52.84 755 VAL A CA 1
ATOM 6011 C C . VAL A 1 755 ? -11.006 22.786 -0.655 1.00 52.84 755 VAL A C 1
ATOM 6013 O O . VAL A 1 755 ? -10.188 22.991 -1.543 1.00 52.84 755 VAL A O 1
ATOM 6016 N N . ASP A 1 756 ? -12.141 22.117 -0.877 1.00 61.34 756 ASP A N 1
ATOM 6017 C CA . ASP A 1 756 ? -12.495 21.551 -2.174 1.00 61.34 756 ASP A CA 1
ATOM 6018 C C . ASP A 1 756 ? -13.322 22.547 -3.023 1.00 61.34 756 ASP A C 1
ATOM 6020 O O . ASP A 1 756 ? -14.525 22.715 -2.778 1.00 61.34 756 ASP A O 1
ATOM 6024 N N . PRO A 1 757 ? -12.736 23.187 -4.060 1.00 55.78 757 PRO A N 1
ATOM 6025 C CA . PRO A 1 757 ? -13.458 24.089 -4.966 1.00 55.78 757 PRO A CA 1
ATOM 6026 C C . PRO A 1 757 ? -14.545 23.376 -5.798 1.00 55.78 757 PRO A C 1
ATOM 6028 O O . PRO A 1 757 ? -15.377 24.021 -6.457 1.00 55.78 757 PRO A O 1
ATOM 6031 N N . HIS A 1 758 ? -14.576 22.042 -5.767 1.00 65.19 758 HIS A N 1
ATOM 6032 C CA . HIS A 1 758 ? -15.561 21.211 -6.446 1.00 65.19 758 HIS A CA 1
ATOM 6033 C C . HIS A 1 758 ? -16.715 20.754 -5.550 1.00 65.19 758 HIS A C 1
ATOM 6035 O O . HIS A 1 758 ? -17.686 20.211 -6.076 1.00 65.19 758 HIS A O 1
ATOM 6041 N N . SER A 1 759 ? -16.693 21.051 -4.245 1.00 77.38 759 SER A N 1
ATOM 6042 C CA . SER A 1 759 ? -17.791 20.689 -3.346 1.00 77.38 759 SER A CA 1
ATOM 6043 C C . SER A 1 759 ? -19.088 21.421 -3.714 1.00 77.38 759 SER A C 1
ATOM 6045 O O . SER A 1 759 ? -19.233 22.636 -3.534 1.00 77.38 759 SER A O 1
ATOM 6047 N N . THR A 1 760 ? -20.071 20.664 -4.204 1.00 75.44 760 THR A N 1
ATOM 6048 C CA . THR A 1 760 ? -21.421 21.156 -4.516 1.00 75.44 760 THR A CA 1
ATOM 6049 C C . THR A 1 760 ? -22.096 21.744 -3.274 1.00 75.44 760 THR A C 1
ATOM 6051 O O . THR A 1 760 ? -22.773 22.769 -3.361 1.00 75.44 760 THR A O 1
ATOM 6054 N N . ASP A 1 761 ? -21.845 21.154 -2.103 1.00 73.31 761 ASP A N 1
ATOM 6055 C CA . ASP A 1 761 ? -22.379 21.620 -0.823 1.00 73.31 761 ASP A CA 1
ATOM 6056 C C . ASP A 1 761 ? -21.781 22.964 -0.402 1.00 73.31 761 ASP A C 1
ATOM 6058 O O . ASP A 1 761 ? -22.516 23.848 0.045 1.00 73.31 761 ASP A O 1
ATOM 6062 N N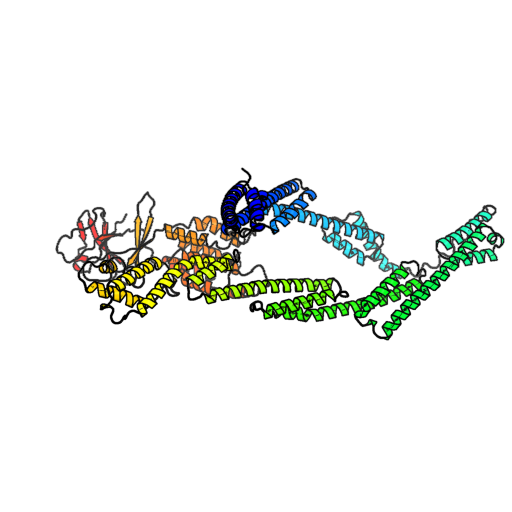 . ALA A 1 762 ? -20.474 23.166 -0.611 1.00 72.38 762 ALA A N 1
ATOM 6063 C CA . ALA A 1 762 ? -19.829 24.452 -0.356 1.00 72.38 762 ALA A CA 1
ATOM 6064 C C . ALA A 1 762 ? -20.397 25.549 -1.271 1.00 72.38 762 ALA A C 1
ATOM 6066 O O . ALA A 1 762 ? -20.738 26.632 -0.794 1.00 72.38 762 ALA A O 1
ATOM 6067 N N . ARG A 1 763 ? -20.590 25.268 -2.568 1.00 77.25 763 ARG A N 1
ATOM 6068 C CA . ARG A 1 763 ? -21.195 26.228 -3.516 1.00 77.25 763 ARG A CA 1
ATOM 6069 C C . ARG A 1 763 ? -22.638 26.577 -3.151 1.00 77.25 763 ARG A C 1
ATOM 6071 O O . ARG A 1 763 ? -23.013 27.750 -3.181 1.00 77.25 763 ARG A O 1
ATOM 6078 N N . ASN A 1 764 ? -23.432 25.582 -2.761 1.00 78.75 764 ASN A N 1
ATOM 6079 C CA . ASN A 1 764 ? -24.809 25.787 -2.314 1.00 78.75 764 ASN A CA 1
ATOM 6080 C C . ASN A 1 764 ? -24.866 26.610 -1.018 1.00 78.75 764 ASN A C 1
ATOM 6082 O O . ASN A 1 764 ? -25.698 27.512 -0.900 1.00 78.75 764 ASN A O 1
ATOM 6086 N N . ALA A 1 765 ? -23.961 26.350 -0.069 1.00 79.06 765 ALA A N 1
ATOM 6087 C CA . ALA A 1 765 ? -23.821 27.147 1.146 1.00 79.06 765 ALA A CA 1
ATOM 6088 C C . ALA A 1 765 ? -23.443 28.603 0.827 1.00 79.06 765 ALA A C 1
ATOM 6090 O O . ALA A 1 765 ? -24.083 29.522 1.339 1.00 79.06 765 ALA A O 1
ATOM 6091 N N . PHE A 1 766 ? -22.488 28.824 -0.083 1.00 78.38 766 PHE A N 1
ATOM 6092 C CA . PHE A 1 766 ? -22.134 30.161 -0.570 1.00 78.38 766 PHE A CA 1
ATOM 6093 C C . PHE A 1 766 ? -23.334 30.893 -1.181 1.00 78.38 766 PHE A C 1
ATOM 6095 O O . PHE A 1 766 ? -23.537 32.070 -0.887 1.00 78.38 766 PHE A O 1
ATOM 6102 N N . GLY A 1 767 ? -24.163 30.213 -1.979 1.00 80.06 767 GLY A N 1
ATOM 6103 C CA . GLY A 1 767 ? -25.382 30.794 -2.553 1.00 80.06 767 GLY A CA 1
ATOM 6104 C C . GLY A 1 767 ? -26.387 31.259 -1.493 1.00 80.06 767 GLY A C 1
ATOM 6105 O O . GLY A 1 767 ? -26.915 32.368 -1.584 1.00 80.06 767 GLY A O 1
ATOM 6106 N N . ARG A 1 768 ? -26.604 30.455 -0.443 1.00 81.12 768 ARG A N 1
ATOM 6107 C CA . ARG A 1 768 ? -27.494 30.812 0.679 1.00 81.12 768 ARG A CA 1
ATOM 6108 C C . ARG A 1 768 ? -26.945 31.981 1.496 1.00 81.12 768 ARG A C 1
ATOM 6110 O O . ARG A 1 768 ? -27.698 32.885 1.846 1.00 81.12 768 ARG A O 1
ATOM 6117 N N . ILE A 1 769 ? -25.635 31.997 1.744 1.00 80.44 769 ILE A N 1
ATOM 6118 C CA . ILE A 1 769 ? -24.963 33.053 2.515 1.00 80.44 769 ILE A CA 1
ATOM 6119 C C . ILE A 1 769 ? -24.913 34.370 1.739 1.00 80.44 769 ILE A C 1
ATOM 6121 O O . ILE A 1 769 ? -25.110 35.429 2.323 1.00 80.44 769 ILE A O 1
ATOM 6125 N N . ARG A 1 770 ? -24.718 34.334 0.415 1.00 74.06 770 ARG A N 1
ATOM 6126 C CA . ARG A 1 770 ? -24.695 35.545 -0.424 1.00 74.06 770 ARG A CA 1
ATOM 6127 C C . ARG A 1 770 ? -26.015 36.322 -0.372 1.00 74.06 770 ARG A C 1
ATOM 6129 O O . ARG A 1 770 ? -26.010 37.546 -0.477 1.00 74.06 770 ARG A O 1
ATOM 6136 N N . ASN A 1 771 ? -27.130 35.622 -0.163 1.00 65.88 771 ASN A N 1
ATOM 6137 C CA . ASN A 1 771 ? -28.456 36.221 0.011 1.00 65.88 771 ASN A CA 1
ATOM 6138 C C . ASN A 1 771 ? -28.729 36.686 1.453 1.00 65.88 771 ASN A C 1
ATOM 6140 O O . ASN A 1 771 ? -29.718 37.372 1.714 1.00 65.88 771 ASN A O 1
ATOM 6144 N N . PHE A 1 772 ? -27.846 36.352 2.392 1.00 70.38 772 PHE A N 1
ATOM 6145 C CA . PHE A 1 772 ? -27.992 36.620 3.814 1.00 70.38 772 PHE A CA 1
ATOM 6146 C C . PHE A 1 772 ? -27.599 38.073 4.146 1.00 70.38 772 PHE A C 1
ATOM 6148 O O . PHE A 1 772 ? -26.566 38.356 4.742 1.00 70.38 772 PHE A O 1
ATOM 6155 N N . ARG A 1 773 ? -28.442 39.034 3.740 1.00 65.19 773 ARG A N 1
ATOM 6156 C CA . ARG A 1 773 ? -28.225 40.493 3.889 1.00 65.19 773 ARG A CA 1
ATOM 6157 C C . ARG A 1 773 ? -28.360 41.040 5.320 1.00 65.19 773 ARG A C 1
ATOM 6159 O O . ARG A 1 773 ? -28.275 42.249 5.516 1.00 65.19 773 ARG A O 1
ATOM 6166 N N . LEU A 1 774 ? -28.575 40.182 6.315 1.00 61.16 774 LEU A N 1
ATOM 6167 C CA . LEU A 1 774 ? -28.992 40.565 7.672 1.00 61.16 774 LEU A CA 1
ATOM 6168 C C . LEU A 1 774 ? -27.998 41.437 8.445 1.00 61.16 774 LEU A C 1
ATOM 6170 O O . LEU A 1 774 ? -28.395 42.071 9.416 1.00 61.16 774 LEU A O 1
ATOM 6174 N N . PHE A 1 775 ? -26.748 41.519 7.992 1.00 62.31 775 PHE A N 1
ATOM 6175 C CA . PHE A 1 775 ? -25.715 42.327 8.635 1.00 62.31 775 PHE A CA 1
ATOM 6176 C C . PHE A 1 775 ? -25.269 43.544 7.810 1.00 62.31 775 PHE A C 1
ATOM 6178 O O . PHE A 1 775 ? -24.466 44.331 8.289 1.00 62.31 775 PHE A O 1
ATOM 6185 N N . ASN A 1 776 ? -25.814 43.770 6.611 1.00 62.50 776 ASN A N 1
ATOM 6186 C CA . ASN A 1 776 ? -25.404 44.907 5.772 1.00 62.50 776 ASN A CA 1
ATOM 6187 C C . ASN A 1 776 ? -26.115 46.225 6.121 1.00 62.50 776 ASN A C 1
ATOM 6189 O O . ASN A 1 776 ? -25.896 47.229 5.448 1.00 62.50 776 ASN A O 1
ATOM 6193 N N . ASN A 1 777 ? -26.973 46.244 7.145 1.00 73.25 777 ASN A N 1
ATOM 6194 C CA . ASN A 1 777 ? -27.519 47.500 7.638 1.00 73.25 777 ASN A CA 1
ATOM 6195 C C . ASN A 1 777 ? -26.426 48.229 8.436 1.00 73.25 777 ASN A C 1
ATOM 6197 O O . ASN A 1 777 ? -25.992 47.734 9.481 1.00 73.25 777 ASN A O 1
ATOM 6201 N N . ALA A 1 778 ? -25.981 49.388 7.941 1.00 71.81 778 ALA A N 1
ATOM 6202 C CA . ALA A 1 778 ? -24.991 50.233 8.611 1.00 71.81 778 ALA A CA 1
ATOM 6203 C C . ALA A 1 778 ? -25.406 50.543 10.064 1.00 71.81 778 ALA A C 1
ATOM 6205 O O . ALA A 1 778 ? -24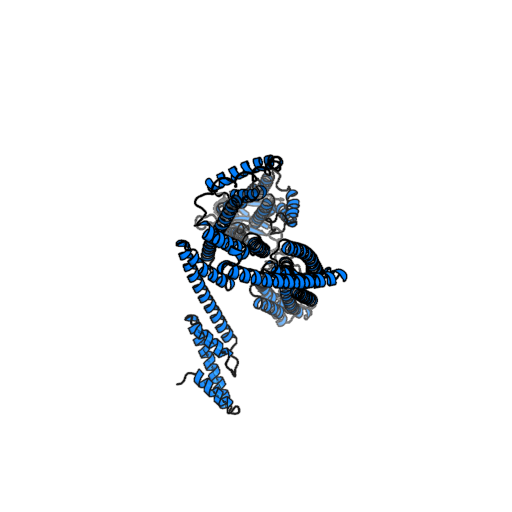.560 50.552 10.958 1.00 71.81 778 ALA A O 1
ATOM 6206 N N . ASP A 1 779 ? -26.716 50.621 10.318 1.00 76.50 779 ASP A N 1
ATOM 6207 C CA . ASP A 1 779 ? -27.291 50.929 11.627 1.00 76.50 779 ASP A CA 1
ATOM 6208 C C . ASP A 1 779 ? -27.516 49.699 12.517 1.00 76.50 779 ASP A C 1
ATOM 6210 O O . ASP A 1 779 ? -28.026 49.836 13.624 1.00 76.50 779 ASP A O 1
ATOM 6214 N N . PHE A 1 780 ? -27.150 48.485 12.089 1.00 80.25 780 PHE A N 1
ATOM 6215 C CA . PHE A 1 780 ? -27.438 47.259 12.847 1.00 80.25 780 PHE A CA 1
ATOM 6216 C C . PHE A 1 780 ? -26.877 47.304 14.278 1.00 80.25 780 PHE A C 1
ATOM 6218 O O . PHE A 1 780 ? -27.629 47.149 15.238 1.00 80.25 780 PHE A O 1
ATOM 6225 N N . VAL A 1 781 ? -25.586 47.598 14.447 1.00 79.06 781 VAL A N 1
ATOM 6226 C CA . VAL A 1 781 ? -24.973 47.682 15.784 1.00 79.06 781 VAL A CA 1
ATOM 6227 C C . VAL A 1 781 ? -25.553 48.850 16.580 1.00 79.06 781 VAL A C 1
ATOM 6229 O O . VAL A 1 781 ? -25.830 48.689 17.765 1.00 79.06 781 VAL A O 1
ATOM 6232 N N . ALA A 1 782 ? -25.820 49.987 15.934 1.00 81.12 782 ALA A N 1
ATOM 6233 C CA . ALA A 1 782 ? -26.459 51.133 16.578 1.00 81.12 782 ALA A CA 1
ATOM 6234 C C . ALA A 1 782 ? -27.882 50.800 17.066 1.00 81.12 782 ALA A C 1
ATOM 6236 O O . ALA A 1 782 ? -28.268 51.218 18.155 1.00 81.12 782 ALA A O 1
ATOM 6237 N N . SER A 1 783 ? -28.638 49.998 16.309 1.00 82.94 783 SER A N 1
ATOM 6238 C CA . SER A 1 783 ? -29.981 49.541 16.677 1.00 82.94 783 SER A CA 1
ATOM 6239 C C . SER A 1 783 ? -29.952 48.582 17.865 1.00 82.94 783 SER A C 1
ATOM 6241 O O . SER A 1 783 ? -30.705 48.788 18.812 1.00 82.94 783 SER A O 1
ATOM 6243 N N . LEU A 1 784 ? -29.015 47.625 17.889 1.00 82.94 784 LEU A N 1
ATOM 6244 C CA . LEU A 1 784 ? -28.841 46.726 19.032 1.00 82.94 784 LEU A CA 1
ATOM 6245 C C . LEU A 1 784 ? -28.335 47.472 20.267 1.00 82.94 784 LEU A C 1
ATOM 6247 O O . LEU A 1 784 ? -28.780 47.197 21.373 1.00 82.94 784 LEU A O 1
ATOM 6251 N N . GLN A 1 785 ? -27.430 48.439 20.101 1.00 83.06 785 GLN A N 1
ATOM 6252 C CA . GLN A 1 785 ? -26.970 49.291 21.200 1.00 83.06 785 GLN A CA 1
ATOM 6253 C C . GLN A 1 785 ? -28.092 50.178 21.740 1.00 83.06 785 GLN A C 1
ATOM 6255 O O . GLN A 1 785 ? -28.142 50.420 22.943 1.00 83.06 785 GLN A O 1
ATOM 6260 N N . LYS A 1 786 ? -28.981 50.666 20.871 1.00 85.69 786 LYS A N 1
ATOM 6261 C CA . LYS A 1 786 ? -30.170 51.419 21.268 1.00 85.69 786 LYS A CA 1
ATOM 6262 C C . LYS A 1 786 ? -31.139 50.528 22.042 1.00 85.69 786 LYS A C 1
ATOM 6264 O O . LYS A 1 786 ? -31.498 50.880 23.155 1.00 85.69 786 LYS A O 1
ATOM 6269 N N . GLU A 1 787 ? -31.458 49.345 21.527 1.00 83.62 787 GLU A N 1
ATOM 6270 C CA . GLU A 1 787 ? -32.302 48.363 22.217 1.00 83.62 787 GLU A CA 1
ATOM 6271 C C . GLU A 1 787 ? -31.700 47.963 23.577 1.00 83.62 787 GLU A C 1
ATOM 6273 O O . GLU A 1 787 ? -32.389 47.944 24.591 1.00 83.62 787 GLU A O 1
ATOM 6278 N N . LEU A 1 788 ? -30.379 47.777 23.640 1.00 78.88 788 LEU A N 1
ATOM 6279 C CA . LEU A 1 788 ? -29.639 47.503 24.874 1.00 78.88 788 LEU A CA 1
ATOM 6280 C C . LEU A 1 788 ? -29.635 48.683 25.871 1.00 78.88 788 LEU A C 1
ATOM 6282 O O . LEU A 1 788 ? -29.453 48.473 27.074 1.00 78.88 788 LEU A O 1
ATOM 6286 N N . LYS A 1 789 ? -29.757 49.926 25.393 1.00 76.81 789 LYS A N 1
ATOM 6287 C CA . LYS A 1 789 ? -29.899 51.129 26.235 1.00 76.81 789 LYS A CA 1
ATOM 6288 C C . LYS A 1 789 ? -31.335 51.318 26.719 1.00 76.81 789 LYS A C 1
ATOM 6290 O O . LYS A 1 789 ? -31.522 51.786 27.835 1.00 76.81 789 LYS A O 1
ATOM 6295 N N . ASP A 1 790 ? -32.311 50.945 25.896 1.00 74.62 790 ASP A N 1
ATOM 6296 C CA . ASP A 1 790 ? -33.741 51.085 26.180 1.00 74.62 790 ASP A CA 1
ATOM 6297 C C . ASP A 1 790 ? -34.260 49.987 27.131 1.00 74.62 790 ASP A C 1
ATOM 6299 O O . ASP A 1 790 ? -35.319 50.141 27.747 1.00 74.62 790 ASP A O 1
ATOM 6303 N N . LEU A 1 791 ? -33.514 48.887 27.293 1.00 62.81 791 LEU A N 1
ATOM 6304 C CA . LEU A 1 791 ? -33.799 47.871 28.303 1.00 62.81 791 LEU A CA 1
ATOM 6305 C C . LEU A 1 791 ? -33.528 48.417 29.718 1.00 62.81 791 LEU A C 1
ATOM 6307 O O . LEU A 1 791 ? -32.474 49.013 29.951 1.00 62.81 791 LEU A O 1
ATOM 6311 N N . PRO A 1 792 ? -34.447 48.206 30.683 1.00 50.59 792 PRO A N 1
ATOM 6312 C CA . PRO A 1 792 ? -34.305 48.732 32.034 1.00 50.59 792 PRO A CA 1
ATOM 6313 C C . PRO A 1 792 ? -33.036 48.181 32.686 1.00 50.59 792 PRO A C 1
ATOM 6315 O O . PRO A 1 792 ? -32.934 46.989 32.977 1.00 50.59 792 PRO A O 1
ATOM 6318 N N . ARG A 1 793 ? -32.070 49.070 32.925 1.00 51.28 793 ARG A N 1
ATOM 6319 C CA . ARG A 1 793 ? -30.911 48.804 33.776 1.00 51.28 793 ARG A CA 1
ATOM 6320 C C . ARG A 1 793 ? -31.243 49.334 35.171 1.00 51.28 793 ARG A C 1
ATOM 6322 O O . ARG A 1 793 ? -31.746 50.454 35.257 1.00 51.28 793 ARG A O 1
ATOM 6329 N N . PRO A 1 794 ? -31.021 48.576 36.254 1.00 44.03 794 PRO A N 1
ATOM 6330 C CA . PRO A 1 794 ? -31.144 49.140 37.593 1.00 44.03 794 PRO A CA 1
ATOM 6331 C C . PRO A 1 794 ? -30.183 50.333 37.706 1.00 44.03 794 PRO A C 1
ATOM 6333 O O . PRO A 1 794 ? -28.999 50.194 37.404 1.00 44.03 794 PRO A O 1
ATOM 6336 N N . ASP A 1 795 ? -30.710 51.506 38.062 1.00 41.94 795 ASP A N 1
ATOM 6337 C CA . ASP A 1 795 ? -29.935 52.744 38.166 1.00 41.94 795 ASP A CA 1
ATOM 6338 C C . ASP A 1 795 ? -28.901 52.571 39.288 1.00 41.94 795 ASP A C 1
ATOM 6340 O O . ASP A 1 795 ? -29.243 52.370 40.455 1.00 41.94 795 ASP A O 1
ATOM 6344 N N . THR A 1 796 ? -27.621 52.549 38.927 1.00 44.91 796 THR A N 1
ATOM 6345 C CA . THR A 1 796 ? -26.529 51.995 39.746 1.00 44.91 796 THR A CA 1
ATOM 6346 C C . THR A 1 796 ? -26.143 52.847 40.962 1.00 44.91 796 THR A C 1
ATOM 6348 O O . THR A 1 796 ? -25.129 52.575 41.594 1.00 44.91 796 THR A O 1
ATOM 6351 N N . GLY A 1 797 ? -26.912 53.886 41.298 1.00 40.19 797 GLY A N 1
ATOM 6352 C CA . GLY A 1 797 ? -26.561 54.853 42.343 1.00 40.19 797 GLY A CA 1
ATOM 6353 C C . GLY A 1 797 ? -27.406 54.810 43.617 1.00 40.19 797 GLY A C 1
ATOM 6354 O O . GLY A 1 797 ? -27.097 55.528 44.561 1.00 40.19 797 GLY A O 1
ATOM 6355 N N . SER A 1 798 ? -28.499 54.045 43.680 1.00 41.31 798 SER A N 1
ATOM 6356 C CA . SER A 1 798 ? -29.366 54.012 44.871 1.00 41.31 798 SER A CA 1
ATOM 6357 C C . SER A 1 798 ? -29.639 52.576 45.297 1.00 41.31 798 SER A C 1
ATOM 6359 O O . SER A 1 798 ? -30.255 51.803 44.567 1.00 41.31 798 SER A O 1
ATOM 6361 N N . ILE A 1 799 ? -29.148 52.218 46.484 1.00 45.06 799 ILE A N 1
ATOM 6362 C CA . ILE A 1 799 ? -29.302 50.884 47.063 1.00 45.06 799 ILE A CA 1
ATOM 6363 C C . ILE A 1 799 ? -30.499 50.930 48.017 1.00 45.06 799 ILE A C 1
ATOM 6365 O O . ILE A 1 799 ? -30.507 51.691 48.988 1.00 45.06 799 ILE A O 1
ATOM 6369 N N . PHE A 1 800 ? -31.520 50.126 47.731 1.00 46.03 800 PHE A N 1
ATOM 6370 C CA . PHE A 1 800 ? -32.735 50.036 48.539 1.00 46.03 800 PHE A CA 1
ATOM 6371 C C . PHE A 1 800 ? -32.710 48.754 49.372 1.00 46.03 800 PHE A C 1
ATOM 6373 O O . PHE A 1 800 ? -32.562 47.658 48.831 1.00 46.03 800 PHE A O 1
ATOM 6380 N N . TYR A 1 801 ? -32.880 48.886 50.686 1.00 47.78 801 TYR A N 1
ATOM 6381 C CA . TYR A 1 801 ? -32.953 47.765 51.619 1.00 47.78 801 TYR A CA 1
ATOM 6382 C C . TYR A 1 801 ? -34.414 47.519 52.020 1.00 47.78 801 TYR A C 1
ATOM 6384 O O . TYR A 1 801 ? -35.133 48.478 52.320 1.00 47.78 801 TYR A O 1
ATOM 6392 N N . PRO A 1 802 ? -34.888 46.262 52.050 1.00 49.75 802 PRO A N 1
ATOM 6393 C CA . PRO A 1 802 ? -36.194 45.962 52.620 1.00 49.75 802 PRO A CA 1
ATOM 6394 C C . PRO A 1 802 ? -36.112 46.201 54.130 1.00 49.75 802 PRO A C 1
ATOM 6396 O O . PRO A 1 802 ? -35.279 45.595 54.801 1.00 49.75 802 PRO A O 1
ATOM 6399 N N . ALA A 1 803 ? -36.930 47.109 54.658 1.00 48.19 803 ALA A N 1
ATOM 6400 C CA . ALA A 1 803 ? -36.789 47.551 56.044 1.00 48.19 803 ALA A CA 1
ATOM 6401 C C . ALA A 1 803 ? -37.878 47.012 56.969 1.00 48.19 803 ALA A C 1
ATOM 6403 O O . ALA A 1 803 ? -37.578 46.672 58.110 1.00 48.19 803 ALA A O 1
ATOM 6404 N N . ALA A 1 804 ? -39.126 46.914 56.493 1.00 51.38 804 ALA A N 1
ATOM 6405 C CA . ALA A 1 804 ? -40.224 46.316 57.251 1.00 51.38 804 ALA A CA 1
ATOM 6406 C C . ALA A 1 804 ? -41.459 46.030 56.377 1.00 51.38 804 ALA A C 1
ATOM 6408 O O . ALA A 1 804 ? -41.685 46.670 55.348 1.00 51.38 804 ALA A O 1
ATOM 6409 N N . VAL A 1 805 ? -42.303 45.109 56.847 1.00 45.09 805 VAL A N 1
ATOM 6410 C CA . VAL A 1 805 ? -43.707 44.964 56.428 1.00 45.09 805 VAL A CA 1
ATOM 6411 C C . VAL A 1 805 ? -44.554 45.693 57.467 1.00 45.09 805 VAL A C 1
ATOM 6413 O O . VAL A 1 805 ? -44.496 45.353 58.647 1.00 45.09 805 VAL A O 1
ATOM 6416 N N . VAL A 1 806 ? -45.308 46.711 57.055 1.00 47.94 806 VAL A N 1
ATOM 6417 C CA . VAL A 1 806 ? -46.111 47.535 57.969 1.00 47.94 806 VAL A CA 1
ATOM 6418 C C . VAL A 1 806 ? -47.589 47.268 57.714 1.00 47.94 806 VAL A C 1
ATOM 6420 O O . VAL A 1 806 ? -48.063 47.478 56.607 1.00 47.94 806 VAL A O 1
ATOM 6423 N N . ASN A 1 807 ? -48.319 46.804 58.732 1.00 46.53 807 ASN A N 1
ATOM 6424 C CA . ASN A 1 807 ? -49.766 46.594 58.652 1.00 46.53 807 ASN A CA 1
ATOM 6425 C C . ASN A 1 807 ? -50.496 47.867 59.139 1.00 46.53 807 ASN A C 1
ATOM 6427 O O . ASN A 1 807 ? -50.309 48.243 60.296 1.00 46.53 807 ASN A O 1
ATOM 6431 N N . PRO A 1 808 ? -51.312 48.539 58.306 1.00 45.59 808 PRO A N 1
ATOM 6432 C CA . PRO A 1 808 ? -51.844 49.873 58.603 1.00 45.59 808 PRO A CA 1
ATOM 6433 C C . PRO A 1 808 ? -52.991 49.931 59.635 1.00 45.59 808 PRO A C 1
ATOM 6435 O O . PRO A 1 808 ? -53.558 50.999 59.836 1.00 45.59 808 PRO A O 1
ATOM 6438 N N . ASN A 1 809 ? -53.343 48.835 60.313 1.00 47.19 809 ASN A N 1
ATOM 6439 C CA . ASN A 1 809 ? -54.494 48.793 61.232 1.00 47.19 809 ASN A CA 1
ATOM 6440 C C . ASN A 1 809 ? -54.212 49.232 62.687 1.00 47.19 809 ASN A C 1
ATOM 6442 O O . ASN A 1 809 ? -54.980 48.877 63.580 1.00 47.19 809 ASN A O 1
ATOM 6446 N N . LEU A 1 810 ? -53.143 49.983 62.964 1.00 43.94 810 LEU A N 1
ATOM 6447 C CA . LEU A 1 810 ? -52.824 50.431 64.326 1.00 43.94 810 LEU A CA 1
ATOM 6448 C C . LEU A 1 810 ? -52.595 51.946 64.372 1.00 43.94 810 LEU A C 1
ATOM 6450 O O . LEU A 1 810 ? -51.598 52.456 63.863 1.00 43.94 810 LEU A O 1
ATOM 6454 N N . ASP A 1 811 ? -53.530 52.653 65.006 1.00 43.19 811 ASP A N 1
ATOM 6455 C CA . ASP A 1 811 ? -53.384 54.058 65.380 1.00 43.19 811 ASP A CA 1
ATOM 6456 C C . ASP A 1 811 ? -52.290 54.194 66.453 1.00 43.19 811 ASP A C 1
ATOM 6458 O O . ASP A 1 811 ? -52.469 53.786 67.600 1.00 43.19 811 ASP A O 1
ATOM 6462 N N . GLY A 1 812 ? -51.161 54.803 66.079 1.00 48.41 812 GLY A N 1
ATOM 6463 C CA . GLY A 1 812 ? -50.085 55.192 66.995 1.00 48.41 812 GLY A CA 1
ATOM 6464 C C . GLY A 1 812 ? -48.860 54.271 66.968 1.00 48.41 812 GLY A C 1
ATOM 6465 O O . GLY A 1 812 ? -48.956 53.085 67.249 1.00 48.41 812 GLY A O 1
ATOM 6466 N N . LEU A 1 813 ? -47.707 54.877 66.642 1.00 43.84 813 LEU A N 1
ATOM 6467 C CA . LEU A 1 813 ? -46.324 54.375 66.742 1.00 43.84 813 LEU A CA 1
ATOM 6468 C C . LEU A 1 813 ? -46.138 52.862 66.539 1.00 43.84 813 LEU A C 1
ATOM 6470 O O . LEU A 1 813 ? -46.236 52.065 67.467 1.00 43.84 813 LEU A O 1
ATOM 6474 N N . ILE A 1 814 ? -45.761 52.489 65.317 1.00 49.81 814 ILE A N 1
ATOM 6475 C CA . ILE A 1 814 ? -45.486 51.104 64.930 1.00 49.81 814 ILE A CA 1
ATOM 6476 C C . ILE A 1 814 ? -44.041 50.752 65.324 1.00 49.81 814 ILE A C 1
ATOM 6478 O O . ILE A 1 814 ? -43.111 51.318 64.743 1.00 49.81 814 ILE A O 1
ATOM 6482 N N . PRO A 1 815 ? -43.803 49.835 66.281 1.00 45.41 815 PRO A N 1
ATOM 6483 C CA . PRO A 1 815 ? -42.458 49.348 66.550 1.00 45.41 815 PRO A CA 1
ATOM 6484 C C . PRO A 1 815 ? -41.992 48.465 65.388 1.00 45.41 815 PRO A C 1
ATOM 6486 O O . PRO A 1 815 ? -42.692 47.547 64.957 1.00 45.41 815 PRO A O 1
ATOM 6489 N N . ILE A 1 816 ? -40.795 48.739 64.876 1.00 47.72 816 ILE A N 1
ATOM 6490 C CA . ILE A 1 816 ? -40.174 47.930 63.827 1.00 47.72 816 ILE A CA 1
ATOM 6491 C C . ILE A 1 816 ? -39.730 46.606 64.459 1.00 47.72 816 ILE A C 1
ATOM 6493 O O . ILE A 1 816 ? -38.853 46.588 65.320 1.00 47.72 816 ILE A O 1
ATOM 6497 N N . ALA A 1 817 ? -40.307 45.485 64.025 1.00 44.16 817 ALA A N 1
ATOM 6498 C CA . ALA A 1 817 ? -39.733 44.168 64.280 1.00 44.16 817 ALA A CA 1
ATOM 6499 C C . ALA A 1 817 ? -38.611 43.928 63.255 1.00 44.16 817 ALA A C 1
ATOM 6501 O O . ALA A 1 817 ? -38.834 43.328 62.206 1.00 44.16 817 ALA A O 1
ATOM 6502 N N . GLY A 1 818 ? -37.423 44.474 63.519 1.00 46.12 818 GLY A N 1
ATOM 6503 C CA . GLY A 1 818 ? -36.280 44.387 62.613 1.00 46.12 818 GLY A CA 1
ATOM 6504 C C . GLY A 1 818 ? -34.982 44.865 63.256 1.00 46.12 818 GLY A C 1
ATOM 6505 O O . GLY A 1 818 ? -34.993 45.731 64.125 1.00 46.12 818 GLY A O 1
ATOM 6506 N N . ASP A 1 819 ? -33.887 44.244 62.826 1.00 45.69 819 ASP A N 1
ATOM 6507 C CA . ASP A 1 819 ? -32.511 44.408 63.301 1.00 45.69 819 ASP A CA 1
ATOM 6508 C C . ASP A 1 819 ? -32.093 45.889 63.420 1.00 45.69 819 ASP A C 1
ATOM 6510 O O . ASP A 1 819 ? -32.368 46.703 62.533 1.00 45.69 819 ASP A O 1
ATOM 6514 N N . SER A 1 820 ? -31.406 46.257 64.504 1.00 48.94 820 SER A N 1
ATOM 6515 C CA . SER A 1 820 ? -31.001 47.641 64.820 1.00 48.94 820 SER A CA 1
ATOM 6516 C C . SER A 1 820 ? -29.924 48.211 63.878 1.00 48.94 820 SER A C 1
ATOM 6518 O O . SER A 1 820 ? -29.413 49.307 64.102 1.00 48.94 820 SER A O 1
ATOM 6520 N N . SER A 1 821 ? -29.590 47.489 62.807 1.00 50.53 821 SER A N 1
ATOM 6521 C CA . SER A 1 821 ? -28.507 47.766 61.864 1.00 50.53 821 SER A CA 1
ATOM 6522 C C . SER A 1 821 ? -28.904 48.601 60.636 1.00 50.53 821 SER A C 1
ATOM 6524 O O . SER A 1 821 ? -28.047 48.889 59.801 1.00 50.53 821 SER A O 1
ATOM 6526 N N . ILE A 1 822 ? -30.173 48.992 60.479 1.00 56.72 822 ILE A N 1
ATOM 6527 C CA . ILE A 1 822 ? -30.617 49.813 59.338 1.00 56.72 822 ILE A CA 1
ATOM 6528 C C . ILE A 1 822 ? -30.314 51.294 59.619 1.00 56.72 822 ILE A C 1
ATOM 6530 O O . ILE A 1 822 ? -30.879 51.872 60.548 1.00 56.72 822 ILE A O 1
ATOM 6534 N N . GLY A 1 823 ? -29.445 51.914 58.813 1.00 60.81 823 GLY A N 1
ATOM 6535 C CA . GLY A 1 823 ? -29.076 53.334 58.928 1.00 60.81 823 GLY A CA 1
ATOM 6536 C C . GLY A 1 823 ? -30.215 54.316 58.615 1.00 60.81 823 GLY A C 1
ATOM 6537 O O . GLY A 1 823 ? -31.297 53.921 58.173 1.00 60.81 823 GLY A O 1
ATOM 6538 N N . ASP A 1 824 ? -29.973 55.601 58.863 1.00 70.00 824 ASP A N 1
ATOM 6539 C CA . ASP A 1 824 ? -30.903 56.687 58.530 1.00 70.00 824 ASP A CA 1
ATOM 6540 C C . ASP A 1 824 ? -30.977 56.894 57.010 1.00 70.00 824 ASP A C 1
ATOM 6542 O O . ASP A 1 824 ? -29.977 56.745 56.305 1.00 70.00 824 ASP A O 1
ATOM 6546 N N . GLY A 1 825 ? -32.161 57.215 56.484 1.00 75.25 825 GLY A N 1
ATOM 6547 C CA . GLY A 1 825 ? -32.368 57.300 55.035 1.00 75.25 825 GLY A CA 1
ATOM 6548 C C . GLY A 1 825 ? -33.795 57.641 54.620 1.00 75.25 825 GLY A C 1
ATOM 6549 O O . GLY A 1 825 ? -34.696 57.738 55.453 1.00 75.25 825 GLY A O 1
ATOM 6550 N N . ASP A 1 826 ? -34.001 57.825 53.319 1.00 69.75 826 ASP A N 1
ATOM 6551 C CA . ASP A 1 826 ? -35.311 58.142 52.753 1.00 69.75 826 ASP A CA 1
ATOM 6552 C C . ASP A 1 826 ? -36.133 56.846 52.591 1.00 69.75 826 ASP A C 1
ATOM 6554 O O . ASP A 1 826 ? -35.705 55.862 51.980 1.00 69.75 826 ASP A O 1
ATOM 6558 N N . LEU A 1 827 ? -37.346 56.829 53.134 1.00 65.75 827 LEU A N 1
ATOM 6559 C CA . LEU A 1 827 ? -38.295 55.726 53.014 1.00 65.75 827 LEU A CA 1
ATOM 6560 C C . LEU A 1 827 ? -38.994 55.790 51.665 1.00 65.75 827 LEU A C 1
ATOM 6562 O O . LEU A 1 827 ? -39.425 56.857 51.239 1.00 65.75 827 LEU A O 1
ATOM 6566 N N . HIS A 1 828 ? -39.152 54.642 51.022 1.00 65.94 828 HIS A N 1
ATOM 6567 C CA . HIS A 1 828 ? -39.823 54.501 49.741 1.00 65.94 828 HIS A CA 1
ATOM 6568 C C . HIS A 1 828 ? -40.807 53.326 49.784 1.00 65.94 828 HIS A C 1
ATOM 6570 O O . HIS A 1 828 ? -40.557 52.308 50.434 1.00 65.94 828 HIS A O 1
ATOM 6576 N N . TYR A 1 829 ? -41.917 53.437 49.056 1.00 63.62 829 TYR A N 1
ATOM 6577 C CA . TYR A 1 829 ? -42.774 52.289 48.746 1.00 63.62 829 TYR A CA 1
ATOM 6578 C C . TYR A 1 829 ? -42.711 51.974 47.258 1.00 63.62 829 TYR A C 1
ATOM 6580 O O . TYR A 1 829 ? -42.533 52.872 46.436 1.00 63.62 829 TYR A O 1
ATOM 6588 N N . LEU A 1 830 ? -42.839 50.694 46.917 1.00 55.66 830 LEU A N 1
ATOM 6589 C CA . LEU A 1 830 ? -42.885 50.252 45.531 1.00 55.66 830 LEU A CA 1
ATOM 6590 C C . LEU A 1 830 ? -44.339 50.263 45.049 1.00 55.66 830 LEU A C 1
ATOM 6592 O O . LEU A 1 830 ? -45.105 49.351 45.362 1.00 55.66 830 LEU A O 1
ATOM 6596 N N . ASP A 1 831 ? -44.714 51.283 44.283 1.00 61.06 831 ASP A N 1
ATOM 6597 C CA . ASP A 1 831 ? -46.006 51.322 43.608 1.00 61.06 831 ASP A CA 1
ATOM 6598 C C . ASP A 1 831 ? -45.975 50.363 42.415 1.00 61.06 831 ASP A C 1
ATOM 6600 O O . ASP A 1 831 ? -45.214 50.553 41.466 1.00 61.06 831 ASP A O 1
ATOM 6604 N N . THR A 1 832 ? -46.790 49.309 42.473 1.00 50.62 832 THR A N 1
ATOM 6605 C CA . THR A 1 832 ? -46.920 48.302 41.405 1.00 50.62 832 THR A CA 1
ATOM 6606 C C . THR A 1 832 ? -48.222 48.430 40.615 1.00 50.62 832 THR A C 1
ATOM 6608 O O . THR A 1 832 ? -48.516 47.574 39.782 1.00 50.62 832 THR A O 1
ATOM 6611 N N . SER A 1 833 ? -49.013 49.479 40.867 1.00 48.97 833 SER A N 1
ATOM 6612 C CA . SER A 1 833 ? -50.322 49.669 40.233 1.00 48.97 833 SER A CA 1
ATOM 6613 C C . SER A 1 833 ? -50.232 50.092 38.760 1.00 48.97 833 SER A C 1
ATOM 6615 O O . SER A 1 833 ? -51.175 49.878 37.997 1.00 48.97 833 SER A O 1
ATOM 6617 N N . GLY A 1 834 ? -49.092 50.647 38.333 1.00 49.22 834 GLY A N 1
ATOM 6618 C CA . GLY A 1 834 ? -48.802 50.968 36.934 1.00 49.22 834 GLY A CA 1
ATOM 6619 C C . GLY A 1 834 ? -48.167 49.808 36.146 1.00 49.22 834 GLY A C 1
ATOM 6620 O O . GLY A 1 834 ? -47.658 48.855 36.731 1.00 49.22 834 GLY A O 1
ATOM 6621 N N . PRO A 1 835 ? -48.091 49.902 34.800 1.00 38.62 835 PRO A N 1
ATOM 6622 C CA . PRO A 1 835 ? -47.433 48.896 33.951 1.00 38.62 835 PRO A CA 1
ATOM 6623 C C . PRO A 1 835 ? -45.916 48.790 34.191 1.00 38.62 835 PRO A C 1
ATOM 6625 O O . PRO A 1 835 ? -45.260 47.897 33.658 1.00 38.62 835 PRO A O 1
ATOM 6628 N N . ARG A 1 836 ? -45.346 49.724 34.964 1.00 40.97 836 ARG A N 1
ATOM 6629 C CA . ARG A 1 836 ? -43.955 49.736 35.414 1.00 40.97 836 ARG A CA 1
ATOM 6630 C C . ARG A 1 836 ? -43.941 50.050 36.912 1.00 40.97 836 ARG A C 1
ATOM 6632 O O . ARG A 1 836 ? -44.443 51.114 37.273 1.00 40.97 836 ARG A O 1
ATOM 6639 N N . PRO A 1 837 ? -43.375 49.179 37.762 1.00 49.47 837 PRO A N 1
ATOM 6640 C CA . PRO A 1 837 ? -43.209 49.480 39.176 1.00 49.47 837 PRO A CA 1
ATOM 6641 C C . PRO A 1 837 ? -42.328 50.717 39.388 1.00 49.47 837 PRO A C 1
ATOM 6643 O O . PRO A 1 837 ? -41.314 50.865 38.703 1.00 49.47 837 PRO A O 1
ATOM 6646 N N . GLN A 1 838 ? -42.690 51.591 40.328 1.00 57.25 838 GLN A N 1
ATOM 6647 C CA . GLN A 1 838 ? -41.907 52.784 40.671 1.00 57.25 838 GLN A CA 1
ATOM 6648 C C . GLN A 1 838 ? -41.733 52.909 42.186 1.00 57.25 838 GLN A C 1
ATOM 6650 O O . GLN A 1 838 ? -42.686 52.734 42.941 1.00 57.25 838 GLN A O 1
ATOM 6655 N N . PHE A 1 839 ? -40.517 53.226 42.637 1.00 59.50 839 PHE A N 1
ATOM 6656 C CA . PHE A 1 839 ? -40.274 53.583 44.033 1.00 59.50 839 PHE A CA 1
ATOM 6657 C C . PHE A 1 839 ? -40.683 55.036 44.258 1.00 59.50 839 PHE A C 1
ATOM 6659 O O . PHE A 1 839 ? -40.124 55.945 43.646 1.00 59.50 839 PHE A O 1
ATOM 6666 N N . VAL A 1 840 ? -41.652 55.253 45.139 1.00 67.00 840 VAL A N 1
ATOM 6667 C CA . VAL A 1 840 ? -42.154 56.581 45.486 1.00 67.00 840 VAL A CA 1
ATOM 6668 C C . VAL A 1 840 ? -41.677 56.912 46.901 1.00 67.00 840 VAL A C 1
ATOM 6670 O O . VAL A 1 840 ? -41.883 56.090 47.798 1.00 67.00 840 VAL A O 1
ATOM 6673 N N . PRO A 1 841 ? -41.026 58.067 47.126 1.00 70.56 841 PRO A N 1
ATOM 6674 C CA . PRO A 1 841 ? -40.581 58.472 48.454 1.00 70.56 841 PRO A CA 1
ATOM 6675 C C . PRO A 1 841 ? -41.793 58.721 49.348 1.00 70.56 841 PRO A C 1
ATOM 6677 O O . PRO A 1 841 ? -42.774 59.331 48.920 1.00 70.56 841 PRO A O 1
ATOM 6680 N N . ILE A 1 842 ? -41.736 58.220 50.578 1.00 72.12 842 ILE A N 1
ATOM 6681 C CA . ILE A 1 842 ? -42.851 58.286 51.526 1.00 72.12 842 ILE A CA 1
ATOM 6682 C C . ILE A 1 842 ? -42.505 58.871 52.881 1.00 72.12 842 ILE A C 1
ATOM 6684 O O . ILE A 1 842 ? -43.403 59.083 53.692 1.00 72.12 842 ILE A O 1
ATOM 6688 N N . GLY A 1 843 ? -41.229 59.129 53.140 1.00 78.75 843 GLY A N 1
ATOM 6689 C CA . GLY A 1 843 ? -40.786 59.622 54.431 1.00 78.75 843 GLY A CA 1
ATOM 6690 C C . GLY A 1 843 ? -39.288 59.486 54.625 1.00 78.75 843 GLY A C 1
ATOM 6691 O O . GLY A 1 843 ? -38.553 59.242 53.671 1.00 78.75 843 GLY A O 1
ATOM 6692 N N . LYS A 1 844 ? -38.836 59.598 55.873 1.00 77.44 844 LYS A N 1
ATOM 6693 C CA . LYS A 1 844 ? -37.449 59.378 56.288 1.00 77.44 844 LYS A CA 1
ATOM 6694 C C . LYS A 1 844 ? -37.386 58.567 57.575 1.00 77.44 844 LYS A C 1
ATOM 6696 O O . LYS A 1 844 ? -38.261 58.666 58.429 1.00 77.44 844 LYS A O 1
ATOM 6701 N N . LYS A 1 845 ? -36.326 57.781 57.727 1.00 71.62 845 LYS A N 1
ATOM 6702 C CA . LYS A 1 845 ? -35.947 57.132 58.983 1.00 71.62 845 LYS A CA 1
ATOM 6703 C C . LYS A 1 845 ? -34.823 57.935 59.632 1.00 71.62 845 LYS A C 1
ATOM 6705 O O . LYS A 1 845 ? -33.803 58.166 58.984 1.00 71.62 845 LYS A O 1
ATOM 6710 N N . GLN A 1 846 ? -35.016 58.334 60.888 1.00 70.75 846 GLN A N 1
ATOM 6711 C CA . GLN A 1 846 ? -33.996 58.959 61.735 1.00 70.75 846 GLN A CA 1
ATOM 6712 C C . GLN A 1 846 ? -33.949 58.239 63.087 1.00 70.75 846 GLN A C 1
ATOM 6714 O O . GLN A 1 846 ? -34.910 58.251 63.859 1.00 70.75 846 GLN A O 1
ATOM 6719 N N . GLY A 1 847 ? -32.846 57.551 63.367 1.00 73.88 847 GLY A N 1
ATOM 6720 C CA . GLY A 1 847 ? -32.716 56.640 64.496 1.00 73.88 847 GLY A CA 1
ATOM 6721 C C . GLY A 1 847 ? -33.802 55.558 64.488 1.00 73.88 847 GLY A C 1
ATOM 6722 O O . GLY A 1 847 ? -33.943 54.798 63.525 1.00 73.88 847 GLY A O 1
ATOM 6723 N N . ALA A 1 848 ? -34.568 55.483 65.580 1.00 63.28 848 ALA A N 1
ATOM 6724 C CA . ALA A 1 848 ? -35.700 54.564 65.738 1.00 63.28 848 ALA A CA 1
ATOM 6725 C C . ALA A 1 848 ? -37.049 55.153 65.275 1.00 63.28 848 ALA A C 1
ATOM 6727 O O . ALA A 1 848 ? -38.058 54.451 65.315 1.00 63.28 848 ALA A O 1
ATOM 6728 N N . GLN A 1 849 ? -37.091 56.423 64.854 1.00 59.69 849 GLN A N 1
ATOM 6729 C CA . GLN A 1 849 ? -38.311 57.076 64.376 1.00 59.69 849 GLN A CA 1
ATOM 6730 C C . GLN A 1 849 ? -38.437 56.994 62.849 1.00 59.69 849 GLN A C 1
ATOM 6732 O O . GLN A 1 849 ? -37.463 57.151 62.110 1.00 59.69 849 GLN A O 1
ATOM 6737 N N . LEU A 1 850 ? -39.669 56.767 62.388 1.00 64.75 850 LEU A N 1
ATOM 6738 C CA . LEU A 1 850 ? -40.078 56.861 60.988 1.00 64.75 850 LEU A CA 1
ATOM 6739 C C . LEU A 1 850 ? -40.981 58.088 60.848 1.00 64.75 850 LEU A C 1
ATOM 6741 O O . LEU A 1 850 ? -42.031 58.149 61.486 1.00 64.75 850 LEU A O 1
ATOM 6745 N N . ASP A 1 851 ? -40.567 59.052 60.033 1.00 70.88 851 ASP A N 1
ATOM 6746 C CA . ASP A 1 851 ? -41.335 60.256 59.729 1.00 70.88 851 ASP A CA 1
ATOM 6747 C C . ASP A 1 851 ? -41.902 60.137 58.313 1.00 70.88 851 ASP A C 1
ATOM 6749 O O . ASP A 1 851 ? -41.146 60.087 57.343 1.00 70.88 851 ASP A O 1
ATOM 6753 N N . PHE A 1 852 ? -43.222 60.020 58.184 1.00 73.56 852 PHE A N 1
ATOM 6754 C CA . PHE A 1 852 ? -43.898 59.845 56.897 1.00 73.56 852 PHE A CA 1
ATOM 6755 C C . PHE A 1 852 ? -44.448 61.176 56.384 1.00 73.56 852 PHE A C 1
ATOM 6757 O O . PHE A 1 852 ? -45.004 61.969 57.144 1.00 73.56 852 PHE A O 1
ATOM 6764 N N . GLU A 1 853 ? -44.385 61.409 55.073 1.00 71.81 853 GLU A N 1
ATOM 6765 C CA . GLU A 1 853 ? -45.002 62.597 54.487 1.00 71.81 853 GLU A CA 1
ATOM 6766 C C . GLU A 1 853 ? -46.530 62.560 54.672 1.00 71.81 853 GLU A C 1
ATOM 6768 O O . GLU A 1 853 ? -47.221 61.640 54.228 1.00 71.81 853 GLU A O 1
ATOM 6773 N N . LYS A 1 854 ? -47.084 63.608 55.296 1.00 61.44 854 LYS A N 1
ATOM 6774 C CA . LYS A 1 854 ? -48.500 63.704 55.705 1.00 61.44 854 LYS A CA 1
ATOM 6775 C C . LYS A 1 854 ? -49.510 63.396 54.584 1.00 61.44 854 LYS A C 1
ATOM 6777 O O . LYS A 1 854 ? -50.554 62.804 54.840 1.00 61.44 854 LYS A O 1
ATOM 6782 N N . LYS A 1 855 ? -49.171 63.719 53.328 1.00 60.47 855 LYS A N 1
ATOM 6783 C CA . LYS A 1 855 ? -49.995 63.446 52.131 1.00 60.47 855 LYS A CA 1
ATOM 6784 C C . LYS A 1 855 ? -50.227 61.957 51.844 1.00 60.47 855 LYS A C 1
ATOM 6786 O O . LYS A 1 855 ? -51.153 61.621 51.109 1.00 60.47 855 LYS A O 1
ATOM 6791 N N . ILE A 1 856 ? -49.386 61.070 52.367 1.00 60.91 856 ILE A N 1
ATOM 6792 C CA . ILE A 1 856 ? -49.458 59.627 52.104 1.00 60.91 856 ILE A CA 1
ATOM 6793 C C . ILE A 1 856 ? -50.344 58.924 53.130 1.00 60.91 856 ILE A C 1
ATOM 6795 O O . ILE A 1 856 ? -51.092 58.018 52.764 1.00 60.91 856 ILE A O 1
ATOM 6799 N N . LEU A 1 857 ? -50.352 59.414 54.373 1.00 55.53 857 LEU A N 1
ATOM 6800 C CA . LEU A 1 857 ? -51.274 58.959 55.417 1.00 55.53 857 LEU A CA 1
ATOM 6801 C C . LEU A 1 857 ? -52.744 59.218 55.036 1.00 55.53 857 LEU A C 1
ATOM 6803 O O . LEU A 1 857 ? -53.624 58.433 55.375 1.00 55.53 857 LEU A O 1
ATOM 6807 N N . GLU A 1 858 ? -53.011 60.267 54.255 1.00 53.50 858 GLU A N 1
ATOM 6808 C CA . GLU A 1 858 ? -54.360 60.614 53.789 1.00 53.50 858 GLU A CA 1
ATOM 6809 C C . GLU A 1 858 ? -54.856 59.743 52.617 1.00 53.50 858 GLU A C 1
ATOM 6811 O O . GLU A 1 858 ? -56.063 59.640 52.397 1.00 53.50 858 GLU A O 1
ATOM 6816 N N . LYS A 1 859 ? -53.965 59.073 51.869 1.00 55.69 859 LYS A N 1
ATOM 6817 C CA . LYS A 1 859 ? -54.334 58.350 50.635 1.00 55.69 859 LYS A CA 1
ATOM 6818 C C . LYS A 1 859 ? -54.814 56.904 50.821 1.00 55.69 859 LYS A C 1
ATOM 6820 O O . LYS A 1 859 ? -55.161 56.288 49.819 1.00 55.69 859 LYS A O 1
ATOM 6825 N N . ARG A 1 860 ? -54.868 56.359 52.049 1.00 54.81 860 ARG A N 1
ATOM 6826 C CA . ARG A 1 860 ? -55.255 54.952 52.341 1.00 54.81 860 ARG A CA 1
ATOM 6827 C C . ARG A 1 860 ? -54.724 53.956 51.295 1.00 54.81 860 ARG A C 1
ATOM 6829 O O . ARG A 1 860 ? -55.461 53.127 50.764 1.00 54.81 860 ARG A O 1
ATOM 6836 N N . VAL A 1 861 ? -53.441 54.070 50.966 1.00 51.91 861 VAL A N 1
ATOM 6837 C CA . VAL A 1 861 ? -52.787 53.129 50.054 1.00 51.91 861 VAL A CA 1
ATOM 6838 C C . VAL A 1 861 ? -52.574 51.821 50.826 1.00 51.91 861 VAL A C 1
ATOM 6840 O O . VAL A 1 861 ? -52.071 51.885 51.950 1.00 51.91 861 VAL A O 1
ATOM 6843 N N . PRO A 1 862 ? -52.951 50.646 50.287 1.00 51.50 862 PRO A N 1
ATOM 6844 C CA . PRO A 1 862 ? -52.649 49.364 50.914 1.00 51.50 862 PRO A CA 1
ATOM 6845 C C . PRO A 1 862 ? -51.133 49.149 50.851 1.00 51.50 862 PRO A C 1
ATOM 6847 O O . PRO A 1 862 ? -50.586 48.713 49.841 1.00 51.50 862 PRO A O 1
ATOM 6850 N N . MET A 1 863 ? -50.430 49.562 51.904 1.00 51.34 863 MET A N 1
ATOM 6851 C CA . MET A 1 863 ? -48.983 49.412 51.995 1.00 51.34 863 MET A CA 1
ATOM 6852 C C . MET A 1 863 ? -48.672 48.004 52.486 1.00 51.34 863 MET A C 1
ATOM 6854 O O . MET A 1 863 ? -48.927 47.690 53.642 1.00 51.34 863 MET A O 1
ATOM 6858 N N . GLU A 1 864 ? -48.135 47.154 51.614 1.00 50.31 864 GLU A N 1
ATOM 6859 C CA . GLU A 1 864 ? -47.764 45.787 52.000 1.00 50.31 864 GLU A CA 1
ATOM 6860 C C . GLU A 1 864 ? -46.257 45.636 52.271 1.00 50.31 864 GLU A C 1
ATOM 6862 O O . GLU A 1 864 ? -45.880 44.782 53.065 1.00 50.31 864 GLU A O 1
ATOM 6867 N N . ILE A 1 865 ? -45.368 46.457 51.684 1.00 51.41 865 ILE A N 1
ATOM 6868 C CA . ILE A 1 865 ? -43.908 46.363 51.913 1.00 51.41 865 ILE A CA 1
ATOM 6869 C C . ILE A 1 865 ? -43.240 47.745 51.831 1.00 51.41 865 ILE A C 1
ATOM 6871 O O . ILE A 1 865 ? -43.442 48.484 50.866 1.00 51.41 865 ILE A O 1
ATOM 6875 N N . LEU A 1 866 ? -42.408 48.069 52.826 1.00 54.62 866 LEU A N 1
ATOM 6876 C CA . LEU A 1 866 ? -41.733 49.356 52.993 1.00 54.62 866 LEU A CA 1
ATOM 6877 C C . LEU A 1 866 ? -40.210 49.194 52.825 1.00 54.62 866 LEU A C 1
ATOM 6879 O O . LEU A 1 866 ? -39.580 48.351 53.474 1.00 54.62 866 LEU A O 1
ATOM 6883 N N . TRP A 1 867 ? -39.614 50.000 51.945 1.00 52.62 867 TRP A N 1
ATOM 6884 C CA . TRP A 1 867 ? -38.192 49.944 51.597 1.00 52.62 867 TRP A CA 1
ATOM 6885 C C . TRP A 1 867 ? -37.475 51.194 52.122 1.00 52.62 867 TRP A C 1
ATOM 6887 O O . TRP A 1 867 ? -37.977 52.304 51.976 1.00 52.62 867 TRP A O 1
ATOM 6897 N N . VAL A 1 868 ? -36.296 51.045 52.728 1.00 51.81 868 VAL A N 1
ATOM 6898 C CA . VAL A 1 868 ? -35.431 52.182 53.090 1.00 51.81 868 VAL A CA 1
ATOM 6899 C C . VAL A 1 868 ? -34.377 52.327 52.000 1.00 51.81 868 VAL A C 1
ATOM 6901 O O . VAL A 1 868 ? -33.554 51.435 51.794 1.00 51.81 868 VAL A O 1
ATOM 6904 N N . GLY A 1 869 ? -34.400 53.453 51.296 1.00 52.41 869 GLY A N 1
ATOM 6905 C CA . GLY A 1 869 ? -33.310 53.862 50.423 1.00 52.41 869 GLY A CA 1
ATOM 6906 C C . GLY A 1 869 ? -32.246 54.568 51.252 1.00 52.41 869 GLY A C 1
ATOM 6907 O O . GLY A 1 869 ? -32.509 55.623 51.828 1.00 52.41 869 GLY A O 1
ATOM 6908 N N . VAL A 1 870 ? -31.038 54.010 51.303 1.00 45.78 870 VAL A N 1
ATOM 6909 C CA . VAL A 1 870 ? -29.883 54.731 51.847 1.00 45.78 870 VAL A CA 1
ATOM 6910 C C . VAL A 1 870 ? -29.086 55.223 50.650 1.00 45.78 870 VAL A C 1
ATOM 6912 O O . VAL A 1 870 ? -28.449 54.433 49.952 1.00 45.78 870 VAL A O 1
ATOM 6915 N N . ARG A 1 871 ? -29.151 56.528 50.376 1.00 43.22 871 ARG A N 1
ATOM 6916 C CA . ARG A 1 871 ? -28.193 57.152 49.460 1.00 43.22 871 ARG A CA 1
ATOM 6917 C C . ARG A 1 871 ? -26.834 57.131 50.150 1.00 43.22 871 ARG A C 1
ATOM 6919 O O . ARG A 1 871 ? -26.693 57.735 51.210 1.00 43.22 871 ARG A O 1
ATOM 6926 N N . LYS A 1 872 ? -25.881 56.405 49.573 1.00 38.34 872 LYS A N 1
ATOM 6927 C CA . LYS A 1 872 ? -24.467 56.564 49.913 1.00 38.34 872 LYS A CA 1
ATOM 6928 C C . LYS A 1 872 ? -23.896 57.754 49.161 1.00 38.34 872 LYS A C 1
ATOM 6930 O O . LYS A 1 872 ? -24.269 57.913 47.976 1.00 38.34 872 LYS A O 1
#

Sequence (872 aa):
MAPLRIRLELLRKLHAIDPTNIGWADDLRLFERKRLAEIEKEASAAENAGELSKLERLANEIQESEWTESPPDALVASIRTSLKGIRLKRHREATRELLNKADAAFREKDKEAAREPLELIATNLAKDPKALDDSKLRIYHEIRNWLEALEAAAEADRLYRDQLILLDRGLDDRIGIRKLEPIYESIRRMERPISEQLEKRYLRYRAESSESDSRKFKLRIGAALIALFSIAGALGTVSMTNSWKRRVNEAELAIGQLLASENVDGAEKEIERLETESPWIAHDPIIAARKTEVAKARAEEERRKETFEMTFAGFNAAFDQRNKTGALNDVDALDFVRKLLNDAKLLMDGNLAKLDDERTRLSTLMTELTEIESKLQIKANEAFLEEIAPVEQALRELNPAIANEDALDKIRRMLQKLDALLRNAEQVEAPVKQGAGPLKVKLEQARDSMIERIKANREFGEIVKTVGDSKKFRAALQAYVNRNQGKADAIAIQGMIDRQGGFWEPLEAMTAMQRKFASLDVANLSKLKGNDANALHSVWGQLKTALPWHPSFSDLNGKPLEDPWIERMVRAIAVRSEANNDQSPTERIVGKEGLGHPAFIDTAYLAVMPLDKNNVEFMAYYLVKKPQQNQVNQAAIQGIRYEDLQLSKTVQTKVLNNQIAFGKFDNFESPVRKIATPLRRNGLRVAIGFEWESRALEFISQVRDDDKIDALAKYYLLRQIVQAAVDGSPILATVLKDYRVKLLEAGVANPLNFVDPHSTDARNAFGRIRNFRLFNNADFVASLQKELKDLPRPDTGSIFYPAAVVNPNLDGLIPIAGDSSIGDGDLHYLDTSGPRPQFVPIGKKQGAQLDFEKKILEKRVPMEILWVGVRK

pLDDT: mean 75.97, std 20.91, range [32.5, 98.38]

Mean predicted aligned error: 21.69 Å

Secondary structure (DSSP, 8-state):
---HHHHHHHHHHHHHH-TT-HHHHHHHHHHHHHHHHHHHHHHHHHHHHT-HHHHHHHHHHHHHS--SSPPPHHHHHHHHHHHHHHHHHHHHHHHHHHHHHHHHHHHHT-HHHHHHHHHHHHHHHHH-TTSS-HHHHHHHHHHHHHHHHHHHHHHHHHHHHHHHHHHHHHHHTT--HHHHHHHHHHHHHTT-PPPHHHHHHHHHHHHHHHHHHHHTTTSTTSSSSSTTSSSSSS--SSHHHHHHHHHHHHHHHHHHHHHHTT-HHHHHHHHHHHHHH-HHHHTSHHHHHHHHHHHHHHHHHHHHHHHHHHHHHHHHHHHHHHHHTTGGGSGGGHHHHHHHHHHHHHHHHTTS--SHHHHHHHHHHHHHHHHHHHHHHHHHHHHHHHHHHHHHHHHHS--TT---HHHHHHHHHHHHHHHHHHHH-TTS-HHHHHHHHHHHHHHHHHHHHHHHHHHHHHHHHHHHHTTT-HHHHHHHHHHHHHHTTTSHHHHHHHHHHHHHHHHHHHHHHHHHHHHHHHTS-GGGGGG--HHHHHHHHHHHHHHHHHSTT-GGGB-TTS-B---HHHHHHHHHHHHTTSS--S--HHHHHHHHHSTT-GGG---EEEEEEEEESSS-EEEEEEEEEPPP--SSS-----PEEEEHHHHHHHHHHHHHHTT-S-GGGTTS--HHHHHHHHIIIIIHHH-SSTTHHHHHHHHHHHHHH-TTS-HHHHHHHHHHHHHHHHHH-HHHHHHTHHHHHHHHHT---TT--TT-TT-HHHHHHHHHHHT-GGG--TTHHHHHHHHHHHS----TT-EEEEEE---S--SS-----S-TTPPSEEEEEEE-SSSS-EEEEEEEEETTEEEE-HHHHTTT-----EEEEE--